Protein AF-A0A1F8P6K9-F1 (afdb_monomer_lite)

Radius of gyration: 32.43 Å; chains: 1; bounding box: 104×80×96 Å

pLDDT: mean 86.26, std 19.54, range [24.27, 98.88]

Structure (mmCIF, N/CA/C/O backbone):
data_AF-A0A1F8P6K9-F1
#
_entry.id   AF-A0A1F8P6K9-F1
#
loop_
_atom_site.group_PDB
_atom_site.id
_atom_site.type_symbol
_atom_site.label_atom_id
_atom_site.label_alt_id
_atom_site.label_comp_id
_atom_site.label_asym_id
_atom_site.label_entity_id
_atom_site.label_seq_id
_atom_site.pdbx_PDB_ins_code
_atom_site.Cartn_x
_atom_site.Cartn_y
_atom_site.Cartn_z
_atom_site.occupancy
_atom_site.B_iso_or_equiv
_atom_site.auth_seq_id
_atom_site.auth_comp_id
_atom_site.auth_asym_id
_atom_site.auth_atom_id
_atom_site.pdbx_PDB_model_num
ATOM 1 N N . MET A 1 1 ? -13.261 -26.423 -35.957 1.00 45.94 1 MET A N 1
ATOM 2 C CA . MET A 1 1 ? -14.112 -27.640 -36.004 1.00 45.94 1 MET A CA 1
ATOM 3 C C . MET A 1 1 ? -13.607 -28.527 -37.142 1.00 45.94 1 MET A C 1
ATOM 5 O O . MET A 1 1 ? -13.466 -28.010 -38.237 1.00 45.94 1 MET A O 1
ATOM 9 N N . GLN A 1 2 ? -13.289 -29.800 -36.869 1.00 29.02 2 GLN A N 1
ATOM 10 C CA . GLN A 1 2 ? -12.446 -30.717 -37.675 1.00 29.02 2 GLN A CA 1
ATOM 11 C C . GLN A 1 2 ? -10.938 -30.402 -37.688 1.00 29.02 2 GLN A C 1
ATOM 13 O O . GLN A 1 2 ? -10.364 -30.121 -38.729 1.00 29.02 2 GLN A O 1
ATOM 18 N N . LEU A 1 3 ? -10.310 -30.484 -36.509 1.00 29.31 3 LEU A N 1
ATOM 19 C CA . LEU A 1 3 ? -8.897 -30.889 -36.332 1.00 29.31 3 LEU A CA 1
ATOM 20 C C . LEU A 1 3 ? -8.531 -31.199 -34.859 1.00 29.31 3 LEU A C 1
ATOM 22 O O . LEU A 1 3 ? -7.417 -31.622 -34.589 1.00 29.31 3 LEU A O 1
ATOM 26 N N . GLU A 1 4 ? -9.490 -31.128 -33.925 1.00 32.19 4 GLU A N 1
ATOM 27 C CA . GLU A 1 4 ? -9.322 -31.522 -32.509 1.00 32.19 4 GLU A CA 1
ATOM 28 C C . GLU A 1 4 ? -9.988 -32.863 -32.136 1.00 32.19 4 GLU A C 1
ATOM 30 O O . GLU A 1 4 ? -10.300 -33.118 -30.979 1.00 32.19 4 GLU A O 1
ATOM 35 N N . TYR A 1 5 ? -10.208 -33.758 -33.103 1.00 30.23 5 TYR A N 1
ATOM 36 C CA . TYR A 1 5 ? -10.766 -35.097 -32.834 1.00 30.23 5 TYR A CA 1
ATOM 37 C C . TYR A 1 5 ? -9.730 -36.235 -32.876 1.00 30.23 5 TYR A C 1
ATOM 39 O O . TYR A 1 5 ? -10.070 -37.383 -32.600 1.00 30.23 5 TYR A O 1
ATOM 47 N N . SER A 1 6 ? -8.456 -35.933 -33.153 1.00 30.27 6 SER A N 1
ATOM 48 C CA . SER A 1 6 ? -7.419 -36.962 -33.355 1.00 30.27 6 SER A CA 1
ATOM 49 C C . SER A 1 6 ? -6.362 -37.056 -32.245 1.00 30.27 6 SER A C 1
ATOM 51 O O . SER A 1 6 ? -5.512 -37.937 -32.311 1.00 30.27 6 SER A O 1
ATOM 53 N N . ALA A 1 7 ? -6.426 -36.226 -31.197 1.00 32.12 7 ALA A N 1
ATOM 54 C CA . ALA A 1 7 ? -5.505 -36.310 -30.050 1.00 32.12 7 ALA A CA 1
ATOM 55 C C . ALA A 1 7 ? -6.127 -36.968 -28.796 1.00 32.12 7 ALA A C 1
ATOM 57 O O . ALA A 1 7 ? -5.406 -37.480 -27.941 1.00 32.12 7 ALA A O 1
ATOM 58 N N . ALA A 1 8 ? -7.461 -37.046 -28.712 1.00 31.00 8 ALA A N 1
ATOM 59 C CA . ALA A 1 8 ? -8.180 -37.624 -27.569 1.00 31.00 8 ALA A CA 1
ATOM 60 C C . 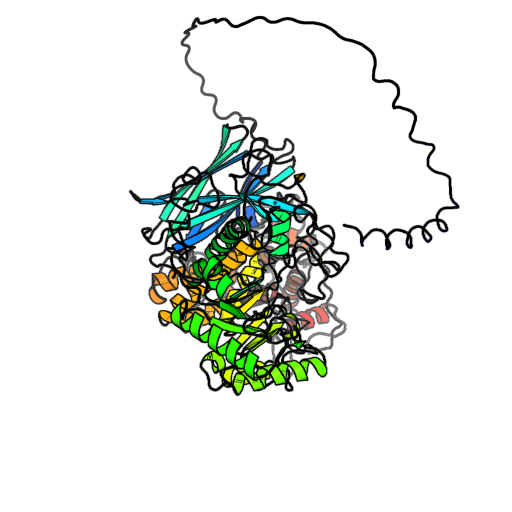ALA A 1 8 ? -8.239 -39.170 -27.567 1.00 31.00 8 ALA A C 1
ATOM 62 O O . ALA A 1 8 ? -8.550 -39.779 -26.547 1.00 31.00 8 ALA A O 1
ATOM 63 N N . LEU A 1 9 ? -7.887 -39.832 -28.676 1.00 30.97 9 LEU A N 1
ATOM 64 C CA . LEU A 1 9 ? -7.952 -41.298 -28.807 1.00 30.97 9 LEU A CA 1
ATOM 65 C C . LEU A 1 9 ? -6.634 -42.035 -28.502 1.00 30.97 9 LEU A C 1
ATOM 67 O O . LEU A 1 9 ? -6.594 -43.260 -28.564 1.00 30.97 9 LEU A O 1
ATOM 71 N N . LEU A 1 10 ? -5.577 -41.323 -28.092 1.00 34.75 10 LEU A N 1
ATOM 72 C CA . LEU A 1 10 ? -4.277 -41.918 -27.734 1.00 34.75 10 LEU A CA 1
ATOM 73 C C . LEU A 1 10 ? -3.913 -41.827 -26.240 1.00 34.75 10 LEU A C 1
ATOM 75 O O . LEU A 1 10 ? -2.856 -42.311 -25.846 1.00 34.75 10 LEU A O 1
ATOM 79 N N . ARG A 1 11 ? -4.799 -41.303 -25.378 1.00 36.75 11 ARG A N 1
ATOM 80 C CA . ARG A 1 11 ? -4.603 -41.284 -23.908 1.00 36.75 11 ARG A CA 1
ATOM 81 C C . ARG A 1 11 ? -5.639 -42.071 -23.094 1.00 36.75 11 ARG A C 1
ATOM 83 O O . ARG A 1 11 ? -5.593 -42.053 -21.872 1.00 36.75 11 ARG A O 1
ATOM 90 N N . ILE A 1 12 ? -6.500 -42.851 -23.752 1.00 33.41 12 ILE A N 1
ATOM 91 C CA . ILE A 1 12 ? -7.416 -43.805 -23.088 1.00 33.41 12 ILE A CA 1
ATOM 92 C C . ILE A 1 12 ? -6.784 -45.213 -22.959 1.00 33.41 12 ILE A C 1
ATOM 94 O O . ILE A 1 12 ? -7.254 -46.052 -22.197 1.00 33.41 12 ILE A O 1
ATOM 98 N N . GLY A 1 13 ? -5.639 -45.464 -23.608 1.00 29.55 13 GLY A N 1
ATOM 99 C CA . GLY A 1 13 ? -4.916 -46.743 -23.524 1.00 29.55 13 GLY A CA 1
ATOM 100 C C . GLY A 1 13 ? -4.032 -46.939 -22.281 1.00 29.55 13 GLY A C 1
ATOM 101 O O . GLY A 1 13 ? -3.549 -48.046 -22.062 1.00 29.55 13 GLY A O 1
ATOM 102 N N . GLY A 1 14 ? -3.808 -45.898 -21.468 1.00 34.41 14 GLY A N 1
ATOM 103 C CA . GLY A 1 14 ? -2.891 -45.945 -20.316 1.00 34.41 14 GLY A CA 1
ATOM 104 C C . GLY A 1 14 ? -3.547 -46.202 -18.953 1.00 34.41 14 GLY A C 1
ATOM 105 O O . GLY A 1 14 ? -2.887 -46.690 -18.043 1.00 34.41 14 GLY A O 1
ATOM 106 N N . TYR A 1 15 ? -4.848 -45.934 -18.806 1.00 28.20 15 TYR A N 1
ATOM 107 C CA . TYR A 1 15 ? -5.535 -45.974 -17.504 1.00 28.20 15 TYR A CA 1
ATOM 108 C C . TYR A 1 15 ? -6.190 -47.322 -17.154 1.00 28.20 15 TYR A C 1
ATOM 110 O O . TYR A 1 15 ? -6.709 -47.492 -16.054 1.00 28.20 15 TYR A O 1
ATOM 118 N N . LEU A 1 16 ? -6.120 -48.318 -18.044 1.00 30.02 16 LEU A N 1
ATOM 119 C CA . LEU A 1 16 ? -6.715 -49.645 -17.823 1.00 30.02 16 LEU A CA 1
ATOM 120 C C . LEU A 1 16 ? -5.756 -50.700 -17.244 1.00 30.02 16 LEU A C 1
ATOM 122 O O . LEU A 1 16 ? -6.128 -51.866 -17.161 1.00 30.02 16 LEU A O 1
ATOM 126 N N . ASN A 1 17 ? -4.562 -50.315 -16.782 1.00 29.30 17 ASN A N 1
ATOM 127 C CA . ASN A 1 17 ? -3.609 -51.254 -16.170 1.00 29.30 17 ASN A CA 1
ATOM 128 C C . ASN A 1 17 ? -3.282 -50.990 -14.692 1.00 29.30 17 ASN A C 1
ATOM 130 O O . ASN A 1 17 ? -2.406 -51.651 -14.138 1.00 29.30 17 ASN A O 1
ATOM 134 N N . GLN A 1 18 ? -3.999 -50.081 -14.021 1.00 30.45 18 GLN A N 1
ATOM 135 C CA . GLN A 1 18 ? -3.710 -49.750 -12.619 1.00 30.45 18 GLN A CA 1
ATOM 136 C C . GLN A 1 18 ? -4.940 -49.626 -11.706 1.00 30.45 18 GLN A C 1
ATOM 138 O O . GLN A 1 18 ? -4.889 -48.967 -10.677 1.00 30.45 18 GLN A O 1
ATOM 143 N N . MET A 1 19 ? -6.033 -50.326 -12.029 1.00 27.97 19 MET A N 1
ATOM 144 C CA . MET A 1 19 ? -7.120 -50.598 -11.076 1.00 27.97 19 MET A CA 1
ATOM 145 C C . MET A 1 19 ? -7.603 -52.049 -11.171 1.00 27.97 19 MET A C 1
ATOM 147 O O . MET A 1 19 ? -8.747 -52.342 -11.508 1.00 27.97 19 MET A O 1
ATOM 151 N N . SER A 1 20 ? -6.728 -52.990 -10.819 1.00 29.22 20 SER A N 1
ATOM 152 C CA . SER A 1 20 ? -7.177 -54.272 -10.276 1.00 29.22 20 SER A CA 1
ATOM 153 C C . SER A 1 20 ? -6.334 -54.595 -9.047 1.00 29.22 20 SER A C 1
ATOM 155 O O . SER A 1 20 ? -5.109 -54.514 -9.115 1.00 29.22 20 SER A O 1
ATOM 157 N N . ARG A 1 21 ? -7.012 -54.995 -7.961 1.00 29.80 21 ARG A N 1
ATOM 158 C CA . ARG A 1 21 ? -6.506 -55.353 -6.617 1.00 29.80 21 ARG A CA 1
ATOM 159 C C . ARG A 1 21 ? -6.465 -54.210 -5.595 1.00 29.80 21 ARG A C 1
ATOM 161 O O . ARG A 1 21 ? -5.409 -53.731 -5.214 1.00 29.80 21 ARG A O 1
ATOM 168 N N . ASN A 1 22 ? -7.626 -53.866 -5.044 1.00 27.67 22 ASN A N 1
ATOM 169 C CA . ASN A 1 22 ? -8.009 -54.415 -3.736 1.00 27.67 22 ASN A CA 1
ATOM 170 C C . ASN A 1 22 ? -9.411 -53.939 -3.340 1.00 27.67 22 ASN A C 1
ATOM 172 O O . ASN A 1 22 ? -9.619 -52.833 -2.853 1.00 27.67 22 ASN A O 1
ATOM 176 N N . GLN A 1 23 ? -10.379 -54.830 -3.548 1.00 27.34 23 GLN A N 1
ATOM 177 C CA . GLN A 1 23 ? -11.686 -54.770 -2.916 1.00 27.34 23 GLN A CA 1
ATOM 178 C C . GLN A 1 23 ? -11.554 -55.174 -1.444 1.00 27.34 23 GLN A C 1
ATOM 180 O O . GLN A 1 23 ? -11.108 -56.283 -1.164 1.00 27.34 23 GLN A O 1
ATOM 185 N N . ASN A 1 24 ? -11.946 -54.286 -0.526 1.00 28.23 24 ASN A N 1
ATOM 186 C CA . ASN A 1 24 ? -12.825 -54.572 0.620 1.00 28.23 24 ASN A CA 1
ATOM 187 C C . ASN A 1 24 ? -12.795 -53.403 1.612 1.00 28.23 24 ASN A C 1
ATOM 189 O O . ASN A 1 24 ? -11.977 -53.410 2.521 1.00 28.23 24 ASN A O 1
ATOM 193 N N . GLN A 1 25 ? -13.707 -52.436 1.447 1.00 30.33 25 GLN A N 1
ATOM 194 C CA . GLN A 1 25 ? -14.284 -51.605 2.528 1.00 30.33 25 GLN A CA 1
ATOM 195 C C . GLN A 1 25 ? -15.491 -50.771 2.023 1.00 30.33 25 GLN A C 1
ATOM 197 O O . GLN A 1 25 ? -15.712 -49.650 2.455 1.00 30.33 25 GLN A O 1
ATOM 202 N N . PHE A 1 26 ? -16.314 -51.321 1.115 1.00 27.89 26 PHE A N 1
ATOM 203 C CA . PHE A 1 26 ? -17.500 -50.630 0.565 1.00 27.89 26 PHE A CA 1
ATOM 204 C C . PHE A 1 26 ? -18.846 -51.267 0.967 1.00 27.89 26 PHE A C 1
ATOM 206 O O . PHE A 1 26 ? -19.870 -51.038 0.340 1.00 27.89 26 PHE A O 1
ATOM 213 N N . MET A 1 27 ? -18.875 -52.074 2.031 1.00 27.08 27 MET A N 1
ATOM 214 C CA . MET A 1 27 ? -20.101 -52.723 2.526 1.00 27.08 27 MET A CA 1
ATOM 215 C C . MET A 1 27 ? -20.268 -52.518 4.033 1.00 27.08 27 MET A C 1
ATOM 217 O O . MET A 1 27 ? -20.310 -53.483 4.791 1.00 27.08 27 MET A O 1
ATOM 221 N N . LYS A 1 28 ? -20.338 -51.255 4.478 1.00 30.23 28 LYS A N 1
ATOM 222 C CA . LYS A 1 28 ? -20.792 -50.911 5.842 1.00 30.23 28 LYS A CA 1
ATOM 223 C C . LYS A 1 28 ? -21.662 -49.653 5.984 1.00 30.23 28 LYS A C 1
ATOM 225 O O . LYS A 1 28 ? -22.163 -49.436 7.077 1.00 30.23 28 LYS A O 1
ATOM 230 N N . TYR A 1 29 ? -21.943 -48.890 4.923 1.00 30.06 29 TYR A N 1
ATOM 231 C CA . TYR A 1 29 ? -22.779 -47.680 5.034 1.00 30.06 29 TYR A CA 1
ATOM 232 C C . TYR A 1 29 ? -23.799 -47.506 3.902 1.00 30.06 29 TYR A C 1
ATOM 234 O O . TYR A 1 29 ? -24.002 -46.411 3.393 1.00 30.06 29 TYR A O 1
ATOM 242 N N . LEU A 1 30 ? -24.500 -48.580 3.530 1.00 26.20 30 LEU A N 1
ATOM 243 C CA . LEU A 1 30 ? -25.725 -48.454 2.738 1.00 26.20 30 LEU A CA 1
ATOM 244 C C . LEU A 1 30 ? -26.808 -49.359 3.321 1.00 26.20 30 LEU A C 1
ATOM 246 O O . LEU A 1 30 ? -27.015 -50.491 2.894 1.00 26.20 30 LEU A O 1
ATOM 250 N N . GLY A 1 31 ? -27.438 -48.865 4.383 1.00 28.84 31 GLY A N 1
ATOM 251 C CA . GLY A 1 31 ? -28.411 -49.634 5.145 1.00 28.84 31 GLY A CA 1
ATOM 252 C C . GLY A 1 31 ? -29.294 -48.822 6.083 1.00 28.84 31 GLY A C 1
ATOM 253 O O . GLY A 1 31 ? -29.764 -49.411 7.037 1.00 28.84 31 GLY A O 1
ATOM 254 N N . VAL A 1 32 ? -29.519 -47.517 5.858 1.00 27.94 32 VAL A N 1
ATOM 255 C CA . VAL A 1 32 ? -30.605 -46.749 6.518 1.00 27.94 32 VAL A CA 1
ATOM 256 C C . VAL A 1 32 ? -31.069 -45.570 5.634 1.00 27.94 32 VAL A C 1
ATOM 258 O O . VAL A 1 32 ? -31.183 -44.441 6.091 1.00 27.94 32 VAL A O 1
ATOM 261 N N . PHE A 1 33 ? -31.314 -45.800 4.337 1.00 26.17 33 PHE A N 1
ATOM 262 C CA . PHE A 1 33 ? -31.899 -44.770 3.450 1.00 26.17 33 PHE A CA 1
ATOM 263 C C . PHE A 1 33 ? -33.175 -45.228 2.727 1.00 26.17 33 PHE A C 1
ATOM 265 O O . PHE A 1 33 ? -33.547 -44.704 1.684 1.00 26.17 33 PHE A O 1
ATOM 272 N N . VAL A 1 34 ? -33.886 -46.197 3.310 1.00 27.45 34 VAL A N 1
ATOM 273 C CA . VAL A 1 34 ? -35.241 -46.581 2.885 1.00 27.45 34 VAL A CA 1
ATOM 274 C C . VAL A 1 34 ? -36.115 -46.729 4.128 1.00 27.45 34 VAL A C 1
ATOM 276 O O . VAL A 1 34 ? -36.385 -47.836 4.581 1.00 27.45 34 VAL A O 1
ATOM 279 N N . ALA A 1 35 ? -36.495 -45.597 4.726 1.00 26.56 35 ALA A N 1
ATOM 280 C CA . ALA A 1 35 ? -37.540 -45.552 5.756 1.00 26.56 35 ALA A CA 1
ATOM 281 C C . ALA A 1 35 ? -38.213 -44.178 5.956 1.00 26.56 35 ALA A C 1
ATOM 283 O O . ALA A 1 35 ? -39.004 -44.055 6.882 1.00 26.56 35 ALA A O 1
ATOM 284 N N . PHE A 1 36 ? -37.946 -43.149 5.139 1.00 26.12 36 PHE A N 1
ATOM 285 C CA . PHE A 1 36 ? -38.517 -41.814 5.399 1.00 26.12 36 PHE A CA 1
ATOM 286 C C . PHE A 1 36 ? -39.069 -41.083 4.169 1.00 26.12 36 PHE A C 1
ATOM 288 O O . PHE A 1 36 ? -39.040 -39.861 4.087 1.00 26.12 36 PHE A O 1
ATOM 295 N N . VAL A 1 37 ? -39.650 -41.837 3.232 1.00 24.62 37 VAL A N 1
ATOM 296 C CA . VAL A 1 37 ? -40.643 -41.300 2.290 1.00 24.62 37 VAL A CA 1
ATOM 297 C C . VAL A 1 37 ? -41.798 -42.292 2.206 1.00 24.62 37 VAL A C 1
ATOM 299 O O . VAL A 1 37 ? -41.650 -43.334 1.577 1.00 24.62 37 VAL A O 1
ATOM 302 N N . LEU A 1 38 ? -42.904 -41.986 2.897 1.00 24.27 38 LEU A N 1
ATOM 303 C CA . LEU A 1 38 ? -44.314 -42.260 2.555 1.00 24.27 38 LEU A CA 1
ATOM 304 C C . LEU A 1 38 ? -45.200 -41.952 3.783 1.00 24.27 38 LEU A C 1
ATOM 306 O O . LEU A 1 38 ? -44.923 -42.462 4.863 1.00 24.27 38 LEU A O 1
ATOM 310 N N . LEU A 1 39 ? -46.284 -41.190 3.551 1.00 26.09 39 LEU A N 1
ATOM 311 C CA . LEU A 1 39 ? -47.299 -40.603 4.464 1.00 26.09 39 LEU A CA 1
ATOM 312 C C . LEU A 1 39 ? -47.055 -39.099 4.714 1.00 26.09 39 LEU A C 1
ATOM 314 O O . LEU A 1 39 ? -46.039 -38.735 5.280 1.00 26.09 39 LEU A O 1
ATOM 318 N N . GLN A 1 40 ? -47.931 -38.154 4.370 1.00 28.62 40 GLN A N 1
ATOM 319 C CA . GLN A 1 40 ? -49.236 -38.186 3.711 1.00 28.62 40 GLN A CA 1
ATOM 320 C C . GLN A 1 40 ? -49.614 -36.733 3.334 1.00 28.62 40 GLN A C 1
ATOM 322 O O . GLN A 1 40 ? -49.128 -35.776 3.926 1.00 28.62 40 GLN A O 1
ATOM 327 N N . THR A 1 41 ? -50.463 -36.592 2.321 1.00 30.62 41 THR A N 1
ATOM 328 C CA . THR A 1 41 ? -50.951 -35.357 1.682 1.00 30.62 41 THR A CA 1
ATOM 329 C C . THR A 1 41 ? -52.208 -34.756 2.339 1.00 30.62 41 THR A C 1
ATOM 331 O O . THR A 1 41 ? -52.948 -35.484 2.998 1.00 30.62 41 THR A O 1
ATOM 334 N N . SER A 1 42 ? -52.531 -33.510 1.935 1.00 28.73 42 SER A N 1
ATOM 335 C CA . SER A 1 42 ? -53.842 -32.794 1.942 1.00 28.73 42 SER A CA 1
ATOM 336 C C . SER A 1 42 ? -54.156 -31.949 3.199 1.00 28.73 42 SER A C 1
ATOM 338 O O . SER A 1 42 ? -53.808 -32.366 4.291 1.00 28.73 42 SER A O 1
ATOM 340 N N . ALA A 1 43 ? -54.774 -30.757 3.164 1.00 28.19 43 ALA A N 1
ATOM 341 C CA . ALA A 1 43 ? -55.481 -29.995 2.128 1.00 28.19 43 ALA A CA 1
ATOM 342 C C . ALA A 1 43 ? -55.565 -28.483 2.494 1.00 28.19 43 ALA A C 1
ATOM 344 O O . ALA A 1 43 ? -55.414 -28.122 3.656 1.00 28.19 43 ALA A O 1
ATOM 345 N N . PHE A 1 44 ? -55.817 -27.660 1.467 1.00 27.86 44 PHE A N 1
ATOM 346 C CA . PHE A 1 44 ? -56.519 -26.360 1.389 1.00 27.86 44 PHE A CA 1
ATOM 347 C C . PHE A 1 44 ? -57.131 -25.721 2.662 1.00 27.86 44 PHE A C 1
ATOM 349 O O . PHE A 1 44 ? -57.886 -26.376 3.368 1.00 27.86 44 PHE A O 1
ATOM 356 N N . ASP A 1 45 ? -56.939 -24.406 2.869 1.00 26.39 45 ASP A N 1
ATOM 357 C CA . ASP A 1 45 ? -57.925 -23.369 2.482 1.00 26.39 45 ASP A CA 1
ATOM 358 C C . ASP A 1 45 ? -57.483 -21.929 2.837 1.00 26.39 45 ASP A C 1
ATOM 360 O O . ASP A 1 45 ? -56.791 -21.662 3.817 1.00 26.39 45 ASP A O 1
ATOM 364 N N . THR A 1 46 ? -57.914 -20.993 1.993 1.00 29.81 46 THR A N 1
ATOM 365 C CA . THR A 1 46 ? -57.821 -19.527 2.091 1.00 29.81 46 THR A CA 1
ATOM 366 C C . THR A 1 46 ? -58.822 -18.930 3.086 1.00 29.81 46 THR A C 1
ATOM 368 O O . THR A 1 46 ? -59.997 -19.255 2.957 1.00 29.81 46 THR A O 1
ATOM 371 N N . VAL A 1 47 ? -58.443 -17.943 3.920 1.00 26.05 47 VAL A N 1
ATOM 372 C CA . VAL A 1 47 ? -59.339 -16.837 4.352 1.00 26.05 47 VAL A CA 1
ATOM 373 C C . VAL A 1 47 ? -58.542 -15.543 4.600 1.00 26.05 47 VAL A C 1
ATOM 375 O O . VAL A 1 47 ? -57.456 -15.541 5.168 1.00 26.05 47 VAL A O 1
ATOM 378 N N . SER A 1 48 ? -59.135 -14.450 4.127 1.00 27.23 48 SER A N 1
ATOM 379 C CA . SER A 1 48 ? -58.733 -13.045 4.124 1.00 27.23 48 SER A CA 1
ATOM 380 C C . SER A 1 48 ? -58.823 -12.305 5.470 1.00 27.23 48 SER A C 1
ATOM 382 O O . SER A 1 48 ? -59.502 -12.726 6.399 1.00 27.23 48 SER A O 1
ATOM 384 N N . ALA A 1 49 ? -58.208 -11.118 5.473 1.00 30.38 49 ALA A N 1
ATOM 385 C CA . ALA A 1 49 ? -58.308 -9.997 6.412 1.00 30.38 49 ALA A CA 1
ATOM 386 C C . ALA A 1 49 ? -59.655 -9.794 7.142 1.00 30.38 49 ALA A C 1
ATOM 388 O O . ALA A 1 49 ? -60.713 -9.924 6.538 1.00 30.38 49 ALA A O 1
ATOM 389 N N . THR A 1 50 ? -59.608 -9.330 8.402 1.00 26.75 50 THR A N 1
ATOM 390 C CA . THR A 1 50 ? -60.190 -8.038 8.853 1.00 26.75 50 THR A CA 1
ATOM 391 C C . THR A 1 50 ? -59.903 -7.740 10.337 1.00 26.75 50 THR A C 1
ATOM 393 O O . THR A 1 50 ? -60.097 -8.578 11.207 1.00 26.75 50 THR A O 1
ATOM 396 N N . ALA A 1 51 ? -59.437 -6.507 10.563 1.00 26.53 51 ALA A N 1
ATOM 397 C CA . ALA A 1 51 ? -59.736 -5.554 11.639 1.00 26.53 51 ALA A CA 1
ATOM 398 C C . ALA A 1 51 ? -60.220 -6.033 13.025 1.00 26.53 51 ALA A C 1
ATOM 400 O O . ALA A 1 51 ? -61.323 -6.551 13.145 1.00 26.53 51 ALA A O 1
ATOM 401 N N . TRP A 1 52 ? -59.510 -5.588 14.074 1.00 24.91 52 TRP A N 1
ATOM 402 C CA . TRP A 1 52 ? -60.122 -5.080 15.311 1.00 24.91 52 TRP A CA 1
ATOM 403 C C . TRP A 1 52 ? -59.367 -3.837 15.812 1.00 24.91 52 TRP A C 1
ATOM 405 O O . TRP A 1 52 ? -58.252 -3.924 16.311 1.00 24.91 52 TRP A O 1
ATOM 415 N N . ASN A 1 53 ? -60.011 -2.677 15.663 1.00 25.70 53 ASN A N 1
ATOM 416 C CA . ASN A 1 53 ? -59.775 -1.472 16.458 1.00 25.70 53 ASN A CA 1
ATOM 417 C C . ASN A 1 53 ? -60.694 -1.537 17.686 1.00 25.70 53 ASN A C 1
ATOM 419 O O . ASN A 1 53 ? -61.898 -1.697 17.493 1.00 25.70 53 ASN A O 1
ATOM 423 N N . ALA A 1 54 ? -60.170 -1.326 18.897 1.00 27.61 54 ALA A N 1
ATOM 424 C CA . ALA A 1 54 ? -60.786 -0.471 19.924 1.00 27.61 54 ALA A CA 1
ATOM 425 C C . ALA A 1 54 ? -59.857 -0.306 21.152 1.00 27.61 54 ALA A C 1
ATOM 427 O O . ALA A 1 54 ? -59.114 -1.234 21.472 1.00 27.61 54 ALA A O 1
ATOM 428 N N . PRO A 1 55 ? -59.892 0.859 21.830 1.00 33.34 55 PRO A N 1
ATOM 429 C CA . PRO A 1 55 ? -58.880 1.309 22.783 1.00 33.34 55 PRO A CA 1
ATOM 430 C C . PRO A 1 55 ? -59.249 0.964 24.231 1.00 33.34 55 PRO A C 1
ATOM 432 O O . PRO A 1 55 ? -60.429 0.919 24.578 1.00 33.34 55 PRO A O 1
ATOM 435 N N . LEU A 1 56 ? -58.248 0.822 25.100 1.00 27.59 56 LEU A N 1
ATOM 436 C CA . LEU A 1 56 ? -58.447 0.906 26.545 1.00 27.59 56 LEU A CA 1
ATOM 437 C C . LEU A 1 56 ? -57.405 1.838 27.158 1.00 27.59 56 LEU A C 1
ATOM 439 O O . LEU A 1 56 ? -56.225 1.522 27.273 1.00 27.59 56 LEU A O 1
ATOM 443 N N . ASP A 1 57 ? -57.914 3.010 27.510 1.00 28.09 57 ASP A N 1
ATOM 444 C CA . ASP A 1 57 ? -57.316 4.014 28.367 1.00 28.09 57 ASP A CA 1
ATOM 445 C C . ASP A 1 57 ? -57.486 3.569 29.827 1.00 28.09 57 ASP A C 1
ATOM 447 O O . ASP A 1 57 ? -58.613 3.357 30.274 1.00 28.09 57 ASP A O 1
ATOM 451 N N . HIS A 1 58 ? -56.383 3.412 30.560 1.00 31.72 58 HIS A N 1
ATOM 452 C CA . HIS A 1 58 ? -56.384 3.466 32.019 1.00 31.72 58 HIS A CA 1
ATOM 453 C C . HIS A 1 58 ? -55.051 4.012 32.532 1.00 31.72 58 HIS A C 1
ATOM 455 O O . HIS A 1 58 ? -54.031 3.331 32.606 1.00 31.72 58 HIS A O 1
ATOM 461 N N . THR A 1 59 ? -55.116 5.269 32.950 1.00 30.88 59 THR A N 1
ATOM 462 C CA . THR A 1 59 ? -54.205 5.921 33.884 1.00 30.88 59 THR A CA 1
ATOM 463 C C . THR A 1 59 ? -54.041 5.112 35.176 1.00 30.88 59 THR A C 1
ATOM 465 O O . THR A 1 59 ? -55.018 4.915 35.901 1.00 30.88 59 THR A O 1
ATOM 468 N N . ALA A 1 60 ? -52.808 4.744 35.526 1.00 28.28 60 ALA A N 1
ATOM 469 C CA . ALA A 1 60 ? -52.400 4.539 36.914 1.00 28.28 60 ALA A CA 1
ATOM 470 C C . ALA A 1 60 ? -50.892 4.780 37.070 1.00 28.28 60 ALA A C 1
ATOM 472 O O . ALA A 1 60 ? -50.054 4.235 36.360 1.00 28.28 60 ALA A O 1
ATOM 473 N N . SER A 1 61 ? -50.599 5.665 38.008 1.00 29.89 61 SER A N 1
ATOM 474 C CA . SER A 1 61 ? -49.318 6.210 38.424 1.00 29.89 61 SER A CA 1
ATOM 475 C C . SER A 1 61 ? -48.372 5.200 39.076 1.00 29.89 61 SER A C 1
ATOM 477 O O . SER A 1 61 ? -48.783 4.478 39.979 1.00 29.89 61 SER A O 1
ATOM 479 N N . GLY A 1 62 ? -47.084 5.330 38.746 1.00 28.64 62 GLY A N 1
ATOM 480 C CA . GLY A 1 62 ? -45.984 5.255 39.708 1.00 28.64 62 GLY A CA 1
ATOM 481 C C . GLY A 1 62 ? -45.512 3.863 40.115 1.00 28.64 62 GLY A C 1
ATOM 482 O O . GLY A 1 62 ? -46.058 3.275 41.037 1.00 28.64 62 GLY A O 1
ATOM 483 N N . LEU A 1 63 ? -44.401 3.431 39.514 1.00 27.12 63 LEU A N 1
ATOM 484 C CA . LEU A 1 63 ? -43.233 2.882 40.211 1.00 27.12 63 LEU A CA 1
ATOM 485 C C . LEU A 1 63 ? -42.062 2.852 39.220 1.00 27.12 63 LEU A C 1
ATOM 487 O O . LEU A 1 63 ? -42.051 2.088 38.261 1.00 27.12 63 LEU A O 1
ATOM 491 N N . SER A 1 64 ? -41.106 3.750 39.455 1.00 32.97 64 SER A N 1
ATOM 492 C CA . SER A 1 64 ? -39.771 3.717 38.863 1.00 32.97 64 SER A CA 1
ATOM 493 C C . SER A 1 64 ? -39.079 2.436 39.326 1.00 32.97 64 SER A C 1
ATOM 495 O O . SER A 1 64 ? -38.814 2.281 40.519 1.00 32.97 64 SER A O 1
ATOM 497 N N . MET A 1 65 ? -38.830 1.517 38.395 1.00 28.72 65 MET A N 1
ATOM 498 C CA . MET A 1 65 ? -37.797 0.498 38.540 1.00 28.72 65 MET A CA 1
ATOM 499 C C . MET A 1 65 ? -36.671 0.861 37.579 1.00 28.72 65 MET A C 1
ATOM 501 O O . MET A 1 65 ? -36.803 0.763 36.364 1.00 28.72 65 MET A O 1
ATOM 505 N N . THR A 1 66 ? -35.597 1.360 38.176 1.00 35.44 66 THR A N 1
ATOM 506 C CA . THR A 1 66 ? -34.265 1.507 37.599 1.00 35.44 66 THR A CA 1
ATOM 507 C C . THR A 1 66 ? -33.731 0.156 37.129 1.00 35.44 66 THR A C 1
ATOM 509 O O . THR A 1 66 ? -33.872 -0.825 37.858 1.00 35.44 66 THR A O 1
ATOM 512 N N . ASP A 1 67 ? -33.113 0.159 35.947 1.00 37.59 67 ASP A N 1
ATOM 513 C CA . ASP A 1 67 ? -32.165 -0.827 35.412 1.00 37.59 67 ASP A CA 1
ATOM 514 C C . ASP A 1 67 ? -32.344 -2.280 35.873 1.00 37.59 67 ASP A C 1
ATOM 516 O O . ASP A 1 67 ? -31.665 -2.781 36.768 1.00 37.59 67 ASP A O 1
ATOM 520 N N . SER A 1 68 ? -33.222 -2.998 35.175 1.00 33.72 68 SER A N 1
ATOM 521 C CA . SER A 1 68 ? -33.106 -4.447 35.034 1.00 33.72 68 SER A CA 1
ATOM 522 C C . SER A 1 68 ? -32.596 -4.738 33.628 1.00 33.72 68 SER A C 1
ATOM 524 O O . SER A 1 68 ? -33.286 -4.404 32.665 1.00 33.72 68 SER A O 1
ATOM 526 N N . ALA A 1 69 ? -31.407 -5.340 33.541 1.00 35.97 69 ALA A N 1
ATOM 527 C CA . ALA A 1 69 ? -30.745 -5.811 32.329 1.00 35.97 69 ALA A CA 1
ATOM 528 C C . ALA A 1 69 ? -31.728 -6.157 31.198 1.00 35.97 69 ALA A C 1
ATOM 530 O O . ALA A 1 69 ? -32.440 -7.166 31.255 1.00 35.97 69 ALA A O 1
ATOM 531 N N . LEU A 1 70 ? -31.743 -5.319 30.158 1.00 34.91 70 LEU A N 1
ATOM 532 C CA . LEU A 1 70 ? -32.143 -5.765 28.834 1.00 34.91 70 LEU A CA 1
ATOM 533 C C . LEU A 1 70 ? -31.215 -6.936 28.513 1.00 34.91 70 LEU A C 1
ATOM 535 O O . LEU A 1 70 ? -30.007 -6.752 28.391 1.00 34.91 70 LEU A O 1
ATOM 539 N N . LEU A 1 71 ? -31.770 -8.148 28.460 1.00 42.31 71 LEU A N 1
ATOM 540 C CA . LEU A 1 71 ? -31.134 -9.252 27.752 1.00 42.31 71 LEU A CA 1
ATOM 541 C C . LEU A 1 71 ? -30.691 -8.682 26.410 1.00 42.31 71 LEU A C 1
ATOM 543 O O . LEU A 1 71 ? -31.542 -8.188 25.671 1.00 42.31 71 LEU A O 1
ATOM 547 N N . ASP A 1 72 ? -29.388 -8.678 26.144 1.00 51.06 72 ASP A N 1
ATOM 548 C CA . ASP A 1 72 ? -28.877 -8.238 24.859 1.00 51.06 72 ASP A CA 1
ATOM 549 C C . ASP A 1 72 ? -29.472 -9.149 23.775 1.00 51.06 72 ASP A C 1
ATOM 551 O O . ASP A 1 72 ? -29.087 -10.305 23.605 1.00 51.06 72 ASP A O 1
ATOM 555 N N . VAL A 1 73 ? -30.504 -8.642 23.099 1.00 57.62 73 VAL A N 1
ATOM 556 C CA . VAL A 1 73 ? -31.206 -9.340 22.016 1.00 57.62 73 VAL A CA 1
ATOM 557 C C . VAL A 1 73 ? -30.388 -9.255 20.722 1.00 57.62 73 VAL A C 1
ATOM 559 O O . VAL A 1 73 ? -30.746 -9.892 19.734 1.00 57.62 73 VAL A O 1
ATOM 562 N N . SER A 1 74 ? -29.306 -8.466 20.708 1.00 78.56 74 SER A N 1
ATOM 563 C CA . SER A 1 74 ? -28.469 -8.278 19.527 1.00 78.56 74 SER A CA 1
ATOM 564 C C . SER A 1 74 ? -27.497 -9.441 19.308 1.00 78.56 74 SER A C 1
ATOM 566 O O . SER A 1 74 ? -27.144 -9.730 18.168 1.00 78.56 74 SER A O 1
ATOM 568 N N . GLY A 1 75 ? -27.096 -10.143 20.374 1.00 90.19 75 GLY A N 1
ATOM 569 C CA . GLY A 1 75 ? -26.096 -11.210 20.293 1.00 90.19 75 GLY A CA 1
ATOM 570 C C . GLY A 1 75 ? -24.668 -10.697 20.070 1.00 90.19 75 GLY A C 1
ATOM 571 O O . GLY A 1 75 ? -23.754 -11.518 19.967 1.00 90.19 75 GLY A O 1
ATOM 572 N N . ILE A 1 76 ? -24.476 -9.373 20.023 1.00 96.00 76 ILE A N 1
ATOM 573 C CA . ILE A 1 76 ? -23.181 -8.696 19.928 1.00 96.00 76 ILE A CA 1
ATOM 574 C C . ILE A 1 76 ? -22.651 -8.471 21.344 1.00 96.00 76 ILE A C 1
ATOM 576 O O . ILE A 1 76 ? -23.259 -7.769 22.144 1.00 96.00 76 ILE A O 1
ATOM 580 N N . THR A 1 77 ? -21.489 -9.036 21.651 1.00 94.69 77 THR A N 1
ATOM 581 C CA . THR A 1 77 ? -20.865 -8.932 22.977 1.00 94.69 77 THR A CA 1
ATOM 582 C C . THR A 1 77 ? -19.931 -7.742 23.113 1.00 94.69 77 THR A C 1
ATOM 584 O O . THR A 1 77 ? -19.735 -7.258 24.227 1.00 94.69 77 THR A O 1
ATOM 587 N N . ARG A 1 78 ? -19.336 -7.285 22.007 1.00 95.75 78 ARG A N 1
ATOM 588 C CA . ARG A 1 78 ? -18.368 -6.187 21.997 1.00 95.75 78 ARG A CA 1
ATOM 589 C C . ARG A 1 78 ? -18.317 -5.538 20.618 1.00 95.75 78 ARG A C 1
ATOM 591 O O . ARG A 1 78 ? -18.433 -6.221 19.602 1.00 95.75 78 ARG A O 1
ATOM 598 N N . VAL A 1 79 ? -18.096 -4.226 20.600 1.00 98.12 79 VAL A N 1
ATOM 599 C CA . VAL A 1 79 ? -17.693 -3.485 19.403 1.00 98.12 79 VAL A CA 1
ATOM 600 C C . VAL A 1 79 ? -16.520 -2.581 19.766 1.00 98.12 79 VAL A C 1
ATOM 602 O O . VAL A 1 79 ? -16.567 -1.908 20.795 1.00 98.12 79 VAL A O 1
ATOM 605 N N . TRP A 1 80 ? -15.476 -2.582 18.946 1.00 98.38 80 TRP A N 1
ATOM 606 C CA . TRP A 1 80 ? -14.286 -1.742 19.112 1.00 98.38 80 TRP A CA 1
ATOM 607 C C . TRP A 1 80 ? -13.692 -1.383 17.748 1.00 98.38 80 TRP A C 1
ATOM 609 O O . TRP A 1 80 ? -14.154 -1.889 16.724 1.00 98.38 80 TRP A O 1
ATOM 619 N N . ALA A 1 81 ? -12.709 -0.484 17.722 1.00 98.62 81 ALA A N 1
ATOM 620 C CA . ALA A 1 81 ? -12.065 -0.053 16.486 1.00 98.62 81 ALA A CA 1
ATOM 621 C C . ALA A 1 81 ? -10.543 -0.182 16.542 1.00 98.62 81 ALA A C 1
ATOM 623 O O . ALA A 1 81 ? -9.943 -0.193 17.616 1.00 98.62 81 ALA A O 1
ATOM 624 N N . VAL A 1 82 ? -9.922 -0.261 15.374 1.00 98.38 82 VAL A N 1
ATOM 625 C CA . VAL A 1 82 ? -8.467 -0.302 15.203 1.00 98.38 82 VAL A CA 1
ATOM 626 C C . VAL A 1 82 ? -8.083 0.389 13.898 1.00 98.38 82 VAL A C 1
ATOM 628 O O . VAL A 1 82 ? -8.944 0.618 13.046 1.00 98.38 82 VAL A O 1
ATOM 631 N N . ASP A 1 83 ? -6.822 0.782 13.749 1.00 96.94 83 ASP A N 1
ATOM 632 C CA . ASP A 1 83 ? -6.328 1.404 12.522 1.00 96.94 83 ASP A CA 1
ATOM 633 C C . ASP A 1 83 ? -6.319 0.440 11.314 1.00 96.94 83 ASP A C 1
ATOM 635 O O . ASP A 1 83 ? -6.672 -0.739 11.405 1.00 96.94 83 ASP A O 1
ATOM 639 N N . ASP A 1 84 ? -5.967 0.958 10.138 1.00 95.44 84 ASP A N 1
ATOM 640 C CA . ASP A 1 84 ? -5.969 0.217 8.875 1.00 95.44 84 ASP A CA 1
ATOM 641 C C . ASP A 1 84 ? -4.716 -0.657 8.640 1.00 95.44 84 ASP A C 1
ATOM 643 O O . ASP A 1 84 ? -4.608 -1.312 7.600 1.00 95.44 84 ASP A O 1
ATOM 647 N N . GLY A 1 85 ? -3.787 -0.715 9.598 1.00 96.94 85 GLY A N 1
ATOM 648 C CA . GLY A 1 85 ? -2.553 -1.503 9.546 1.00 96.94 85 GLY A CA 1
ATOM 649 C C . GLY A 1 85 ? -2.612 -2.872 10.229 1.00 96.94 85 GLY A C 1
ATOM 650 O O . GLY A 1 85 ? -1.584 -3.538 10.316 1.00 96.94 85 GLY A O 1
ATOM 651 N N . GLU A 1 86 ? -3.788 -3.326 10.666 1.00 97.12 86 GLU A N 1
ATOM 652 C CA . GLU A 1 86 ? -3.965 -4.604 11.369 1.00 97.12 86 GLU A CA 1
ATOM 653 C C . GLU A 1 86 ? -4.771 -5.624 10.545 1.00 97.12 86 GLU A C 1
ATOM 655 O O . GLU A 1 86 ? -5.574 -5.259 9.686 1.00 97.12 86 GLU A O 1
ATOM 660 N N . LYS A 1 87 ? -4.591 -6.921 10.827 1.00 97.50 87 LYS A N 1
ATOM 661 C CA . LYS A 1 87 ? -5.453 -8.008 10.322 1.00 97.50 87 LYS A CA 1
ATOM 662 C C . LYS A 1 87 ? -5.985 -8.807 11.501 1.00 97.50 87 LYS A C 1
ATOM 664 O O . LYS A 1 87 ? -5.297 -9.684 12.019 1.00 97.50 87 LYS A O 1
ATOM 669 N N . ILE A 1 88 ? -7.214 -8.536 11.923 1.00 97.62 88 ILE A N 1
ATOM 670 C CA . ILE A 1 88 ? -7.804 -9.233 13.070 1.00 97.62 88 ILE A CA 1
ATOM 671 C C . ILE A 1 88 ? -8.462 -10.522 12.594 1.00 97.62 88 ILE A C 1
ATOM 673 O O . ILE A 1 88 ? -9.312 -10.499 11.710 1.00 97.62 88 ILE A O 1
ATOM 677 N N . LYS A 1 89 ? -8.081 -11.665 13.167 1.00 96.12 89 LYS A N 1
ATOM 678 C CA . LYS A 1 89 ? -8.634 -12.963 12.766 1.00 96.12 89 LYS A CA 1
ATOM 679 C C . LYS A 1 89 ? -10.096 -13.096 13.139 1.00 96.12 89 LYS A C 1
ATOM 681 O O . LYS A 1 89 ? -10.514 -12.607 14.183 1.00 96.12 89 LYS A O 1
ATOM 686 N N . ARG A 1 90 ? -10.828 -13.897 12.367 1.00 96.19 90 ARG A N 1
ATOM 687 C CA . ARG A 1 90 ? -12.259 -14.145 12.588 1.00 96.19 90 ARG A CA 1
ATOM 688 C C . ARG A 1 90 ? -12.578 -14.698 13.979 1.00 96.19 90 ARG A C 1
ATOM 690 O O . ARG A 1 90 ? -13.599 -14.368 14.576 1.00 96.19 90 ARG A O 1
ATOM 697 N N . GLU A 1 91 ? -11.734 -15.598 14.469 1.00 95.88 91 GLU A N 1
ATOM 698 C CA . GLU A 1 91 ? -11.909 -16.265 15.759 1.00 95.88 91 GLU A CA 1
ATOM 699 C C . GLU A 1 91 ? -11.326 -15.498 16.956 1.00 95.88 91 GLU A C 1
ATOM 701 O O . GLU A 1 91 ? -11.477 -15.957 18.090 1.00 95.88 91 GLU A O 1
ATOM 706 N N . ASP A 1 92 ? -10.650 -14.365 16.734 1.00 96.00 92 ASP A N 1
ATOM 707 C CA . ASP A 1 92 ? -10.022 -13.616 17.821 1.00 96.00 92 ASP A CA 1
ATOM 708 C C . ASP A 1 92 ? -10.995 -12.614 18.458 1.00 96.00 92 ASP A C 1
ATOM 710 O O . ASP A 1 92 ? -11.305 -11.561 17.903 1.00 96.00 92 ASP A O 1
ATOM 714 N N . LEU A 1 93 ? -11.486 -12.970 19.646 1.00 95.69 93 LEU A N 1
ATOM 715 C CA . LEU A 1 93 ? -12.377 -12.149 20.477 1.00 95.69 93 LEU A CA 1
ATOM 716 C C . LEU A 1 93 ? -11.658 -11.522 21.682 1.00 95.69 93 LEU A C 1
ATOM 718 O O . LEU A 1 93 ? -12.296 -10.979 22.581 1.00 95.69 93 LEU A O 1
ATOM 722 N N . GLN A 1 94 ? -10.342 -11.704 21.791 1.00 93.75 94 GLN A N 1
ATOM 723 C CA . GLN A 1 94 ? -9.535 -11.238 22.925 1.00 93.75 94 GLN A CA 1
ATOM 724 C C . GLN A 1 94 ? -8.290 -10.503 22.430 1.00 93.75 94 GLN A C 1
ATOM 726 O O . GLN A 1 94 ? -7.251 -10.510 23.093 1.00 93.75 94 GLN A O 1
ATOM 731 N N . HIS A 1 95 ? -8.401 -9.871 21.261 1.00 94.50 95 HIS A N 1
ATOM 732 C CA . HIS A 1 95 ? -7.286 -9.179 20.648 1.00 94.50 95 HIS A CA 1
ATOM 733 C C . HIS A 1 95 ? -6.798 -8.045 21.568 1.00 94.50 95 HIS A C 1
ATOM 735 O O . HIS A 1 95 ? -7.606 -7.208 21.984 1.00 94.50 95 HIS A O 1
ATOM 741 N N . PRO A 1 96 ? -5.492 -7.958 21.877 1.00 89.50 96 PRO A N 1
ATOM 742 C CA . PRO A 1 96 ? -4.975 -7.018 22.873 1.00 89.50 96 PRO A CA 1
ATOM 743 C C . PRO A 1 96 ? -5.226 -5.547 22.512 1.00 89.50 96 PRO A C 1
ATOM 745 O O . PRO A 1 96 ? -5.456 -4.731 23.402 1.00 89.50 96 PRO A O 1
ATOM 748 N N . LEU A 1 97 ? -5.256 -5.200 21.219 1.00 90.06 97 LEU A N 1
ATOM 749 C CA . LEU A 1 97 ? -5.536 -3.826 20.769 1.00 90.06 97 LEU A CA 1
ATOM 750 C C . LEU A 1 97 ? -6.946 -3.331 21.108 1.00 90.06 97 LEU A C 1
ATOM 752 O O . LEU A 1 97 ? -7.184 -2.127 21.067 1.00 90.06 97 LEU A O 1
ATOM 756 N N . ALA A 1 98 ? -7.868 -4.217 21.477 1.00 92.50 98 ALA A N 1
ATOM 757 C CA . ALA A 1 98 ? -9.212 -3.815 21.863 1.00 92.50 98 ALA A CA 1
ATOM 758 C C . ALA A 1 98 ? -9.239 -3.017 23.183 1.00 92.50 98 ALA A C 1
ATOM 760 O O . ALA A 1 98 ? -10.173 -2.243 23.408 1.00 92.50 98 ALA A O 1
ATOM 761 N N . ASP A 1 99 ? -8.215 -3.200 24.028 1.00 88.38 99 ASP A N 1
ATOM 762 C CA . ASP A 1 99 ? -8.045 -2.562 25.342 1.00 88.38 99 ASP A CA 1
ATOM 763 C C . ASP A 1 99 ? -6.671 -1.877 25.509 1.00 88.38 99 ASP A C 1
ATOM 765 O O . ASP A 1 99 ? -6.362 -1.349 26.580 1.00 88.38 99 ASP A O 1
ATOM 769 N N . SER A 1 100 ? -5.819 -1.909 24.478 1.00 81.56 100 SER A N 1
ATOM 770 C CA . SER A 1 100 ? -4.458 -1.372 24.553 1.00 81.56 100 SER A CA 1
ATOM 771 C C . SER A 1 100 ? -4.457 0.159 24.506 1.00 81.56 100 SER A C 1
ATOM 773 O O . SER A 1 100 ? -5.065 0.728 23.600 1.00 81.56 100 SER A O 1
ATOM 775 N N . PRO A 1 101 ? -3.704 0.844 25.388 1.00 79.06 101 PRO A N 1
ATOM 776 C CA . PRO A 1 101 ? -3.496 2.288 25.282 1.00 79.06 101 PRO A CA 1
ATOM 777 C C . PRO A 1 101 ? -2.671 2.692 24.046 1.00 79.06 101 PRO A C 1
ATOM 779 O O . PRO A 1 101 ? -2.630 3.870 23.707 1.00 79.06 101 PRO A O 1
ATOM 782 N N . GLU A 1 102 ? -2.010 1.740 23.381 1.00 80.06 102 GLU A N 1
ATOM 783 C CA . GLU A 1 102 ? -1.266 1.978 22.135 1.00 80.06 102 GLU A CA 1
ATOM 784 C C . GLU A 1 102 ? -2.193 2.125 20.922 1.00 80.06 102 GLU A C 1
ATOM 786 O O . GLU A 1 102 ? -1.805 2.710 19.912 1.00 80.06 102 GLU A O 1
ATOM 791 N N . ASN A 1 103 ? -3.433 1.633 21.017 1.00 86.50 103 ASN A N 1
ATOM 792 C CA . ASN A 1 103 ? -4.431 1.811 19.973 1.00 86.50 103 ASN A CA 1
ATOM 793 C C . ASN A 1 103 ? -4.958 3.252 19.997 1.00 86.50 103 ASN A C 1
ATOM 795 O O . ASN A 1 103 ? -5.966 3.565 20.624 1.00 86.50 103 ASN A O 1
ATOM 799 N N . ILE A 1 104 ? -4.279 4.146 19.282 1.00 86.44 104 ILE A N 1
ATOM 800 C CA . ILE A 1 104 ? -4.644 5.568 19.249 1.00 86.44 104 ILE A CA 1
ATOM 801 C C . ILE A 1 104 ? -5.957 5.849 18.501 1.00 86.44 104 ILE A C 1
ATOM 803 O O . ILE A 1 104 ? -6.478 6.961 18.589 1.00 86.44 104 ILE A O 1
ATOM 807 N N . VAL A 1 105 ? -6.488 4.862 17.768 1.00 94.56 105 VAL A N 1
ATOM 808 C CA . VAL A 1 105 ? -7.773 4.968 17.066 1.00 94.56 105 VAL A CA 1
ATOM 809 C C . VAL A 1 105 ? -8.950 4.706 18.002 1.00 94.56 105 VAL A C 1
ATOM 811 O O . VAL A 1 105 ? -10.048 5.198 17.742 1.00 94.56 105 VAL A O 1
ATOM 814 N N . TRP A 1 106 ? -8.749 3.986 19.108 1.00 95.75 106 TRP A N 1
ATOM 815 C CA . TRP A 1 106 ? -9.821 3.556 20.003 1.00 95.75 106 TRP A CA 1
ATOM 816 C C . TRP A 1 106 ? -9.478 3.770 21.476 1.00 95.75 106 TRP A C 1
ATOM 818 O O . TRP A 1 106 ? -8.602 3.118 22.029 1.00 95.75 106 TRP A O 1
ATOM 828 N N . ASP A 1 107 ? -10.245 4.630 22.150 1.00 88.69 107 ASP A N 1
ATOM 829 C CA . ASP A 1 107 ? -10.043 4.944 23.576 1.00 88.69 107 ASP A CA 1
ATOM 830 C C . ASP A 1 107 ? -10.920 4.116 24.539 1.00 88.69 107 ASP A C 1
ATOM 832 O O . ASP A 1 107 ? -10.999 4.413 25.733 1.00 88.69 107 ASP A O 1
ATOM 836 N N . GLY A 1 108 ? -11.616 3.097 24.024 1.00 90.56 108 GLY A N 1
ATOM 837 C CA . GLY A 1 108 ? -12.590 2.299 24.776 1.00 90.56 108 GLY A CA 1
ATOM 838 C C . GLY A 1 108 ? -14.045 2.756 24.626 1.00 90.56 108 GLY A C 1
ATOM 839 O O . GLY A 1 108 ? -14.951 2.022 25.026 1.00 90.56 108 GLY A O 1
ATOM 840 N N . GLY A 1 109 ? -14.303 3.929 24.041 1.00 89.88 109 GLY A N 1
ATOM 841 C CA . GLY A 1 109 ? -15.670 4.411 23.820 1.00 89.88 109 GLY A CA 1
ATOM 842 C C . GLY A 1 109 ? -15.874 5.301 22.598 1.00 89.88 109 GLY A C 1
ATOM 843 O O . GLY A 1 109 ? -17.022 5.529 22.217 1.00 89.88 109 GLY A O 1
ATOM 844 N N . LYS A 1 110 ? -14.807 5.803 21.982 1.00 95.69 110 LYS A N 1
ATOM 845 C CA . LYS A 1 110 ? -14.828 6.708 20.834 1.00 95.69 110 LYS A CA 1
ATOM 846 C C . LYS A 1 110 ? -13.721 6.337 19.848 1.00 95.69 110 LYS A C 1
ATOM 848 O O . LYS A 1 110 ? -12.637 5.901 20.231 1.00 95.69 110 LYS A O 1
ATOM 853 N N . ILE A 1 111 ? -14.023 6.556 18.570 1.00 98.69 111 ILE A N 1
ATOM 854 C CA . ILE A 1 111 ? -13.081 6.415 17.463 1.00 98.69 111 ILE A CA 1
ATOM 855 C C . ILE A 1 111 ? -12.420 7.767 17.188 1.00 98.69 111 ILE A C 1
ATOM 857 O O . ILE A 1 111 ? -13.125 8.760 16.987 1.00 98.69 111 ILE A O 1
ATOM 861 N N . HIS A 1 112 ? -11.091 7.788 17.130 1.00 97.50 112 HIS A N 1
ATOM 862 C CA . HIS A 1 112 ? -10.282 8.966 16.816 1.00 97.50 112 HIS A CA 1
ATOM 863 C C . HIS A 1 112 ? -9.453 8.716 15.565 1.00 97.50 112 HIS A C 1
ATOM 865 O O . HIS A 1 112 ? -8.630 7.811 15.518 1.00 97.50 112 HIS A O 1
ATOM 871 N N . ILE A 1 113 ? -9.636 9.543 14.546 1.00 98.44 113 ILE A N 1
ATOM 872 C CA . ILE A 1 113 ? -8.846 9.483 13.316 1.00 98.44 113 ILE A CA 1
ATOM 873 C C . ILE A 1 113 ? -8.426 10.888 12.897 1.00 98.44 113 ILE A C 1
ATOM 875 O O . ILE A 1 113 ? -9.003 11.895 13.314 1.00 98.44 113 ILE A O 1
ATOM 879 N N . PHE A 1 114 ? -7.407 10.976 12.051 1.00 98.50 114 PHE A N 1
ATOM 880 C CA . PHE A 1 114 ? -6.920 12.249 11.541 1.00 98.50 114 PHE A CA 1
ATOM 881 C C . PHE A 1 114 ? -6.431 12.121 10.103 1.00 98.50 114 PHE A C 1
ATOM 883 O O . PHE A 1 114 ? -5.967 11.056 9.697 1.00 98.50 114 PHE A O 1
ATOM 890 N N . GLY A 1 115 ? -6.473 13.228 9.368 1.00 98.38 115 GLY A N 1
ATOM 891 C CA . GLY A 1 115 ? -5.938 13.307 8.014 1.00 98.38 115 GLY A CA 1
ATOM 892 C C . GLY A 1 115 ? -5.807 14.734 7.497 1.00 98.38 115 GLY A C 1
ATOM 893 O O . GLY A 1 115 ? -6.186 15.707 8.156 1.00 98.38 115 GLY A O 1
ATOM 894 N N . ALA A 1 116 ? -5.246 14.858 6.308 1.00 98.56 116 ALA A N 1
ATOM 895 C CA . ALA A 1 116 ? -5.176 16.075 5.520 1.00 98.56 116 ALA A CA 1
ATOM 896 C C . ALA A 1 116 ? -6.379 16.194 4.573 1.00 98.56 116 ALA A C 1
ATOM 898 O O . ALA A 1 116 ? -7.155 15.260 4.369 1.00 98.56 116 ALA A O 1
ATOM 899 N N . ARG A 1 117 ? -6.543 17.358 3.943 1.00 98.56 117 ARG A N 1
ATOM 900 C CA . ARG A 1 117 ? -7.499 17.493 2.834 1.00 98.56 117 ARG A CA 1
ATOM 901 C C . ARG A 1 117 ? -7.025 16.663 1.645 1.00 98.56 117 ARG A C 1
ATOM 903 O O . ARG A 1 117 ? -5.822 16.578 1.396 1.00 98.56 117 ARG A O 1
ATOM 910 N N . ASN A 1 118 ? -7.974 16.176 0.846 1.00 98.12 118 ASN A N 1
ATOM 911 C CA . ASN A 1 118 ? -7.698 15.337 -0.323 1.00 98.12 118 ASN A CA 1
ATOM 912 C C . ASN A 1 118 ? -6.994 14.015 0.039 1.00 98.12 118 ASN A C 1
ATOM 914 O O . ASN A 1 118 ? -6.113 13.540 -0.675 1.00 98.12 118 ASN A O 1
ATOM 918 N N . GLU A 1 119 ? -7.382 13.429 1.168 1.00 98.50 119 GLU A N 1
ATOM 919 C CA . GLU A 1 119 ? -6.850 12.170 1.684 1.00 98.50 119 GLU A CA 1
ATOM 920 C C . GLU A 1 119 ? -7.988 11.160 1.895 1.00 98.50 119 GLU A C 1
ATOM 922 O O . GLU A 1 119 ? -9.110 11.553 2.221 1.00 98.50 119 GLU A O 1
ATOM 927 N N . VAL A 1 120 ? -7.711 9.860 1.742 1.00 98.62 120 VAL A N 1
ATOM 928 C CA . VAL A 1 120 ? -8.587 8.804 2.269 1.00 98.62 120 VAL A CA 1
ATOM 929 C C . VAL A 1 120 ? -8.014 8.267 3.581 1.00 98.62 120 VAL A C 1
ATOM 931 O O . VAL A 1 120 ? -6.967 7.616 3.607 1.00 98.62 120 VAL A O 1
ATOM 934 N N . VAL A 1 121 ? -8.709 8.514 4.686 1.00 98.50 121 VAL A N 1
ATOM 935 C CA . VAL A 1 121 ? -8.392 7.932 6.000 1.00 98.50 121 VAL A CA 1
ATOM 936 C C . VAL A 1 121 ? -9.253 6.697 6.241 1.00 98.50 121 VAL A C 1
ATOM 938 O O . VAL A 1 121 ? -10.328 6.582 5.650 1.00 98.50 121 VAL A O 1
ATOM 941 N N . ALA A 1 122 ? -8.786 5.760 7.061 1.00 98.38 122 ALA A N 1
ATOM 942 C CA . ALA A 1 122 ? -9.516 4.526 7.310 1.00 98.38 122 ALA A CA 1
ATOM 943 C C . ALA A 1 122 ? -9.335 4.015 8.740 1.00 98.38 122 ALA A C 1
ATOM 945 O O . ALA A 1 122 ? -8.398 4.398 9.436 1.00 98.38 122 ALA A O 1
ATOM 946 N N . PHE A 1 123 ? -10.270 3.167 9.154 1.00 98.75 123 PHE A N 1
ATOM 947 C CA . PHE A 1 123 ? -10.205 2.356 10.365 1.00 98.75 123 PHE A CA 1
ATOM 948 C C . PHE A 1 123 ? -11.032 1.081 10.155 1.00 98.75 123 PHE A C 1
ATOM 950 O O . PHE A 1 123 ? -11.845 0.996 9.228 1.00 98.75 123 PHE A O 1
ATOM 957 N N . GLN A 1 124 ? -10.845 0.100 11.028 1.00 98.69 124 GLN A N 1
ATOM 958 C CA . GLN A 1 124 ? -11.617 -1.139 11.068 1.00 98.69 124 GLN A CA 1
ATOM 959 C C . GLN A 1 124 ? -12.527 -1.121 12.295 1.00 98.69 124 GLN A C 1
ATOM 961 O O . GLN A 1 124 ? -12.098 -0.760 13.391 1.00 98.69 124 GLN A O 1
ATOM 966 N N . LEU A 1 125 ? -13.791 -1.500 12.121 1.00 98.69 125 LEU A N 1
ATOM 967 C CA . LEU A 1 125 ? -14.736 -1.742 13.207 1.00 98.69 125 LEU A CA 1
ATOM 968 C C . LEU A 1 125 ? -14.855 -3.251 13.430 1.00 98.69 125 LEU A C 1
ATOM 970 O O . LEU A 1 125 ? -15.340 -3.973 12.560 1.00 98.69 125 LEU A O 1
ATOM 974 N N . MET A 1 126 ? -14.471 -3.715 14.612 1.00 98.75 126 MET A N 1
ATOM 975 C CA . MET A 1 126 ? -14.561 -5.118 14.997 1.00 98.75 126 MET A CA 1
ATOM 976 C C . MET A 1 126 ? -15.858 -5.364 15.760 1.00 98.75 126 MET A C 1
ATOM 978 O O . MET A 1 126 ? -16.082 -4.779 16.821 1.00 98.75 126 MET A O 1
ATOM 982 N N . ILE A 1 127 ? -16.720 -6.228 15.218 1.00 98.56 127 ILE A N 1
ATOM 983 C CA . ILE A 1 127 ? -18.005 -6.594 15.826 1.00 98.56 127 ILE A CA 1
ATOM 984 C C . ILE A 1 127 ? -17.934 -8.046 16.286 1.00 98.56 127 ILE A C 1
ATOM 986 O O . ILE A 1 127 ? -17.836 -8.955 15.465 1.00 98.56 127 ILE A O 1
ATOM 990 N N . GLU A 1 128 ? -18.011 -8.273 17.592 1.00 98.12 128 GLU A N 1
ATOM 991 C CA . GLU A 1 128 ? -17.881 -9.596 18.202 1.00 98.12 128 GLU A CA 1
ATOM 992 C C . GLU A 1 128 ? -19.247 -10.144 18.600 1.00 98.12 128 GLU A C 1
ATOM 994 O O . GLU A 1 128 ? -20.005 -9.485 19.316 1.00 98.12 128 GLU A O 1
ATOM 999 N N . ALA A 1 129 ? -19.559 -11.366 18.172 1.00 97.62 129 ALA A N 1
ATOM 1000 C CA . ALA A 1 129 ? -20.792 -12.041 18.545 1.00 97.62 129 ALA A CA 1
ATOM 1001 C C . ALA A 1 129 ? -20.553 -13.129 19.598 1.00 97.62 129 ALA A C 1
ATOM 1003 O O . ALA A 1 129 ? -19.623 -13.933 19.508 1.00 97.62 129 ALA A O 1
ATOM 1004 N N . GLY A 1 130 ? -21.460 -13.206 20.571 1.00 95.25 130 GLY A N 1
ATOM 1005 C CA . GLY A 1 130 ? -21.445 -14.236 21.607 1.00 95.25 130 GLY A CA 1
ATOM 1006 C C . GLY A 1 130 ? -21.947 -15.595 21.109 1.00 95.25 130 GLY A C 1
ATOM 1007 O O . GLY A 1 130 ? -22.085 -15.853 19.914 1.00 95.25 130 GLY A O 1
ATOM 1008 N N . MET A 1 131 ? -22.311 -16.481 22.039 1.00 95.00 131 MET A N 1
ATOM 1009 C CA . MET A 1 131 ? -22.729 -17.859 21.721 1.00 95.00 131 MET A CA 1
ATOM 1010 C C . MET A 1 131 ? -23.978 -17.975 20.827 1.00 95.00 131 MET A C 1
ATOM 1012 O O . MET A 1 131 ? -24.222 -19.040 20.263 1.00 95.00 131 MET A O 1
ATOM 1016 N N . ALA A 1 132 ? -24.799 -16.927 20.729 1.00 92.69 132 ALA A N 1
ATOM 1017 C CA . ALA A 1 132 ? -25.989 -16.922 19.878 1.00 92.69 132 ALA A CA 1
ATOM 1018 C C . ALA A 1 132 ? -25.679 -16.566 18.411 1.00 92.69 132 ALA A C 1
ATOM 1020 O O . ALA A 1 132 ? -26.502 -16.842 17.534 1.00 92.69 132 ALA A O 1
ATOM 1021 N N . GLY A 1 133 ? -24.506 -15.978 18.143 1.00 96.88 133 GLY A N 1
ATOM 1022 C CA . GLY A 1 133 ? -24.254 -15.232 16.912 1.00 96.88 133 GLY A CA 1
ATOM 1023 C C . GLY A 1 133 ? -25.110 -13.961 16.828 1.00 96.88 133 GLY A C 1
ATOM 1024 O O . GLY A 1 133 ? -25.921 -13.680 17.711 1.00 96.88 133 GLY A O 1
ATOM 1025 N N . ALA A 1 134 ? -24.964 -13.222 15.733 1.00 96.88 134 ALA A N 1
ATOM 1026 C CA . ALA A 1 134 ? -25.785 -12.060 15.401 1.00 96.88 134 ALA A CA 1
ATOM 1027 C C . ALA A 1 134 ? -26.297 -12.188 13.959 1.00 96.88 134 ALA A C 1
ATOM 1029 O O . ALA A 1 134 ? -25.580 -12.678 13.087 1.00 96.88 134 ALA A O 1
ATOM 1030 N N . ARG A 1 135 ? -27.550 -11.791 13.700 1.00 96.12 135 ARG A N 1
ATOM 1031 C CA . ARG A 1 135 ? -28.176 -11.924 12.373 1.00 96.12 135 ARG A CA 1
ATOM 1032 C C . ARG A 1 135 ? -28.718 -10.609 11.849 1.00 96.12 135 ARG A C 1
ATOM 1034 O O . ARG A 1 135 ? -29.361 -9.869 12.593 1.00 96.12 135 ARG A O 1
ATOM 1041 N N . GLY A 1 136 ? -28.530 -10.366 10.557 1.00 96.19 136 GLY A N 1
ATOM 1042 C CA . GLY A 1 136 ? -28.915 -9.114 9.914 1.00 96.19 136 GLY A CA 1
ATOM 1043 C C . GLY A 1 136 ? -28.215 -7.919 10.559 1.00 96.19 136 GLY A C 1
ATOM 1044 O O . GLY A 1 136 ? -28.884 -6.949 10.918 1.00 96.19 136 GLY A O 1
ATOM 1045 N N . VAL A 1 137 ? -26.908 -8.052 10.788 1.00 97.88 137 VAL A N 1
ATOM 1046 C CA . VAL A 1 137 ? -26.031 -6.983 11.262 1.00 97.88 137 VAL A CA 1
ATOM 1047 C C . VAL A 1 137 ? -25.818 -5.988 10.130 1.00 97.88 137 VAL A C 1
ATOM 1049 O O . VAL A 1 137 ? -25.553 -6.380 8.995 1.00 97.88 137 VAL A O 1
ATOM 1052 N N . ASP A 1 138 ? -25.943 -4.706 10.441 1.00 97.81 138 ASP A N 1
ATOM 1053 C CA . ASP A 1 138 ? -25.695 -3.611 9.506 1.00 97.81 138 ASP A CA 1
ATOM 1054 C C . ASP A 1 138 ? -24.982 -2.465 10.228 1.00 97.81 138 ASP A C 1
ATOM 1056 O O . ASP A 1 138 ? -25.151 -2.293 11.442 1.00 97.81 138 ASP A O 1
ATOM 1060 N N . VAL A 1 139 ? -24.204 -1.679 9.490 1.00 98.50 139 VAL A N 1
ATOM 1061 C CA . VAL A 1 139 ? -23.393 -0.579 10.022 1.00 98.50 139 VAL A CA 1
ATOM 1062 C C . VAL A 1 139 ? -23.646 0.682 9.214 1.00 98.50 139 VAL A C 1
ATOM 1064 O O . VAL A 1 139 ? -23.595 0.676 7.989 1.00 98.50 139 VAL A O 1
ATOM 1067 N N . TRP A 1 140 ? -23.867 1.785 9.922 1.00 98.25 140 TRP A N 1
ATOM 1068 C CA . TRP A 1 140 ? -24.092 3.098 9.336 1.00 98.25 140 TRP A CA 1
ATOM 1069 C C . TRP A 1 140 ? -23.162 4.114 9.975 1.00 98.25 140 TRP A C 1
ATOM 1071 O O . TRP A 1 140 ? -23.071 4.197 11.193 1.00 98.25 140 TRP A O 1
ATOM 1081 N N . ILE A 1 141 ? -22.521 4.937 9.160 1.00 98.62 141 ILE A N 1
ATOM 1082 C CA . ILE A 1 141 ? -21.820 6.143 9.604 1.00 98.62 141 ILE A CA 1
ATOM 1083 C C . ILE A 1 141 ? -22.650 7.354 9.206 1.00 98.62 141 ILE A C 1
ATOM 1085 O O . ILE A 1 141 ? -23.062 7.463 8.042 1.00 98.62 141 ILE A O 1
ATOM 1089 N N . SER A 1 142 ? -22.913 8.233 10.174 1.00 98.56 142 SER A N 1
ATOM 1090 C CA . SER A 1 142 ? -23.612 9.501 9.956 1.00 98.56 142 SER A CA 1
ATOM 1091 C C . SER A 1 142 ? -22.815 10.435 9.046 1.00 98.56 142 SER A C 1
ATOM 1093 O O . SER A 1 142 ? -21.644 10.199 8.759 1.00 98.56 142 SER A O 1
ATOM 1095 N N . ASP A 1 143 ? -23.416 11.552 8.640 1.00 98.44 143 ASP A N 1
ATOM 1096 C CA . ASP A 1 143 ? -22.611 12.674 8.160 1.00 98.44 143 ASP A CA 1
ATOM 1097 C C . ASP A 1 143 ? -21.620 13.087 9.261 1.00 98.44 143 ASP A C 1
ATOM 1099 O O . ASP A 1 143 ? -21.976 13.123 10.446 1.00 98.44 143 ASP A O 1
ATOM 1103 N N . LEU A 1 144 ? -20.381 13.391 8.875 1.00 98.62 144 LEU A N 1
ATOM 1104 C CA . LEU A 1 144 ? -19.401 14.007 9.764 1.00 98.62 144 LEU A CA 1
ATOM 1105 C C . LEU A 1 144 ? -19.553 15.516 9.626 1.00 98.62 144 LEU A C 1
ATOM 1107 O O . LEU A 1 144 ? -19.504 16.040 8.514 1.00 98.62 144 LEU A O 1
ATOM 1111 N N . THR A 1 145 ? -19.743 16.226 10.734 1.00 98.12 145 THR A N 1
ATOM 1112 C CA . THR A 1 145 ? -20.136 17.643 10.715 1.00 98.12 145 THR A CA 1
ATOM 1113 C C . THR A 1 145 ? -19.164 18.536 11.478 1.00 98.12 145 THR A C 1
ATOM 1115 O O . THR A 1 145 ? -18.652 18.171 12.536 1.00 98.12 145 THR A O 1
ATOM 1118 N N . GLN A 1 146 ? -18.932 19.735 10.941 1.00 95.06 146 GLN A N 1
ATOM 1119 C CA . GLN A 1 146 ? -18.233 20.835 11.606 1.00 95.06 146 GLN A CA 1
ATOM 1120 C C . GLN A 1 146 ? -18.945 22.147 11.251 1.00 95.06 146 GLN A C 1
ATOM 1122 O O . GLN A 1 146 ? -18.796 22.700 10.157 1.00 95.06 146 GLN A O 1
ATOM 1127 N N . GLY A 1 147 ? -19.759 22.658 12.177 1.00 92.88 147 GLY A N 1
ATOM 1128 C CA . GLY A 1 147 ? -20.610 23.817 11.909 1.00 92.88 147 GLY A CA 1
ATOM 1129 C C . GLY A 1 147 ? -21.614 23.526 10.789 1.00 92.88 147 GLY A C 1
ATOM 1130 O O . GLY A 1 147 ? -22.451 22.643 10.930 1.00 92.88 147 GLY A O 1
ATOM 1131 N N . ALA A 1 148 ? -21.544 24.285 9.692 1.00 93.75 148 ALA A N 1
ATOM 1132 C CA . ALA A 1 148 ? -22.402 24.089 8.519 1.00 93.75 148 ALA A CA 1
ATOM 1133 C C . ALA A 1 148 ? -21.780 23.187 7.434 1.00 93.75 148 ALA A C 1
ATOM 1135 O O . ALA A 1 148 ? -22.457 22.879 6.457 1.00 93.75 148 ALA A O 1
ATOM 1136 N N . TYR A 1 149 ? -20.505 22.807 7.571 1.00 97.12 149 TYR A N 1
ATOM 1137 C CA . TYR A 1 149 ? -19.831 21.916 6.629 1.00 97.12 149 TYR A CA 1
ATOM 1138 C C . TYR A 1 149 ? -20.048 20.455 7.038 1.00 97.12 149 TYR A C 1
ATOM 1140 O O . TYR A 1 149 ? -20.031 20.133 8.231 1.00 97.12 149 TYR A O 1
ATOM 1148 N N . SER A 1 150 ? -20.226 19.574 6.055 1.00 97.31 150 SER A N 1
ATOM 1149 C CA . SER A 1 150 ? -20.433 18.144 6.280 1.00 97.31 150 SER A CA 1
ATOM 1150 C C . SER A 1 150 ? -19.728 17.291 5.231 1.00 97.31 150 SER A C 1
ATOM 1152 O O . SER A 1 150 ? -19.863 17.556 4.035 1.00 97.31 150 SER A O 1
ATOM 1154 N N . ILE A 1 151 ? -19.068 16.223 5.673 1.00 97.94 151 ILE A N 1
ATOM 1155 C CA . ILE A 1 151 ? -18.706 15.089 4.818 1.00 97.94 151 ILE A CA 1
ATOM 1156 C C . ILE A 1 151 ? -19.873 14.106 4.878 1.00 97.94 151 ILE A C 1
ATOM 1158 O O . ILE A 1 151 ? -20.318 13.728 5.961 1.00 97.94 151 ILE A O 1
ATOM 1162 N N . SER A 1 152 ? -20.388 13.723 3.713 1.00 97.50 152 SER A N 1
ATOM 1163 C CA . SER A 1 152 ? -21.552 12.845 3.606 1.00 97.50 152 SER A CA 1
ATOM 1164 C C . SER A 1 152 ? -21.264 11.455 4.183 1.00 97.50 152 SER A C 1
ATOM 1166 O O . SER A 1 152 ? -20.266 10.838 3.802 1.00 97.50 152 SER A O 1
ATOM 1168 N N . GLY A 1 153 ? -22.157 10.950 5.026 1.00 98.06 153 GLY A N 1
ATOM 1169 C CA . GLY A 1 153 ? -22.080 9.629 5.636 1.00 98.06 153 GLY A CA 1
ATOM 1170 C C . GLY A 1 153 ? -22.382 8.481 4.673 1.00 98.06 153 GLY A C 1
ATOM 1171 O O . GLY A 1 153 ? -22.691 8.673 3.497 1.00 98.06 153 GLY A O 1
ATOM 1172 N N . SER A 1 154 ? -22.347 7.264 5.208 1.00 97.25 154 SER A N 1
ATOM 1173 C CA . SER A 1 154 ? -22.457 5.998 4.455 1.00 97.25 154 SER A CA 1
ATOM 1174 C C . SER A 1 154 ? -23.777 5.786 3.697 1.00 97.25 154 SER A C 1
ATOM 1176 O O . SER A 1 154 ? -23.810 5.040 2.723 1.00 97.25 154 SER A O 1
ATOM 1178 N N . ALA A 1 155 ? -24.864 6.445 4.113 1.00 94.00 155 ALA A N 1
ATOM 1179 C CA . ALA A 1 155 ? -26.164 6.363 3.439 1.00 94.00 155 ALA A CA 1
ATOM 1180 C C . ALA A 1 155 ? -26.255 7.246 2.179 1.00 94.00 155 ALA A C 1
ATOM 1182 O O . ALA A 1 155 ? -27.244 7.185 1.446 1.00 94.00 155 ALA A O 1
ATOM 1183 N N . SER A 1 156 ? -25.257 8.104 1.957 1.00 91.50 156 SER A N 1
ATOM 1184 C CA . SER A 1 156 ? -25.220 9.047 0.846 1.00 91.50 156 SER A CA 1
ATOM 1185 C C . SER A 1 156 ? -24.473 8.486 -0.361 1.00 91.50 156 SER A C 1
ATOM 1187 O O . SER A 1 156 ? -23.621 7.606 -0.258 1.00 91.50 156 SER A O 1
ATOM 1189 N N . GLY A 1 157 ? -24.768 9.063 -1.523 1.00 88.69 157 GLY A N 1
ATOM 1190 C CA . GLY A 1 157 ? -24.103 8.742 -2.777 1.00 88.69 157 GLY A CA 1
ATOM 1191 C C . GLY A 1 157 ? -24.864 7.733 -3.650 1.00 88.69 157 GLY A C 1
ATOM 1192 O O . GLY A 1 157 ? -25.986 7.328 -3.336 1.00 88.69 157 GLY A O 1
ATOM 1193 N N . PRO A 1 158 ? -24.293 7.377 -4.809 1.00 92.00 158 PRO A N 1
ATOM 1194 C CA . PRO A 1 158 ? -24.916 6.482 -5.779 1.00 92.00 158 PRO A CA 1
ATOM 1195 C C . PRO A 1 158 ? -25.006 5.033 -5.281 1.00 92.00 158 PRO A C 1
ATOM 1197 O O . PRO A 1 158 ? -24.231 4.600 -4.431 1.00 92.00 158 PRO A O 1
ATOM 1200 N N . SER A 1 159 ? -25.908 4.243 -5.866 1.00 90.31 159 SER A N 1
ATOM 1201 C CA . SER A 1 159 ? -26.002 2.805 -5.570 1.00 90.31 159 SER A CA 1
ATOM 1202 C C . SER A 1 159 ? -24.856 1.986 -6.172 1.00 90.31 159 SER A C 1
ATOM 1204 O O . SER A 1 159 ? -24.529 0.927 -5.649 1.00 90.31 159 SER A O 1
ATOM 1206 N N . ASP A 1 160 ? -24.266 2.450 -7.281 1.00 94.81 160 ASP A N 1
ATOM 1207 C CA . ASP A 1 160 ? -23.095 1.810 -7.889 1.00 94.81 160 ASP A CA 1
ATOM 1208 C C . ASP A 1 160 ? -21.846 2.109 -7.032 1.00 94.81 160 ASP A C 1
ATOM 1210 O O . ASP A 1 160 ? -21.492 3.287 -6.900 1.00 94.81 160 ASP A O 1
ATOM 1214 N N . PRO A 1 161 ? -21.168 1.097 -6.447 1.00 94.50 161 PRO A N 1
ATOM 1215 C CA . PRO A 1 161 ? -19.964 1.323 -5.643 1.00 94.50 161 PRO A CA 1
ATOM 1216 C C . PRO A 1 161 ? -18.788 1.904 -6.437 1.00 94.50 161 PRO A C 1
ATOM 1218 O O . PRO A 1 161 ? -17.859 2.422 -5.829 1.00 94.50 161 PRO A O 1
ATOM 1221 N N . TYR A 1 162 ? -18.819 1.844 -7.771 1.00 96.25 162 TYR A N 1
ATOM 1222 C CA . TYR A 1 162 ? -17.777 2.411 -8.634 1.00 96.25 162 TYR A CA 1
ATOM 1223 C C . TYR A 1 162 ? -18.064 3.858 -9.059 1.00 96.25 162 TYR A C 1
ATOM 1225 O O . TYR A 1 162 ? -17.275 4.453 -9.789 1.00 96.25 162 TYR A O 1
ATOM 1233 N N . ASP A 1 163 ? -19.184 4.437 -8.614 1.00 97.06 163 ASP A N 1
ATOM 1234 C CA . ASP A 1 163 ? -19.441 5.872 -8.712 1.00 97.06 163 ASP A CA 1
ATOM 1235 C C . ASP A 1 163 ? -19.098 6.536 -7.373 1.00 97.06 163 ASP A C 1
ATOM 1237 O O . ASP A 1 163 ? -19.772 6.352 -6.352 1.00 97.06 163 ASP A O 1
ATOM 1241 N N . TYR A 1 164 ? -18.004 7.289 -7.387 1.00 96.12 164 TYR A N 1
ATOM 1242 C CA . TYR A 1 164 ? -17.380 7.897 -6.214 1.00 96.12 164 TYR A CA 1
ATOM 1243 C C . TYR A 1 164 ? -17.896 9.313 -5.930 1.00 96.12 164 TYR A C 1
ATOM 1245 O O . TYR A 1 164 ? -17.493 9.954 -4.958 1.00 96.12 164 TYR A O 1
ATOM 1253 N N . ARG A 1 165 ? -18.790 9.845 -6.769 1.00 95.38 165 ARG A N 1
ATOM 1254 C CA . ARG A 1 165 ? -19.298 11.215 -6.625 1.00 95.38 165 ARG A CA 1
ATOM 1255 C C . ARG A 1 165 ? -20.222 11.324 -5.422 1.00 95.38 165 ARG A C 1
ATOM 1257 O O . ARG A 1 165 ? -21.187 10.577 -5.308 1.00 95.38 165 ARG A O 1
ATOM 1264 N N . GLY A 1 166 ? -19.964 12.301 -4.553 1.00 91.25 166 GLY A N 1
ATOM 1265 C CA . GLY A 1 166 ? -20.777 12.510 -3.350 1.00 91.25 166 GLY A CA 1
ATOM 1266 C C . GLY A 1 166 ? -20.737 11.330 -2.372 1.00 91.25 166 GLY A C 1
ATOM 1267 O O . GLY A 1 166 ? -21.664 11.176 -1.581 1.00 91.25 166 GLY A O 1
ATOM 1268 N N . ARG A 1 167 ? -19.696 10.490 -2.454 1.00 93.81 167 ARG A N 1
ATOM 1269 C CA . ARG A 1 167 ? -19.443 9.357 -1.563 1.00 93.81 167 ARG A CA 1
ATOM 1270 C C . ARG A 1 167 ? -18.321 9.724 -0.594 1.00 93.81 167 ARG A C 1
ATOM 1272 O O . ARG A 1 167 ? -17.146 9.567 -0.907 1.00 93.81 167 ARG A O 1
ATOM 1279 N N . GLY A 1 168 ? -18.695 10.265 0.562 1.00 96.44 168 GLY A N 1
ATOM 1280 C CA . GLY A 1 168 ? -17.744 10.626 1.621 1.00 96.44 168 GLY A CA 1
ATOM 1281 C C . GLY A 1 168 ? -17.266 9.429 2.446 1.00 96.44 168 GLY A C 1
ATOM 1282 O O . GLY A 1 168 ? -16.113 9.414 2.866 1.00 96.44 168 GLY A O 1
ATOM 1283 N N . VAL A 1 169 ? -18.125 8.421 2.626 1.00 98.25 169 VAL A N 1
ATOM 1284 C CA . VAL A 1 169 ? -17.833 7.196 3.384 1.00 98.25 169 VAL A CA 1
ATOM 1285 C C . VAL A 1 169 ? -18.088 5.964 2.518 1.00 98.25 169 VAL A C 1
ATOM 1287 O O . VAL A 1 169 ? -19.128 5.864 1.862 1.00 98.25 169 VAL A O 1
ATOM 1290 N N . GLU A 1 170 ? -17.164 5.007 2.552 1.00 98.25 170 GLU A N 1
ATOM 1291 C CA . GLU A 1 170 ? -17.304 3.680 1.947 1.00 98.25 170 GLU A CA 1
ATOM 1292 C C . GLU A 1 170 ? -17.174 2.613 3.041 1.00 98.25 170 GLU A C 1
ATOM 1294 O O . GLU A 1 170 ? -16.281 2.694 3.884 1.00 98.25 170 GLU A O 1
ATOM 1299 N N . LEU A 1 171 ? -18.070 1.623 3.029 1.00 98.62 171 LEU A N 1
ATOM 1300 C CA . LEU A 1 171 ? -18.094 0.528 4.001 1.00 98.62 171 LEU A CA 1
ATOM 1301 C C . LEU A 1 171 ? -17.900 -0.806 3.290 1.00 98.62 171 LEU A C 1
ATOM 1303 O O . LEU A 1 171 ? -18.537 -1.066 2.261 1.00 98.62 171 LEU A O 1
ATOM 1307 N N . PHE A 1 172 ? -17.058 -1.657 3.867 1.00 98.75 172 PHE A N 1
ATOM 1308 C CA . PHE A 1 172 ? -16.781 -2.990 3.350 1.00 98.75 172 PHE A CA 1
ATOM 1309 C C . PHE A 1 172 ? -16.849 -4.015 4.473 1.00 98.75 172 PHE A C 1
ATOM 1311 O O . PHE A 1 172 ? -16.382 -3.768 5.580 1.00 98.75 172 PHE A O 1
ATOM 1318 N N . THR A 1 173 ? -17.397 -5.189 4.191 1.00 98.50 173 THR A N 1
ATOM 1319 C CA . THR A 1 173 ? -17.201 -6.354 5.052 1.00 98.50 173 THR A CA 1
ATOM 1320 C C . THR A 1 173 ? -15.855 -6.982 4.717 1.00 98.50 173 THR A C 1
ATOM 1322 O O . THR A 1 173 ? -15.554 -7.213 3.538 1.00 98.50 173 THR A O 1
ATOM 1325 N N . GLU A 1 174 ? -15.073 -7.312 5.733 1.00 98.56 174 GLU A N 1
ATOM 1326 C CA . GLU A 1 174 ? -13.844 -8.079 5.558 1.00 98.56 174 GLU A CA 1
ATOM 1327 C C . GLU A 1 174 ? -14.160 -9.553 5.306 1.00 98.56 174 GLU A C 1
ATOM 1329 O O . GLU A 1 174 ? -14.790 -10.234 6.118 1.00 98.56 174 GLU A O 1
ATOM 1334 N N . HIS A 1 175 ? -13.734 -10.066 4.157 1.00 97.75 175 HIS A N 1
ATOM 1335 C CA . HIS A 1 175 ? -13.884 -11.474 3.817 1.00 97.75 175 HIS A CA 1
ATOM 1336 C C . HIS A 1 175 ? -12.661 -12.260 4.287 1.00 97.75 175 HIS A C 1
ATOM 1338 O O . HIS A 1 175 ? -11.522 -11.955 3.923 1.00 97.75 175 HIS A O 1
ATOM 1344 N N . TYR A 1 176 ? -12.921 -13.301 5.075 1.00 97.31 176 TYR A N 1
ATOM 1345 C CA . TYR A 1 176 ? -11.898 -14.130 5.701 1.00 97.31 176 TYR A CA 1
ATOM 1346 C C . TYR A 1 176 ? -11.527 -15.337 4.840 1.00 97.31 176 TYR A C 1
ATOM 1348 O O . TYR A 1 176 ? -12.387 -16.130 4.451 1.00 97.31 176 TYR A O 1
ATOM 1356 N N . LEU A 1 177 ? -10.227 -15.525 4.632 1.00 95.31 177 LEU A N 1
ATOM 1357 C CA . LEU A 1 177 ? -9.626 -16.654 3.930 1.00 95.31 177 LEU A CA 1
ATOM 1358 C C . LEU A 1 177 ? -8.941 -17.585 4.928 1.00 95.31 177 LEU A C 1
ATOM 1360 O O . LEU A 1 177 ? -8.266 -17.134 5.849 1.00 95.31 177 LEU A O 1
ATOM 1364 N N . HIS A 1 178 ? -9.111 -18.895 4.751 1.00 94.69 178 HIS A N 1
ATOM 1365 C CA . HIS A 1 178 ? -8.526 -19.877 5.657 1.00 94.69 178 HIS A CA 1
ATOM 1366 C C . HIS A 1 178 ? -7.116 -20.280 5.213 1.00 94.69 178 HIS A C 1
ATOM 1368 O O . HIS A 1 178 ? -6.947 -21.110 4.317 1.00 94.69 178 HIS A O 1
ATOM 1374 N N . ILE A 1 179 ? -6.106 -19.731 5.880 1.00 93.00 179 ILE A N 1
ATOM 1375 C CA . ILE A 1 179 ? -4.696 -20.078 5.719 1.00 93.00 179 ILE A CA 1
ATOM 1376 C C . ILE A 1 179 ? -4.427 -21.419 6.416 1.00 93.00 179 ILE A C 1
ATOM 1378 O O . ILE A 1 179 ? -4.139 -21.477 7.615 1.00 93.00 179 ILE A O 1
ATOM 1382 N N . SER A 1 180 ? -4.557 -22.523 5.676 1.00 88.69 180 SER A N 1
ATOM 1383 C CA . SER A 1 180 ? -4.279 -23.874 6.192 1.00 88.69 180 SER A CA 1
ATOM 1384 C C . SER A 1 180 ? -2.802 -24.252 6.141 1.00 88.69 180 SER A C 1
ATOM 1386 O O . SER A 1 180 ? -2.350 -25.083 6.927 1.00 88.69 180 SER A O 1
ATOM 1388 N N . GLU A 1 181 ? -2.063 -23.666 5.204 1.00 87.12 181 GLU A N 1
ATOM 1389 C CA . GLU A 1 181 ? -0.627 -23.851 5.041 1.00 87.12 181 GLU A CA 1
ATOM 1390 C C . GLU A 1 181 ? 0.018 -22.479 4.878 1.00 87.12 181 GLU A C 1
ATOM 1392 O O . GLU A 1 181 ? -0.472 -21.640 4.121 1.00 87.12 181 GLU A O 1
ATOM 1397 N N . ARG A 1 182 ? 1.112 -22.251 5.605 1.00 85.88 182 ARG A N 1
ATOM 1398 C CA . ARG A 1 182 ? 1.889 -21.020 5.494 1.00 85.88 182 ARG A CA 1
ATOM 1399 C C . ARG A 1 182 ? 2.617 -20.973 4.167 1.00 85.88 182 ARG A C 1
ATOM 1401 O O . ARG A 1 182 ? 3.129 -21.994 3.692 1.00 85.88 182 ARG A O 1
ATOM 1408 N N . SER A 1 183 ? 2.704 -19.772 3.621 1.00 87.81 183 SER A N 1
ATOM 1409 C CA . SER A 1 183 ? 3.515 -19.507 2.451 1.00 87.81 183 SER A CA 1
ATOM 1410 C C . SER A 1 183 ? 4.965 -19.911 2.721 1.00 87.81 183 SER A C 1
ATOM 1412 O O . SER A 1 183 ? 5.485 -19.785 3.835 1.00 87.81 183 SER A O 1
ATOM 1414 N N . ARG A 1 184 ? 5.644 -20.476 1.726 1.00 72.69 184 ARG A N 1
ATOM 1415 C CA . ARG A 1 184 ? 7.008 -20.987 1.920 1.00 72.69 184 ARG A CA 1
ATOM 1416 C C . ARG A 1 184 ? 8.000 -19.840 1.748 1.00 72.69 184 ARG A C 1
ATOM 1418 O O . ARG A 1 184 ? 8.162 -19.331 0.651 1.00 72.69 184 ARG A O 1
ATOM 1425 N N . GLY A 1 185 ? 8.733 -19.502 2.813 1.00 57.94 185 GLY A N 1
ATOM 1426 C CA . GLY A 1 185 ? 9.642 -18.341 2.876 1.00 57.94 185 GLY A CA 1
ATOM 1427 C C . GLY A 1 185 ? 10.739 -18.223 1.803 1.00 57.94 185 GLY A C 1
ATOM 1428 O O . GLY A 1 185 ? 11.389 -17.193 1.725 1.00 57.94 185 GLY A O 1
ATOM 1429 N N . GLY A 1 186 ? 10.934 -19.201 0.914 1.00 59.12 186 GLY A N 1
ATOM 1430 C CA . GLY A 1 186 ? 11.941 -19.115 -0.152 1.00 59.12 186 GLY A CA 1
ATOM 1431 C C . GLY A 1 186 ? 11.770 -17.934 -1.121 1.00 59.12 186 GLY A C 1
ATOM 1432 O O . GLY A 1 186 ? 12.740 -17.578 -1.783 1.00 59.12 186 GLY A O 1
ATOM 1433 N N . THR A 1 187 ? 10.583 -17.320 -1.186 1.00 65.00 187 THR A N 1
ATOM 1434 C CA . THR A 1 187 ? 10.276 -16.200 -2.094 1.00 65.00 187 THR A CA 1
ATOM 1435 C C . THR A 1 187 ? 9.806 -14.923 -1.399 1.00 65.00 187 THR A C 1
ATOM 1437 O O . THR A 1 187 ? 9.651 -13.913 -2.077 1.00 65.00 187 THR A O 1
ATOM 1440 N N . SER A 1 188 ? 9.602 -14.910 -0.073 1.00 85.56 188 SER A N 1
ATOM 1441 C CA . SER A 1 188 ? 8.999 -13.735 0.595 1.00 85.56 188 SER A CA 1
ATOM 1442 C C . SER A 1 188 ? 9.560 -13.371 1.971 1.00 85.56 188 SER A C 1
ATOM 1444 O O . SER A 1 188 ? 9.256 -12.284 2.464 1.00 85.56 188 SER A O 1
ATOM 1446 N N . TRP A 1 189 ? 10.391 -14.213 2.599 1.00 91.69 189 TRP A N 1
ATOM 1447 C CA . TRP A 1 189 ? 11.095 -13.834 3.829 1.00 91.69 189 TRP A CA 1
ATOM 1448 C C . TRP A 1 189 ? 12.278 -14.742 4.175 1.00 91.69 189 TRP A C 1
ATOM 1450 O O . TRP A 1 189 ? 12.264 -15.956 3.973 1.00 91.69 189 TRP A O 1
ATOM 1460 N N . THR A 1 190 ? 13.293 -14.179 4.824 1.00 90.75 190 THR A N 1
ATOM 1461 C CA . THR A 1 190 ? 14.337 -14.983 5.468 1.00 90.75 190 THR A CA 1
ATOM 1462 C C . THR A 1 190 ? 13.770 -15.754 6.660 1.00 90.75 190 THR A C 1
ATOM 1464 O O . THR A 1 190 ? 12.741 -15.409 7.235 1.00 90.75 190 THR A O 1
ATOM 1467 N N . LYS A 1 191 ? 14.488 -16.789 7.109 1.00 89.00 191 LYS A N 1
ATOM 1468 C CA . LYS A 1 191 ? 14.111 -17.516 8.330 1.00 89.00 191 LYS A CA 1
ATOM 1469 C C . LYS A 1 191 ? 14.063 -16.609 9.570 1.00 89.00 191 LYS A C 1
ATOM 1471 O O . LYS A 1 191 ? 13.276 -16.887 10.468 1.00 89.00 191 LYS A O 1
ATOM 1476 N N . SER A 1 192 ? 14.934 -15.602 9.640 1.00 90.31 192 SER A N 1
ATOM 1477 C CA . SER A 1 192 ? 15.003 -14.679 10.777 1.00 90.31 192 SER A CA 1
ATOM 1478 C C . SER A 1 192 ? 13.874 -13.654 10.776 1.00 90.31 192 SER A C 1
ATOM 1480 O O . SER A 1 192 ? 13.493 -13.230 11.852 1.00 90.31 192 SER A O 1
ATOM 1482 N N . ALA A 1 193 ? 13.348 -13.300 9.602 1.00 92.75 193 ALA A N 1
ATOM 1483 C CA . ALA A 1 193 ? 12.295 -12.303 9.425 1.00 92.75 193 ALA A CA 1
ATOM 1484 C C . ALA A 1 193 ? 10.935 -12.938 9.091 1.00 92.75 193 ALA A C 1
ATOM 1486 O O . ALA A 1 193 ? 10.155 -12.405 8.296 1.00 92.75 193 ALA A O 1
ATOM 1487 N N . ALA A 1 194 ? 10.694 -14.141 9.618 1.00 90.94 194 ALA A N 1
ATOM 1488 C CA . ALA A 1 194 ? 9.463 -14.866 9.360 1.00 90.94 194 ALA A CA 1
ATOM 1489 C C . ALA A 1 194 ? 8.292 -14.198 10.107 1.00 90.94 194 ALA A C 1
ATOM 1491 O O . ALA A 1 194 ? 8.429 -13.917 11.295 1.00 90.94 194 ALA A O 1
ATOM 1492 N N . PRO A 1 195 ? 7.137 -13.994 9.449 1.00 90.69 195 PRO A N 1
ATOM 1493 C CA . PRO A 1 195 ? 5.957 -13.385 10.064 1.00 90.69 195 PRO A CA 1
ATOM 1494 C C . PRO A 1 195 ? 5.435 -14.216 11.245 1.00 90.69 195 PRO A C 1
ATOM 1496 O O . PRO A 1 195 ? 5.615 -15.436 11.285 1.00 90.69 195 PRO A O 1
ATOM 1499 N N . SER A 1 196 ? 4.707 -13.596 12.172 1.00 90.62 196 SER A N 1
ATOM 1500 C CA . SER A 1 196 ? 4.069 -14.285 13.307 1.00 90.62 196 SER A CA 1
ATOM 1501 C C . SER A 1 196 ? 3.119 -15.414 12.879 1.00 90.62 196 SER A C 1
ATOM 1503 O O . SER A 1 196 ? 2.375 -15.276 11.909 1.00 90.62 196 SER A O 1
ATOM 1505 N N . ASP A 1 197 ? 3.074 -16.523 13.627 1.00 90.12 197 ASP A N 1
ATOM 1506 C CA . ASP A 1 197 ? 2.106 -17.622 13.427 1.00 90.12 197 ASP A CA 1
ATOM 1507 C C . ASP A 1 197 ? 0.646 -17.207 13.716 1.00 90.12 197 ASP A C 1
ATOM 1509 O O . ASP A 1 197 ? -0.287 -17.989 13.524 1.00 90.12 197 ASP A O 1
ATOM 1513 N N . TYR A 1 198 ? 0.412 -15.970 14.150 1.00 92.50 198 TYR A N 1
ATOM 1514 C CA . TYR A 1 198 ? -0.932 -15.419 14.260 1.00 92.50 198 TYR A CA 1
ATOM 1515 C C . TYR A 1 198 ? -1.701 -15.521 12.927 1.00 92.50 198 TYR A C 1
ATOM 1517 O O . TYR A 1 198 ? -2.858 -15.928 12.920 1.00 92.50 198 TYR A O 1
ATOM 1525 N N . TYR A 1 199 ? -1.046 -15.323 11.779 1.00 92.06 199 TYR A N 1
ATOM 1526 C CA . TYR A 1 199 ? -1.696 -15.343 10.458 1.00 92.06 199 TYR A CA 1
ATOM 1527 C C . TYR A 1 199 ? -2.003 -16.742 9.877 1.00 92.06 199 TYR A C 1
ATOM 1529 O O . TYR A 1 199 ? -2.207 -16.884 8.673 1.00 92.06 199 TYR A O 1
ATOM 1537 N N . TYR A 1 200 ? -2.067 -17.787 10.709 1.00 90.75 200 TYR A N 1
ATOM 1538 C CA . TYR A 1 200 ? -2.703 -19.063 10.349 1.00 90.75 200 TYR A CA 1
ATOM 1539 C C . TYR A 1 200 ? -4.199 -19.046 10.670 1.00 90.75 200 TYR A C 1
ATOM 1541 O O . TYR A 1 200 ? -4.613 -18.439 11.653 1.00 90.75 200 TYR A O 1
ATOM 1549 N N . GLY A 1 201 ? -5.016 -19.803 9.935 1.00 93.44 201 GLY A N 1
ATOM 1550 C CA . GLY A 1 201 ? -6.467 -19.849 10.155 1.00 93.44 201 GLY A CA 1
ATOM 1551 C C . GLY A 1 201 ? -7.204 -18.770 9.361 1.00 93.44 201 GLY A C 1
ATOM 1552 O O . GLY A 1 201 ? -6.823 -18.488 8.231 1.00 93.44 201 GLY A O 1
ATOM 1553 N N . TRP A 1 202 ? -8.289 -18.205 9.895 1.00 95.75 202 TRP A N 1
ATOM 1554 C CA . TRP A 1 202 ? -9.142 -17.273 9.144 1.00 95.75 202 TRP A CA 1
ATOM 1555 C C . TRP A 1 202 ? -8.620 -15.834 9.210 1.00 95.75 202 TRP A C 1
ATOM 1557 O O . TRP A 1 202 ? -8.873 -15.118 10.179 1.00 95.75 202 TRP A O 1
ATOM 1567 N N . VAL A 1 203 ? -7.929 -15.407 8.153 1.00 96.75 203 VAL A N 1
ATOM 1568 C CA . VAL A 1 203 ? -7.316 -14.076 8.013 1.00 96.75 203 VAL A CA 1
ATOM 1569 C C . VAL A 1 203 ? -8.112 -13.238 7.004 1.00 96.75 203 VAL A C 1
ATOM 1571 O O . VAL A 1 203 ? -8.461 -13.764 5.943 1.00 96.75 203 VAL A O 1
ATOM 1574 N N . PRO A 1 204 ? -8.431 -11.965 7.296 1.00 97.75 204 PRO A N 1
ATOM 1575 C CA . PRO A 1 204 ? -9.134 -11.104 6.352 1.00 97.75 204 PRO A CA 1
ATOM 1576 C C . PRO A 1 204 ? -8.195 -10.595 5.247 1.00 97.75 204 PRO A C 1
ATOM 1578 O O . PRO A 1 204 ? -7.024 -10.306 5.497 1.00 97.75 204 PRO A O 1
ATOM 1581 N N . ASP A 1 205 ? -8.705 -10.462 4.019 1.00 97.94 205 ASP A N 1
ATOM 1582 C CA . ASP A 1 205 ? -7.990 -9.737 2.954 1.00 97.94 205 ASP A CA 1
ATOM 1583 C C . ASP A 1 205 ? -8.942 -9.066 1.962 1.00 97.94 205 ASP A C 1
ATOM 1585 O O . ASP A 1 205 ? -8.830 -7.864 1.749 1.00 97.94 205 ASP A O 1
ATOM 1589 N N . ALA A 1 206 ? -9.887 -9.794 1.357 1.00 97.69 206 ALA A N 1
ATOM 1590 C CA . ALA A 1 206 ? -10.807 -9.202 0.382 1.00 97.69 206 ALA A CA 1
ATOM 1591 C C . ALA A 1 206 ? -11.844 -8.292 1.064 1.00 97.69 206 ALA A C 1
ATOM 1593 O O . ALA A 1 206 ? -12.436 -8.660 2.077 1.00 97.69 206 ALA A O 1
ATOM 1594 N N . LEU A 1 207 ? -12.105 -7.122 0.481 1.00 98.44 207 LEU A N 1
ATOM 1595 C CA . LEU A 1 207 ? -13.036 -6.125 1.012 1.00 98.44 207 LEU A CA 1
ATOM 1596 C C . LEU A 1 207 ? -14.282 -6.047 0.130 1.00 98.44 207 LEU A C 1
ATOM 1598 O O . LEU A 1 207 ? -14.249 -5.481 -0.966 1.00 98.44 207 LEU A O 1
ATOM 1602 N N . ILE A 1 208 ? -15.392 -6.617 0.603 1.00 98.44 208 ILE A N 1
ATOM 1603 C CA . ILE A 1 208 ? -16.658 -6.657 -0.141 1.00 98.44 208 ILE A CA 1
ATOM 1604 C C . ILE A 1 208 ? -17.478 -5.406 0.212 1.00 98.44 208 ILE A C 1
ATOM 1606 O O . ILE A 1 208 ? -17.828 -5.233 1.378 1.00 98.44 208 ILE A O 1
ATOM 1610 N N . PRO A 1 209 ? -17.815 -4.526 -0.752 1.00 97.88 209 PRO A N 1
ATOM 1611 C CA . PRO A 1 209 ? -18.623 -3.342 -0.484 1.00 97.88 209 PRO A CA 1
ATOM 1612 C C . PRO A 1 209 ? -19.984 -3.700 0.108 1.00 97.88 209 PRO A C 1
ATOM 1614 O O . PRO A 1 209 ? -20.638 -4.644 -0.340 1.00 97.88 209 PRO A O 1
ATOM 1617 N N . PHE A 1 210 ? -20.470 -2.882 1.039 1.00 97.12 210 PHE A N 1
ATOM 1618 C CA . PHE A 1 210 ? -21.804 -3.046 1.628 1.00 97.12 210 PHE A CA 1
ATOM 1619 C C . PHE A 1 210 ? -22.929 -3.039 0.586 1.00 97.12 210 PHE A C 1
ATOM 1621 O O . PHE A 1 210 ? -23.966 -3.652 0.811 1.00 97.12 210 PHE A O 1
ATOM 1628 N N . SER A 1 211 ? -22.719 -2.384 -0.560 1.00 94.56 211 SER A N 1
ATOM 1629 C CA . SER A 1 211 ? -23.670 -2.335 -1.673 1.00 94.56 211 SER A CA 1
ATOM 1630 C C . SER A 1 211 ? -23.740 -3.615 -2.512 1.00 94.56 211 SER A C 1
ATOM 1632 O O . SER A 1 211 ? -24.578 -3.686 -3.416 1.00 94.56 211 SER A O 1
ATOM 1634 N N . ALA A 1 212 ? -22.896 -4.622 -2.247 1.00 96.44 212 ALA A N 1
ATOM 1635 C CA . ALA A 1 212 ? -23.067 -5.936 -2.856 1.00 96.44 212 ALA A CA 1
ATOM 1636 C C . ALA A 1 212 ? -24.480 -6.473 -2.534 1.00 96.44 212 ALA A C 1
ATOM 1638 O O . ALA A 1 212 ? -24.962 -6.285 -1.413 1.00 96.44 212 ALA A O 1
ATOM 1639 N N . PRO A 1 213 ? -25.179 -7.123 -3.485 1.00 94.44 213 PRO A N 1
ATOM 1640 C CA . PRO A 1 213 ? -26.547 -7.574 -3.265 1.00 94.44 213 PRO A CA 1
ATOM 1641 C C . PRO A 1 213 ? -26.686 -8.482 -2.037 1.00 94.44 213 PRO A C 1
ATOM 1643 O O . PRO A 1 213 ? -25.780 -9.238 -1.685 1.00 94.44 213 PRO A O 1
ATOM 1646 N N . SER A 1 214 ? -27.858 -8.441 -1.398 1.00 90.19 214 SER A N 1
ATOM 1647 C CA . SER A 1 214 ? -28.129 -9.229 -0.191 1.00 90.19 214 SER A CA 1
ATOM 1648 C C . SER A 1 214 ? -27.814 -10.717 -0.396 1.00 90.19 214 SER A C 1
ATOM 1650 O O . SER A 1 214 ? -28.242 -11.326 -1.379 1.00 90.19 214 SER A O 1
ATOM 1652 N N . GLY A 1 215 ? -27.060 -11.296 0.542 1.00 89.62 215 GLY A N 1
ATOM 1653 C CA . GLY A 1 215 ? -26.592 -12.683 0.478 1.00 89.62 215 GLY A CA 1
ATOM 1654 C C . GLY A 1 215 ? -25.298 -12.892 -0.316 1.00 89.62 215 GLY A C 1
ATOM 1655 O O . GLY A 1 215 ? -24.801 -14.013 -0.341 1.00 89.62 215 GLY A O 1
ATOM 1656 N N . MET A 1 216 ? -24.726 -11.844 -0.919 1.00 94.75 216 MET A N 1
ATOM 1657 C CA . MET A 1 216 ? -23.465 -11.910 -1.674 1.00 94.75 216 MET A CA 1
ATOM 1658 C C . MET A 1 216 ? -22.254 -11.381 -0.887 1.00 94.75 216 MET A C 1
ATOM 1660 O O . MET A 1 216 ? -21.194 -11.139 -1.454 1.00 94.75 216 MET A O 1
ATOM 1664 N N . GLY A 1 217 ? -22.380 -11.237 0.432 1.00 93.75 217 GLY A N 1
ATOM 1665 C CA . GLY A 1 217 ? -21.291 -10.850 1.334 1.00 93.75 217 GLY A CA 1
ATOM 1666 C C . GLY A 1 217 ? -21.294 -9.383 1.758 1.00 93.75 217 GLY A C 1
ATOM 1667 O O . GLY A 1 217 ? -20.667 -9.086 2.757 1.00 93.75 217 GLY A O 1
ATOM 1668 N N . GLY A 1 218 ? -22.031 -8.502 1.071 1.00 95.25 218 GLY A N 1
ATOM 1669 C CA . GLY A 1 218 ? -22.277 -7.131 1.537 1.00 95.25 218 GLY A CA 1
ATOM 1670 C C . GLY A 1 218 ? -23.212 -7.070 2.751 1.00 95.25 218 GLY A C 1
ATOM 1671 O O . GLY A 1 218 ? -23.507 -8.083 3.388 1.00 95.25 218 GLY A O 1
ATOM 1672 N N . ALA A 1 219 ? -23.726 -5.879 3.053 1.00 95.38 219 ALA A N 1
ATOM 1673 C CA . ALA A 1 219 ? -24.635 -5.679 4.176 1.00 95.38 219 ALA A CA 1
ATOM 1674 C C . ALA A 1 219 ? -26.118 -5.857 3.775 1.00 95.38 219 ALA A C 1
ATOM 1676 O O . ALA A 1 219 ? -26.493 -5.617 2.624 1.00 95.38 219 ALA A O 1
ATOM 1677 N N . PRO A 1 220 ? -26.998 -6.262 4.710 1.00 96.81 220 PRO A N 1
ATOM 1678 C CA . PRO A 1 220 ? -26.668 -6.749 6.049 1.00 96.81 220 PRO A CA 1
ATOM 1679 C C . PRO A 1 220 ? -26.040 -8.154 6.009 1.00 96.81 220 PRO A C 1
ATOM 1681 O O . PRO A 1 220 ? -26.305 -8.933 5.090 1.00 96.81 220 PRO A O 1
ATOM 1684 N N . PHE A 1 221 ? -25.255 -8.494 7.033 1.00 97.00 221 PHE A N 1
ATOM 1685 C CA . PHE A 1 221 ? -24.534 -9.768 7.156 1.00 97.00 221 PHE A CA 1
ATOM 1686 C C . PHE A 1 221 ? -24.815 -10.479 8.489 1.00 97.00 221 PHE A C 1
ATOM 1688 O O . PHE A 1 221 ? -25.356 -9.900 9.429 1.00 97.00 221 PHE A O 1
ATOM 1695 N N . ASP A 1 222 ? -24.446 -11.756 8.575 1.00 96.81 222 ASP A N 1
ATOM 1696 C CA . ASP A 1 222 ? -24.583 -12.565 9.789 1.00 96.81 222 ASP A CA 1
ATOM 1697 C C . ASP A 1 222 ? -23.200 -12.855 10.387 1.00 96.81 222 ASP A C 1
ATOM 1699 O O . ASP A 1 222 ? -22.263 -13.201 9.666 1.00 96.81 222 ASP A O 1
ATOM 1703 N N . ILE A 1 223 ? -23.091 -12.790 11.715 1.00 97.75 223 ILE A N 1
ATOM 1704 C CA . ILE A 1 223 ? -21.884 -13.156 12.463 1.00 97.75 223 ILE A CA 1
ATOM 1705 C C . ILE A 1 223 ? -22.155 -14.485 13.177 1.00 97.75 223 ILE A C 1
ATOM 1707 O O . ILE A 1 223 ? -23.095 -14.567 13.979 1.00 97.75 223 ILE A O 1
ATOM 1711 N N . PRO A 1 224 ? -21.385 -15.556 12.908 1.00 97.06 224 PRO A N 1
ATOM 1712 C CA . PRO A 1 224 ? -21.556 -16.816 13.621 1.00 97.06 224 PRO A CA 1
ATOM 1713 C C . PRO A 1 224 ? -21.291 -16.694 15.123 1.00 97.06 224 PRO A C 1
ATOM 1715 O O . PRO A 1 224 ? -20.690 -15.738 15.600 1.00 97.06 224 PRO A O 1
ATOM 1718 N N . ALA A 1 225 ? -21.723 -17.708 15.869 1.00 96.81 225 ALA A N 1
ATOM 1719 C CA . ALA A 1 225 ? -21.482 -17.776 17.301 1.00 96.81 225 ALA A CA 1
ATOM 1720 C C . ALA A 1 225 ? -19.981 -17.771 17.632 1.00 96.81 225 ALA A C 1
ATOM 1722 O O . ALA A 1 225 ? -19.229 -18.558 17.055 1.00 96.81 225 ALA A O 1
ATOM 1723 N N . ASN A 1 226 ? -19.593 -16.957 18.617 1.00 96.62 226 ASN A N 1
ATOM 1724 C CA . ASN A 1 226 ? -18.217 -16.809 19.102 1.00 96.62 226 ASN A CA 1
ATOM 1725 C C . ASN A 1 226 ? -17.219 -16.482 17.979 1.00 96.62 226 ASN A C 1
ATOM 1727 O O . ASN A 1 226 ? -16.159 -17.098 17.888 1.00 96.62 226 ASN A O 1
ATOM 1731 N N . MET A 1 227 ? -17.590 -15.544 17.113 1.00 97.69 227 MET A N 1
ATOM 1732 C CA . MET A 1 227 ? -16.755 -15.043 16.023 1.00 97.69 227 MET A CA 1
ATOM 1733 C C . MET A 1 227 ? -16.871 -13.524 15.963 1.00 97.69 227 MET A C 1
ATOM 1735 O O . MET A 1 227 ? -17.884 -12.960 16.390 1.00 97.69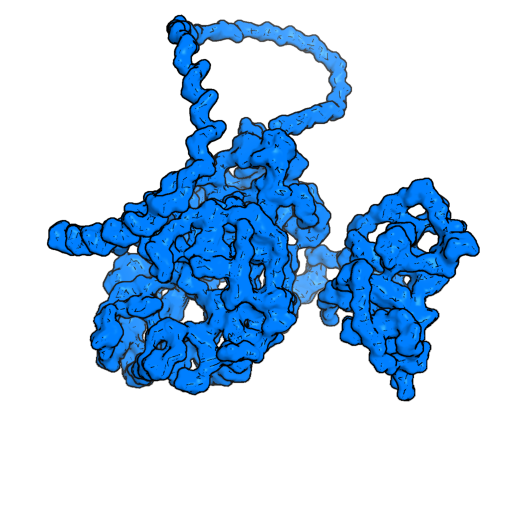 227 MET A O 1
ATOM 1739 N N . ASN A 1 228 ? -15.849 -12.873 15.422 1.00 97.06 228 ASN A N 1
ATOM 1740 C CA . ASN A 1 228 ? -15.923 -11.479 15.027 1.00 97.06 228 ASN A CA 1
ATOM 1741 C C . ASN A 1 228 ? -16.223 -11.351 13.524 1.00 97.06 228 ASN A C 1
ATOM 1743 O O . ASN A 1 228 ? -16.177 -12.323 12.758 1.00 97.06 228 ASN A O 1
ATOM 1747 N N . GLN A 1 229 ? -16.575 -10.136 13.127 1.00 98.38 229 GLN A N 1
ATOM 1748 C CA . GLN A 1 229 ? -16.620 -9.697 11.742 1.00 98.38 229 GLN A CA 1
ATOM 1749 C C . GLN A 1 229 ? -16.057 -8.278 11.677 1.00 98.38 229 GLN A C 1
ATOM 1751 O O . GLN A 1 229 ? -16.614 -7.366 12.293 1.00 98.38 229 GLN A O 1
ATOM 1756 N N . GLY A 1 230 ? -14.965 -8.110 10.936 1.00 98.50 230 GLY A N 1
ATOM 1757 C CA . GLY A 1 230 ? -14.395 -6.807 10.618 1.00 98.50 230 GLY A CA 1
ATOM 1758 C C . GLY A 1 230 ? -15.233 -6.067 9.578 1.00 98.50 230 GLY A C 1
ATOM 1759 O O . GLY A 1 230 ? -15.721 -6.656 8.599 1.00 98.50 230 GLY A O 1
ATOM 1760 N N . VAL A 1 231 ? -15.430 -4.774 9.812 1.00 98.81 231 VAL A N 1
ATOM 1761 C CA . VAL A 1 231 ? -15.992 -3.822 8.855 1.00 98.81 231 VAL A CA 1
ATOM 1762 C C . VAL A 1 231 ? -14.952 -2.745 8.598 1.00 98.81 231 VAL A C 1
ATOM 1764 O O . VAL A 1 231 ? -14.654 -1.933 9.473 1.00 98.81 231 VAL A O 1
ATOM 1767 N N . TRP A 1 232 ? -14.443 -2.710 7.374 1.00 98.88 232 TRP A N 1
ATOM 1768 C CA . TRP A 1 232 ? -13.509 -1.693 6.929 1.00 98.88 232 TRP A CA 1
ATOM 1769 C C . TRP A 1 232 ? -14.248 -0.405 6.575 1.00 98.88 232 TRP A C 1
ATOM 1771 O O . TRP A 1 232 ? -15.251 -0.429 5.850 1.00 98.88 232 TRP A O 1
ATOM 1781 N N . VAL A 1 233 ? -13.717 0.727 7.026 1.00 98.88 233 VAL A N 1
ATOM 1782 C CA . VAL A 1 233 ? -14.277 2.056 6.782 1.00 98.88 233 VAL A CA 1
ATOM 1783 C C . VAL A 1 233 ? -13.258 2.921 6.057 1.00 98.88 233 VAL A C 1
ATOM 1785 O O . VAL A 1 233 ? -12.198 3.200 6.602 1.00 98.88 233 VAL A O 1
ATOM 1788 N N . ASP A 1 234 ? -13.606 3.415 4.869 1.00 98.75 234 ASP A N 1
ATOM 1789 C CA . ASP A 1 234 ? -12.873 4.494 4.198 1.00 98.75 234 ASP A CA 1
ATOM 1790 C C . ASP A 1 234 ? -13.646 5.812 4.329 1.00 98.75 234 ASP A C 1
ATOM 1792 O O . ASP A 1 234 ? -14.850 5.865 4.065 1.00 98.75 234 ASP A O 1
ATOM 1796 N N . ILE A 1 235 ? -12.948 6.898 4.666 1.00 98.69 235 ILE A N 1
ATOM 1797 C CA . ILE A 1 235 ? -13.483 8.264 4.691 1.00 98.69 235 ILE A CA 1
ATOM 1798 C C . ILE A 1 235 ? -12.627 9.137 3.777 1.00 98.69 235 ILE A C 1
ATOM 1800 O O . ILE A 1 235 ? -11.448 9.374 4.040 1.00 98.69 235 ILE A O 1
ATOM 1804 N N . THR A 1 236 ? -13.225 9.627 2.691 1.00 98.31 236 THR A N 1
ATOM 1805 C CA . THR A 1 236 ? -12.566 10.564 1.772 1.00 98.31 236 THR A CA 1
ATOM 1806 C C . THR A 1 236 ? -12.748 11.987 2.290 1.00 98.31 236 THR A C 1
ATOM 1808 O O . THR A 1 236 ? -13.868 12.497 2.316 1.00 98.31 236 THR A O 1
ATOM 1811 N N . ILE A 1 237 ? -11.653 12.644 2.668 1.00 98.56 237 ILE A N 1
ATOM 1812 C CA . ILE A 1 237 ? -11.633 14.035 3.126 1.00 98.56 237 ILE A CA 1
ATOM 1813 C C . ILE A 1 237 ? -11.597 14.952 1.898 1.00 98.56 237 ILE A C 1
ATOM 1815 O O . ILE A 1 237 ? -10.596 14.958 1.172 1.00 98.56 237 ILE A O 1
ATOM 1819 N N . PRO A 1 238 ? -12.646 15.753 1.634 1.00 97.25 238 PRO A N 1
ATOM 1820 C CA . PRO A 1 238 ? -12.669 16.619 0.463 1.00 97.25 238 PRO A CA 1
ATOM 1821 C C . PRO A 1 238 ? -11.536 17.649 0.461 1.00 97.25 238 PRO A C 1
ATOM 1823 O O . PRO A 1 238 ? -11.089 18.133 1.503 1.00 97.25 238 PRO A O 1
ATOM 1826 N N . ARG A 1 239 ? -11.103 18.039 -0.741 1.00 96.12 239 ARG A N 1
ATOM 1827 C CA . ARG A 1 239 ? -10.050 19.045 -0.952 1.00 96.12 239 ARG A CA 1
ATOM 1828 C C . ARG A 1 239 ? -10.368 20.398 -0.305 1.00 96.12 239 ARG A C 1
ATOM 1830 O O . ARG A 1 239 ? -9.449 21.120 0.074 1.00 96.12 239 ARG A O 1
ATOM 1837 N N . ASP A 1 240 ? -11.645 20.752 -0.207 1.00 94.38 240 ASP A N 1
ATOM 1838 C CA . ASP A 1 240 ? -12.133 22.023 0.331 1.00 94.38 240 ASP A CA 1
ATOM 1839 C C . ASP A 1 240 ? -12.584 21.938 1.799 1.00 94.38 240 ASP A C 1
ATOM 1841 O O . ASP A 1 240 ? -13.124 22.913 2.328 1.00 94.38 240 ASP A O 1
ATOM 1845 N N . ALA A 1 241 ? -12.349 20.804 2.471 1.00 97.00 241 ALA A N 1
ATOM 1846 C CA . ALA A 1 241 ? -12.763 20.623 3.854 1.00 97.00 241 ALA A CA 1
ATOM 1847 C C . ALA A 1 241 ? -12.091 21.651 4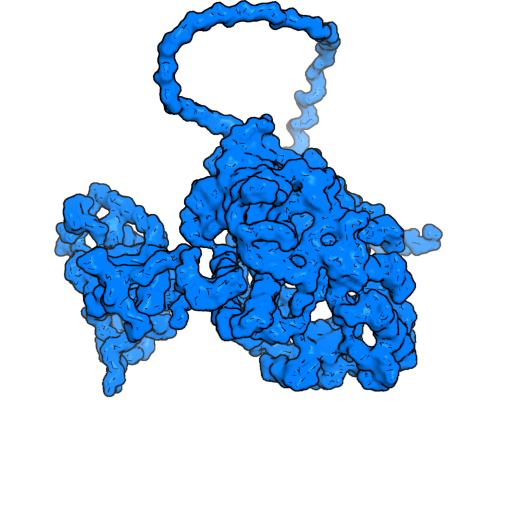.789 1.00 97.00 241 ALA A C 1
ATOM 1849 O O . ALA A 1 241 ? -10.877 21.892 4.697 1.00 97.00 241 ALA A O 1
ATOM 1850 N N . PRO A 1 242 ? -12.847 22.289 5.703 1.00 96.19 242 PRO A N 1
ATOM 1851 C CA . PRO A 1 242 ? -12.266 23.163 6.710 1.00 96.19 242 PRO A CA 1
ATOM 1852 C C . PRO A 1 242 ? -11.334 22.365 7.629 1.00 96.19 242 PRO A C 1
ATOM 1854 O O . PRO A 1 242 ? -11.554 21.190 7.898 1.00 96.19 242 PRO A O 1
ATOM 1857 N N . ALA A 1 243 ? -10.275 23.017 8.110 1.00 96.12 243 ALA A N 1
ATOM 1858 C CA . ALA A 1 243 ? -9.426 22.415 9.131 1.00 96.12 243 ALA A CA 1
ATOM 1859 C C . ALA A 1 243 ? -10.153 22.395 10.486 1.00 96.12 243 ALA A C 1
ATOM 1861 O O . ALA A 1 243 ? -10.968 23.280 10.781 1.00 96.12 243 ALA A O 1
ATOM 1862 N N . GLY A 1 244 ? -9.801 21.435 11.334 1.00 91.25 244 GLY A N 1
ATOM 1863 C CA . GLY A 1 244 ? -10.398 21.237 12.650 1.00 91.25 244 GLY A CA 1
ATOM 1864 C C . GLY A 1 244 ? -11.114 19.898 12.772 1.00 91.25 244 GLY A C 1
ATOM 1865 O O . GLY A 1 244 ? -10.944 19.003 11.950 1.00 91.25 244 GLY A O 1
ATOM 1866 N N . THR A 1 245 ? -11.882 19.764 13.844 1.00 97.19 245 THR A N 1
ATOM 1867 C CA . THR A 1 245 ? -12.505 18.500 14.228 1.00 97.19 245 THR A CA 1
ATOM 1868 C C . THR A 1 245 ? -13.906 18.377 13.639 1.00 97.19 245 THR A C 1
ATOM 1870 O O . THR A 1 245 ? -14.758 19.243 13.862 1.00 97.19 245 THR A O 1
ATOM 1873 N N . MET A 1 246 ? -14.156 17.282 12.927 1.00 97.50 246 MET A N 1
ATOM 1874 C CA . MET A 1 246 ? -15.483 16.864 12.490 1.00 97.50 246 MET A CA 1
ATOM 1875 C C . MET A 1 246 ? -16.010 15.750 13.394 1.00 97.50 246 MET A C 1
ATOM 1877 O O . MET A 1 246 ? -15.264 14.850 13.774 1.00 97.50 246 MET A O 1
ATOM 1881 N N . ILE A 1 247 ? -17.303 15.802 13.713 1.00 98.25 247 ILE A N 1
ATOM 1882 C CA . ILE A 1 247 ? -17.963 14.831 14.594 1.00 98.25 247 ILE A CA 1
ATOM 1883 C C . ILE A 1 247 ? -19.018 14.053 13.815 1.00 98.25 247 ILE A C 1
ATOM 1885 O O . ILE A 1 247 ? -19.850 14.650 13.126 1.00 98.25 247 ILE A O 1
ATOM 1889 N N . GLY A 1 248 ? -19.001 12.733 13.968 1.00 98.38 248 GLY A N 1
ATOM 1890 C CA . GLY A 1 248 ? -20.031 11.816 13.492 1.00 98.38 248 GLY A CA 1
ATOM 1891 C C . GLY A 1 248 ? -20.301 10.702 14.504 1.00 98.38 248 GLY A C 1
ATOM 1892 O O . GLY A 1 248 ? -19.811 10.720 15.635 1.00 98.38 248 GLY A O 1
ATOM 1893 N N . GLU A 1 249 ? -21.087 9.715 14.096 1.00 98.38 249 GLU A N 1
ATOM 1894 C CA . GLU A 1 249 ? -21.310 8.484 14.853 1.00 98.38 249 GLU A CA 1
ATOM 1895 C C . GLU A 1 249 ? -21.338 7.267 13.925 1.00 98.38 249 GLU A C 1
ATOM 1897 O O . GLU A 1 249 ? -21.832 7.335 12.796 1.00 98.38 249 GLU A O 1
ATOM 1902 N N . VAL A 1 250 ? -20.845 6.142 14.437 1.00 98.81 250 VAL A N 1
ATOM 1903 C CA . VAL A 1 250 ? -21.068 4.806 13.887 1.00 98.81 250 VAL A CA 1
ATOM 1904 C C . VAL A 1 250 ? -22.256 4.185 14.619 1.00 98.81 250 VAL A C 1
ATOM 1906 O O . VAL A 1 250 ? -22.308 4.168 15.849 1.00 98.81 250 VAL A O 1
ATOM 1909 N N . GLN A 1 251 ? -23.219 3.663 13.870 1.00 98.44 251 GLN A N 1
ATOM 1910 C CA . GLN A 1 251 ? -24.388 2.953 14.371 1.00 98.44 251 GLN A CA 1
ATOM 1911 C C . GLN A 1 251 ? -24.326 1.500 13.906 1.00 98.44 251 GLN A C 1
ATOM 1913 O O . GLN A 1 251 ? -24.286 1.237 12.706 1.00 98.44 251 GLN A O 1
ATOM 1918 N N . VAL A 1 252 ? -24.373 0.561 14.849 1.00 98.50 252 VAL A N 1
ATOM 1919 C CA . VAL A 1 252 ? -24.498 -0.872 14.553 1.00 98.50 252 VAL A CA 1
ATOM 1920 C C . VAL A 1 252 ? -25.930 -1.292 14.834 1.00 98.50 252 VAL A C 1
ATOM 1922 O O . VAL A 1 252 ? -26.462 -1.019 15.915 1.00 98.50 252 VAL A O 1
ATOM 1925 N N . THR A 1 253 ? -26.564 -1.965 13.880 1.00 97.50 253 THR A N 1
ATOM 1926 C CA . THR A 1 253 ? -27.920 -2.507 14.024 1.00 97.50 253 THR A CA 1
ATOM 1927 C C . THR A 1 253 ? -27.910 -4.023 13.883 1.00 97.50 253 THR A C 1
ATOM 1929 O O . THR A 1 253 ? -27.065 -4.565 13.182 1.00 97.50 253 THR A O 1
ATOM 1932 N N . VAL A 1 254 ? -28.844 -4.709 14.545 1.00 97.19 254 VAL A N 1
ATOM 1933 C CA . VAL A 1 254 ? -29.068 -6.156 14.420 1.00 97.19 254 VAL A CA 1
ATOM 1934 C C . VAL A 1 254 ? -30.549 -6.411 14.190 1.00 97.19 254 VAL A C 1
ATOM 1936 O O . VAL A 1 254 ? -31.400 -5.967 14.969 1.00 97.19 254 VAL A O 1
ATOM 1939 N N . GLY A 1 255 ? -30.880 -7.098 13.097 1.00 94.00 255 GLY A N 1
ATOM 1940 C CA . GLY A 1 255 ? -32.269 -7.331 12.696 1.00 94.00 255 GLY A CA 1
ATOM 1941 C C . GLY A 1 255 ? -33.053 -6.027 12.504 1.00 94.00 255 GLY A C 1
ATOM 1942 O O . GLY A 1 255 ? -34.247 -5.981 12.798 1.00 94.00 255 GLY A O 1
ATOM 1943 N N . GLY A 1 256 ? -32.369 -4.956 12.083 1.00 92.69 256 GLY A N 1
ATOM 1944 C CA . GLY A 1 256 ? -32.927 -3.610 11.914 1.00 92.69 256 GLY A CA 1
ATOM 1945 C C . GLY A 1 256 ? -33.112 -2.800 13.205 1.00 92.69 256 GLY A C 1
ATOM 1946 O O . GLY A 1 256 ? -33.541 -1.651 13.134 1.00 92.69 256 GLY A O 1
ATOM 1947 N N . ASN A 1 257 ? -32.788 -3.354 14.378 1.00 94.44 257 ASN A N 1
ATOM 1948 C CA . ASN A 1 257 ? -32.821 -2.619 15.643 1.00 94.44 257 ASN A CA 1
ATOM 1949 C C . ASN A 1 257 ? -31.433 -2.087 15.980 1.00 94.44 257 ASN A C 1
ATOM 1951 O O . ASN A 1 257 ? -30.448 -2.814 15.877 1.00 94.44 257 ASN A O 1
ATOM 1955 N N . LEU A 1 258 ? -31.352 -0.838 16.430 1.00 95.50 258 LEU A N 1
ATOM 1956 C CA . LEU A 1 258 ? -30.102 -0.265 16.913 1.00 95.50 258 LEU A CA 1
ATOM 1957 C C . LEU A 1 258 ? -29.550 -1.077 18.091 1.00 95.50 258 LEU A C 1
ATOM 1959 O O . LEU A 1 258 ? -30.241 -1.258 19.092 1.00 95.50 258 LEU A O 1
ATOM 1963 N N . SER A 1 259 ? -28.297 -1.505 17.964 1.00 95.00 259 SER A N 1
ATOM 1964 C CA . SER A 1 259 ? -27.542 -2.198 19.003 1.00 95.00 259 SER A CA 1
ATOM 1965 C C . SER A 1 259 ? -26.530 -1.258 19.666 1.00 95.00 259 SER A C 1
ATOM 1967 O O . SER A 1 259 ? -26.555 -1.111 20.883 1.00 95.00 259 SER A O 1
ATOM 1969 N N . HIS A 1 260 ? -25.671 -0.581 18.892 1.00 96.38 260 HIS A N 1
ATOM 1970 C CA . HIS A 1 260 ? -24.594 0.267 19.428 1.00 96.38 260 HIS A CA 1
ATOM 1971 C C . HIS A 1 260 ? -24.538 1.633 18.727 1.00 96.38 260 HIS A C 1
ATOM 1973 O O . HIS A 1 260 ? -24.852 1.742 17.540 1.00 96.38 260 HIS A O 1
ATOM 1979 N N . ARG A 1 261 ? -24.106 2.664 19.467 1.00 97.50 261 ARG A N 1
ATOM 1980 C CA . ARG A 1 261 ? -23.699 3.979 18.942 1.00 97.50 261 ARG A CA 1
ATOM 1981 C C . ARG A 1 261 ? -22.299 4.293 19.433 1.00 97.50 261 ARG A C 1
ATOM 1983 O O . ARG A 1 261 ? -22.069 4.272 20.640 1.00 97.50 261 ARG A O 1
ATOM 1990 N N . ILE A 1 262 ? -21.406 4.612 18.513 1.00 98.44 262 ILE A N 1
ATOM 1991 C CA . ILE A 1 262 ? -20.001 4.875 18.803 1.00 98.44 262 ILE A CA 1
ATOM 1992 C C . ILE A 1 262 ? -19.658 6.249 18.226 1.00 98.44 262 ILE A C 1
ATOM 1994 O O . ILE A 1 262 ? -19.761 6.434 17.012 1.00 98.44 262 ILE A O 1
ATOM 1998 N N . PRO A 1 263 ? -19.293 7.238 19.056 1.00 98.56 263 PRO A N 1
ATOM 1999 C CA . PRO A 1 263 ? -18.830 8.531 18.572 1.00 98.56 263 PRO A CA 1
ATOM 2000 C C . PRO A 1 263 ? -17.587 8.393 17.685 1.00 98.56 263 PRO A C 1
ATOM 2002 O O . PRO A 1 263 ? -16.678 7.625 17.999 1.00 98.56 263 PRO A O 1
ATOM 2005 N N . LEU A 1 264 ? -17.547 9.173 16.607 1.00 98.75 264 LEU A N 1
ATOM 2006 C CA . LEU A 1 264 ? -16.434 9.252 15.665 1.00 98.75 264 LEU A CA 1
ATOM 2007 C C . LEU A 1 264 ? -15.928 10.693 15.595 1.00 98.75 264 LEU A C 1
ATOM 2009 O O . LEU A 1 264 ? -16.701 11.623 15.348 1.00 98.75 264 LEU A O 1
ATOM 2013 N N . GLU A 1 265 ? -14.628 10.860 15.788 1.00 98.62 265 GLU A N 1
ATOM 2014 C CA . GLU A 1 265 ? -13.929 12.135 15.730 1.00 98.62 265 GLU A CA 1
ATOM 2015 C C . GLU A 1 265 ? -12.870 12.102 14.624 1.00 98.62 265 GLU A C 1
ATOM 2017 O O . GLU A 1 265 ? -11.982 11.252 14.627 1.00 98.62 265 GLU A O 1
ATOM 2022 N N . LEU A 1 266 ? -12.975 13.031 13.670 1.00 98.69 266 LEU A N 1
ATOM 2023 C CA . LEU A 1 266 ? -12.015 13.199 12.581 1.00 98.69 266 LEU A CA 1
ATOM 2024 C C . LEU A 1 266 ? -11.330 14.561 12.683 1.00 98.69 266 LEU A C 1
ATOM 2026 O O . LEU A 1 266 ? -11.961 15.595 12.463 1.00 98.69 266 LEU A O 1
ATOM 2030 N N . GLN A 1 267 ? -10.029 14.567 12.957 1.00 98.31 267 GLN A N 1
ATOM 2031 C CA . GLN A 1 267 ? -9.205 15.773 12.937 1.00 98.31 267 GLN A CA 1
ATOM 2032 C C . GLN A 1 267 ? -8.650 16.044 11.530 1.00 98.31 267 GLN A C 1
ATOM 2034 O O . GLN A 1 267 ? -7.839 15.277 11.015 1.00 98.31 267 GLN A O 1
ATOM 2039 N N . ILE A 1 268 ? -9.029 17.176 10.932 1.00 98.38 268 ILE A N 1
ATOM 2040 C CA . ILE A 1 268 ? -8.530 17.628 9.626 1.00 98.38 268 ILE A CA 1
ATOM 2041 C C . ILE A 1 268 ? -7.420 18.661 9.822 1.00 98.38 268 ILE A C 1
ATOM 2043 O O . ILE A 1 268 ? -7.646 19.745 10.375 1.00 98.38 268 ILE A O 1
ATOM 2047 N N . TYR A 1 269 ? -6.213 18.350 9.354 1.00 97.69 269 TYR A N 1
ATOM 2048 C CA . TYR A 1 269 ? -5.075 19.269 9.390 1.00 97.69 269 TYR A CA 1
ATOM 2049 C C . TYR A 1 269 ? -5.146 20.329 8.271 1.00 97.69 269 TYR A C 1
ATOM 2051 O O . TYR A 1 269 ? -5.726 20.088 7.211 1.00 97.69 269 TYR A O 1
ATOM 2059 N N . PRO A 1 270 ? -4.569 21.531 8.472 1.00 96.06 270 PRO A N 1
ATOM 2060 C CA . PRO A 1 270 ? -4.732 22.677 7.573 1.00 96.06 270 PRO A CA 1
ATOM 2061 C C . PRO A 1 270 ? -3.924 22.625 6.264 1.00 96.06 270 PRO A C 1
ATOM 2063 O O . PRO A 1 270 ? -3.704 23.676 5.661 1.00 96.06 270 PRO A O 1
ATOM 2066 N N . PHE A 1 271 ? -3.559 21.444 5.767 1.00 97.25 271 PHE A N 1
ATOM 2067 C CA . PHE A 1 271 ? -2.872 21.255 4.486 1.00 97.25 271 PHE A CA 1
ATOM 2068 C C . PHE A 1 271 ? -3.615 20.256 3.589 1.00 97.25 271 PHE A C 1
ATOM 2070 O O . PHE A 1 271 ? -4.594 19.629 4.000 1.00 97.25 271 PHE A O 1
ATOM 2077 N N . THR A 1 272 ? -3.182 20.165 2.334 1.00 98.00 272 THR A N 1
ATOM 2078 C CA . THR A 1 272 ? -3.846 19.380 1.291 1.00 98.00 272 THR A CA 1
ATOM 2079 C C . THR A 1 272 ? -2.825 18.505 0.588 1.00 98.00 272 THR A C 1
ATOM 2081 O O . THR A 1 272 ? -1.812 19.026 0.125 1.00 98.00 272 THR A O 1
ATOM 2084 N N . LEU A 1 273 ? -3.107 17.209 0.456 1.00 98.06 273 LEU A N 1
ATOM 2085 C CA . LEU A 1 273 ? -2.272 16.322 -0.351 1.00 98.06 273 LEU A CA 1
ATOM 2086 C C . LEU A 1 273 ? -2.431 16.619 -1.845 1.00 98.06 273 LEU A C 1
ATOM 2088 O O . LEU A 1 273 ? -3.523 16.948 -2.330 1.00 98.06 273 LEU A O 1
ATOM 2092 N N . THR A 1 274 ? -1.331 16.487 -2.583 1.00 95.06 274 THR A N 1
ATOM 2093 C CA . THR A 1 274 ? -1.325 16.606 -4.046 1.00 95.06 274 THR A CA 1
ATOM 2094 C C . THR A 1 274 ? -2.169 15.502 -4.698 1.00 95.06 274 THR A C 1
ATOM 2096 O O . THR A 1 274 ? -2.391 14.452 -4.100 1.00 95.06 274 THR A O 1
ATOM 2099 N N . ASP A 1 275 ? -2.662 15.734 -5.915 1.00 95.94 275 ASP A N 1
ATOM 2100 C CA . ASP A 1 275 ? -3.242 14.665 -6.747 1.00 95.94 275 ASP A CA 1
ATOM 2101 C C . ASP A 1 275 ? -2.166 13.857 -7.489 1.00 95.94 275 ASP A C 1
ATOM 2103 O O . ASP A 1 275 ? -2.444 12.764 -7.976 1.00 95.94 275 ASP A O 1
ATOM 2107 N N . GLU A 1 276 ? -0.945 14.385 -7.572 1.00 93.94 276 GLU A N 1
ATOM 2108 C CA . GLU A 1 276 ? 0.204 13.712 -8.175 1.00 93.94 276 GLU A CA 1
ATOM 2109 C C . GLU A 1 276 ? 0.736 12.615 -7.252 1.00 93.94 276 GLU A C 1
ATOM 2111 O O . GLU A 1 276 ? 0.542 12.671 -6.038 1.00 93.94 276 GLU A O 1
ATOM 2116 N N . THR A 1 277 ? 1.390 11.613 -7.837 1.00 94.56 277 THR A N 1
ATOM 2117 C CA . THR A 1 277 ? 2.048 10.517 -7.119 1.00 94.56 277 THR A CA 1
ATOM 2118 C C . THR A 1 277 ? 3.556 10.651 -7.303 1.00 94.56 277 THR A C 1
ATOM 2120 O O . THR A 1 277 ? 4.038 10.511 -8.426 1.00 94.56 277 THR A O 1
ATOM 2123 N N . HIS A 1 278 ? 4.289 10.936 -6.223 1.00 95.75 278 HIS A N 1
ATOM 2124 C CA . HIS A 1 278 ? 5.726 11.250 -6.301 1.00 95.75 278 HIS A CA 1
ATOM 2125 C C . HIS A 1 278 ? 6.655 10.037 -6.181 1.00 95.75 278 HIS A C 1
ATOM 2127 O O . HIS A 1 278 ? 7.830 10.141 -6.522 1.00 95.75 278 HIS A O 1
ATOM 2133 N N . PHE A 1 279 ? 6.146 8.890 -5.725 1.00 97.81 279 PHE A N 1
ATOM 2134 C CA . PHE A 1 279 ? 6.860 7.617 -5.807 1.00 97.81 279 PHE A CA 1
ATOM 2135 C C . PHE A 1 279 ? 6.281 6.794 -6.954 1.00 97.81 279 PHE A C 1
ATOM 2137 O O . PHE A 1 279 ? 5.175 6.245 -6.851 1.00 97.81 279 PHE A O 1
ATOM 2144 N N . HIS A 1 280 ? 7.001 6.743 -8.076 1.00 97.50 280 HIS A N 1
ATOM 2145 C CA . HIS A 1 280 ? 6.515 6.005 -9.233 1.00 97.50 280 HIS A CA 1
ATOM 2146 C C . HIS A 1 280 ? 6.330 4.536 -8.879 1.00 97.50 280 HIS A C 1
ATOM 2148 O O . HIS A 1 280 ? 7.042 3.941 -8.067 1.00 97.50 280 HIS A O 1
ATOM 2154 N N . ASN A 1 281 ? 5.337 3.925 -9.501 1.00 98.00 281 ASN A N 1
ATOM 2155 C CA . ASN A 1 281 ? 5.071 2.524 -9.278 1.00 98.00 281 ASN A CA 1
ATOM 2156 C C . ASN A 1 281 ? 4.524 1.858 -10.531 1.00 98.00 281 ASN A C 1
ATOM 2158 O O . ASN A 1 281 ? 4.141 2.511 -11.502 1.00 98.00 281 ASN A O 1
ATOM 2162 N N . MET A 1 282 ? 4.553 0.534 -10.511 1.00 97.06 282 MET A N 1
ATOM 2163 C CA . MET A 1 282 ? 3.985 -0.317 -11.537 1.00 97.06 282 MET A CA 1
ATOM 2164 C C . MET A 1 282 ? 3.290 -1.486 -10.865 1.00 97.06 282 MET A C 1
ATOM 2166 O O . MET A 1 282 ? 3.899 -2.227 -10.098 1.00 97.06 282 MET A O 1
ATOM 2170 N N . PHE A 1 283 ? 2.029 -1.695 -11.206 1.00 98.12 283 PHE A N 1
ATOM 2171 C CA . PHE A 1 283 ? 1.262 -2.852 -10.774 1.00 98.12 283 PHE A CA 1
ATOM 2172 C C . PHE A 1 283 ? 0.742 -3.566 -12.008 1.00 98.12 283 PHE A C 1
ATOM 2174 O O . PHE A 1 283 ? -0.166 -3.083 -12.686 1.00 98.12 283 PHE A O 1
ATOM 2181 N N . ALA A 1 284 ? 1.348 -4.699 -12.347 1.00 96.81 284 ALA A N 1
ATOM 2182 C CA . ALA A 1 284 ? 0.933 -5.424 -13.535 1.00 96.81 284 ALA A CA 1
ATOM 2183 C C . ALA A 1 284 ? -0.461 -6.050 -13.358 1.00 96.81 284 ALA A C 1
ATOM 2185 O O . ALA A 1 284 ? -0.851 -6.477 -12.266 1.00 96.81 284 ALA A O 1
ATOM 2186 N N . ILE A 1 285 ? -1.222 -6.106 -14.449 1.00 95.81 285 ILE A N 1
ATOM 2187 C CA . ILE A 1 285 ? -2.550 -6.729 -14.498 1.00 95.81 285 ILE A CA 1
ATOM 2188 C C . ILE A 1 285 ? -2.624 -7.788 -15.598 1.00 95.81 285 ILE A C 1
ATOM 2190 O O . ILE A 1 285 ? -2.018 -7.644 -16.661 1.00 95.81 285 ILE A O 1
ATOM 2194 N N . SER A 1 286 ? -3.393 -8.852 -15.355 1.00 92.38 286 SER A N 1
ATOM 2195 C CA . SER A 1 286 ? -3.694 -9.884 -16.352 1.00 92.38 286 SER A CA 1
ATOM 2196 C C . SER A 1 286 ? -5.060 -9.634 -16.996 1.00 92.38 286 SER A C 1
ATOM 2198 O O . SER A 1 286 ? -6.109 -9.944 -16.427 1.00 92.38 286 SER A O 1
ATOM 2200 N N . GLU A 1 287 ? -5.051 -9.105 -18.221 1.00 93.12 287 GLU A N 1
ATOM 2201 C CA . GLU A 1 287 ? -6.266 -8.839 -19.006 1.00 93.12 287 GLU A CA 1
ATOM 2202 C C . GLU A 1 287 ? -7.092 -10.108 -19.269 1.00 93.12 287 GLU A C 1
ATOM 2204 O O . GLU A 1 287 ? -8.323 -10.076 -19.255 1.00 93.12 287 GLU A O 1
ATOM 2209 N N . ILE A 1 288 ? -6.416 -11.241 -19.483 1.00 91.94 288 ILE A N 1
ATOM 2210 C CA . ILE A 1 288 ? -7.059 -12.531 -19.760 1.00 91.94 288 ILE A CA 1
ATOM 2211 C C . ILE A 1 288 ? -7.832 -13.013 -18.530 1.00 91.94 288 ILE A C 1
ATOM 2213 O O . ILE A 1 288 ? -8.961 -13.486 -18.660 1.00 91.94 288 ILE A O 1
ATOM 2217 N N . ASP A 1 289 ? -7.260 -12.865 -17.337 1.00 92.56 289 ASP A N 1
ATOM 2218 C CA . ASP A 1 289 ? -7.903 -13.260 -16.084 1.00 92.56 289 ASP A CA 1
ATOM 2219 C C . ASP A 1 289 ? -9.150 -12.404 -15.820 1.00 92.56 289 ASP A C 1
ATOM 2221 O O . ASP A 1 289 ? -10.209 -12.948 -15.497 1.00 92.56 289 ASP A O 1
ATOM 2225 N N . ILE A 1 290 ? -9.065 -11.087 -16.047 1.00 95.75 290 ILE A N 1
ATOM 2226 C CA . ILE A 1 290 ? -10.211 -10.168 -15.948 1.00 95.75 290 ILE A CA 1
ATOM 2227 C C . ILE A 1 290 ? -11.297 -10.560 -16.958 1.00 95.75 290 ILE A C 1
ATOM 2229 O O . ILE A 1 290 ? -12.449 -10.765 -16.573 1.00 95.75 290 ILE A O 1
ATOM 2233 N N . SER A 1 291 ? -10.938 -10.722 -18.235 1.00 95.38 291 SER A N 1
ATOM 2234 C CA . SER A 1 291 ? -11.866 -11.130 -19.300 1.00 95.38 291 SER A CA 1
ATOM 2235 C C . SER A 1 291 ? -12.604 -12.424 -18.940 1.00 95.38 291 SER A C 1
ATOM 2237 O O . SER A 1 291 ? -13.832 -12.487 -19.030 1.00 95.38 291 SER A O 1
ATOM 2239 N N . LEU A 1 292 ? -11.879 -13.435 -18.454 1.00 93.62 292 LEU A N 1
ATOM 2240 C CA . LEU A 1 292 ? -12.451 -14.731 -18.092 1.00 93.62 292 LEU A CA 1
ATOM 2241 C C . LEU A 1 292 ? -13.356 -14.669 -16.857 1.00 93.62 292 LEU A C 1
ATOM 2243 O O . LEU A 1 292 ? -14.426 -15.280 -16.884 1.00 93.62 292 LEU A O 1
ATOM 2247 N N . ARG A 1 293 ? -12.966 -13.959 -15.788 1.00 93.12 293 ARG A N 1
ATOM 2248 C CA . ARG A 1 293 ? -13.794 -13.849 -14.570 1.00 93.12 293 ARG A CA 1
ATOM 2249 C C . ARG A 1 293 ? -15.058 -13.040 -14.801 1.00 93.12 293 ARG A C 1
ATOM 2251 O O . ARG A 1 293 ? -16.111 -13.446 -14.329 1.00 93.12 293 ARG A O 1
ATOM 2258 N N . HIS A 1 294 ? -14.983 -11.960 -15.572 1.00 95.44 294 HIS A N 1
ATOM 2259 C CA . HIS A 1 294 ? -16.159 -11.144 -15.889 1.00 95.44 294 HIS A CA 1
ATOM 2260 C C . HIS A 1 294 ? -17.001 -11.732 -17.030 1.00 95.44 294 HIS A C 1
ATOM 2262 O O . HIS A 1 294 ? -18.154 -11.351 -17.208 1.00 95.44 294 HIS A O 1
ATOM 2268 N N . GLY A 1 295 ? -16.473 -12.713 -17.771 1.00 94.25 295 GLY A N 1
ATOM 2269 C CA . GLY A 1 295 ? -17.181 -13.355 -18.881 1.00 94.25 295 GLY A CA 1
ATOM 2270 C C . GLY A 1 295 ? -17.355 -12.441 -20.096 1.00 94.25 295 GLY A C 1
ATOM 2271 O O . GLY A 1 295 ? -18.337 -12.576 -20.823 1.00 94.25 295 GLY A O 1
ATOM 2272 N N . VAL A 1 296 ? -16.409 -11.524 -20.307 1.00 96.56 296 VAL A N 1
ATOM 2273 C CA . VAL A 1 296 ? -16.400 -10.539 -21.399 1.00 96.56 296 VAL A CA 1
ATOM 2274 C C . VAL A 1 296 ? -15.326 -10.895 -22.423 1.00 96.56 296 VAL A C 1
ATOM 2276 O O . VAL A 1 296 ? -14.268 -11.407 -22.063 1.00 96.56 296 VAL A O 1
ATOM 2279 N N . GLU A 1 297 ? -15.571 -10.640 -23.708 1.00 96.94 297 GLU A N 1
ATOM 2280 C CA . GLU A 1 297 ? -14.586 -10.913 -24.764 1.00 96.94 297 GLU A CA 1
ATOM 2281 C C . GLU A 1 297 ? -13.375 -9.975 -24.623 1.00 96.94 297 GLU A C 1
ATOM 2283 O O . GLU A 1 297 ? -13.542 -8.755 -24.564 1.00 96.94 297 GLU A O 1
ATOM 2288 N N . LEU A 1 298 ? -12.163 -10.538 -24.562 1.00 93.88 298 LEU A N 1
ATOM 2289 C CA . LEU A 1 298 ? -10.912 -9.775 -24.507 1.00 93.88 298 LEU A CA 1
ATOM 2290 C C . LEU A 1 298 ? -10.828 -8.784 -25.681 1.00 93.88 298 LEU A C 1
ATOM 2292 O O . LEU A 1 298 ? -11.237 -9.107 -26.794 1.00 93.88 298 LEU A O 1
ATOM 2296 N N . ASP A 1 299 ? -10.303 -7.583 -25.430 1.00 91.75 299 ASP A N 1
ATOM 2297 C CA . ASP A 1 299 ? -10.203 -6.474 -26.396 1.00 91.75 299 ASP A CA 1
ATOM 2298 C C . ASP A 1 299 ? -11.550 -5.935 -26.942 1.00 91.75 299 ASP A C 1
ATOM 2300 O O . ASP A 1 299 ? -11.566 -5.081 -27.837 1.00 91.75 299 ASP A O 1
ATOM 2304 N N . SER A 1 300 ? -12.697 -6.373 -26.407 1.00 95.31 300 SER A N 1
ATOM 2305 C CA . SER A 1 300 ? -13.997 -5.763 -26.718 1.00 95.31 300 SER A CA 1
ATOM 2306 C C . SER A 1 300 ? -14.189 -4.415 -26.007 1.00 95.31 300 SER A C 1
ATOM 2308 O O . SER A 1 300 ? -13.570 -4.133 -24.984 1.00 95.31 300 SER A O 1
ATOM 2310 N N . GLU A 1 301 ? -15.099 -3.578 -26.516 1.00 95.62 301 GLU A N 1
ATOM 2311 C CA . GLU A 1 301 ? -15.496 -2.328 -25.841 1.00 95.62 301 GLU A CA 1
ATOM 2312 C C . GLU A 1 301 ? -15.992 -2.592 -24.406 1.00 95.62 301 GLU A C 1
ATOM 2314 O O . GLU A 1 301 ? -15.651 -1.859 -23.484 1.00 95.62 301 GLU A O 1
ATOM 2319 N N . GLU A 1 302 ? -16.746 -3.678 -24.200 1.00 96.31 302 GLU A N 1
ATOM 2320 C CA . GLU A 1 302 ? -17.252 -4.076 -22.882 1.00 96.31 302 GLU A CA 1
ATOM 2321 C C . GLU A 1 302 ? -16.117 -4.455 -21.920 1.00 96.31 302 GLU A C 1
ATOM 2323 O O . GLU A 1 302 ? -16.122 -4.028 -20.765 1.00 96.31 302 GLU A O 1
ATOM 2328 N N . PHE A 1 303 ? -15.101 -5.181 -22.404 1.00 96.62 303 PHE A N 1
ATOM 2329 C CA . PHE A 1 303 ? -13.901 -5.476 -21.620 1.00 96.62 303 PHE A CA 1
ATOM 2330 C C . PHE A 1 303 ? -13.205 -4.197 -21.151 1.00 96.62 303 PHE A C 1
ATOM 2332 O O . PHE A 1 303 ? -12.855 -4.086 -19.976 1.00 96.62 303 PHE A O 1
ATOM 2339 N N . TYR A 1 304 ? -13.054 -3.201 -22.028 1.00 96.06 304 TYR A N 1
ATOM 2340 C CA . TYR A 1 304 ? -12.418 -1.947 -21.638 1.00 96.06 304 TYR A CA 1
ATOM 2341 C C . TYR A 1 304 ? -13.234 -1.153 -20.618 1.00 96.06 304 TYR A C 1
ATOM 2343 O O . TYR A 1 304 ? -12.633 -0.477 -19.787 1.00 96.06 304 TYR A O 1
ATOM 2351 N N . GLU A 1 305 ? -14.563 -1.233 -20.615 1.00 96.06 305 GLU A N 1
ATOM 2352 C CA . GLU A 1 305 ? -15.387 -0.608 -19.570 1.00 96.06 305 GLU A CA 1
ATOM 2353 C C . GLU A 1 305 ? -15.240 -1.304 -18.209 1.00 96.06 305 GLU A C 1
ATOM 2355 O O . GLU A 1 305 ? -15.131 -0.622 -17.188 1.00 96.06 305 GLU A O 1
ATOM 2360 N N . VAL A 1 306 ? -15.132 -2.638 -18.179 1.00 97.25 306 VAL A N 1
ATOM 2361 C CA . VAL A 1 306 ? -14.770 -3.373 -16.952 1.00 97.25 306 VAL A CA 1
ATOM 2362 C C . VAL A 1 306 ? -13.378 -2.956 -16.484 1.00 97.25 306 VAL A C 1
ATOM 2364 O O . VAL A 1 306 ? -13.199 -2.576 -15.327 1.00 97.25 306 VAL A O 1
ATOM 2367 N N . LEU A 1 307 ? -12.401 -2.952 -17.392 1.00 97.25 307 LEU A N 1
ATOM 2368 C CA . LEU A 1 307 ? -11.025 -2.554 -17.110 1.00 97.25 307 LEU A CA 1
ATOM 2369 C C . LEU A 1 307 ? -10.937 -1.117 -16.574 1.00 97.25 307 LEU A C 1
ATOM 2371 O O . LEU A 1 307 ? -10.142 -0.839 -15.681 1.00 97.25 307 LEU A O 1
ATOM 2375 N N . ALA A 1 308 ? -11.790 -0.207 -17.052 1.00 97.38 308 ALA A N 1
ATOM 2376 C CA . ALA A 1 308 ? -11.860 1.172 -16.568 1.00 97.38 308 ALA A CA 1
ATOM 2377 C C . ALA A 1 308 ? -12.068 1.241 -15.048 1.00 97.38 308 ALA A C 1
ATOM 2379 O O . ALA A 1 308 ? -11.441 2.061 -14.382 1.00 97.38 308 ALA A O 1
ATOM 2380 N N . ARG A 1 309 ? -12.898 0.348 -14.492 1.00 97.75 309 ARG A N 1
ATOM 2381 C CA . ARG A 1 309 ? -13.178 0.281 -13.050 1.00 97.75 309 ARG A CA 1
ATOM 2382 C C . ARG A 1 309 ? -11.971 -0.213 -12.248 1.00 97.75 309 ARG A C 1
ATOM 2384 O O . ARG A 1 309 ? -11.761 0.262 -11.136 1.00 97.75 309 ARG A O 1
ATOM 2391 N N . TYR A 1 310 ? -11.141 -1.093 -12.822 1.00 98.31 310 TYR A N 1
ATOM 2392 C CA . TYR A 1 310 ? -9.840 -1.469 -12.242 1.00 98.31 310 TYR A CA 1
ATOM 2393 C C . TYR A 1 310 ? -8.903 -0.267 -12.172 1.00 98.31 310 TYR A C 1
ATOM 2395 O O . TYR A 1 310 ? -8.372 0.023 -11.104 1.00 98.31 310 TYR A O 1
ATOM 2403 N N . TYR A 1 311 ? -8.772 0.483 -13.269 1.00 98.12 311 TYR A N 1
ATOM 2404 C CA . TYR A 1 311 ? -7.958 1.701 -13.300 1.00 98.12 311 TYR A CA 1
ATOM 2405 C C . TYR A 1 311 ? -8.463 2.768 -12.323 1.00 98.12 311 TYR A C 1
ATOM 2407 O O . TYR A 1 311 ? -7.670 3.338 -11.586 1.00 98.12 311 TYR A O 1
ATOM 2415 N N . GLN A 1 312 ? -9.772 3.018 -12.253 1.00 98.12 312 GLN A N 1
ATOM 2416 C CA . GLN A 1 312 ? -10.340 3.984 -11.304 1.00 98.12 312 GLN A CA 1
ATOM 2417 C C . GLN A 1 312 ? -10.101 3.573 -9.847 1.00 98.12 312 GLN A C 1
ATOM 2419 O O . GLN A 1 312 ? -9.721 4.411 -9.030 1.00 98.12 312 GLN A O 1
ATOM 2424 N N . MET A 1 313 ? -10.281 2.291 -9.515 1.00 98.19 313 MET A N 1
ATOM 2425 C CA . MET A 1 313 ? -9.990 1.800 -8.170 1.00 98.19 313 MET A CA 1
ATOM 2426 C C . MET A 1 313 ? -8.497 1.924 -7.848 1.00 98.19 313 MET A C 1
ATOM 2428 O O . MET A 1 313 ? -8.163 2.436 -6.785 1.00 98.19 313 MET A O 1
ATOM 2432 N N . ALA A 1 314 ? -7.606 1.511 -8.751 1.00 98.31 314 ALA A N 1
ATOM 2433 C CA . ALA A 1 314 ? -6.157 1.630 -8.581 1.00 98.31 314 ALA A CA 1
ATOM 2434 C C . ALA A 1 314 ? -5.707 3.086 -8.385 1.00 98.31 314 ALA A C 1
ATOM 2436 O O . ALA A 1 314 ? -4.964 3.384 -7.451 1.00 98.31 314 ALA A O 1
ATOM 2437 N N . HIS A 1 315 ? -6.238 4.010 -9.188 1.00 98.00 315 HIS A N 1
ATOM 2438 C CA . HIS A 1 315 ? -5.893 5.431 -9.118 1.00 98.00 315 HIS A CA 1
ATOM 2439 C C . HIS A 1 315 ? -6.278 6.065 -7.777 1.00 98.00 315 HIS A C 1
ATOM 2441 O O . HIS A 1 315 ? -5.468 6.759 -7.165 1.00 98.00 315 HIS A O 1
ATOM 2447 N N . ARG A 1 316 ? -7.449 5.709 -7.219 1.00 96.44 316 ARG A N 1
ATOM 2448 C CA . ARG A 1 316 ? -7.846 6.102 -5.846 1.00 96.44 316 ARG A CA 1
ATOM 2449 C C . ARG A 1 316 ? -6.889 5.592 -4.761 1.00 96.44 316 ARG A C 1
ATOM 2451 O O . ARG A 1 316 ? -6.964 6.047 -3.622 1.00 96.44 316 ARG A O 1
ATOM 2458 N N . HIS A 1 317 ? -6.029 4.630 -5.090 1.00 97.88 317 HIS A N 1
ATOM 2459 C CA . HIS A 1 317 ? -5.028 4.040 -4.202 1.00 97.88 317 HIS A CA 1
ATOM 2460 C C . HIS A 1 317 ? -3.593 4.416 -4.606 1.00 97.88 317 HIS A C 1
ATOM 2462 O O . HIS A 1 317 ? -2.654 3.800 -4.107 1.00 97.88 317 HIS A O 1
ATOM 2468 N N . ARG A 1 318 ? -3.416 5.431 -5.473 1.00 97.62 318 ARG A N 1
ATOM 2469 C CA . ARG A 1 318 ? -2.109 5.896 -5.981 1.00 97.62 318 ARG A CA 1
ATOM 2470 C C . ARG A 1 318 ? -1.305 4.776 -6.655 1.00 97.62 318 ARG A C 1
ATOM 2472 O O . ARG A 1 318 ? -0.091 4.674 -6.486 1.00 97.62 318 ARG A O 1
ATOM 2479 N N . MET A 1 319 ? -2.004 3.899 -7.375 1.00 97.12 319 MET A N 1
ATOM 2480 C CA . MET A 1 319 ? -1.418 2.779 -8.108 1.00 97.12 319 MET A CA 1
ATOM 2481 C C . MET A 1 319 ? -1.509 2.991 -9.617 1.00 97.12 319 MET A C 1
ATOM 2483 O O . MET A 1 319 ? -2.602 3.161 -10.164 1.00 97.12 319 MET A O 1
ATOM 2487 N N . ASP A 1 320 ? -0.381 2.830 -10.295 1.00 97.25 320 ASP A N 1
ATOM 2488 C CA . ASP A 1 320 ? -0.299 2.819 -11.748 1.00 97.25 320 ASP A CA 1
ATOM 2489 C C . ASP A 1 320 ? -0.364 1.384 -12.280 1.00 97.25 320 ASP A C 1
ATOM 2491 O O . ASP A 1 320 ? 0.601 0.616 -12.228 1.00 97.25 320 ASP A O 1
ATOM 2495 N N . LEU A 1 321 ? -1.528 1.016 -12.825 1.00 97.50 321 LEU A N 1
ATOM 2496 C CA . LEU A 1 321 ? -1.692 -0.277 -13.483 1.00 97.50 321 LEU A CA 1
ATOM 2497 C C . LEU A 1 321 ? -0.991 -0.302 -14.844 1.00 97.50 321 LEU A C 1
ATOM 2499 O O . LEU A 1 321 ? -1.269 0.522 -15.725 1.00 97.50 321 LEU A O 1
ATOM 2503 N N . VAL A 1 322 ? -0.154 -1.316 -15.049 1.00 95.69 322 VAL A N 1
ATOM 2504 C CA . VAL A 1 322 ? 0.559 -1.568 -16.307 1.00 95.69 322 VAL A CA 1
ATOM 2505 C C . VAL A 1 322 ? 0.134 -2.899 -16.915 1.00 95.69 322 VAL A C 1
ATOM 2507 O O . VAL A 1 322 ? -0.190 -3.855 -16.216 1.00 95.69 322 VAL A O 1
ATOM 2510 N N . GLN A 1 323 ? 0.127 -2.970 -18.241 1.00 93.38 323 GLN A N 1
ATOM 2511 C CA . GLN A 1 323 ? -0.263 -4.174 -18.970 1.00 93.38 323 GLN A CA 1
ATOM 2512 C C . GLN A 1 323 ? 0.465 -4.263 -20.303 1.00 93.38 323 GLN A C 1
ATOM 2514 O O . GLN A 1 323 ? 1.005 -3.276 -20.807 1.00 93.38 323 GLN A O 1
ATOM 2519 N N . ALA A 1 324 ? 0.447 -5.456 -20.886 1.00 89.12 324 ALA A N 1
ATOM 2520 C CA . ALA A 1 324 ? 0.860 -5.661 -22.261 1.00 89.12 324 ALA A CA 1
ATOM 2521 C C . ALA A 1 324 ? -0.026 -4.843 -23.211 1.00 89.12 324 ALA A C 1
ATOM 2523 O O . ALA A 1 324 ? -1.246 -4.934 -23.155 1.00 89.12 324 ALA A O 1
ATOM 2524 N N . VAL A 1 325 ? 0.579 -4.088 -24.129 1.00 90.56 325 VAL A N 1
ATOM 2525 C CA . VAL A 1 325 ? -0.163 -3.296 -25.120 1.00 90.56 325 VAL A CA 1
ATOM 2526 C C . VAL A 1 325 ? 0.221 -3.717 -26.530 1.00 90.56 325 VAL A C 1
ATOM 2528 O O . VAL A 1 325 ? 1.392 -3.931 -26.840 1.00 90.56 325 VAL A O 1
ATOM 2531 N N . ARG A 1 326 ? -0.775 -3.839 -27.412 1.00 91.06 326 ARG A N 1
ATOM 2532 C CA . ARG A 1 326 ? -0.586 -4.391 -28.760 1.00 91.06 326 ARG A CA 1
ATOM 2533 C C . ARG A 1 326 ? -0.023 -3.376 -29.745 1.00 91.06 326 ARG A C 1
ATOM 2535 O O . ARG A 1 326 ? 0.726 -3.770 -30.634 1.00 91.06 326 ARG A O 1
ATOM 2542 N N . ASN A 1 327 ? -0.433 -2.110 -29.650 1.00 94.62 327 ASN A N 1
ATOM 2543 C CA . ASN A 1 327 ? -0.019 -1.030 -30.554 1.00 94.62 327 ASN A CA 1
ATOM 2544 C C . ASN A 1 327 ? -0.516 0.351 -30.095 1.00 94.62 327 ASN A C 1
ATOM 2546 O O . ASN A 1 327 ? -1.426 0.462 -29.270 1.00 94.62 327 ASN A O 1
ATOM 2550 N N . ILE A 1 328 ? 0.013 1.414 -30.704 1.00 96.19 328 ILE A N 1
ATOM 2551 C CA . ILE A 1 328 ? -0.379 2.805 -30.433 1.00 96.19 328 ILE A CA 1
ATOM 2552 C C . ILE A 1 328 ? -1.850 3.060 -30.800 1.00 96.19 328 ILE A C 1
ATOM 2554 O O . ILE A 1 328 ? -2.512 3.883 -30.167 1.00 96.19 328 ILE A O 1
ATOM 2558 N N . SER A 1 329 ? -2.410 2.368 -31.799 1.00 95.00 329 SER A N 1
ATOM 2559 C CA . SER A 1 329 ? -3.828 2.539 -32.157 1.00 95.00 329 SER A CA 1
ATOM 2560 C C . SER A 1 329 ? -4.766 2.086 -31.033 1.00 95.00 329 SER A C 1
ATOM 2562 O O . SER A 1 329 ? -5.782 2.739 -30.789 1.00 95.00 329 SER A O 1
ATOM 2564 N N . GLN A 1 330 ? -4.433 0.997 -30.340 1.00 92.31 330 GLN A N 1
ATOM 2565 C CA . GLN A 1 330 ? -5.146 0.519 -29.157 1.00 92.31 330 GLN A CA 1
ATOM 2566 C C . GLN A 1 330 ? -4.995 1.526 -28.013 1.00 92.31 330 GLN A C 1
ATOM 2568 O O . GLN A 1 330 ? -5.994 1.892 -27.392 1.00 92.31 330 GLN A O 1
ATOM 2573 N N . VAL A 1 331 ? -3.785 2.073 -27.811 1.00 94.38 331 VAL A N 1
ATOM 2574 C CA . VAL A 1 331 ? -3.551 3.143 -26.825 1.00 94.38 331 VAL A CA 1
ATOM 2575 C C . VAL A 1 331 ? -4.456 4.333 -27.067 1.00 94.38 331 VAL A C 1
ATOM 2577 O O . VAL A 1 331 ? -5.194 4.735 -26.169 1.00 94.38 331 VAL A O 1
ATOM 2580 N N . ARG A 1 332 ? -4.465 4.861 -28.292 1.00 94.69 332 ARG A N 1
ATOM 2581 C CA . ARG A 1 332 ? -5.294 6.013 -28.668 1.00 94.69 332 ARG A CA 1
ATOM 2582 C C . ARG A 1 332 ? -6.778 5.775 -28.399 1.00 94.69 332 ARG A C 1
ATOM 2584 O O . ARG A 1 332 ? -7.469 6.714 -28.014 1.00 94.69 332 ARG A O 1
ATOM 2591 N N . ARG A 1 333 ? -7.263 4.550 -28.619 1.00 93.06 333 ARG A N 1
ATOM 2592 C CA . ARG A 1 333 ? -8.684 4.216 -28.485 1.00 93.06 333 ARG A CA 1
ATOM 2593 C C . ARG A 1 333 ? -9.109 3.986 -27.036 1.00 93.06 333 ARG A C 1
ATOM 2595 O O . ARG A 1 333 ? -10.146 4.509 -26.644 1.00 93.06 333 ARG A O 1
ATOM 2602 N N . PHE A 1 334 ? -8.325 3.240 -26.258 1.00 92.12 334 PHE A N 1
ATOM 2603 C CA . PHE A 1 334 ? -8.776 2.714 -24.963 1.00 92.12 334 PHE A CA 1
ATOM 2604 C C . PHE A 1 334 ? -7.939 3.160 -23.768 1.00 92.12 334 PHE A C 1
ATOM 2606 O O . PHE A 1 334 ? -8.490 3.401 -22.695 1.00 92.12 334 PHE A O 1
ATOM 2613 N N . HIS A 1 335 ? -6.626 3.307 -23.945 1.00 92.00 335 HIS A N 1
ATOM 2614 C CA . HIS A 1 335 ? -5.705 3.548 -22.832 1.00 92.00 335 HIS A CA 1
ATOM 2615 C C . HIS A 1 335 ? -5.432 5.039 -22.582 1.00 92.00 335 HIS A C 1
ATOM 2617 O O . HIS A 1 335 ? -5.194 5.463 -21.453 1.00 92.00 335 HIS A O 1
ATOM 2623 N N . ASN A 1 336 ? -5.567 5.869 -23.619 1.00 94.12 336 ASN A N 1
ATOM 2624 C CA . ASN A 1 336 ? -5.336 7.312 -23.561 1.00 94.12 336 ASN A CA 1
ATOM 2625 C C . ASN A 1 336 ? -6.125 8.001 -22.435 1.00 94.12 336 ASN A C 1
ATOM 2627 O O . ASN A 1 336 ? -5.645 8.948 -21.822 1.00 94.12 336 ASN A O 1
ATOM 2631 N N . ARG A 1 337 ? -7.334 7.519 -22.124 1.00 95.06 337 ARG A N 1
ATOM 2632 C CA . ARG A 1 337 ? -8.185 8.126 -21.092 1.00 95.06 337 ARG A CA 1
ATOM 2633 C C . ARG A 1 337 ? -7.599 8.047 -19.682 1.00 95.06 337 ARG A C 1
ATOM 2635 O O . ARG A 1 337 ? -7.837 8.975 -18.921 1.00 95.06 337 ARG A O 1
ATOM 2642 N N . TYR A 1 338 ? -6.856 6.998 -19.327 1.00 95.50 338 TYR A N 1
ATOM 2643 C CA . TYR A 1 338 ? -6.213 6.925 -18.010 1.00 95.50 338 TYR A CA 1
ATOM 2644 C C . TYR A 1 338 ? -4.822 7.569 -18.016 1.00 95.50 338 TYR A C 1
ATOM 2646 O O . TYR A 1 338 ? -4.446 8.200 -17.039 1.00 95.50 338 TYR A O 1
ATOM 2654 N N . LEU A 1 339 ? -4.107 7.534 -19.146 1.00 96.06 339 LEU A N 1
ATOM 2655 C CA . LEU A 1 339 ? -2.823 8.234 -19.301 1.00 96.06 339 LEU A CA 1
ATOM 2656 C C . LEU A 1 339 ? -2.963 9.764 -19.305 1.00 96.06 339 LEU A C 1
ATOM 2658 O O . LEU A 1 339 ? -2.020 10.467 -18.994 1.00 96.06 339 LEU A O 1
ATOM 2662 N N . THR A 1 340 ? -4.127 10.301 -19.674 1.00 94.75 340 THR A N 1
ATOM 2663 C CA . THR A 1 340 ? -4.384 11.757 -19.701 1.00 94.75 340 THR A CA 1
ATOM 2664 C C . THR A 1 340 ? -5.205 12.255 -18.516 1.00 94.75 340 THR A C 1
ATOM 2666 O O . THR A 1 340 ? -5.504 13.443 -18.440 1.00 94.75 340 THR A O 1
ATOM 2669 N N . GLY A 1 341 ? -5.652 11.355 -17.638 1.00 96.12 341 GLY A N 1
ATOM 2670 C CA . GLY A 1 341 ? -6.531 11.684 -16.514 1.00 96.12 341 GLY A CA 1
ATOM 2671 C C . GLY A 1 341 ? -8.010 11.863 -16.873 1.00 96.12 341 GLY A C 1
ATOM 2672 O O . GLY A 1 341 ? -8.844 12.035 -15.988 1.00 96.12 341 GLY A O 1
ATOM 2673 N N . SER A 1 342 ? -8.395 11.766 -18.153 1.00 96.81 342 SER A N 1
ATOM 2674 C CA . SER A 1 342 ? -9.798 11.904 -18.575 1.00 96.81 342 SER A CA 1
ATOM 2675 C C . SER A 1 342 ? -10.732 10.885 -17.905 1.00 96.81 342 SER A C 1
ATOM 2677 O O . SER A 1 342 ? -11.866 11.231 -17.558 1.00 96.81 342 SER A O 1
ATOM 2679 N N . LEU A 1 343 ? -10.267 9.648 -17.687 1.00 97.75 343 LEU A N 1
ATOM 2680 C CA . LEU A 1 343 ? -11.000 8.590 -16.981 1.00 97.75 343 LEU A CA 1
ATOM 2681 C C . LEU A 1 343 ? -11.289 8.965 -15.520 1.00 97.75 343 LEU A C 1
ATOM 2683 O O . LEU A 1 343 ? -12.332 8.588 -14.985 1.00 97.75 343 LEU A O 1
ATOM 2687 N N . TYR A 1 344 ? -10.416 9.757 -14.907 1.00 97.88 344 TYR A N 1
ATOM 2688 C CA . TYR A 1 344 ? -10.482 10.160 -13.506 1.00 97.88 344 TYR A CA 1
ATOM 2689 C C . TYR A 1 344 ? -11.208 11.496 -13.353 1.00 97.88 344 TYR A C 1
ATOM 2691 O O . TYR A 1 344 ? -10.723 12.427 -12.724 1.00 97.88 344 TYR A O 1
ATOM 2699 N N . SER A 1 345 ? -12.385 11.610 -13.968 1.00 97.38 345 SER A N 1
ATOM 2700 C CA . SER A 1 345 ? -13.222 12.810 -13.903 1.00 97.38 345 SER A CA 1
ATOM 2701 C C . SER A 1 345 ? -14.643 12.504 -13.438 1.00 97.38 345 SER A C 1
ATOM 2703 O O . SER A 1 345 ? -15.160 11.401 -13.639 1.00 97.38 345 SER A O 1
ATOM 2705 N N . GLN A 1 346 ? -15.338 13.525 -12.929 1.00 96.00 346 GLN A N 1
ATOM 2706 C CA . GLN A 1 346 ? -16.747 13.421 -12.515 1.00 96.00 346 GLN A CA 1
ATOM 2707 C C . GLN A 1 346 ? -17.682 12.961 -13.638 1.00 96.00 346 GLN A C 1
ATOM 2709 O O . GLN A 1 346 ? -18.731 12.366 -13.382 1.00 96.00 346 GLN A O 1
ATOM 2714 N N . LYS A 1 347 ? -17.322 13.207 -14.903 1.00 96.31 347 LYS A N 1
ATOM 2715 C CA . LYS A 1 347 ? -18.084 12.699 -16.051 1.00 96.31 347 LYS A CA 1
ATOM 2716 C C . LYS A 1 347 ? -18.111 11.166 -16.077 1.00 96.31 347 LYS A C 1
ATOM 2718 O O . LYS A 1 347 ? -19.112 10.594 -16.495 1.00 96.31 347 LYS A O 1
ATOM 2723 N N . ASN A 1 348 ? -17.035 10.534 -15.620 1.00 96.25 348 ASN A N 1
ATOM 2724 C CA . ASN A 1 348 ? -16.847 9.088 -15.611 1.00 96.25 348 ASN A CA 1
ATOM 2725 C C . ASN A 1 348 ? -17.081 8.477 -14.217 1.00 96.25 348 ASN A C 1
ATOM 2727 O O . ASN A 1 348 ? -16.609 7.379 -13.951 1.00 96.25 348 ASN A O 1
ATOM 2731 N N . GLY A 1 349 ? -17.788 9.181 -13.322 1.00 96.31 349 GLY A N 1
ATOM 2732 C CA . GLY A 1 349 ? -18.088 8.683 -11.973 1.00 96.31 349 GLY A CA 1
ATOM 2733 C C . GLY A 1 349 ? -16.913 8.746 -10.991 1.00 96.31 349 GLY A C 1
ATOM 2734 O O . GLY A 1 349 ? -17.018 8.225 -9.888 1.00 96.31 349 GLY A O 1
ATOM 2735 N N . TYR A 1 350 ? -15.806 9.398 -11.354 1.00 97.81 350 TYR A N 1
ATOM 2736 C CA . TYR A 1 350 ? -14.649 9.562 -10.477 1.00 97.81 350 TYR A CA 1
ATOM 2737 C C . TYR A 1 350 ? -14.730 10.869 -9.680 1.00 97.81 350 TYR A C 1
ATOM 2739 O O . TYR A 1 350 ? -15.106 11.904 -10.228 1.00 97.81 350 TYR A O 1
ATOM 2747 N N . ALA A 1 351 ? -14.352 10.826 -8.407 1.00 95.56 351 ALA A N 1
ATOM 2748 C CA . ALA A 1 351 ? -14.160 11.993 -7.549 1.00 95.56 351 ALA A CA 1
ATOM 2749 C C . ALA A 1 351 ? -13.144 11.650 -6.453 1.00 95.56 351 ALA A C 1
ATOM 2751 O O . ALA A 1 351 ? -13.014 10.476 -6.106 1.00 95.56 351 ALA A O 1
ATOM 2752 N N . GLY A 1 352 ? -12.475 12.646 -5.875 1.00 94.75 352 GLY A N 1
ATOM 2753 C CA . GLY A 1 352 ? -11.512 12.454 -4.779 1.00 94.75 352 GLY A CA 1
ATOM 2754 C C . GLY A 1 352 ? -10.050 12.497 -5.243 1.00 94.75 352 GLY A C 1
ATOM 2755 O O . GLY A 1 352 ? -9.780 13.080 -6.293 1.00 94.75 352 GLY A O 1
ATOM 2756 N N . PRO A 1 353 ? -9.106 11.910 -4.482 1.00 95.56 353 PRO A N 1
ATOM 2757 C CA . PRO A 1 353 ? -7.678 12.015 -4.783 1.00 95.56 353 PRO A CA 1
ATOM 2758 C C . PRO A 1 353 ? -7.340 11.564 -6.207 1.00 95.56 353 PRO A C 1
ATOM 2760 O O . PRO A 1 353 ? -7.866 10.555 -6.676 1.00 95.56 353 PRO A O 1
ATOM 2763 N N . GLY A 1 354 ? -6.478 12.308 -6.899 1.00 96.06 354 GLY A N 1
ATOM 2764 C CA . GLY A 1 354 ? -6.062 12.010 -8.274 1.00 96.06 354 GLY A CA 1
ATOM 2765 C C . GLY A 1 354 ? -7.031 12.501 -9.359 1.00 96.06 354 GLY A C 1
ATOM 2766 O O . GLY A 1 354 ? -6.838 12.185 -10.534 1.00 96.06 354 GLY A O 1
ATOM 2767 N N . GLU A 1 355 ? -8.089 13.245 -9.013 1.00 96.62 355 GLU A N 1
ATOM 2768 C CA . GLU A 1 355 ? -9.072 13.726 -9.993 1.00 96.62 355 GLU A CA 1
ATOM 2769 C C . GLU A 1 355 ? -8.408 14.588 -11.084 1.00 96.62 355 GLU A C 1
ATOM 2771 O O . GLU A 1 355 ? -7.758 15.594 -10.819 1.00 96.62 355 GLU A O 1
ATOM 2776 N N . GLY A 1 356 ? -8.586 14.186 -12.344 1.00 96.06 356 GLY A N 1
ATOM 2777 C CA . GLY A 1 356 ? -8.037 14.863 -13.520 1.00 96.06 356 GLY A CA 1
ATOM 2778 C C . GLY A 1 356 ? -6.544 14.637 -13.783 1.00 96.06 356 GLY A C 1
ATOM 2779 O O . GLY A 1 356 ? -6.058 15.117 -14.807 1.00 96.06 356 GLY A O 1
ATOM 2780 N N . VAL A 1 357 ? -5.831 13.898 -12.929 1.00 96.50 357 VAL A N 1
ATOM 2781 C CA . VAL A 1 357 ? -4.401 13.576 -13.092 1.00 96.50 357 VAL A CA 1
ATOM 2782 C C . VAL A 1 357 ? -4.255 12.178 -13.678 1.00 96.50 357 VAL A C 1
ATOM 2784 O O . VAL A 1 357 ? -4.865 11.251 -13.166 1.00 96.50 357 VAL A O 1
ATOM 2787 N N . GLY A 1 358 ? -3.496 12.018 -14.765 1.00 96.00 358 GLY A N 1
ATOM 2788 C CA . GLY A 1 358 ? -3.265 10.714 -15.399 1.00 96.00 358 GLY A CA 1
ATOM 2789 C C . GLY A 1 358 ? -2.288 9.823 -14.632 1.00 96.00 358 GLY A C 1
ATOM 2790 O O . GLY A 1 358 ? -1.625 10.275 -13.703 1.00 96.00 358 GLY A O 1
ATOM 2791 N N . ASN A 1 359 ? -2.190 8.556 -15.044 1.00 95.69 359 ASN A N 1
ATOM 2792 C CA . ASN A 1 359 ? -1.146 7.654 -14.545 1.00 95.69 359 ASN A CA 1
ATOM 2793 C C . ASN A 1 359 ? 0.244 8.226 -14.835 1.00 95.69 359 ASN A C 1
ATOM 2795 O O . ASN A 1 359 ? 0.449 8.859 -15.869 1.00 95.69 359 ASN A O 1
ATOM 2799 N N . SER A 1 360 ? 1.208 7.942 -13.967 1.00 95.12 360 SER A N 1
ATOM 2800 C CA . SER A 1 360 ? 2.566 8.479 -14.074 1.00 95.12 360 SER A CA 1
ATOM 2801 C C . SER A 1 360 ? 3.541 7.563 -14.814 1.00 95.12 360 SER A C 1
ATOM 2803 O O . SER A 1 360 ? 4.542 8.055 -15.322 1.00 95.12 360 SER A O 1
ATOM 2805 N N . THR A 1 361 ? 3.246 6.266 -14.940 1.00 95.19 361 THR A N 1
ATOM 2806 C CA . THR A 1 361 ? 4.182 5.275 -15.502 1.00 95.19 361 THR A CA 1
ATOM 2807 C C . THR A 1 361 ? 3.595 4.462 -16.658 1.00 95.19 361 THR A C 1
ATOM 2809 O O . THR A 1 361 ? 2.419 4.089 -16.657 1.00 95.19 361 THR A O 1
ATOM 2812 N N . PHE A 1 362 ? 4.435 4.118 -17.643 1.00 95.69 362 PHE A N 1
ATOM 2813 C CA . PHE A 1 362 ? 4.093 3.168 -18.705 1.00 95.69 362 PHE A CA 1
ATOM 2814 C C . PHE A 1 362 ? 5.295 2.325 -19.165 1.00 95.69 362 PHE A C 1
ATOM 2816 O O . PHE A 1 362 ? 6.381 2.844 -19.420 1.00 95.69 362 PHE A O 1
ATOM 2823 N N . SER A 1 363 ? 5.075 1.020 -19.351 1.00 95.19 363 SER A N 1
ATOM 2824 C CA . SER A 1 363 ? 6.107 0.061 -19.767 1.00 95.19 363 SER A CA 1
ATOM 2825 C C . SER A 1 363 ? 5.849 -0.474 -21.173 1.00 95.19 363 SER A C 1
ATOM 2827 O O . SER A 1 363 ? 4.843 -1.140 -21.429 1.00 95.19 363 SER A O 1
ATOM 2829 N N . ILE A 1 364 ? 6.759 -0.196 -22.104 1.00 95.44 364 ILE A N 1
ATOM 2830 C CA . ILE A 1 364 ? 6.692 -0.705 -23.477 1.00 95.44 364 ILE A CA 1
ATOM 2831 C C . ILE A 1 364 ? 7.316 -2.102 -23.507 1.00 95.44 364 ILE A C 1
ATOM 2833 O O . ILE A 1 364 ? 8.472 -2.267 -23.129 1.00 95.44 364 ILE A O 1
ATOM 2837 N N . GLY A 1 365 ? 6.584 -3.096 -24.019 1.00 91.56 365 GLY A N 1
ATOM 2838 C CA . GLY A 1 365 ? 7.113 -4.454 -24.204 1.00 91.56 365 GLY A CA 1
ATOM 2839 C C . GLY A 1 365 ? 6.977 -5.385 -22.993 1.00 91.56 365 GLY A C 1
ATOM 2840 O O . GLY A 1 365 ? 7.553 -6.473 -23.016 1.00 91.56 365 GLY A O 1
ATOM 2841 N N . LEU A 1 366 ? 6.215 -4.982 -21.966 1.00 92.38 366 LEU A N 1
ATOM 2842 C CA . LEU A 1 366 ? 6.022 -5.726 -20.715 1.00 92.38 366 LEU A CA 1
ATOM 2843 C C . LEU A 1 366 ? 5.760 -7.230 -20.956 1.00 92.38 366 LEU A C 1
ATOM 2845 O O . LEU A 1 366 ? 4.879 -7.612 -21.738 1.00 92.38 366 LEU A O 1
ATOM 2849 N N . TYR A 1 367 ? 6.539 -8.083 -20.284 1.00 88.00 367 TYR A N 1
ATOM 2850 C CA . TYR A 1 367 ? 6.471 -9.552 -20.367 1.00 88.00 367 TYR A CA 1
ATOM 2851 C C . TYR A 1 367 ? 6.542 -10.135 -21.785 1.00 88.00 367 TYR A C 1
ATOM 2853 O O . TYR A 1 367 ? 5.850 -11.096 -22.123 1.00 88.00 367 TYR A O 1
ATOM 2861 N N . GLY A 1 368 ? 7.351 -9.542 -22.660 1.00 81.12 368 GLY A N 1
ATOM 2862 C CA . GLY A 1 368 ? 7.575 -10.073 -24.007 1.00 81.12 368 GLY A CA 1
ATOM 2863 C C . GLY A 1 368 ? 6.498 -9.702 -25.019 1.00 81.12 368 GLY A C 1
ATOM 2864 O O . GLY A 1 368 ? 6.587 -10.098 -26.184 1.00 81.12 368 GLY A O 1
ATOM 2865 N N . ASN A 1 369 ? 5.492 -8.925 -24.613 1.00 85.19 369 ASN A N 1
ATOM 2866 C CA . ASN A 1 369 ? 4.423 -8.478 -25.497 1.00 85.19 369 ASN A CA 1
ATOM 2867 C C . ASN A 1 369 ? 4.863 -7.243 -26.276 1.00 85.19 369 ASN A C 1
ATOM 2869 O O . ASN A 1 369 ? 4.643 -6.105 -25.865 1.00 85.19 369 ASN A O 1
ATOM 2873 N N . LEU A 1 370 ? 5.483 -7.481 -27.426 1.00 88.12 370 LEU A N 1
ATOM 2874 C CA . LEU A 1 370 ? 6.007 -6.410 -28.264 1.00 88.12 370 LEU A CA 1
ATOM 2875 C C . LEU A 1 370 ? 4.906 -5.769 -29.094 1.00 88.12 370 LEU A C 1
ATOM 2877 O O . LEU A 1 370 ? 4.206 -6.481 -29.825 1.00 88.12 370 LEU A O 1
ATOM 2881 N N . PRO A 1 371 ? 4.793 -4.433 -29.065 1.00 93.88 371 PRO A N 1
ATOM 2882 C CA . PRO A 1 371 ? 3.853 -3.745 -29.925 1.00 93.88 371 PRO A CA 1
ATOM 2883 C C . PRO A 1 371 ? 4.138 -3.978 -31.414 1.00 93.88 371 PRO A C 1
ATOM 2885 O O . PRO A 1 371 ? 5.262 -4.292 -31.817 1.00 93.88 371 PRO A O 1
ATOM 2888 N N . THR A 1 372 ? 3.127 -3.785 -32.263 1.00 95.12 372 THR A N 1
ATOM 2889 C CA . THR A 1 372 ? 3.275 -3.909 -33.727 1.00 95.12 372 THR A CA 1
ATOM 2890 C C . THR A 1 372 ? 4.336 -2.984 -34.308 1.00 95.12 372 THR A C 1
ATOM 2892 O O . THR A 1 372 ? 5.001 -3.347 -35.273 1.00 95.12 372 THR A O 1
ATOM 2895 N N . GLU A 1 373 ? 4.547 -1.831 -33.678 1.00 95.38 373 GLU A N 1
ATOM 2896 C CA . GLU A 1 373 ? 5.572 -0.850 -34.021 1.00 95.38 373 GLU A CA 1
ATOM 2897 C C . GLU A 1 373 ? 6.995 -1.413 -33.849 1.00 95.38 373 GLU A C 1
ATOM 2899 O O . GLU A 1 373 ? 7.914 -0.944 -34.504 1.00 95.38 373 GLU A O 1
ATOM 2904 N N . TYR A 1 374 ? 7.162 -2.461 -33.033 1.00 93.19 374 TYR A N 1
ATOM 2905 C CA . TYR A 1 374 ? 8.407 -3.219 -32.858 1.00 93.19 374 TYR A CA 1
ATOM 2906 C C . TYR A 1 374 ? 8.407 -4.562 -33.619 1.00 93.19 374 TYR A C 1
ATOM 2908 O O . TYR A 1 374 ? 9.306 -5.380 -33.435 1.00 93.19 374 TYR A O 1
ATOM 2916 N N . GLY A 1 375 ? 7.402 -4.838 -34.459 1.00 90.12 375 GLY A N 1
ATOM 2917 C CA . GLY A 1 375 ? 7.329 -6.052 -35.286 1.00 90.12 375 GLY A CA 1
ATOM 2918 C C . GLY A 1 375 ? 6.632 -7.267 -34.653 1.00 90.12 375 GLY A C 1
ATOM 2919 O O . GLY A 1 375 ? 6.678 -8.352 -35.242 1.00 90.12 375 GLY A O 1
ATOM 2920 N N . SER A 1 376 ? 5.982 -7.105 -33.490 1.00 89.94 376 SER A N 1
ATOM 2921 C CA . SER A 1 376 ? 5.129 -8.093 -32.780 1.00 89.94 376 SER A CA 1
ATOM 2922 C C . SER A 1 376 ? 5.748 -9.432 -32.367 1.00 89.94 376 SER A C 1
ATOM 2924 O O . SER A 1 376 ? 5.118 -10.195 -31.638 1.00 89.94 376 SER A O 1
ATOM 2926 N N . ASN A 1 377 ? 6.943 -9.768 -32.839 1.00 85.06 377 ASN A N 1
ATOM 2927 C CA . ASN A 1 377 ? 7.603 -11.034 -32.565 1.00 85.06 377 ASN A CA 1
ATOM 2928 C C . ASN A 1 377 ? 9.114 -10.794 -32.465 1.00 85.06 377 ASN A C 1
ATOM 2930 O O . ASN A 1 377 ? 9.665 -10.181 -33.384 1.00 85.06 377 ASN A O 1
ATOM 2934 N N . PRO A 1 378 ? 9.795 -11.321 -31.431 1.00 83.81 378 PRO A N 1
ATOM 2935 C CA . PRO A 1 378 ? 11.246 -11.205 -31.303 1.00 83.81 378 PRO A CA 1
ATOM 2936 C C . PRO A 1 378 ? 12.041 -11.665 -32.532 1.00 83.81 378 PRO A C 1
ATOM 2938 O O . PRO A 1 378 ? 13.115 -11.143 -32.814 1.00 83.81 378 PRO A O 1
ATOM 2941 N N . GLN A 1 379 ? 11.514 -12.617 -33.309 1.00 84.81 379 GLN A N 1
ATOM 2942 C CA . GLN A 1 379 ? 12.156 -13.111 -34.534 1.00 84.81 379 GLN A CA 1
ATOM 2943 C C . GLN A 1 379 ? 12.193 -12.081 -35.670 1.00 84.81 379 GLN A C 1
ATOM 2945 O O . GLN A 1 379 ? 12.999 -12.220 -36.587 1.00 84.81 379 GLN A O 1
ATOM 2950 N N . ASN A 1 380 ? 11.322 -11.072 -35.624 1.00 86.06 380 ASN A N 1
ATOM 2951 C CA . ASN A 1 380 ? 11.243 -10.023 -36.636 1.00 86.06 380 ASN A CA 1
ATOM 2952 C C . ASN A 1 380 ? 12.076 -8.792 -36.270 1.00 86.06 380 ASN A C 1
ATOM 2954 O O . ASN A 1 380 ? 12.117 -7.849 -37.054 1.00 86.06 380 ASN A O 1
ATOM 2958 N N . TRP A 1 381 ? 12.701 -8.763 -35.091 1.00 85.94 381 TRP A N 1
ATOM 2959 C CA . TRP A 1 381 ? 13.432 -7.591 -34.639 1.00 85.94 381 TRP A CA 1
ATOM 2960 C C . TRP A 1 381 ? 14.617 -7.261 -35.531 1.00 85.94 381 TRP A C 1
ATOM 2962 O O . TRP A 1 381 ? 15.451 -8.105 -35.860 1.00 85.94 381 TRP A O 1
ATOM 2972 N N . SER A 1 382 ? 14.723 -5.979 -35.849 1.00 92.25 382 SER A N 1
ATOM 2973 C CA . SER A 1 382 ? 15.920 -5.379 -36.405 1.00 92.25 382 SER A CA 1
ATOM 2974 C C . SER A 1 382 ? 16.171 -4.052 -35.706 1.00 92.25 382 SER A C 1
ATOM 2976 O O . SER A 1 382 ? 15.277 -3.485 -35.071 1.00 92.25 382 SER A O 1
ATOM 2978 N N . LYS A 1 383 ? 17.390 -3.538 -35.853 1.00 95.56 383 LYS A N 1
ATOM 2979 C CA . LYS A 1 383 ? 17.745 -2.212 -35.356 1.00 95.56 383 LYS A CA 1
ATOM 2980 C C . LYS A 1 383 ? 16.807 -1.135 -35.911 1.00 95.56 383 LYS A C 1
ATOM 2982 O O . LYS A 1 383 ? 16.375 -0.262 -35.170 1.00 95.56 383 LYS A O 1
ATOM 2987 N N . GLU A 1 384 ? 16.483 -1.217 -37.199 1.00 95.62 384 GLU A N 1
ATOM 2988 C CA . GLU A 1 384 ? 15.616 -0.264 -37.896 1.00 95.62 384 GLU A CA 1
ATOM 2989 C C . GLU A 1 384 ? 14.202 -0.272 -37.307 1.00 95.62 384 GLU A C 1
ATOM 2991 O O . GLU A 1 384 ? 13.702 0.784 -36.938 1.00 95.62 384 GLU A O 1
ATOM 2996 N N . LEU A 1 385 ? 13.599 -1.452 -37.122 1.00 94.56 385 LEU A N 1
ATOM 2997 C CA . LEU A 1 385 ? 12.276 -1.569 -36.496 1.00 94.56 385 LEU A CA 1
ATOM 2998 C C . LEU A 1 385 ? 12.282 -1.109 -35.035 1.00 94.56 385 LEU A C 1
ATOM 3000 O O . LEU A 1 385 ? 11.332 -0.477 -34.583 1.00 94.56 385 LEU A O 1
ATOM 3004 N N . TRP A 1 386 ? 13.354 -1.391 -34.292 1.00 95.62 386 TRP A N 1
ATOM 3005 C CA . TRP A 1 386 ? 13.489 -0.929 -32.911 1.00 95.62 386 TRP A CA 1
ATOM 3006 C C . TRP A 1 386 ? 13.530 0.601 -32.818 1.00 95.62 386 TRP A C 1
ATOM 3008 O O . TRP A 1 386 ? 12.921 1.184 -31.917 1.00 95.62 386 TRP A O 1
ATOM 3018 N N . TRP A 1 387 ? 14.228 1.257 -33.750 1.00 97.75 387 TRP A N 1
ATOM 3019 C CA . TRP A 1 387 ? 14.276 2.718 -33.853 1.00 97.75 387 TRP A CA 1
ATOM 3020 C C . TRP A 1 387 ? 12.927 3.294 -34.259 1.00 97.75 387 TRP A C 1
ATOM 3022 O O . TRP A 1 387 ? 12.407 4.149 -33.550 1.00 97.75 387 TRP A O 1
ATOM 3032 N N . GLU A 1 388 ? 12.337 2.786 -35.344 1.00 96.69 388 GLU A N 1
ATOM 3033 C CA . GLU A 1 388 ? 11.027 3.227 -35.834 1.00 96.69 388 GLU A CA 1
ATOM 3034 C C . GLU A 1 388 ? 9.953 3.102 -34.746 1.00 96.69 388 GLU A C 1
ATOM 3036 O O . GLU A 1 388 ? 9.205 4.052 -34.504 1.00 96.69 388 GLU A O 1
ATOM 3041 N N . GLY A 1 389 ? 9.919 1.970 -34.038 1.00 96.62 389 GLY A N 1
ATOM 3042 C CA . GLY A 1 389 ? 8.996 1.758 -32.931 1.00 96.62 389 GLY A CA 1
ATOM 3043 C C . GLY A 1 389 ? 9.247 2.707 -31.766 1.00 96.62 389 GLY A C 1
ATOM 3044 O O . GLY A 1 389 ? 8.316 3.364 -31.299 1.00 96.62 389 GLY A O 1
ATOM 3045 N N . SER A 1 390 ? 10.501 2.850 -31.334 1.00 97.56 390 SER A N 1
ATOM 3046 C CA . SER A 1 390 ? 10.847 3.753 -30.228 1.00 97.56 390 SER A CA 1
ATOM 3047 C C . SER A 1 390 ? 10.517 5.209 -30.548 1.00 97.56 390 SER A C 1
ATOM 3049 O O . SER A 1 390 ? 9.975 5.912 -29.697 1.00 97.56 390 SER A O 1
ATOM 3051 N N . ASP A 1 391 ? 10.790 5.662 -31.771 1.00 98.50 391 ASP A N 1
ATOM 3052 C CA . ASP A 1 391 ? 10.480 7.022 -32.213 1.00 98.50 391 ASP A CA 1
ATOM 3053 C C . ASP A 1 391 ? 8.968 7.261 -32.267 1.00 98.50 391 ASP A C 1
ATOM 3055 O O . ASP A 1 391 ? 8.495 8.320 -31.845 1.00 98.50 391 ASP A O 1
ATOM 3059 N N . ALA A 1 392 ? 8.194 6.275 -32.734 1.00 98.12 392 ALA A N 1
ATOM 3060 C CA . ALA A 1 392 ? 6.737 6.357 -32.784 1.00 98.12 392 ALA A CA 1
ATOM 3061 C C . ALA A 1 392 ? 6.120 6.478 -31.383 1.00 98.12 392 ALA A C 1
ATOM 3063 O O . ALA A 1 392 ? 5.263 7.337 -31.156 1.00 98.12 392 ALA A O 1
ATOM 3064 N N . TRP A 1 393 ? 6.575 5.655 -30.437 1.00 97.69 393 TRP A N 1
ATOM 3065 C CA . TRP A 1 393 ? 6.098 5.681 -29.055 1.00 97.69 393 TRP A CA 1
ATOM 3066 C C . TRP A 1 393 ? 6.520 6.958 -28.319 1.00 97.69 393 TRP A C 1
ATOM 3068 O O . TRP A 1 393 ? 5.663 7.614 -27.726 1.00 97.69 393 TRP A O 1
ATOM 3078 N N . ALA A 1 394 ? 7.789 7.371 -28.412 1.00 98.12 394 ALA A N 1
ATOM 3079 C CA . ALA A 1 394 ? 8.258 8.621 -27.804 1.00 98.12 394 ALA A CA 1
ATOM 3080 C C . ALA A 1 394 ? 7.519 9.847 -28.361 1.00 98.12 394 ALA A C 1
ATOM 3082 O O . ALA A 1 394 ? 7.097 10.711 -27.595 1.00 98.12 394 ALA A O 1
ATOM 3083 N N . THR A 1 395 ? 7.297 9.903 -29.679 1.00 98.06 395 THR A N 1
ATOM 3084 C CA . THR A 1 395 ? 6.510 10.980 -30.304 1.00 98.06 395 THR A CA 1
ATOM 3085 C C . THR A 1 395 ? 5.083 10.994 -29.766 1.00 98.06 395 THR A C 1
ATOM 3087 O O . THR A 1 395 ? 4.572 12.049 -29.394 1.00 98.06 395 THR A O 1
ATOM 3090 N N . TRP A 1 396 ? 4.439 9.826 -29.673 1.00 97.06 396 TRP A N 1
ATOM 3091 C CA . TRP A 1 396 ? 3.075 9.740 -29.162 1.00 97.06 396 TRP A CA 1
ATOM 3092 C C . TRP A 1 396 ? 2.964 10.261 -27.725 1.00 97.06 396 TRP A C 1
ATOM 3094 O O . TRP A 1 396 ? 2.091 11.086 -27.450 1.00 97.06 396 TRP A O 1
ATOM 3104 N N . PHE A 1 397 ? 3.850 9.831 -26.825 1.00 97.38 397 PHE A N 1
ATOM 3105 C CA . PHE A 1 397 ? 3.839 10.296 -25.437 1.00 97.38 397 PHE A CA 1
ATOM 3106 C C . PHE A 1 397 ? 4.147 11.791 -25.327 1.00 97.38 397 PHE A C 1
ATOM 3108 O O . PHE A 1 397 ? 3.407 12.498 -24.648 1.00 97.38 397 PHE A O 1
ATOM 3115 N N . ALA A 1 398 ? 5.138 12.303 -26.064 1.00 97.12 398 ALA A N 1
ATOM 3116 C CA . ALA A 1 398 ? 5.453 13.733 -26.082 1.00 97.12 398 ALA A CA 1
ATOM 3117 C C . ALA A 1 398 ? 4.257 14.606 -26.515 1.00 97.12 398 ALA A C 1
ATOM 3119 O O . ALA A 1 398 ? 4.073 15.708 -26.001 1.00 97.12 398 ALA A O 1
ATOM 3120 N N . GLU A 1 399 ? 3.431 14.117 -27.443 1.00 96.31 399 GLU A N 1
ATOM 3121 C CA . GLU A 1 399 ? 2.253 14.836 -27.944 1.00 96.31 399 GLU A CA 1
ATOM 3122 C C . GLU A 1 399 ? 1.007 14.692 -27.057 1.00 96.31 399 GLU A C 1
ATOM 3124 O O . GLU A 1 399 ? 0.177 15.601 -27.031 1.00 96.31 399 GLU A O 1
ATOM 3129 N N . ASN A 1 400 ? 0.827 13.548 -26.385 1.00 95.56 400 ASN A N 1
ATOM 3130 C CA . ASN A 1 400 ? -0.458 13.184 -25.769 1.00 95.56 400 ASN A CA 1
ATOM 3131 C C . ASN A 1 400 ? -0.399 13.069 -24.242 1.00 95.56 400 ASN A C 1
ATOM 3133 O O . ASN A 1 400 ? -1.381 13.396 -23.581 1.00 95.56 400 ASN A O 1
ATOM 3137 N N . ALA A 1 401 ? 0.722 12.620 -23.677 1.00 95.75 401 ALA A N 1
ATOM 3138 C CA . ALA A 1 401 ? 0.877 12.388 -22.242 1.00 95.75 401 ALA A CA 1
ATOM 3139 C C . ALA A 1 401 ? 2.343 12.608 -21.799 1.00 95.75 401 ALA A C 1
ATOM 3141 O O . ALA A 1 401 ? 3.006 11.670 -21.362 1.00 95.75 401 ALA A O 1
ATOM 3142 N N . PRO A 1 402 ? 2.877 13.843 -21.913 1.00 95.38 402 PRO A N 1
ATOM 3143 C CA . PRO A 1 402 ? 4.302 14.126 -21.696 1.00 95.38 402 PRO A CA 1
ATOM 3144 C C . PRO A 1 402 ? 4.757 14.004 -20.234 1.00 95.38 402 PRO A C 1
ATOM 3146 O O . PRO A 1 402 ? 5.949 14.071 -19.966 1.00 95.38 402 PRO A O 1
ATOM 3149 N N . HIS A 1 403 ? 3.815 13.863 -19.300 1.00 94.38 403 HIS A N 1
ATOM 3150 C CA . HIS A 1 403 ? 4.081 13.656 -17.876 1.00 94.38 403 HIS A CA 1
ATOM 3151 C C . HIS A 1 403 ? 4.338 12.183 -17.526 1.00 94.38 403 HIS A C 1
ATOM 3153 O O . HIS A 1 403 ? 4.742 11.897 -16.406 1.00 94.38 403 HIS A O 1
ATOM 3159 N N . VAL A 1 404 ? 4.082 11.253 -18.454 1.00 95.94 404 VAL A N 1
ATOM 3160 C CA . VAL A 1 404 ? 4.233 9.817 -18.203 1.00 95.94 404 VAL A CA 1
ATOM 3161 C C . VAL A 1 404 ? 5.697 9.413 -18.361 1.00 95.94 404 VAL A C 1
ATOM 3163 O O . VAL A 1 404 ? 6.274 9.538 -19.444 1.00 95.94 404 VAL A O 1
ATOM 3166 N N . SER A 1 405 ? 6.268 8.857 -17.300 1.00 95.19 405 SER A N 1
ATOM 3167 C CA . SER A 1 405 ? 7.555 8.171 -17.292 1.00 95.19 405 SER A CA 1
ATOM 3168 C C . SER A 1 405 ? 7.445 6.860 -18.072 1.00 95.19 405 SER A C 1
ATOM 3170 O O . SER A 1 405 ? 6.803 5.898 -17.643 1.00 95.19 405 SER A O 1
ATOM 3172 N N . ILE A 1 406 ? 8.062 6.827 -19.255 1.00 96.12 406 ILE A N 1
ATOM 3173 C CA . ILE A 1 406 ? 8.063 5.663 -20.149 1.00 96.12 406 ILE A CA 1
ATOM 3174 C C . ILE A 1 406 ? 9.404 4.941 -20.110 1.00 96.12 406 ILE A C 1
ATOM 3176 O O . ILE A 1 406 ? 10.448 5.582 -20.071 1.00 96.12 406 ILE A O 1
ATOM 3180 N N . HIS A 1 407 ? 9.388 3.614 -20.202 1.00 96.69 407 HIS A N 1
ATOM 3181 C CA . HIS A 1 407 ? 10.598 2.797 -20.340 1.00 96.69 407 HIS A CA 1
ATOM 3182 C C . HIS A 1 407 ? 10.363 1.595 -21.265 1.00 96.69 407 HIS A C 1
ATOM 3184 O O . HIS A 1 407 ? 9.225 1.186 -21.514 1.00 96.69 407 HIS A O 1
ATOM 3190 N N . LYS A 1 408 ? 11.452 1.028 -21.797 1.00 95.31 408 LYS A N 1
ATOM 3191 C CA . LYS A 1 408 ? 11.441 -0.197 -22.613 1.00 95.31 408 LYS A CA 1
ATOM 3192 C C . LYS A 1 408 ? 11.810 -1.385 -21.745 1.00 95.31 408 LYS A C 1
ATOM 3194 O O . LYS A 1 408 ? 12.965 -1.499 -21.342 1.00 95.31 408 LYS A O 1
ATOM 3199 N N . PHE A 1 409 ? 10.854 -2.274 -21.517 1.00 94.94 409 PHE A N 1
ATOM 3200 C CA . PHE A 1 409 ? 11.096 -3.552 -20.866 1.00 94.94 409 PHE A CA 1
ATOM 3201 C C . PHE A 1 409 ? 11.951 -4.424 -21.793 1.00 94.94 409 PHE A C 1
ATOM 3203 O O . PHE A 1 409 ? 11.483 -4.865 -22.847 1.00 94.94 409 PHE A O 1
ATOM 3210 N N . LEU A 1 410 ? 13.223 -4.614 -21.446 1.00 94.19 410 LEU A N 1
ATOM 3211 C CA . LEU A 1 410 ? 14.134 -5.433 -22.236 1.00 94.19 410 LEU A CA 1
ATOM 3212 C C . LEU A 1 410 ? 13.855 -6.916 -22.020 1.00 94.19 410 LEU A C 1
ATOM 3214 O O . LEU A 1 410 ? 13.367 -7.332 -20.974 1.00 94.19 410 LEU A O 1
ATOM 3218 N N . LEU A 1 411 ? 14.161 -7.710 -23.044 1.00 90.25 411 LEU A N 1
ATOM 3219 C CA . LEU A 1 411 ? 13.792 -9.120 -23.082 1.00 90.25 411 LEU A CA 1
ATOM 3220 C C . LEU A 1 411 ? 15.005 -10.053 -23.211 1.00 90.25 411 LEU A C 1
ATOM 3222 O O . LEU A 1 411 ? 15.968 -9.703 -23.902 1.00 90.25 411 LEU A O 1
ATOM 3226 N N . PRO A 1 412 ? 14.922 -11.277 -22.660 1.00 92.25 412 PRO A N 1
ATOM 3227 C CA . PRO A 1 412 ? 13.801 -11.793 -21.863 1.00 92.25 412 PRO A CA 1
ATOM 3228 C C . PRO A 1 412 ? 13.709 -11.154 -20.468 1.00 92.25 412 PRO A C 1
ATOM 3230 O O . PRO A 1 412 ? 14.622 -10.454 -20.044 1.00 92.25 412 PRO A O 1
ATOM 3233 N N . ASP A 1 413 ? 12.572 -11.383 -19.810 1.00 91.69 413 ASP A N 1
ATOM 3234 C CA . ASP A 1 413 ? 12.362 -11.084 -18.389 1.00 91.69 413 ASP A CA 1
ATOM 3235 C C . ASP A 1 413 ? 13.341 -11.902 -17.531 1.00 91.69 413 ASP A C 1
ATOM 3237 O O . ASP A 1 413 ? 13.608 -13.054 -17.877 1.00 91.69 413 ASP A O 1
ATOM 3241 N N . GLU A 1 414 ? 13.883 -11.302 -16.467 1.00 91.19 414 GLU A N 1
ATOM 3242 C CA . GLU A 1 414 ? 14.883 -11.904 -15.563 1.00 91.19 414 GLU A CA 1
ATOM 3243 C C . GLU A 1 414 ? 16.020 -12.662 -16.295 1.00 91.19 414 GLU A C 1
ATOM 3245 O O . GLU A 1 414 ? 16.177 -13.874 -16.136 1.00 91.19 414 GLU A O 1
ATOM 3250 N N . PRO A 1 415 ? 16.819 -11.978 -17.140 1.00 92.19 415 PRO A N 1
ATOM 3251 C CA . PRO A 1 415 ? 17.758 -12.629 -18.057 1.00 92.19 415 PRO A CA 1
ATOM 3252 C C . PRO A 1 415 ? 18.913 -13.363 -17.339 1.00 92.19 415 PRO A C 1
ATOM 3254 O O . PRO A 1 415 ? 19.853 -12.729 -16.874 1.00 92.19 415 PRO A O 1
ATOM 3257 N N . ASP A 1 416 ? 18.912 -14.703 -17.332 1.00 90.19 416 ASP A N 1
ATOM 3258 C CA . ASP A 1 416 ? 19.806 -15.532 -16.496 1.00 90.19 416 ASP A CA 1
ATOM 3259 C C . ASP A 1 416 ? 20.865 -16.349 -17.270 1.00 90.19 416 ASP A C 1
ATOM 3261 O O . ASP A 1 416 ? 21.661 -17.093 -16.681 1.00 90.19 416 ASP A O 1
ATOM 3265 N N . SER A 1 417 ? 20.914 -16.216 -18.600 1.00 92.94 417 SER A N 1
ATOM 3266 C CA . SER A 1 417 ? 21.843 -16.962 -19.452 1.00 92.94 417 SER A CA 1
ATOM 3267 C C . SER A 1 417 ? 22.711 -16.078 -20.350 1.00 92.94 417 SER A C 1
ATOM 3269 O O . SER A 1 417 ? 22.380 -14.954 -20.723 1.00 92.94 417 SER A O 1
ATOM 3271 N N . ALA A 1 418 ? 23.823 -16.640 -20.837 1.00 92.81 418 ALA A N 1
ATOM 3272 C CA . ALA A 1 418 ? 24.674 -15.962 -21.818 1.00 92.81 418 ALA A CA 1
ATOM 3273 C C . ALA A 1 418 ? 23.940 -15.622 -23.133 1.00 92.81 418 ALA A C 1
ATOM 3275 O O . ALA A 1 418 ? 24.422 -14.795 -23.911 1.00 92.81 418 ALA A O 1
ATOM 3276 N N . ALA A 1 419 ? 22.835 -16.308 -23.451 1.00 94.50 419 ALA A N 1
ATOM 3277 C CA . ALA A 1 419 ? 22.000 -15.964 -24.598 1.00 94.50 419 ALA A CA 1
ATOM 3278 C C . ALA A 1 419 ? 21.155 -14.719 -24.320 1.00 94.50 419 ALA A C 1
ATOM 3280 O O . ALA A 1 419 ? 21.079 -13.851 -25.191 1.00 94.50 419 ALA A O 1
ATOM 3281 N N . ASP A 1 420 ? 20.627 -14.609 -23.108 1.00 94.69 420 ASP A N 1
ATOM 3282 C CA . ASP A 1 420 ? 19.786 -13.496 -22.673 1.00 94.69 420 ASP A CA 1
ATOM 3283 C C . ASP A 1 420 ? 20.610 -12.223 -22.555 1.00 94.69 420 ASP A C 1
ATOM 3285 O O . ASP A 1 420 ? 20.247 -11.206 -23.137 1.00 94.69 420 ASP A O 1
ATOM 3289 N N . LEU A 1 421 ? 21.818 -12.317 -21.992 1.00 94.69 421 LEU A N 1
ATOM 3290 C CA . LEU A 1 421 ? 22.792 -11.227 -22.001 1.00 94.69 421 LEU A CA 1
ATOM 3291 C C . LEU A 1 421 ? 23.049 -10.678 -23.411 1.00 94.69 421 LEU A C 1
ATOM 3293 O O . LEU A 1 421 ? 23.104 -9.466 -23.614 1.00 94.69 421 LEU A O 1
ATOM 3297 N N . ARG A 1 422 ? 23.214 -11.554 -24.414 1.00 94.56 422 ARG A N 1
ATOM 3298 C CA . ARG A 1 422 ? 23.402 -11.109 -25.808 1.00 94.56 422 ARG A CA 1
ATOM 3299 C C . ARG A 1 422 ? 22.155 -10.417 -26.353 1.00 94.56 422 ARG A C 1
ATOM 3301 O O . ARG A 1 422 ? 22.298 -9.457 -27.108 1.00 94.56 422 ARG A O 1
ATOM 3308 N N . ALA A 1 423 ? 20.967 -10.903 -26.003 1.00 92.94 423 ALA A N 1
ATOM 3309 C CA . ALA A 1 423 ? 19.705 -10.307 -26.427 1.00 92.94 423 ALA A CA 1
ATOM 3310 C C . ALA A 1 423 ? 19.498 -8.923 -25.796 1.00 92.94 423 ALA A C 1
ATOM 3312 O O . ALA A 1 423 ? 19.177 -7.971 -26.511 1.00 92.94 423 ALA A O 1
ATOM 3313 N N . VAL A 1 424 ? 19.740 -8.790 -24.492 1.00 95.06 424 VAL A N 1
ATOM 3314 C CA . VAL A 1 424 ? 19.655 -7.528 -23.744 1.00 95.06 424 VAL A CA 1
ATOM 3315 C C . VAL A 1 424 ? 20.653 -6.513 -24.292 1.00 95.06 424 VAL A C 1
ATOM 3317 O O . VAL A 1 424 ? 20.255 -5.408 -24.653 1.00 95.06 424 VAL A O 1
ATOM 3320 N N . LYS A 1 425 ? 21.924 -6.902 -24.477 1.00 95.75 425 LYS A N 1
ATOM 3321 C CA . LYS A 1 425 ? 22.955 -6.026 -25.064 1.00 95.75 425 LYS A CA 1
ATOM 3322 C C . LYS A 1 425 ? 22.584 -5.537 -26.457 1.00 95.75 425 LYS A C 1
ATOM 3324 O O . LYS A 1 425 ? 22.738 -4.358 -26.741 1.00 95.75 425 LYS A O 1
ATOM 3329 N N . ALA A 1 426 ? 22.046 -6.410 -27.309 1.00 95.00 426 ALA A N 1
ATOM 3330 C CA . ALA A 1 426 ? 21.612 -6.006 -28.643 1.00 95.00 426 ALA A CA 1
ATOM 3331 C C . ALA A 1 426 ? 20.492 -4.949 -28.592 1.00 95.00 426 ALA A C 1
ATOM 3333 O O . ALA A 1 426 ? 20.573 -3.941 -29.291 1.00 95.00 426 ALA A O 1
ATOM 3334 N N . GLN A 1 427 ? 19.478 -5.145 -27.742 1.00 95.38 427 GLN A N 1
ATOM 3335 C CA . GLN A 1 427 ? 18.375 -4.187 -27.571 1.00 95.38 427 GLN A CA 1
ATOM 3336 C C . GLN A 1 427 ? 18.843 -2.857 -26.961 1.00 95.38 427 GLN A C 1
ATOM 3338 O O . GLN A 1 427 ? 18.379 -1.787 -27.371 1.00 95.38 427 GLN A O 1
ATOM 3343 N N . ALA A 1 428 ? 19.775 -2.910 -26.010 1.00 97.00 428 ALA A N 1
ATOM 3344 C CA . ALA A 1 428 ? 20.403 -1.736 -25.418 1.00 97.00 428 ALA A CA 1
ATOM 3345 C C . ALA A 1 428 ? 21.238 -0.959 -26.442 1.00 97.00 428 ALA A C 1
ATOM 3347 O O . ALA A 1 428 ? 21.005 0.230 -26.643 1.00 97.00 428 ALA A O 1
ATOM 3348 N N . ASP A 1 429 ? 22.107 -1.637 -27.195 1.00 97.44 429 ASP A N 1
ATOM 3349 C CA . ASP A 1 429 ? 22.908 -1.026 -28.260 1.00 97.44 429 ASP A CA 1
ATOM 3350 C C . ASP A 1 429 ? 22.020 -0.350 -29.312 1.00 97.44 429 ASP A C 1
ATOM 3352 O O . ASP A 1 429 ? 22.316 0.750 -29.794 1.00 97.44 429 ASP A O 1
ATOM 3356 N N . TRP A 1 430 ? 20.903 -0.978 -29.691 1.00 97.38 430 TRP A N 1
ATOM 3357 C CA . TRP A 1 430 ? 19.931 -0.353 -30.590 1.00 97.38 430 TRP A CA 1
ATOM 3358 C C . TRP A 1 430 ? 19.275 0.864 -29.945 1.00 97.38 430 TRP A C 1
ATOM 3360 O O . TRP A 1 430 ? 19.166 1.893 -30.606 1.00 97.38 430 TRP A O 1
ATOM 3370 N N . SER A 1 431 ? 18.892 0.778 -28.673 1.00 97.19 431 SER A N 1
ATOM 3371 C CA . SER A 1 431 ? 18.305 1.888 -27.917 1.00 97.19 431 SER A CA 1
ATOM 3372 C C . SER A 1 431 ? 19.238 3.092 -27.826 1.00 97.19 431 SER A C 1
ATOM 3374 O O . SER A 1 431 ? 18.850 4.184 -28.233 1.00 97.19 431 SER A O 1
ATOM 3376 N N . HIS A 1 432 ? 20.470 2.895 -27.361 1.00 97.12 432 HIS A N 1
ATOM 3377 C CA . HIS A 1 432 ? 21.443 3.969 -27.140 1.00 97.12 432 HIS A CA 1
ATOM 3378 C C . HIS A 1 432 ? 22.014 4.535 -28.436 1.00 97.12 432 HIS A C 1
ATOM 3380 O O . HIS A 1 432 ? 22.433 5.689 -28.475 1.00 97.12 432 HIS A O 1
ATOM 3386 N N . SER A 1 433 ? 22.024 3.749 -29.518 1.00 97.75 433 SER A N 1
ATOM 3387 C CA . SER A 1 433 ? 22.433 4.260 -30.828 1.00 97.75 433 SER A CA 1
ATOM 3388 C C . SER A 1 433 ? 21.322 4.988 -31.588 1.00 97.75 433 SER A C 1
ATOM 3390 O O . SER A 1 433 ? 21.637 5.587 -32.619 1.00 97.75 433 SER A O 1
ATOM 3392 N N . ASN A 1 434 ? 20.062 4.951 -31.127 1.00 98.25 434 ASN A N 1
ATOM 3393 C CA . ASN A 1 434 ? 18.951 5.621 -31.805 1.00 98.25 434 ASN A CA 1
ATOM 3394 C C . ASN A 1 434 ? 19.145 7.143 -31.805 1.00 98.25 434 ASN A C 1
ATOM 3396 O O . ASN A 1 434 ? 19.152 7.784 -30.759 1.00 98.25 434 ASN A O 1
ATOM 3400 N N . THR A 1 435 ? 19.288 7.724 -32.998 1.00 97.50 435 THR A N 1
ATOM 3401 C CA . THR A 1 435 ? 19.460 9.172 -33.188 1.00 97.50 435 THR A CA 1
ATOM 3402 C C . THR A 1 435 ? 18.143 9.954 -33.218 1.00 97.50 435 THR A C 1
ATOM 3404 O O . THR A 1 435 ? 18.172 11.183 -33.270 1.00 97.50 435 THR A O 1
ATOM 3407 N N . GLY A 1 436 ? 17.006 9.258 -33.272 1.00 97.88 436 GLY A N 1
ATOM 3408 C CA . GLY A 1 436 ? 15.669 9.833 -33.175 1.00 97.88 436 GLY A CA 1
ATOM 3409 C C . GLY A 1 436 ? 15.236 10.084 -31.729 1.00 97.88 436 GLY A C 1
ATOM 3410 O O . GLY A 1 436 ? 15.967 9.815 -30.775 1.00 97.88 436 GLY A O 1
ATOM 3411 N N . ILE A 1 437 ? 14.020 10.610 -31.558 1.00 97.56 437 ILE A N 1
ATOM 3412 C CA . ILE A 1 437 ? 13.462 10.936 -30.234 1.00 97.56 437 ILE A CA 1
ATOM 3413 C C . ILE A 1 437 ? 13.291 9.691 -29.347 1.00 97.56 437 ILE A C 1
ATOM 3415 O O . ILE A 1 437 ? 13.386 9.785 -28.131 1.00 97.56 437 ILE A O 1
ATOM 3419 N N . GLY A 1 438 ? 13.126 8.503 -29.930 1.00 97.31 438 GLY A N 1
ATOM 3420 C CA . GLY A 1 438 ? 13.035 7.237 -29.204 1.00 97.31 438 GLY A CA 1
ATOM 3421 C C . GLY A 1 438 ? 14.328 6.811 -28.506 1.00 97.31 438 GLY A C 1
ATOM 3422 O O . GLY A 1 438 ? 14.296 5.906 -27.667 1.00 97.31 438 GLY A O 1
ATOM 3423 N N . GLY A 1 439 ? 15.462 7.445 -28.826 1.00 96.88 439 GLY A N 1
ATOM 3424 C CA . GLY A 1 439 ? 16.732 7.246 -28.123 1.00 96.88 439 GLY A CA 1
ATOM 3425 C C . GLY A 1 439 ? 16.715 7.736 -26.674 1.00 96.88 439 GLY A C 1
ATOM 3426 O O . GLY A 1 439 ? 17.561 7.317 -25.893 1.00 96.88 439 GLY A O 1
ATOM 3427 N N . THR A 1 440 ? 15.739 8.567 -26.286 1.00 95.19 440 THR A N 1
ATOM 3428 C CA . THR A 1 440 ? 15.607 9.065 -24.907 1.00 95.19 440 THR A CA 1
ATOM 3429 C C . THR A 1 440 ? 14.836 8.124 -23.986 1.00 95.19 440 THR A C 1
ATOM 3431 O O . THR A 1 440 ? 14.773 8.394 -22.793 1.00 95.19 440 THR A O 1
ATOM 3434 N N . ILE A 1 441 ? 14.211 7.060 -24.507 1.00 97.81 441 ILE A N 1
ATOM 3435 C CA . ILE A 1 441 ? 13.451 6.118 -23.677 1.00 97.81 441 ILE A CA 1
ATOM 3436 C C . ILE A 1 441 ? 14.441 5.205 -22.930 1.00 97.81 441 ILE A C 1
ATOM 3438 O O . ILE A 1 441 ? 15.161 4.460 -23.612 1.00 97.81 441 ILE A O 1
ATOM 3442 N N . PRO A 1 442 ? 14.450 5.200 -21.582 1.00 97.62 442 PRO A N 1
ATOM 3443 C CA . PRO A 1 442 ? 15.300 4.324 -20.782 1.00 97.62 442 PRO A CA 1
ATOM 3444 C C . PRO A 1 442 ? 15.050 2.844 -21.073 1.00 97.62 442 PRO A C 1
ATOM 3446 O O . PRO A 1 442 ? 13.919 2.410 -21.324 1.00 97.62 442 PRO A O 1
ATOM 3449 N N . THR A 1 443 ? 16.118 2.058 -21.041 1.00 97.38 443 THR A N 1
ATOM 3450 C CA . THR A 1 443 ? 16.062 0.596 -21.017 1.00 97.38 443 THR A CA 1
ATOM 3451 C C . THR A 1 443 ? 15.865 0.082 -19.594 1.00 97.38 443 THR A C 1
ATOM 3453 O O . THR A 1 443 ? 16.557 0.513 -18.676 1.00 97.38 443 THR A O 1
ATOM 3456 N N . PHE A 1 444 ? 14.924 -0.842 -19.419 1.00 96.94 444 PHE A N 1
ATOM 3457 C CA . PHE A 1 444 ? 14.489 -1.368 -18.128 1.00 96.94 444 PHE A CA 1
ATOM 3458 C C . PHE A 1 444 ? 14.680 -2.883 -18.060 1.00 96.94 444 PHE A C 1
ATOM 3460 O O . PHE A 1 444 ? 14.317 -3.584 -19.008 1.00 96.94 444 PHE A O 1
ATOM 3467 N N . VAL A 1 445 ? 15.190 -3.387 -16.934 1.00 96.25 445 VAL A N 1
ATOM 3468 C CA . VAL A 1 445 ? 15.253 -4.828 -16.633 1.00 96.25 445 VAL A CA 1
ATOM 3469 C C . VAL A 1 445 ? 14.815 -5.122 -15.202 1.00 96.25 445 VAL A C 1
ATOM 3471 O O . VAL A 1 445 ? 15.113 -4.377 -14.272 1.00 96.25 445 VAL A O 1
ATOM 3474 N N . THR A 1 446 ? 14.169 -6.265 -15.029 1.00 94.88 446 THR A N 1
ATOM 3475 C CA . THR A 1 446 ? 13.959 -6.974 -13.762 1.00 94.88 446 THR A CA 1
ATOM 3476 C C . THR A 1 446 ? 15.173 -7.863 -13.494 1.00 94.88 446 THR A C 1
ATOM 3478 O O . THR A 1 446 ? 15.245 -8.998 -13.951 1.00 94.88 446 THR A O 1
ATOM 3481 N N . HIS A 1 447 ? 16.198 -7.332 -12.830 1.00 93.69 447 HIS A N 1
ATOM 3482 C CA . HIS A 1 447 ? 17.428 -8.075 -12.539 1.00 93.69 447 HIS A CA 1
ATOM 3483 C C . HIS A 1 447 ? 18.207 -7.401 -11.401 1.00 93.69 447 HIS A C 1
ATOM 3485 O O . HIS A 1 447 ? 18.088 -6.195 -11.181 1.00 93.69 447 HIS A O 1
ATOM 3491 N N . TRP A 1 448 ? 19.032 -8.161 -10.673 1.00 92.62 448 TRP A N 1
ATOM 3492 C CA . TRP A 1 448 ? 20.046 -7.569 -9.789 1.00 92.62 448 TRP A CA 1
ATOM 3493 C C . TRP A 1 448 ? 21.147 -6.879 -10.607 1.00 92.62 448 TRP A C 1
ATOM 3495 O O . TRP A 1 448 ? 21.332 -7.182 -11.787 1.00 92.62 448 TRP A O 1
ATOM 3505 N N . ILE A 1 449 ? 21.906 -5.970 -9.994 1.00 93.69 449 ILE A N 1
ATOM 3506 C CA . ILE A 1 449 ? 22.988 -5.287 -10.714 1.00 93.69 449 ILE A CA 1
ATOM 3507 C C . ILE A 1 449 ? 24.139 -6.271 -10.902 1.00 93.69 449 ILE A C 1
ATOM 3509 O O . ILE A 1 449 ? 24.787 -6.687 -9.941 1.00 93.69 449 ILE A O 1
ATOM 3513 N N . GLU A 1 450 ? 24.397 -6.639 -12.152 1.00 90.94 450 GLU A N 1
ATOM 3514 C CA . GLU A 1 450 ? 25.506 -7.508 -12.525 1.00 90.94 450 GLU A CA 1
ATOM 3515 C C . GLU A 1 450 ? 26.453 -6.778 -13.491 1.00 90.94 450 GLU A C 1
ATOM 3517 O O . GLU A 1 450 ? 25.988 -6.176 -14.467 1.00 90.94 450 GLU A O 1
ATOM 3522 N N . PRO A 1 451 ? 27.786 -6.857 -13.281 1.00 91.31 451 PRO A N 1
ATOM 3523 C CA . PRO A 1 451 ? 28.757 -6.110 -14.080 1.00 91.31 451 PRO A CA 1
ATOM 3524 C C . PRO A 1 451 ? 28.658 -6.317 -15.590 1.00 91.31 451 PRO A C 1
ATOM 3526 O O . PRO A 1 451 ? 29.001 -5.429 -16.367 1.00 91.31 451 PRO A O 1
ATOM 3529 N N . GLU A 1 452 ? 28.188 -7.483 -16.038 1.00 92.88 452 GLU A N 1
ATOM 3530 C CA . GLU A 1 452 ? 28.073 -7.776 -17.465 1.00 92.88 452 GLU A CA 1
ATOM 3531 C C . GLU A 1 452 ? 26.982 -6.960 -18.170 1.00 92.88 452 GLU A C 1
ATOM 3533 O O . GLU A 1 452 ? 27.078 -6.773 -19.387 1.00 92.88 452 GLU A O 1
ATOM 3538 N N . TYR A 1 453 ? 25.987 -6.472 -17.427 1.00 93.56 453 TYR A N 1
ATOM 3539 C CA . TYR A 1 453 ? 24.857 -5.680 -17.917 1.00 93.56 453 TYR A CA 1
ATOM 3540 C C . TYR A 1 453 ? 25.040 -4.167 -17.689 1.00 93.56 453 TYR A C 1
ATOM 3542 O O . TYR A 1 453 ? 24.361 -3.368 -18.339 1.00 93.56 453 TYR A O 1
ATOM 3550 N N . GLN A 1 454 ? 25.980 -3.754 -16.831 1.00 92.88 454 GLN A N 1
ATOM 3551 C CA . GLN A 1 454 ? 26.269 -2.338 -16.579 1.00 92.88 454 GLN A CA 1
ATOM 3552 C C . GLN A 1 454 ? 26.632 -1.588 -17.869 1.00 92.88 454 GLN A C 1
ATOM 3554 O O . GLN A 1 454 ? 27.346 -2.092 -18.741 1.00 92.88 454 GLN A O 1
ATOM 3559 N N . GLY A 1 455 ? 26.105 -0.370 -18.002 1.00 90.88 455 GLY A N 1
ATOM 3560 C CA . GLY A 1 455 ? 26.231 0.457 -19.206 1.00 90.88 455 GLY A CA 1
ATOM 3561 C C . GLY A 1 455 ? 25.225 0.141 -20.320 1.00 90.88 455 GLY A C 1
ATOM 3562 O O . GLY A 1 455 ? 25.022 0.995 -21.179 1.00 90.88 455 GLY A O 1
ATOM 3563 N N . TYR A 1 456 ? 24.566 -1.022 -20.286 1.00 95.19 456 TYR A N 1
ATOM 3564 C CA . TYR A 1 456 ? 23.486 -1.387 -21.216 1.00 95.19 456 TYR A CA 1
ATOM 3565 C C . TYR A 1 456 ? 22.091 -1.138 -20.634 1.00 95.19 456 TYR A C 1
ATOM 3567 O O . TYR A 1 456 ? 21.136 -1.017 -21.393 1.00 95.19 456 TYR A O 1
ATOM 3575 N N . VAL A 1 457 ? 21.977 -1.064 -19.309 1.00 96.81 457 VAL A N 1
ATOM 3576 C CA . VAL A 1 457 ? 20.726 -0.828 -18.584 1.00 96.81 457 VAL A CA 1
ATOM 3577 C C . VAL A 1 457 ? 20.691 0.618 -18.093 1.00 96.81 457 VAL A C 1
ATOM 3579 O O . VAL A 1 457 ? 21.679 1.116 -17.555 1.00 96.81 457 VAL A O 1
ATOM 3582 N N . ASP A 1 458 ? 19.558 1.294 -18.287 1.00 98.00 458 ASP A N 1
ATOM 3583 C CA . ASP A 1 458 ? 19.334 2.657 -17.788 1.00 98.00 458 ASP A CA 1
ATOM 3584 C C . ASP A 1 458 ? 18.498 2.674 -16.499 1.00 98.00 458 ASP A C 1
ATOM 3586 O O . ASP A 1 458 ? 18.610 3.613 -15.710 1.00 98.00 458 ASP A O 1
ATOM 3590 N N . PHE A 1 459 ? 17.673 1.642 -16.302 1.00 97.94 459 PHE A N 1
ATOM 3591 C CA . PHE A 1 459 ? 16.757 1.490 -15.183 1.00 97.94 459 PHE A CA 1
ATOM 3592 C C . PHE A 1 459 ? 16.742 0.040 -14.675 1.00 97.94 459 PHE A C 1
ATOM 3594 O O . PHE A 1 459 ? 16.271 -0.882 -15.346 1.00 97.94 459 PHE A O 1
ATOM 3601 N N . TRP A 1 460 ? 17.250 -0.153 -13.462 1.00 97.56 460 TRP A N 1
ATOM 3602 C CA . TRP A 1 460 ? 17.244 -1.425 -12.751 1.00 97.56 460 TRP A CA 1
ATOM 3603 C C . TRP A 1 460 ? 15.989 -1.575 -11.898 1.00 97.56 460 TRP A C 1
ATOM 3605 O O . TRP A 1 460 ? 15.692 -0.706 -11.087 1.00 97.56 460 TRP A O 1
ATOM 3615 N N . SER A 1 461 ? 15.293 -2.702 -12.007 1.00 96.94 461 SER A N 1
ATOM 3616 C CA . SER A 1 461 ? 14.313 -3.145 -11.018 1.00 96.94 461 SER A CA 1
ATOM 3617 C C . SER A 1 461 ? 14.851 -4.389 -10.325 1.00 96.94 461 SER A C 1
ATOM 3619 O O . SER A 1 461 ? 14.853 -5.487 -10.881 1.00 96.94 461 SER A O 1
ATOM 3621 N N . ILE A 1 462 ? 15.373 -4.201 -9.117 1.00 96.38 462 ILE A N 1
ATOM 3622 C CA . ILE A 1 462 ? 16.093 -5.231 -8.370 1.00 96.38 462 ILE A CA 1
ATOM 3623 C C . ILE A 1 462 ? 15.095 -6.074 -7.581 1.00 96.38 462 ILE A C 1
ATOM 3625 O O . ILE A 1 462 ? 14.240 -5.549 -6.866 1.00 96.38 462 ILE A O 1
ATOM 3629 N N . SER A 1 463 ? 15.221 -7.396 -7.665 1.00 93.62 463 SER A N 1
ATOM 3630 C CA . SER A 1 463 ? 14.387 -8.279 -6.852 1.00 93.62 463 SER A CA 1
ATOM 3631 C C . SER A 1 463 ? 14.726 -8.086 -5.382 1.00 93.62 463 SER A C 1
ATOM 3633 O O . SER A 1 463 ? 15.898 -8.112 -5.000 1.00 93.62 463 SER A O 1
ATOM 3635 N N . THR A 1 464 ? 13.716 -7.902 -4.541 1.00 93.25 464 THR A N 1
ATOM 3636 C CA . THR A 1 464 ? 13.920 -7.613 -3.112 1.00 93.25 464 THR A CA 1
ATOM 3637 C C . THR A 1 464 ? 14.667 -8.732 -2.376 1.00 93.25 464 THR A C 1
ATOM 3639 O O . THR A 1 464 ? 15.435 -8.450 -1.458 1.00 93.25 464 THR A O 1
ATOM 3642 N N . ASN A 1 465 ? 14.561 -9.989 -2.820 1.00 91.00 465 ASN A N 1
ATOM 3643 C CA . ASN A 1 465 ? 15.361 -11.095 -2.275 1.00 91.00 465 ASN A CA 1
ATOM 3644 C C . ASN A 1 465 ? 16.866 -10.972 -2.598 1.00 91.00 465 ASN A C 1
ATOM 3646 O O . ASN A 1 465 ? 17.700 -11.406 -1.805 1.00 91.00 465 ASN A O 1
ATOM 3650 N N . HIS A 1 466 ? 17.218 -10.349 -3.724 1.00 93.44 466 HIS A N 1
ATOM 3651 C CA . HIS A 1 466 ? 18.588 -10.077 -4.163 1.00 93.44 466 HIS A CA 1
ATOM 3652 C C . HIS A 1 466 ? 19.127 -8.733 -3.649 1.00 93.44 466 HIS A C 1
ATOM 3654 O O . HIS A 1 466 ? 20.312 -8.451 -3.823 1.00 93.44 466 HIS A O 1
ATOM 3660 N N . ALA A 1 467 ? 18.286 -7.921 -2.999 1.00 93.75 467 ALA A N 1
ATOM 3661 C CA . ALA A 1 467 ? 18.669 -6.643 -2.402 1.00 93.75 467 ALA A CA 1
ATOM 3662 C C . ALA A 1 467 ? 19.279 -6.782 -0.994 1.00 93.75 467 ALA A C 1
ATOM 3664 O O . ALA A 1 467 ? 19.741 -5.793 -0.440 1.00 93.75 467 ALA A O 1
ATOM 3665 N N . LEU A 1 468 ? 19.298 -7.983 -0.404 1.00 92.38 468 LEU A N 1
ATOM 3666 C CA . LEU A 1 468 ? 19.923 -8.237 0.898 1.00 92.38 468 LEU A CA 1
ATOM 3667 C C . LEU A 1 468 ? 21.451 -8.315 0.803 1.00 92.38 468 LEU A C 1
ATOM 3669 O O . LEU A 1 468 ? 21.994 -9.039 -0.040 1.00 92.38 468 LEU A O 1
ATOM 3673 N N . ALA A 1 469 ? 22.144 -7.713 1.770 1.00 89.69 469 ALA A N 1
ATOM 3674 C CA . ALA A 1 469 ? 23.596 -7.784 1.870 1.00 89.69 469 ALA A CA 1
ATOM 3675 C C . ALA A 1 469 ? 24.105 -9.231 1.978 1.00 89.69 469 ALA A C 1
ATOM 3677 O O . ALA A 1 469 ? 23.660 -10.029 2.813 1.00 89.69 469 ALA A O 1
ATOM 3678 N N . GLY A 1 470 ? 25.103 -9.549 1.151 1.00 86.69 470 GLY A N 1
ATOM 3679 C CA . GLY A 1 470 ? 25.776 -10.849 1.138 1.00 86.69 470 GLY A CA 1
ATOM 3680 C C . GLY A 1 470 ? 25.001 -11.978 0.450 1.00 86.69 470 GLY A C 1
ATOM 3681 O O . GLY A 1 470 ? 25.418 -13.133 0.553 1.00 86.69 470 GLY A O 1
ATOM 3682 N N . THR A 1 471 ? 23.897 -11.675 -0.236 1.00 86.00 471 THR A N 1
ATOM 3683 C CA . THR A 1 471 ? 23.150 -12.655 -1.043 1.00 86.00 471 THR A CA 1
ATOM 3684 C C . THR A 1 471 ? 23.905 -12.968 -2.334 1.00 86.00 471 THR A C 1
ATOM 3686 O O . THR A 1 471 ? 24.528 -12.087 -2.920 1.00 86.00 471 THR A O 1
ATOM 3689 N N . ILE A 1 472 ? 23.916 -14.241 -2.749 1.00 83.44 472 ILE A N 1
ATOM 3690 C CA . ILE A 1 472 ? 24.630 -14.707 -3.947 1.00 83.44 472 ILE A CA 1
ATOM 3691 C C . ILE A 1 472 ? 23.713 -15.655 -4.750 1.00 83.44 472 ILE A C 1
ATOM 3693 O O . ILE A 1 472 ? 23.359 -16.710 -4.215 1.00 83.44 472 ILE A O 1
ATOM 3697 N N . PRO A 1 473 ? 23.389 -15.339 -6.021 1.00 86.12 473 PRO A N 1
ATOM 3698 C CA . PRO A 1 473 ? 23.629 -14.039 -6.661 1.00 86.12 473 PRO A CA 1
ATOM 3699 C C . PRO A 1 473 ? 22.877 -12.921 -5.918 1.00 86.12 473 PRO A C 1
ATOM 3701 O O . PRO A 1 473 ? 21.915 -13.191 -5.211 1.00 86.12 473 PRO A O 1
ATOM 3704 N N . GLY A 1 474 ? 23.343 -11.681 -6.011 1.00 84.38 474 GLY A N 1
ATOM 3705 C CA . GLY A 1 474 ? 22.748 -10.547 -5.307 1.00 84.38 474 GLY A CA 1
ATOM 3706 C C . GLY A 1 474 ? 23.407 -9.237 -5.711 1.00 84.38 474 GLY A C 1
ATOM 3707 O O . GLY A 1 474 ? 24.461 -9.245 -6.351 1.00 84.38 474 GLY A O 1
ATOM 3708 N N . THR A 1 475 ? 22.781 -8.120 -5.355 1.00 86.81 475 THR A N 1
ATOM 3709 C CA . THR A 1 475 ? 23.303 -6.787 -5.661 1.00 86.81 475 THR A CA 1
ATOM 3710 C C . THR A 1 475 ? 24.302 -6.342 -4.589 1.00 86.81 475 THR A C 1
ATOM 3712 O O . THR A 1 475 ? 24.002 -6.382 -3.396 1.00 86.81 475 THR A O 1
ATOM 3715 N N . ASP A 1 476 ? 25.481 -5.878 -5.012 1.00 89.88 476 ASP A N 1
ATOM 3716 C CA . ASP A 1 476 ? 26.415 -5.161 -4.137 1.00 89.88 476 ASP A CA 1
ATOM 3717 C C . ASP A 1 476 ? 25.863 -3.748 -3.850 1.00 89.88 476 ASP A C 1
ATOM 3719 O O . ASP A 1 476 ? 25.622 -3.009 -4.809 1.00 89.88 476 ASP A O 1
ATOM 3723 N N . PRO A 1 477 ? 25.671 -3.338 -2.578 1.00 90.25 477 PRO A N 1
ATOM 3724 C CA . PRO A 1 477 ? 25.239 -1.980 -2.249 1.00 90.25 477 PRO A CA 1
ATOM 3725 C C . PRO A 1 477 ? 26.101 -0.892 -2.903 1.00 90.25 477 PRO A C 1
ATOM 3727 O O . PRO A 1 477 ? 25.565 0.129 -3.327 1.00 90.25 477 PRO A O 1
ATOM 3730 N N . GLN A 1 478 ? 27.413 -1.112 -3.053 1.00 91.69 478 GLN A N 1
ATOM 3731 C CA . GLN A 1 478 ? 28.277 -0.144 -3.733 1.00 91.69 478 GLN A CA 1
ATOM 3732 C C . GLN A 1 478 ? 27.918 -0.015 -5.218 1.00 91.69 478 GLN A C 1
ATOM 3734 O O . GLN A 1 478 ? 27.914 1.089 -5.746 1.00 91.69 478 GLN A O 1
ATOM 3739 N N . ALA A 1 479 ? 27.550 -1.114 -5.884 1.00 93.19 479 ALA A N 1
ATOM 3740 C CA . ALA A 1 479 ? 27.123 -1.068 -7.280 1.00 93.19 479 ALA A CA 1
ATOM 3741 C C . ALA A 1 479 ? 25.810 -0.287 -7.454 1.00 93.19 479 ALA A C 1
ATOM 3743 O O . ALA A 1 479 ? 25.635 0.377 -8.471 1.00 93.19 479 ALA A O 1
ATOM 3744 N N . VAL A 1 480 ? 24.911 -0.319 -6.461 1.00 94.38 480 VAL A N 1
ATOM 3745 C CA . VAL A 1 480 ? 23.720 0.549 -6.458 1.00 94.38 480 VAL A CA 1
ATOM 3746 C C . VAL A 1 480 ? 24.135 2.013 -6.418 1.00 94.38 480 VAL A C 1
ATOM 3748 O O . VAL A 1 480 ? 23.674 2.790 -7.251 1.00 94.38 480 VAL A O 1
ATOM 3751 N N . GLN A 1 481 ? 25.025 2.379 -5.491 1.00 93.69 481 GLN A N 1
ATOM 3752 C CA . GLN A 1 481 ? 25.509 3.755 -5.375 1.00 93.69 481 GLN A CA 1
ATOM 3753 C C . GLN A 1 481 ? 26.202 4.216 -6.662 1.00 93.69 481 GLN A C 1
ATOM 3755 O O . GLN A 1 481 ? 25.913 5.304 -7.148 1.00 93.69 481 GLN A O 1
ATOM 3760 N N . ASP A 1 482 ? 27.045 3.370 -7.257 1.00 95.31 482 ASP A N 1
ATOM 3761 C CA . ASP A 1 482 ? 27.755 3.678 -8.499 1.00 95.31 482 ASP A CA 1
ATOM 3762 C C . ASP A 1 482 ? 26.782 3.919 -9.674 1.00 95.31 482 ASP A C 1
ATOM 3764 O O . ASP A 1 482 ? 26.971 4.845 -10.465 1.00 95.31 482 ASP A O 1
ATOM 3768 N N . GLU A 1 483 ? 25.716 3.118 -9.792 1.00 96.38 483 GLU A N 1
ATOM 3769 C CA . GLU A 1 483 ? 24.682 3.301 -10.821 1.00 96.38 483 GLU A CA 1
ATOM 3770 C C . GLU A 1 483 ? 23.841 4.568 -10.561 1.00 96.38 483 GLU A C 1
ATOM 3772 O O . GLU A 1 483 ? 23.584 5.327 -11.499 1.00 96.38 483 GLU A O 1
ATOM 3777 N N . GLN A 1 484 ? 23.482 4.861 -9.304 1.00 95.00 484 GLN A N 1
ATOM 3778 C CA . GLN A 1 484 ? 22.797 6.110 -8.933 1.00 95.00 484 GLN A CA 1
ATOM 3779 C C . GLN A 1 484 ? 23.659 7.342 -9.250 1.00 95.00 484 GLN A C 1
ATOM 3781 O O . GLN A 1 484 ? 23.174 8.302 -9.852 1.00 95.00 484 GLN A O 1
ATOM 3786 N N . GLU A 1 485 ? 24.953 7.315 -8.918 1.00 95.62 485 GLU A N 1
ATOM 3787 C CA . GLU A 1 485 ? 25.913 8.384 -9.241 1.00 95.62 485 GLU A CA 1
ATOM 3788 C C . GLU A 1 485 ? 26.107 8.555 -10.756 1.00 95.62 485 GLU A C 1
ATOM 3790 O O . GLU A 1 485 ? 26.343 9.667 -11.239 1.00 95.62 485 GLU A O 1
ATOM 3795 N N . ALA A 1 486 ? 25.951 7.475 -11.527 1.00 95.69 486 ALA A N 1
ATOM 3796 C CA . ALA A 1 486 ? 25.925 7.504 -12.987 1.00 95.69 486 ALA A CA 1
ATOM 3797 C C . ALA A 1 486 ? 24.588 8.008 -13.574 1.00 95.69 486 ALA A C 1
ATOM 3799 O O . ALA A 1 486 ? 24.448 8.079 -14.799 1.00 95.69 486 ALA A O 1
ATOM 3800 N N . GLY A 1 487 ? 23.619 8.383 -12.732 1.00 95.38 487 GLY A N 1
ATOM 3801 C CA . GLY A 1 487 ? 22.303 8.882 -13.134 1.00 95.38 487 GLY A CA 1
ATOM 3802 C C . GLY A 1 487 ? 21.361 7.790 -13.638 1.00 95.38 487 GLY A C 1
ATOM 3803 O O . GLY A 1 487 ? 20.470 8.082 -14.439 1.00 95.38 487 GLY A O 1
ATOM 3804 N N . ARG A 1 488 ? 21.585 6.533 -13.239 1.00 97.19 488 ARG A N 1
ATOM 3805 C CA . ARG A 1 488 ? 20.695 5.411 -13.555 1.00 97.19 488 ARG A CA 1
ATOM 3806 C C . ARG A 1 488 ? 19.561 5.333 -12.554 1.00 97.19 488 ARG A C 1
ATOM 3808 O O . ARG A 1 488 ? 19.731 5.671 -11.386 1.00 97.19 488 ARG A O 1
ATOM 3815 N N . GLN A 1 489 ? 18.419 4.867 -13.039 1.00 97.75 489 GLN A N 1
ATOM 3816 C CA . GLN A 1 489 ? 17.236 4.689 -12.212 1.00 97.75 489 GLN A CA 1
ATOM 3817 C C . GLN A 1 489 ? 17.327 3.363 -11.458 1.00 97.75 489 GLN A C 1
ATOM 3819 O O . GLN A 1 489 ? 17.693 2.336 -12.040 1.00 97.75 489 GLN A O 1
ATOM 3824 N N . ILE A 1 490 ? 16.968 3.380 -10.178 1.00 97.75 490 ILE A N 1
ATOM 3825 C CA . ILE A 1 490 ? 16.962 2.223 -9.289 1.00 97.75 490 ILE A CA 1
ATOM 3826 C C . ILE A 1 490 ? 15.569 2.049 -8.703 1.00 97.75 490 ILE A C 1
ATOM 3828 O O . ILE A 1 490 ? 15.077 2.865 -7.934 1.00 97.75 490 ILE A O 1
ATOM 3832 N N . GLY A 1 491 ? 14.946 0.927 -9.016 1.00 97.81 491 GLY A N 1
ATOM 3833 C CA . GLY A 1 491 ? 13.722 0.463 -8.393 1.00 97.81 491 GLY A CA 1
ATOM 3834 C C . GLY A 1 491 ? 13.896 -0.925 -7.803 1.00 97.81 491 GLY A C 1
ATOM 3835 O O . GLY A 1 491 ? 14.917 -1.594 -7.983 1.00 97.81 491 GLY A O 1
ATOM 3836 N N . VAL A 1 492 ? 12.851 -1.386 -7.128 1.00 97.44 492 VAL A N 1
ATOM 3837 C CA . VAL A 1 492 ? 12.762 -2.759 -6.620 1.00 97.44 492 VAL A CA 1
ATOM 3838 C C . VAL A 1 492 ? 11.444 -3.393 -7.027 1.00 97.44 492 VAL A C 1
ATOM 3840 O O . VAL A 1 492 ? 10.472 -2.681 -7.299 1.00 97.44 492 VAL A O 1
ATOM 3843 N N . TYR A 1 493 ? 11.398 -4.723 -7.064 1.00 95.50 493 TYR A N 1
ATOM 3844 C CA . TYR A 1 493 ? 10.155 -5.444 -7.318 1.00 95.50 493 TYR A CA 1
ATOM 3845 C C . TYR A 1 493 ? 9.864 -6.562 -6.319 1.00 95.50 493 TYR A C 1
ATOM 3847 O O . TYR A 1 493 ? 10.761 -7.139 -5.691 1.00 95.50 493 TYR A O 1
ATOM 3855 N N . ASN A 1 494 ? 8.569 -6.861 -6.196 1.00 93.25 494 ASN A N 1
ATOM 3856 C CA . ASN A 1 494 ? 7.981 -7.825 -5.263 1.00 93.25 494 ASN A CA 1
ATOM 3857 C C . ASN A 1 494 ? 8.248 -7.460 -3.798 1.00 93.25 494 ASN A C 1
ATOM 3859 O O . ASN A 1 494 ? 8.312 -6.283 -3.463 1.00 93.25 494 ASN A O 1
ATOM 3863 N N . GLY A 1 495 ? 8.317 -8.435 -2.898 1.00 92.25 495 GLY A N 1
ATOM 3864 C CA . GLY A 1 495 ? 8.557 -8.160 -1.489 1.00 92.25 495 GLY A CA 1
ATOM 3865 C C . GLY A 1 495 ? 9.207 -9.334 -0.786 1.00 92.25 495 GLY A C 1
ATOM 3866 O O . GLY A 1 495 ? 8.805 -10.480 -0.992 1.00 92.25 495 GLY A O 1
ATOM 3867 N N . TYR A 1 496 ? 10.219 -9.041 0.029 1.00 93.75 496 TYR A N 1
ATOM 3868 C CA . TYR A 1 496 ? 11.014 -10.052 0.710 1.00 93.75 496 TYR A CA 1
ATOM 3869 C C . TYR A 1 496 ? 11.517 -9.538 2.059 1.00 93.75 496 TYR A C 1
ATOM 3871 O O . TYR A 1 496 ? 12.418 -8.700 2.106 1.00 93.75 496 TYR A O 1
ATOM 3879 N N . ARG A 1 497 ? 10.993 -10.054 3.174 1.00 94.88 497 ARG A N 1
ATOM 3880 C CA . ARG A 1 497 ? 11.468 -9.643 4.505 1.00 94.88 497 ARG A CA 1
ATOM 3881 C C . ARG A 1 497 ? 12.878 -10.184 4.785 1.00 94.88 497 ARG A C 1
ATOM 3883 O O . ARG A 1 497 ? 13.138 -11.357 4.509 1.00 94.88 497 ARG A O 1
ATOM 3890 N N . PRO A 1 498 ? 13.801 -9.398 5.367 1.00 95.25 498 PRO A N 1
ATOM 3891 C CA . PRO A 1 498 ? 13.625 -8.029 5.860 1.00 95.25 498 PRO A CA 1
ATOM 3892 C C . PRO A 1 498 ? 14.062 -6.934 4.871 1.00 95.25 498 PRO A C 1
ATOM 3894 O O . PRO A 1 498 ? 14.178 -5.778 5.263 1.00 95.25 498 PRO A O 1
ATOM 3897 N N . ALA A 1 499 ? 14.319 -7.261 3.599 1.00 95.88 499 ALA A N 1
ATOM 3898 C CA . ALA A 1 499 ? 14.689 -6.253 2.606 1.00 95.88 499 ALA A CA 1
ATOM 3899 C C . ALA A 1 499 ? 13.551 -5.244 2.392 1.00 95.88 499 ALA A C 1
ATOM 3901 O O . ALA A 1 499 ? 13.786 -4.045 2.293 1.00 95.88 499 ALA A O 1
ATOM 3902 N N . THR A 1 500 ? 12.316 -5.734 2.339 1.00 96.94 500 THR A N 1
ATOM 3903 C CA . THR A 1 500 ? 11.083 -4.942 2.283 1.00 96.94 500 THR A CA 1
ATOM 3904 C C . THR A 1 500 ? 9.972 -5.667 3.034 1.00 96.94 500 THR A C 1
ATOM 3906 O O . THR A 1 500 ? 10.169 -6.786 3.513 1.00 96.94 500 THR A O 1
ATOM 3909 N N . GLY A 1 501 ? 8.775 -5.081 3.085 1.00 95.88 501 GLY A N 1
ATOM 3910 C CA . GLY A 1 501 ? 7.582 -5.846 3.432 1.00 95.88 501 GLY A CA 1
ATOM 3911 C C . GLY A 1 501 ? 7.306 -6.984 2.439 1.00 95.88 501 GLY A C 1
ATOM 3912 O O . GLY A 1 501 ? 7.782 -6.966 1.298 1.00 95.88 501 GLY A O 1
ATOM 3913 N N . SER A 1 502 ? 6.568 -7.995 2.899 1.00 93.69 502 SER A N 1
ATOM 3914 C CA . SER A 1 502 ? 6.099 -9.140 2.106 1.00 93.69 502 SER A CA 1
ATOM 3915 C C . SER A 1 502 ? 4.856 -8.804 1.264 1.00 93.69 502 SER A C 1
ATOM 3917 O O . SER A 1 502 ? 4.058 -7.936 1.591 1.00 93.69 502 SER A O 1
ATOM 3919 N N . ILE A 1 503 ? 4.656 -9.526 0.162 1.00 92.25 503 ILE A N 1
ATOM 3920 C CA . ILE A 1 503 ? 3.507 -9.339 -0.747 1.00 92.25 503 ILE A CA 1
ATOM 3921 C C . ILE A 1 503 ? 2.289 -10.224 -0.416 1.00 92.25 503 ILE A C 1
ATOM 3923 O O . ILE A 1 503 ? 1.275 -10.201 -1.124 1.00 92.25 503 ILE A O 1
ATOM 3927 N N . LEU A 1 504 ? 2.397 -11.043 0.628 1.00 93.62 504 LEU A N 1
ATOM 3928 C CA . LEU A 1 504 ? 1.499 -12.166 0.900 1.00 93.62 504 LEU A CA 1
ATOM 3929 C C . LEU A 1 504 ? 0.374 -11.822 1.889 1.00 93.62 504 LEU A C 1
ATOM 3931 O O . LEU A 1 504 ? 0.406 -10.820 2.600 1.00 93.62 504 LEU A O 1
ATOM 3935 N N . ILE A 1 505 ? -0.665 -12.657 1.918 1.00 94.00 505 ILE A N 1
ATOM 3936 C CA . ILE A 1 505 ? -1.817 -12.499 2.820 1.00 94.00 505 ILE A CA 1
ATOM 3937 C C . ILE A 1 505 ? -1.458 -12.891 4.253 1.00 94.00 505 ILE A C 1
ATOM 3939 O O . ILE A 1 505 ? -1.924 -12.245 5.188 1.00 94.00 505 ILE A O 1
ATOM 3943 N N . ASP A 1 506 ? -0.635 -13.921 4.438 1.00 93.12 506 ASP A N 1
ATOM 3944 C CA . ASP A 1 506 ? -0.315 -14.518 5.740 1.00 93.12 506 ASP A CA 1
ATOM 3945 C C . ASP A 1 506 ? 0.858 -13.835 6.468 1.00 93.12 506 ASP A C 1
ATOM 3947 O O . ASP A 1 506 ? 1.648 -14.482 7.166 1.00 93.12 506 ASP A O 1
ATOM 3951 N N . THR A 1 507 ? 0.938 -12.513 6.302 1.00 94.00 507 THR A N 1
ATOM 3952 C CA . THR A 1 507 ? 1.896 -11.589 6.922 1.00 94.00 507 THR A CA 1
ATOM 3953 C C . THR A 1 507 ? 1.192 -10.334 7.447 1.00 94.00 507 THR A C 1
ATOM 3955 O O . THR A 1 507 ? -0.005 -10.142 7.205 1.00 94.00 507 THR A O 1
ATOM 3958 N N . ASP A 1 508 ? 1.916 -9.472 8.164 1.00 95.62 508 ASP A N 1
ATOM 3959 C CA . ASP A 1 508 ? 1.365 -8.238 8.742 1.00 95.62 508 ASP A CA 1
ATOM 3960 C C . ASP A 1 508 ? 0.779 -7.303 7.675 1.00 95.62 508 ASP A C 1
ATOM 3962 O O . ASP A 1 508 ? 1.274 -7.222 6.547 1.00 95.62 508 ASP A O 1
ATOM 3966 N N . ALA A 1 509 ? -0.297 -6.586 8.013 1.00 96.19 509 ALA A N 1
ATOM 3967 C CA . ALA A 1 509 ? -0.961 -5.688 7.062 1.00 96.19 509 ALA A CA 1
ATOM 3968 C C . ALA A 1 509 ? -0.029 -4.557 6.593 1.00 96.19 509 ALA A C 1
ATOM 3970 O O . ALA A 1 509 ? -0.045 -4.196 5.412 1.00 96.19 509 ALA A O 1
ATOM 3971 N N . VAL A 1 510 ? 0.837 -4.075 7.492 1.00 97.69 510 VAL A N 1
ATOM 3972 C CA . VAL A 1 510 ? 1.790 -2.985 7.238 1.00 97.69 510 VAL A CA 1
ATOM 3973 C C . VAL A 1 510 ? 2.844 -3.298 6.173 1.00 97.69 510 VAL A C 1
ATOM 3975 O O . VAL A 1 510 ? 3.520 -2.382 5.714 1.00 97.69 510 VAL A O 1
ATOM 3978 N N . ASP A 1 511 ? 2.985 -4.541 5.708 1.00 97.25 511 ASP A N 1
ATOM 3979 C CA . ASP A 1 511 ? 4.013 -4.892 4.724 1.00 97.25 511 ASP A CA 1
ATOM 3980 C C . ASP A 1 511 ? 3.956 -4.074 3.428 1.00 97.25 511 ASP A C 1
ATOM 3982 O O . ASP A 1 511 ? 4.990 -3.671 2.901 1.00 97.25 511 ASP A O 1
ATOM 3986 N N . PHE A 1 512 ? 2.761 -3.794 2.908 1.00 97.38 512 PHE A N 1
ATOM 3987 C CA . PHE A 1 512 ? 2.641 -2.910 1.745 1.00 97.38 512 PHE A CA 1
ATOM 3988 C C . PHE A 1 512 ? 2.771 -1.433 2.118 1.00 97.38 512 PHE A C 1
ATOM 3990 O O . PHE A 1 512 ? 3.186 -0.631 1.281 1.00 97.38 512 PHE A O 1
ATOM 3997 N N . ARG A 1 513 ? 2.454 -1.072 3.367 1.00 98.19 513 ARG A N 1
ATOM 3998 C CA . ARG A 1 513 ? 2.594 0.294 3.878 1.00 98.19 513 ARG A CA 1
ATOM 3999 C C . ARG A 1 513 ? 4.059 0.704 3.980 1.00 98.19 513 ARG A C 1
ATOM 4001 O O . ARG A 1 513 ? 4.368 1.845 3.662 1.00 98.19 513 ARG A O 1
ATOM 4008 N N . VAL A 1 514 ? 4.963 -0.199 4.369 1.00 98.50 514 VAL A N 1
ATOM 4009 C CA . VAL A 1 514 ? 6.393 0.129 4.546 1.00 98.50 514 VAL A CA 1
ATOM 4010 C C . VAL A 1 514 ? 7.151 0.341 3.241 1.00 98.50 514 VAL A C 1
ATOM 4012 O O . VAL A 1 514 ? 8.194 0.989 3.243 1.00 98.50 514 VAL A O 1
ATOM 4015 N N . ILE A 1 515 ? 6.656 -0.179 2.116 1.00 98.50 515 ILE A N 1
ATOM 4016 C CA . ILE A 1 515 ? 7.379 -0.126 0.839 1.00 98.50 515 ILE A CA 1
ATOM 4017 C C . ILE A 1 515 ? 7.614 1.325 0.374 1.00 98.50 515 ILE A C 1
ATOM 4019 O O . ILE A 1 515 ? 8.760 1.641 0.057 1.00 98.50 515 ILE A O 1
ATOM 4023 N N . PRO A 1 516 ? 6.623 2.239 0.385 1.00 98.69 516 PRO A N 1
ATOM 4024 C CA . PRO A 1 516 ? 6.873 3.654 0.097 1.00 98.69 516 PRO A CA 1
ATOM 4025 C C . PRO A 1 516 ? 7.850 4.334 1.071 1.00 98.69 516 PRO A C 1
ATOM 4027 O O . PRO A 1 516 ? 8.693 5.111 0.632 1.00 98.69 516 PRO A O 1
ATOM 4030 N N . TRP A 1 517 ? 7.818 4.008 2.369 1.00 98.81 517 TRP A N 1
ATOM 4031 C CA . TRP A 1 517 ? 8.791 4.534 3.342 1.00 98.81 517 TRP A CA 1
ATOM 4032 C C . TRP A 1 517 ? 10.227 4.096 3.022 1.00 98.81 517 TRP A C 1
ATOM 4034 O O . TRP A 1 517 ? 11.162 4.895 3.095 1.00 98.81 517 TRP A O 1
ATOM 4044 N N . ILE A 1 518 ? 10.401 2.835 2.622 1.00 98.75 518 ILE A N 1
ATOM 4045 C CA . ILE A 1 518 ? 11.676 2.304 2.126 1.00 98.75 518 ILE A CA 1
ATOM 4046 C C . ILE A 1 518 ? 12.069 3.016 0.825 1.00 98.75 518 ILE A C 1
ATOM 4048 O O . ILE A 1 518 ? 13.219 3.423 0.680 1.00 98.75 518 ILE A O 1
ATOM 4052 N N . GLY A 1 519 ? 11.117 3.221 -0.090 1.00 98.44 519 GLY A N 1
ATOM 4053 C CA . GLY A 1 519 ? 11.322 3.980 -1.324 1.00 98.44 519 GLY A CA 1
ATOM 4054 C C . GLY A 1 519 ? 11.902 5.367 -1.065 1.00 98.44 519 GLY A C 1
ATOM 4055 O O . GLY A 1 519 ? 12.902 5.731 -1.680 1.00 98.44 519 GLY A O 1
ATOM 4056 N N . TRP A 1 520 ? 11.351 6.085 -0.081 1.00 98.69 520 TRP A N 1
ATOM 4057 C CA . TRP A 1 520 ? 11.875 7.376 0.365 1.00 98.69 520 TRP A CA 1
ATOM 4058 C C . TRP A 1 520 ? 13.292 7.255 0.939 1.00 98.69 520 TRP A C 1
ATOM 4060 O O . TRP A 1 520 ? 14.207 7.935 0.479 1.00 98.69 520 TRP A O 1
ATOM 4070 N N . LYS A 1 521 ? 13.498 6.367 1.925 1.00 98.12 521 LYS A N 1
ATOM 4071 C CA . LYS A 1 521 ? 14.781 6.228 2.641 1.00 98.12 521 LYS A CA 1
ATOM 4072 C C . LYS A 1 521 ? 15.954 5.921 1.710 1.00 98.12 521 LYS A C 1
ATOM 4074 O O . LYS A 1 521 ? 17.042 6.454 1.902 1.00 98.12 521 LYS A O 1
ATOM 4079 N N . TYR A 1 522 ? 15.738 5.045 0.733 1.00 97.00 522 TYR A N 1
ATOM 4080 C CA . TYR A 1 522 ? 16.791 4.560 -0.161 1.00 97.00 522 TYR A CA 1
ATOM 4081 C C . TYR A 1 522 ? 16.815 5.278 -1.514 1.00 97.00 522 TYR A C 1
ATOM 4083 O O . TYR A 1 522 ? 17.576 4.874 -2.394 1.00 97.00 522 TYR A O 1
ATOM 4091 N N . ASN A 1 523 ? 16.018 6.345 -1.667 1.00 96.12 523 ASN A N 1
ATOM 4092 C CA . ASN A 1 523 ? 15.895 7.119 -2.901 1.00 96.12 523 ASN A CA 1
ATOM 4093 C C . ASN A 1 523 ? 15.652 6.209 -4.118 1.00 96.12 523 ASN A C 1
ATOM 4095 O O . ASN A 1 523 ? 16.406 6.227 -5.094 1.00 96.12 523 ASN A O 1
ATOM 4099 N N . LEU A 1 524 ? 14.638 5.347 -4.007 1.00 97.69 524 LEU A N 1
ATOM 4100 C CA . LEU A 1 524 ? 14.214 4.485 -5.104 1.00 97.69 524 LEU A CA 1
ATOM 4101 C C . LEU A 1 524 ? 13.342 5.280 -6.077 1.00 97.69 524 LEU A C 1
ATOM 4103 O O . LEU A 1 524 ? 12.408 5.966 -5.668 1.00 97.69 524 LEU A O 1
ATOM 4107 N N . ASP A 1 525 ? 13.587 5.108 -7.369 1.00 97.44 525 ASP A N 1
ATOM 4108 C CA . ASP A 1 525 ? 12.795 5.715 -8.434 1.00 97.44 525 ASP A CA 1
ATOM 4109 C C . ASP A 1 525 ? 11.428 5.045 -8.585 1.00 97.44 525 ASP A C 1
ATOM 4111 O O . ASP A 1 525 ? 10.474 5.698 -8.999 1.00 97.44 525 ASP A O 1
ATOM 4115 N N . GLN A 1 526 ? 11.320 3.740 -8.290 1.00 96.69 526 GLN A N 1
ATOM 4116 C CA . GLN A 1 526 ? 10.078 3.002 -8.515 1.00 96.69 526 GLN A CA 1
ATOM 4117 C C . GLN A 1 526 ? 9.928 1.719 -7.691 1.00 96.69 526 GLN A C 1
ATOM 4119 O O . GLN A 1 526 ? 10.884 0.966 -7.488 1.00 96.69 526 GLN A O 1
ATOM 4124 N N . TYR A 1 527 ? 8.682 1.395 -7.351 1.00 98.31 527 TYR A N 1
ATOM 4125 C CA . TYR A 1 527 ? 8.268 0.050 -6.946 1.00 98.31 527 TYR A CA 1
ATOM 4126 C C . TYR A 1 527 ? 7.534 -0.707 -8.065 1.00 98.31 527 TYR A C 1
ATOM 4128 O O . TYR A 1 527 ? 6.650 -0.150 -8.713 1.00 98.31 527 TYR A O 1
ATOM 4136 N N . PHE A 1 528 ? 7.837 -1.989 -8.278 1.00 97.75 528 PHE A N 1
ATOM 4137 C CA . PHE A 1 528 ? 7.123 -2.838 -9.238 1.00 97.75 528 PHE A CA 1
ATOM 4138 C C . PHE A 1 528 ? 6.525 -4.089 -8.573 1.00 97.75 528 PHE A C 1
ATOM 4140 O O . PHE A 1 528 ? 7.219 -4.848 -7.904 1.00 97.75 528 PHE A O 1
ATOM 4147 N N . TYR A 1 529 ? 5.234 -4.346 -8.789 1.00 96.44 529 TYR A N 1
ATOM 4148 C CA . TYR A 1 529 ? 4.589 -5.604 -8.422 1.00 96.44 529 TYR A CA 1
ATOM 4149 C C . TYR A 1 529 ? 4.165 -6.399 -9.658 1.00 96.44 529 TYR A C 1
ATOM 4151 O O . TYR A 1 529 ? 3.441 -5.899 -10.527 1.00 96.44 529 TYR A O 1
ATOM 4159 N N . TRP A 1 530 ? 4.617 -7.653 -9.716 1.00 93.62 530 TRP A N 1
ATOM 4160 C CA . TRP A 1 530 ? 4.573 -8.484 -10.919 1.00 93.62 530 TRP A CA 1
ATOM 4161 C C . TRP A 1 530 ? 3.161 -8.865 -11.398 1.00 93.62 530 TRP A C 1
ATOM 4163 O O . TRP A 1 530 ? 2.955 -9.150 -12.579 1.00 93.62 530 TRP A O 1
ATOM 4173 N N . ASN A 1 531 ? 2.161 -8.890 -10.514 1.00 93.25 531 ASN A N 1
ATOM 4174 C CA . ASN A 1 531 ? 0.763 -9.023 -10.919 1.00 93.25 531 ASN A CA 1
ATOM 4175 C C . ASN A 1 531 ? -0.202 -8.681 -9.783 1.00 93.25 531 ASN A C 1
ATOM 4177 O O . ASN A 1 531 ? 0.126 -8.844 -8.615 1.00 93.25 531 ASN A O 1
ATOM 4181 N N . THR A 1 532 ? -1.425 -8.288 -10.126 1.00 95.69 532 THR A N 1
ATOM 4182 C CA . THR A 1 532 ? -2.497 -7.990 -9.160 1.00 95.69 532 THR A CA 1
ATOM 4183 C C . THR A 1 532 ? -3.797 -8.755 -9.415 1.00 95.69 532 THR A C 1
ATOM 4185 O O . THR A 1 532 ? -4.710 -8.700 -8.584 1.00 95.69 532 THR A O 1
ATOM 4188 N N . THR A 1 533 ? -3.903 -9.471 -10.537 1.00 94.75 533 THR A N 1
ATOM 4189 C CA . THR A 1 533 ? -5.087 -10.247 -10.937 1.00 94.75 533 THR A CA 1
ATOM 4190 C C . THR A 1 533 ? -4.711 -11.642 -11.442 1.00 94.75 533 THR A C 1
ATOM 4192 O O . THR A 1 533 ? -5.373 -12.170 -12.333 1.00 94.75 533 THR A O 1
ATOM 4195 N N . TYR A 1 534 ? -3.634 -12.230 -10.916 1.00 90.81 534 TYR A N 1
ATOM 4196 C CA . TYR A 1 534 ? -3.193 -13.584 -11.243 1.00 90.81 534 TYR A CA 1
ATOM 4197 C C . TYR A 1 534 ? -4.097 -14.604 -10.542 1.00 90.81 534 TYR A C 1
ATOM 4199 O O . TYR A 1 534 ? -3.824 -15.094 -9.448 1.00 90.81 534 TYR A O 1
ATOM 4207 N N . TRP A 1 535 ? -5.241 -14.877 -11.156 1.00 89.94 535 TRP A N 1
ATOM 4208 C CA . TRP A 1 535 ? -6.274 -15.775 -10.636 1.00 89.94 535 TRP A CA 1
ATOM 4209 C C . TRP A 1 535 ? -6.303 -17.119 -11.371 1.00 89.94 535 TRP A C 1
ATOM 4211 O O . TRP A 1 535 ? -7.099 -18.008 -11.031 1.00 89.94 535 TRP A O 1
ATOM 4221 N N . ILE A 1 536 ? -5.482 -17.244 -12.410 1.00 82.25 536 ILE A N 1
ATOM 4222 C CA . ILE A 1 536 ? -5.254 -18.436 -13.210 1.00 82.25 536 ILE A CA 1
ATOM 4223 C C . ILE A 1 536 ? -3.756 -18.715 -13.210 1.00 82.25 536 ILE A C 1
ATOM 4225 O O . ILE A 1 536 ? -2.945 -17.899 -13.638 1.00 82.25 536 ILE A O 1
ATOM 4229 N N . GLU A 1 537 ? -3.391 -19.908 -12.762 1.00 76.69 537 GLU A N 1
ATOM 4230 C CA . GLU A 1 537 ? -2.011 -20.344 -12.752 1.00 76.69 537 GLU A CA 1
ATOM 4231 C C . GLU A 1 537 ? -1.610 -20.930 -14.107 1.00 76.69 537 GLU A C 1
ATOM 4233 O O . GLU A 1 537 ? -1.870 -22.093 -14.416 1.00 76.69 537 GLU A O 1
ATOM 4238 N N . TRP A 1 538 ? -0.940 -20.126 -14.926 1.00 69.50 538 TRP A N 1
ATOM 4239 C CA . TRP A 1 538 ? -0.568 -20.508 -16.289 1.00 69.50 538 TRP A CA 1
ATOM 4240 C C . TRP A 1 538 ? 0.642 -21.451 -16.359 1.00 69.50 538 TRP A C 1
ATOM 4242 O O . TRP A 1 538 ? 0.765 -22.213 -17.320 1.00 69.50 538 TRP A O 1
ATOM 4252 N N . ALA A 1 539 ? 1.509 -21.438 -15.341 1.00 61.69 539 ALA A N 1
ATOM 4253 C CA . ALA A 1 539 ? 2.736 -22.239 -15.298 1.00 61.69 539 ALA A CA 1
ATOM 4254 C C . ALA A 1 539 ? 2.479 -23.744 -15.090 1.00 61.69 539 ALA A C 1
ATOM 4256 O O . ALA A 1 539 ? 3.216 -24.576 -15.620 1.00 61.69 539 ALA A O 1
ATOM 4257 N N . ASN A 1 540 ? 1.413 -24.098 -14.366 1.00 56.53 540 ASN A N 1
ATOM 4258 C CA . ASN A 1 540 ? 1.119 -25.467 -13.953 1.00 56.53 540 ASN A CA 1
ATOM 4259 C C . ASN A 1 540 ? -0.344 -25.803 -14.251 1.00 56.53 540 ASN A C 1
ATOM 4261 O O . ASN A 1 540 ? -1.235 -25.428 -13.508 1.00 56.53 540 ASN A O 1
ATOM 4265 N N . ASP A 1 541 ? -0.580 -26.496 -15.367 1.00 62.91 541 ASP A N 1
ATOM 4266 C CA . ASP A 1 541 ? -1.883 -27.027 -15.810 1.00 62.91 541 ASP A CA 1
ATOM 4267 C C . ASP A 1 541 ? -3.023 -26.028 -16.118 1.00 62.91 541 ASP A C 1
ATOM 4269 O O . ASP A 1 541 ? -4.098 -26.460 -16.541 1.00 62.91 541 ASP A O 1
ATOM 4273 N N . SER A 1 542 ? -2.769 -24.712 -16.051 1.00 71.44 542 SER A N 1
ATOM 4274 C CA . SER A 1 542 ? -3.797 -23.667 -16.230 1.00 71.44 542 SER A CA 1
ATOM 4275 C C . SER A 1 542 ? -4.878 -23.709 -15.144 1.00 71.44 542 SER A C 1
ATOM 4277 O O . SER A 1 542 ? -6.060 -23.450 -15.420 1.00 71.44 542 SER A O 1
ATOM 4279 N N . ARG A 1 543 ? -4.486 -24.056 -13.909 1.00 76.81 543 ARG A N 1
ATOM 4280 C CA . ARG A 1 543 ? -5.397 -24.152 -12.770 1.00 76.81 543 ARG A CA 1
ATOM 4281 C C . ARG A 1 543 ? -6.090 -22.823 -12.533 1.00 76.81 543 ARG A C 1
ATOM 4283 O O . ARG A 1 543 ? -5.467 -21.772 -12.451 1.00 76.81 543 ARG A O 1
ATOM 4290 N N . ARG A 1 544 ? -7.406 -22.877 -12.376 1.00 81.19 544 ARG A N 1
ATOM 4291 C CA . ARG A 1 544 ? -8.205 -21.734 -11.937 1.00 81.19 544 ARG A CA 1
ATOM 4292 C C . ARG A 1 544 ? -8.408 -21.914 -10.442 1.00 81.19 544 ARG A C 1
ATOM 4294 O O . ARG A 1 544 ? -8.837 -22.988 -10.018 1.00 81.19 544 ARG A O 1
ATOM 4301 N N . TRP A 1 545 ? -8.033 -20.923 -9.647 1.00 81.81 545 TRP A N 1
ATOM 4302 C CA . TRP A 1 545 ? -8.203 -20.971 -8.197 1.00 81.81 545 TRP A CA 1
ATOM 4303 C C . TRP A 1 545 ? -9.499 -20.256 -7.812 1.00 81.81 545 TRP A C 1
ATOM 4305 O O . TRP A 1 545 ? -9.780 -19.172 -8.322 1.00 81.81 545 TRP A O 1
ATOM 4315 N N . ASN A 1 546 ? -10.313 -20.827 -6.922 1.00 90.50 546 ASN A N 1
ATOM 4316 C CA . ASN A 1 546 ? -11.349 -20.030 -6.264 1.00 90.50 546 ASN A CA 1
ATOM 4317 C C . ASN A 1 546 ? -10.646 -19.187 -5.193 1.00 90.50 546 ASN A C 1
ATOM 4319 O O . ASN A 1 546 ? -10.434 -19.658 -4.082 1.00 90.50 546 ASN A O 1
ATOM 4323 N N . ILE A 1 547 ? -10.275 -17.958 -5.543 1.00 90.75 547 ILE A N 1
ATOM 4324 C CA . ILE A 1 547 ? -9.487 -17.072 -4.678 1.00 90.75 547 ILE A CA 1
ATOM 4325 C C . ILE A 1 547 ? -10.271 -16.533 -3.468 1.00 90.75 547 ILE A C 1
ATOM 4327 O O . ILE A 1 547 ? -9.679 -15.948 -2.573 1.00 90.75 547 ILE A O 1
ATOM 4331 N N . PHE A 1 548 ? -11.594 -16.731 -3.420 1.00 92.12 548 PHE A N 1
ATOM 4332 C CA . PHE A 1 548 ? -12.418 -16.397 -2.254 1.00 92.12 548 PHE A CA 1
ATOM 4333 C C . PHE A 1 548 ? -12.468 -17.524 -1.216 1.00 92.12 548 PHE A C 1
ATOM 4335 O O . PHE A 1 548 ? -12.903 -17.298 -0.089 1.00 92.12 548 PHE A O 1
ATOM 4342 N N . SER A 1 549 ? -12.030 -18.737 -1.556 1.00 90.38 549 SER A N 1
ATOM 4343 C CA . SER A 1 549 ? -11.997 -19.867 -0.616 1.00 90.38 549 SER A CA 1
ATOM 4344 C C . SER A 1 549 ? -10.624 -20.511 -0.480 1.00 90.38 549 SER A C 1
ATOM 4346 O O . SER A 1 549 ? -10.348 -21.123 0.552 1.00 90.38 549 SER A O 1
ATOM 4348 N N . ASN A 1 550 ? -9.756 -20.355 -1.479 1.00 88.94 550 ASN A N 1
ATOM 4349 C CA . ASN A 1 550 ? -8.372 -20.784 -1.433 1.00 88.94 550 ASN A CA 1
ATOM 4350 C C . ASN A 1 550 ? -7.431 -19.573 -1.510 1.00 88.94 550 ASN A C 1
ATOM 4352 O O . ASN A 1 550 ? -7.378 -18.932 -2.561 1.00 88.94 550 ASN A O 1
ATOM 4356 N N . PRO A 1 551 ? -6.665 -19.285 -0.445 1.00 88.00 551 PRO A N 1
ATOM 4357 C CA . PRO A 1 551 ? -5.664 -18.226 -0.471 1.00 88.00 551 PRO A CA 1
ATOM 4358 C C . PRO A 1 551 ? -4.460 -18.552 -1.370 1.00 88.00 551 PRO A C 1
ATOM 4360 O O . PRO A 1 551 ? -3.768 -17.628 -1.783 1.00 88.00 551 PRO A O 1
ATOM 4363 N N . GLU A 1 552 ? -4.190 -19.820 -1.703 1.00 86.19 552 GLU A N 1
ATOM 4364 C CA . GLU A 1 552 ? -3.073 -20.184 -2.587 1.00 86.19 552 GLU A CA 1
ATOM 4365 C C . GLU A 1 552 ? -3.387 -19.824 -4.046 1.00 86.19 552 GLU A C 1
ATOM 4367 O O . GLU A 1 552 ? -4.326 -20.354 -4.649 1.00 86.19 552 GLU A O 1
ATOM 4372 N N . THR A 1 553 ? -2.574 -18.939 -4.622 1.00 80.06 553 THR A N 1
ATOM 4373 C CA . THR A 1 553 ? -2.739 -18.416 -5.990 1.00 80.06 553 THR A CA 1
ATOM 4374 C C . THR A 1 553 ? -1.614 -18.847 -6.937 1.00 80.06 553 THR A C 1
ATOM 4376 O O . THR A 1 553 ? -1.747 -18.708 -8.153 1.00 80.06 553 THR A O 1
ATOM 4379 N N . MET A 1 554 ? -0.540 -19.443 -6.408 1.00 73.75 554 MET A N 1
ATOM 4380 C CA . MET A 1 554 ? 0.601 -19.967 -7.163 1.00 73.75 554 MET A CA 1
ATOM 4381 C C . MET A 1 554 ? 1.070 -21.302 -6.564 1.00 73.75 554 MET A C 1
ATOM 4383 O O . MET A 1 554 ? 1.283 -21.397 -5.352 1.00 73.75 554 MET A O 1
ATOM 4387 N N . GLN A 1 555 ? 1.246 -22.338 -7.396 1.00 61.22 555 GLN A N 1
ATOM 4388 C CA . GLN A 1 555 ? 1.733 -23.649 -6.967 1.00 61.22 555 GLN A CA 1
ATOM 4389 C C . GLN A 1 555 ? 3.147 -23.497 -6.406 1.00 61.22 555 GLN A C 1
ATOM 4391 O O . GLN A 1 555 ? 4.047 -23.000 -7.084 1.00 61.22 555 GLN A O 1
ATOM 4396 N N . ASN A 1 556 ? 3.331 -24.007 -5.184 1.00 58.75 556 ASN A N 1
ATOM 4397 C CA . ASN A 1 556 ? 4.490 -23.841 -4.292 1.00 58.75 556 ASN A CA 1
ATOM 4398 C C . ASN A 1 556 ? 4.361 -22.737 -3.218 1.00 58.75 556 ASN A C 1
ATOM 4400 O O . ASN A 1 556 ? 5.352 -22.453 -2.544 1.00 58.75 556 ASN A O 1
ATOM 4404 N N . HIS A 1 557 ? 3.121 -22.317 -2.927 1.00 64.56 557 HIS A N 1
ATOM 4405 C CA . HIS A 1 557 ? 2.665 -21.682 -1.679 1.00 64.56 557 HIS A CA 1
ATOM 4406 C C . HIS A 1 557 ? 3.066 -20.214 -1.477 1.00 64.56 557 HIS A C 1
ATOM 4408 O O . HIS A 1 557 ? 3.826 -19.899 -0.561 1.00 64.56 557 HIS A O 1
ATOM 4414 N N . GLY A 1 558 ? 2.487 -19.323 -2.282 1.00 82.81 558 GLY A N 1
ATOM 4415 C CA . GLY A 1 558 ? 2.331 -17.905 -1.950 1.00 82.81 558 GLY A CA 1
ATOM 4416 C C . GLY A 1 558 ? 0.853 -17.583 -1.729 1.00 82.81 558 GLY A C 1
ATOM 4417 O O . GLY A 1 558 ? 0.086 -17.507 -2.690 1.00 82.81 558 GLY A O 1
ATOM 4418 N N . ASN A 1 559 ? 0.421 -17.426 -0.475 1.00 90.50 559 ASN A N 1
ATOM 4419 C CA . ASN A 1 559 ? -0.953 -17.039 -0.157 1.00 90.50 559 ASN A CA 1
ATOM 4420 C C . ASN A 1 559 ? -1.208 -15.602 -0.643 1.00 90.50 559 ASN A C 1
ATOM 4422 O O . ASN A 1 559 ? -0.644 -14.647 -0.110 1.00 90.50 559 ASN A O 1
ATOM 4426 N N . GLY A 1 560 ? -2.053 -15.450 -1.661 1.00 90.69 560 GLY A N 1
ATOM 4427 C CA . GLY A 1 560 ? -2.388 -14.178 -2.297 1.00 90.69 560 GLY A CA 1
ATOM 4428 C C . GLY A 1 560 ? -1.303 -13.589 -3.194 1.00 90.69 560 GLY A C 1
ATOM 4429 O O . GLY A 1 560 ? -1.437 -12.441 -3.627 1.00 90.69 560 GLY A O 1
ATOM 4430 N N . GLU A 1 561 ? -0.251 -14.340 -3.511 1.00 89.62 561 GLU A N 1
ATOM 4431 C CA . GLU A 1 561 ? 0.779 -13.898 -4.448 1.00 89.62 561 GLU A CA 1
ATOM 4432 C C . GLU A 1 561 ? 0.186 -13.619 -5.840 1.00 89.62 561 GLU A C 1
ATOM 4434 O O . GLU A 1 561 ? -0.618 -14.394 -6.358 1.00 89.62 561 GLU A O 1
ATOM 4439 N N . GLY A 1 562 ? 0.542 -12.487 -6.448 1.00 89.75 562 GLY A N 1
ATOM 4440 C CA . GLY A 1 562 ? -0.010 -12.062 -7.735 1.00 89.75 562 GLY A CA 1
ATOM 4441 C C . GLY A 1 562 ? -1.463 -11.578 -7.664 1.00 89.75 562 GLY A C 1
ATOM 4442 O O . GLY A 1 562 ? -2.085 -11.344 -8.701 1.00 89.75 562 GLY A O 1
ATOM 4443 N N . THR A 1 563 ? -2.027 -11.420 -6.462 1.00 89.69 563 THR A N 1
ATOM 4444 C CA . THR A 1 563 ? -3.383 -10.897 -6.260 1.00 89.69 563 THR A CA 1
ATOM 4445 C C . THR A 1 563 ? -3.358 -9.653 -5.397 1.00 89.69 563 THR A C 1
ATOM 4447 O O . THR A 1 563 ? -2.656 -9.581 -4.397 1.00 89.69 563 THR A O 1
ATOM 4450 N N . PHE A 1 564 ? -4.155 -8.674 -5.786 1.00 91.44 564 PHE A N 1
ATOM 4451 C CA . PHE A 1 564 ? -4.366 -7.421 -5.061 1.00 91.44 564 PHE A CA 1
ATOM 4452 C C . PHE A 1 564 ? -5.826 -6.994 -5.171 1.00 91.44 564 PHE A C 1
ATOM 4454 O O . PHE A 1 564 ? -6.396 -6.442 -4.230 1.00 91.44 564 PHE A O 1
ATOM 4461 N N . PHE A 1 565 ? -6.430 -7.327 -6.315 1.00 97.00 565 PHE A N 1
ATOM 4462 C CA . PHE A 1 565 ? -7.857 -7.266 -6.558 1.00 97.00 565 PHE A CA 1
ATOM 4463 C C . PHE A 1 565 ? -8.499 -8.643 -6.423 1.00 97.00 565 PHE A C 1
ATOM 4465 O O . PHE A 1 565 ? -7.901 -9.672 -6.754 1.00 97.00 565 PHE A O 1
ATOM 4472 N N . TYR A 1 566 ? -9.781 -8.621 -6.076 1.00 97.12 566 TYR A N 1
ATOM 4473 C CA . TYR A 1 566 ? -10.696 -9.746 -6.241 1.00 97.12 566 TYR A CA 1
ATOM 4474 C C . TYR A 1 566 ? -11.761 -9.389 -7.293 1.00 97.12 566 TYR A C 1
ATOM 4476 O O . TYR A 1 566 ? -12.052 -8.205 -7.488 1.00 97.12 566 TYR A O 1
ATOM 4484 N N . PRO A 1 567 ? -12.341 -10.357 -8.021 1.00 96.12 567 PRO A N 1
ATOM 4485 C CA . PRO A 1 567 ? -13.408 -10.068 -8.968 1.00 96.12 567 PRO A CA 1
ATOM 4486 C C . PRO A 1 567 ? -14.725 -9.826 -8.217 1.00 96.12 567 PRO A C 1
ATOM 4488 O O . PRO A 1 567 ? -15.183 -10.677 -7.461 1.00 96.12 567 PRO A O 1
ATOM 4491 N N . GLY A 1 568 ? -15.363 -8.674 -8.431 1.00 96.06 568 GLY A N 1
ATOM 4492 C CA . GLY A 1 568 ? -16.707 -8.401 -7.907 1.00 96.06 568 GLY A CA 1
ATOM 4493 C C . GLY A 1 568 ? -17.804 -9.164 -8.652 1.00 96.06 568 GLY A C 1
ATOM 4494 O O . GLY A 1 568 ? -18.894 -9.374 -8.126 1.00 96.06 568 GLY A O 1
ATOM 4495 N N . GLN A 1 569 ? -17.510 -9.606 -9.871 1.00 94.44 569 GLN A N 1
ATOM 4496 C CA . GLN A 1 569 ? -18.334 -10.510 -10.651 1.00 94.44 569 GLN A CA 1
ATOM 4497 C C . GLN A 1 569 ? -17.475 -11.699 -11.057 1.00 94.44 569 GLN A C 1
ATOM 4499 O O . GLN A 1 569 ? -16.413 -11.515 -11.649 1.00 94.44 569 GLN A O 1
ATOM 4504 N N . ASP A 1 570 ? -17.952 -12.911 -10.775 1.00 94.38 570 ASP A N 1
ATOM 4505 C CA . ASP A 1 570 ? -17.240 -14.140 -11.119 1.00 94.38 570 ASP A CA 1
ATOM 4506 C C . ASP A 1 570 ? -18.143 -15.094 -11.917 1.00 94.38 570 ASP A C 1
ATOM 4508 O O . ASP A 1 570 ? -19.161 -15.599 -11.445 1.00 94.38 570 ASP A O 1
ATOM 4512 N N . LYS A 1 571 ? -17.782 -15.314 -13.182 1.00 93.81 571 LYS A N 1
ATOM 4513 C CA . LYS A 1 571 ? -18.445 -16.235 -14.116 1.00 93.81 571 LYS A CA 1
ATOM 4514 C C . LYS A 1 571 ? -17.785 -17.607 -14.175 1.00 93.81 571 LYS A C 1
ATOM 4516 O O . LYS A 1 571 ? -18.306 -18.497 -14.848 1.00 93.81 571 LYS A O 1
ATOM 4521 N N . VAL A 1 572 ? -16.668 -17.792 -13.478 1.00 92.94 572 VAL A N 1
ATOM 4522 C CA . VAL A 1 572 ? -15.977 -19.076 -13.341 1.00 92.94 572 VAL A CA 1
ATOM 4523 C C . VAL A 1 572 ? -16.443 -19.797 -12.073 1.00 92.94 572 VAL A C 1
ATOM 4525 O O . VAL A 1 572 ? -16.778 -20.977 -12.157 1.00 92.94 572 VAL A O 1
ATOM 4528 N N . TYR A 1 573 ? -16.526 -19.091 -10.943 1.00 93.25 573 TYR A N 1
ATOM 4529 C CA . TYR A 1 573 ? -17.061 -19.577 -9.662 1.00 93.25 573 TYR A CA 1
ATOM 4530 C C . TYR A 1 573 ? -18.307 -18.780 -9.304 1.00 93.25 573 TYR A C 1
ATOM 4532 O O . TYR A 1 573 ? -18.252 -17.787 -8.585 1.00 93.25 573 TYR A O 1
ATOM 4540 N N . ILE A 1 574 ? -19.445 -19.197 -9.853 1.00 92.44 574 ILE A N 1
ATOM 4541 C CA . ILE A 1 574 ? -20.700 -18.446 -9.738 1.00 92.44 574 ILE A CA 1
ATOM 4542 C C . ILE A 1 574 ? -21.223 -18.351 -8.299 1.00 92.44 574 ILE A C 1
ATOM 4544 O O . ILE A 1 574 ? -21.995 -17.454 -7.976 1.00 92.44 574 ILE A O 1
ATOM 4548 N N . GLU A 1 575 ? -20.807 -19.269 -7.431 1.00 92.88 575 GLU A N 1
ATOM 4549 C CA . GLU A 1 575 ? -21.068 -19.232 -5.995 1.00 92.88 575 GLU A CA 1
ATOM 4550 C C . GLU A 1 575 ? -20.337 -18.093 -5.270 1.00 92.88 575 GLU A C 1
ATOM 4552 O O . GLU A 1 575 ? -20.753 -17.712 -4.180 1.00 92.88 575 GLU A O 1
ATOM 4557 N N . GLU A 1 576 ? -19.297 -17.530 -5.888 1.00 93.31 576 GLU A N 1
ATOM 4558 C CA . GLU A 1 576 ? -18.528 -16.388 -5.385 1.00 93.31 576 GLU A CA 1
ATOM 4559 C C . GLU A 1 576 ? -18.862 -15.075 -6.109 1.00 93.31 576 GLU A C 1
ATOM 4561 O O . GLU A 1 576 ? -18.220 -14.056 -5.849 1.00 93.31 576 GLU A O 1
ATOM 4566 N N . ASP A 1 577 ? -19.844 -15.073 -7.021 1.00 95.25 577 ASP A N 1
ATOM 4567 C CA . ASP A 1 577 ? -20.280 -13.862 -7.723 1.00 95.25 577 ASP A CA 1
ATOM 4568 C C . ASP A 1 577 ? -20.836 -12.857 -6.701 1.00 95.25 577 ASP A C 1
ATOM 4570 O O . ASP A 1 577 ? -21.836 -13.117 -6.024 1.00 95.25 577 ASP A O 1
ATOM 4574 N N . ARG A 1 578 ? -20.185 -11.693 -6.591 1.00 95.88 578 ARG A N 1
ATOM 4575 C CA . ARG A 1 578 ? -20.599 -10.615 -5.681 1.00 95.88 578 ARG A CA 1
ATOM 4576 C C . ARG A 1 578 ? -21.590 -9.656 -6.329 1.00 95.88 578 ARG A C 1
ATOM 4578 O O . ARG A 1 578 ? -22.011 -8.696 -5.693 1.00 95.88 578 ARG A O 1
ATOM 4585 N N . GLY A 1 579 ? -21.980 -9.902 -7.582 1.00 95.12 579 GLY A N 1
ATOM 4586 C CA . GLY A 1 579 ? -22.956 -9.100 -8.313 1.00 95.12 579 GLY A CA 1
ATOM 4587 C C . GLY A 1 579 ? -22.456 -7.706 -8.694 1.00 95.12 579 GLY A C 1
ATOM 4588 O O . GLY A 1 579 ? -23.267 -6.852 -9.053 1.00 95.12 579 GLY A O 1
ATOM 4589 N N . LEU A 1 580 ? -21.145 -7.461 -8.626 1.00 95.50 580 LEU A N 1
ATOM 4590 C CA . LEU A 1 580 ? -20.528 -6.159 -8.869 1.00 95.50 580 LEU A CA 1
ATOM 4591 C C . LEU A 1 580 ? -19.654 -6.215 -10.125 1.00 95.50 580 LEU A C 1
ATOM 4593 O O . LEU A 1 580 ? -18.641 -6.899 -10.160 1.00 95.50 580 LEU A O 1
ATOM 4597 N N . ALA A 1 581 ? -20.023 -5.480 -11.174 1.00 91.81 581 ALA A N 1
ATOM 4598 C CA . ALA A 1 581 ? -19.312 -5.501 -12.457 1.00 91.81 581 ALA A CA 1
ATOM 4599 C C . ALA A 1 581 ? -17.984 -4.709 -12.417 1.00 91.81 581 ALA A C 1
ATOM 4601 O O . ALA A 1 581 ? -17.835 -3.711 -13.114 1.00 91.81 581 ALA A O 1
ATOM 4602 N N . GLY A 1 582 ? -17.048 -5.087 -11.550 1.00 95.81 582 GLY A N 1
ATOM 4603 C CA . GLY A 1 582 ? -15.751 -4.437 -11.367 1.00 95.81 582 GLY A CA 1
ATOM 4604 C C . GLY A 1 582 ? -14.883 -5.164 -10.331 1.00 95.81 582 GLY A C 1
ATOM 4605 O O . GLY A 1 582 ? -15.206 -6.287 -9.937 1.00 95.81 582 GLY A O 1
ATOM 4606 N N . PRO A 1 583 ? -13.766 -4.564 -9.897 1.00 97.81 583 PRO A N 1
ATOM 4607 C CA . PRO A 1 583 ? -12.901 -5.136 -8.866 1.00 97.81 583 PRO A CA 1
ATOM 4608 C C . PRO A 1 583 ? -13.477 -4.999 -7.451 1.00 97.81 583 PRO A C 1
ATOM 4610 O O . PRO A 1 583 ? -14.335 -4.155 -7.191 1.00 97.81 583 PRO A O 1
ATOM 4613 N N . LEU A 1 584 ? -12.921 -5.764 -6.519 1.00 98.31 584 LEU A N 1
ATOM 4614 C CA . LEU A 1 584 ? -12.953 -5.515 -5.079 1.00 98.31 584 LEU A CA 1
ATOM 4615 C C . LEU A 1 584 ? -11.523 -5.251 -4.599 1.00 98.31 584 LEU A C 1
ATOM 4617 O O . LEU A 1 584 ? -10.576 -5.843 -5.128 1.00 98.31 584 LEU A O 1
ATOM 4621 N N . ALA A 1 585 ? -11.380 -4.384 -3.599 1.00 97.69 585 ALA A N 1
ATOM 4622 C CA . ALA A 1 585 ? -10.090 -4.069 -2.994 1.00 97.69 585 ALA A CA 1
ATOM 4623 C C . ALA A 1 585 ? -9.656 -5.156 -1.995 1.00 97.69 585 ALA A C 1
ATOM 4625 O O . ALA A 1 585 ? -10.458 -5.998 -1.586 1.00 97.69 585 ALA A O 1
ATOM 4626 N N . SER A 1 586 ? -8.395 -5.098 -1.574 1.00 98.38 586 SER A N 1
ATOM 4627 C CA . SER A 1 586 ? -7.844 -5.915 -0.490 1.00 98.38 586 SER A CA 1
ATOM 4628 C C . SER A 1 586 ? -7.271 -5.056 0.638 1.00 98.38 586 SER A C 1
ATOM 4630 O O . SER A 1 586 ? -6.913 -3.899 0.410 1.00 98.38 586 SER A O 1
ATOM 4632 N N . ILE A 1 587 ? -7.115 -5.620 1.838 1.00 98.50 587 ILE A N 1
ATOM 4633 C CA . ILE A 1 587 ? -6.420 -4.970 2.963 1.00 98.50 587 ILE A CA 1
ATOM 4634 C C . ILE A 1 587 ? -4.988 -4.586 2.566 1.00 98.50 587 ILE A C 1
ATOM 4636 O O . ILE A 1 587 ? -4.528 -3.485 2.878 1.00 98.50 587 ILE A O 1
ATOM 4640 N N . ARG A 1 588 ? -4.299 -5.442 1.800 1.00 97.62 588 ARG A N 1
ATOM 4641 C CA . ARG A 1 588 ? -2.963 -5.151 1.248 1.00 97.62 588 ARG A CA 1
ATOM 4642 C C . ARG A 1 588 ? -2.967 -3.916 0.340 1.00 97.62 588 ARG A C 1
ATOM 4644 O O . ARG A 1 588 ? -2.111 -3.045 0.480 1.00 97.62 588 ARG A O 1
ATOM 4651 N N . MET A 1 589 ? -3.980 -3.779 -0.517 1.00 97.94 589 MET A N 1
ATOM 4652 C CA . MET A 1 589 ? -4.169 -2.598 -1.368 1.00 97.94 589 MET A CA 1
ATOM 4653 C C . MET A 1 589 ? -4.446 -1.321 -0.573 1.00 97.94 589 MET A C 1
ATOM 4655 O O . MET A 1 589 ? -3.963 -0.243 -0.931 1.00 97.94 589 MET A O 1
ATOM 4659 N N . LYS A 1 590 ? -5.199 -1.421 0.524 1.00 98.19 590 LYS A N 1
ATOM 4660 C CA . LYS A 1 590 ? -5.440 -0.281 1.415 1.00 98.19 590 LYS A CA 1
ATOM 4661 C C . LYS A 1 590 ? -4.167 0.153 2.141 1.00 98.19 590 LYS A C 1
ATOM 4663 O O . LYS A 1 590 ? -3.914 1.353 2.231 1.00 98.19 590 LYS A O 1
ATOM 4668 N N . ASN A 1 591 ? -3.337 -0.801 2.561 1.00 98.62 591 ASN A N 1
ATOM 4669 C CA . ASN A 1 591 ? -2.042 -0.529 3.185 1.00 98.62 591 ASN A CA 1
ATOM 4670 C C . ASN A 1 591 ? -1.031 0.082 2.204 1.00 98.62 591 ASN A C 1
ATOM 4672 O O . ASN A 1 591 ? -0.320 1.011 2.578 1.00 98.62 591 ASN A O 1
ATOM 4676 N N . TRP A 1 592 ? -1.032 -0.335 0.932 1.00 98.56 592 TRP A N 1
ATOM 4677 C CA . TRP A 1 592 ? -0.283 0.370 -0.117 1.00 98.56 592 TRP A CA 1
ATOM 4678 C C . TRP A 1 592 ? -0.711 1.838 -0.226 1.00 98.56 592 TRP A C 1
ATOM 4680 O O . TRP A 1 592 ? 0.127 2.733 -0.140 1.00 98.56 592 TRP A O 1
ATOM 4690 N N . ARG A 1 593 ? -2.022 2.107 -0.349 1.00 98.44 593 ARG A N 1
ATOM 4691 C CA . ARG A 1 593 ? -2.545 3.484 -0.409 1.00 98.44 593 ARG A CA 1
ATOM 4692 C C . ARG A 1 593 ? -2.107 4.301 0.804 1.00 98.44 593 ARG A C 1
ATOM 4694 O O . ARG A 1 593 ? -1.719 5.455 0.644 1.00 98.44 593 ARG A O 1
ATOM 4701 N N . ARG A 1 594 ? -2.177 3.713 1.999 1.00 98.31 594 ARG A N 1
ATOM 4702 C CA . ARG A 1 594 ? -1.748 4.349 3.245 1.00 98.31 594 ARG A CA 1
ATOM 4703 C C . ARG A 1 594 ? -0.264 4.722 3.196 1.00 98.31 594 ARG A C 1
ATOM 4705 O O . ARG A 1 594 ? 0.053 5.878 3.441 1.00 98.31 594 ARG A O 1
ATOM 4712 N N . GLY A 1 595 ? 0.613 3.805 2.783 1.00 98.56 595 GLY A N 1
ATOM 4713 C CA . GLY A 1 595 ? 2.044 4.086 2.612 1.00 98.56 595 GLY A CA 1
ATOM 4714 C C . GLY A 1 595 ? 2.322 5.155 1.551 1.00 98.56 595 GLY A C 1
ATOM 4715 O O . GLY A 1 595 ? 3.165 6.023 1.745 1.00 98.56 595 GLY A O 1
ATOM 4716 N N . MET A 1 596 ? 1.577 5.151 0.445 1.00 98.75 596 MET A N 1
ATOM 4717 C CA . MET A 1 596 ? 1.700 6.178 -0.594 1.00 98.75 596 MET A CA 1
ATOM 4718 C C . MET A 1 596 ? 1.229 7.549 -0.112 1.00 98.75 596 MET A C 1
ATOM 4720 O O . MET A 1 596 ? 1.824 8.557 -0.467 1.00 98.75 596 MET A O 1
ATOM 4724 N N . GLN A 1 597 ? 0.182 7.610 0.711 1.00 98.75 597 GLN A N 1
ATOM 4725 C CA . GLN A 1 597 ? -0.223 8.850 1.371 1.00 98.75 597 GLN A CA 1
ATOM 4726 C C . GLN A 1 597 ? 0.830 9.308 2.383 1.00 98.75 597 GLN A C 1
ATOM 4728 O O . GLN A 1 597 ? 1.145 10.493 2.393 1.00 98.75 597 GLN A O 1
ATOM 4733 N N . ASP A 1 598 ? 1.421 8.396 3.162 1.00 98.75 598 ASP A N 1
ATOM 4734 C CA . ASP A 1 598 ? 2.545 8.709 4.052 1.00 98.75 598 ASP A CA 1
ATOM 4735 C C . ASP A 1 598 ? 3.725 9.307 3.255 1.00 98.75 598 ASP A C 1
ATOM 4737 O O . ASP A 1 598 ? 4.289 10.320 3.661 1.00 98.75 598 ASP A O 1
ATOM 4741 N N . TYR A 1 599 ? 4.044 8.767 2.070 1.00 98.81 599 TYR A N 1
ATOM 4742 C CA . TYR A 1 599 ? 5.070 9.323 1.177 1.00 98.81 599 TYR A CA 1
ATOM 4743 C C . TYR A 1 599 ? 4.779 10.776 0.782 1.00 98.81 599 TYR A C 1
ATOM 4745 O O . TYR A 1 599 ? 5.681 11.610 0.784 1.00 98.81 599 TYR A O 1
ATOM 4753 N N . GLU A 1 600 ? 3.520 11.121 0.496 1.00 98.62 600 GLU A N 1
ATOM 4754 C CA . GLU A 1 600 ? 3.156 12.508 0.177 1.00 98.62 600 GLU A CA 1
ATOM 4755 C C . GLU A 1 600 ? 3.319 13.455 1.377 1.00 98.62 600 GLU A C 1
ATOM 4757 O O . GLU A 1 600 ? 3.596 14.639 1.185 1.00 98.62 600 GLU A O 1
ATOM 4762 N N . TYR A 1 601 ? 3.197 12.961 2.615 1.00 98.69 601 TYR A N 1
ATOM 4763 C CA . TYR A 1 601 ? 3.539 13.749 3.805 1.00 98.69 601 TYR A CA 1
ATOM 4764 C C . TYR A 1 601 ? 5.047 14.008 3.869 1.00 98.69 601 TYR A C 1
ATOM 4766 O O . TYR A 1 601 ? 5.455 15.145 4.107 1.00 98.69 601 TYR A O 1
ATOM 4774 N N . LEU A 1 602 ? 5.871 12.980 3.631 1.00 98.69 602 LEU A N 1
ATOM 4775 C CA . LEU A 1 602 ? 7.333 13.111 3.591 1.00 98.69 602 LEU A CA 1
ATOM 4776 C C . LEU A 1 602 ? 7.762 14.112 2.517 1.00 98.69 602 LEU A C 1
ATOM 4778 O O . LEU A 1 602 ? 8.533 15.029 2.797 1.00 98.69 602 LEU A O 1
ATOM 4782 N N . TRP A 1 603 ? 7.194 13.982 1.316 1.00 98.50 603 TRP A N 1
ATOM 4783 C CA . TRP A 1 603 ? 7.452 14.879 0.198 1.00 98.50 603 TRP A CA 1
ATOM 4784 C C . TRP A 1 603 ? 7.072 16.322 0.536 1.00 98.50 603 TRP A C 1
ATOM 4786 O O . TRP A 1 603 ? 7.908 17.215 0.422 1.00 98.50 603 TRP A O 1
ATOM 4796 N N . LEU A 1 604 ? 5.854 16.559 1.040 1.00 97.81 604 LEU A N 1
ATOM 4797 C CA . LEU A 1 604 ? 5.406 17.901 1.424 1.00 97.81 604 LEU A CA 1
ATOM 4798 C C . LEU A 1 604 ? 6.286 18.521 2.513 1.00 97.81 604 LEU A C 1
ATOM 4800 O O . LEU A 1 604 ? 6.672 19.683 2.398 1.00 97.81 604 LEU A O 1
ATOM 4804 N N . ALA A 1 605 ? 6.618 17.767 3.562 1.00 96.25 605 ALA A N 1
ATOM 4805 C CA . ALA A 1 605 ? 7.488 18.251 4.629 1.00 96.25 605 ALA A CA 1
ATOM 4806 C C . ALA A 1 605 ? 8.892 18.594 4.096 1.00 96.25 605 ALA A C 1
ATOM 4808 O O . ALA A 1 605 ? 9.442 19.650 4.422 1.00 96.25 605 ALA A O 1
ATOM 4809 N N . ASN A 1 606 ? 9.447 17.757 3.218 1.00 95.94 606 ASN A N 1
ATOM 4810 C CA . ASN A 1 606 ? 10.733 18.012 2.580 1.00 95.94 606 ASN A CA 1
ATOM 4811 C C . ASN A 1 606 ? 10.707 19.273 1.697 1.00 95.94 606 ASN A C 1
ATOM 4813 O O . ASN A 1 606 ? 11.603 20.110 1.812 1.00 95.94 606 ASN A O 1
ATOM 4817 N N . GLU A 1 607 ? 9.657 19.472 0.894 1.00 95.88 607 GLU A N 1
ATOM 4818 C CA . GLU A 1 607 ? 9.469 20.686 0.079 1.00 95.88 607 GLU A CA 1
ATOM 4819 C C . GLU A 1 607 ? 9.326 21.961 0.928 1.00 95.88 607 GLU A C 1
ATOM 4821 O O . GLU A 1 607 ? 9.647 23.065 0.485 1.00 95.88 607 GLU A O 1
ATOM 4826 N N . MET A 1 608 ? 8.895 21.824 2.183 1.00 94.00 608 MET A N 1
ATOM 4827 C CA . MET A 1 608 ? 8.859 22.915 3.162 1.00 94.00 608 MET A CA 1
ATOM 4828 C C . MET A 1 608 ? 10.221 23.194 3.822 1.00 94.00 608 MET A C 1
ATOM 4830 O O . MET A 1 608 ? 10.320 24.091 4.662 1.00 94.00 608 MET A O 1
ATOM 4834 N N . GLY A 1 609 ? 11.274 22.465 3.444 1.00 90.69 609 GLY A N 1
ATOM 4835 C CA . GLY A 1 609 ? 12.619 22.596 4.001 1.00 90.69 609 GLY A CA 1
ATOM 4836 C C . GLY A 1 609 ? 12.833 21.843 5.315 1.00 90.69 609 GLY A C 1
ATOM 4837 O O . GLY A 1 609 ? 13.824 22.112 5.989 1.00 90.69 609 GLY A O 1
ATOM 4838 N N . LEU A 1 610 ? 11.940 20.910 5.672 1.00 89.81 610 LEU A N 1
ATOM 4839 C CA . LEU A 1 610 ? 11.999 20.100 6.901 1.00 89.81 610 LEU A CA 1
ATOM 4840 C C . LEU A 1 610 ? 12.721 18.758 6.677 1.00 89.81 610 LEU A C 1
ATOM 4842 O O . LEU A 1 610 ? 12.310 17.714 7.181 1.00 89.81 610 LEU A O 1
ATOM 4846 N N . GLY A 1 611 ? 13.764 18.752 5.846 1.00 88.88 611 GLY A N 1
ATOM 4847 C CA . GLY A 1 611 ? 14.427 17.514 5.426 1.00 88.88 611 GLY A CA 1
ATOM 4848 C C . GLY A 1 611 ? 15.090 16.743 6.575 1.00 88.88 611 GLY A C 1
ATOM 4849 O O . GLY A 1 611 ? 15.070 15.517 6.569 1.00 88.88 611 GLY A O 1
ATOM 4850 N N . GLN A 1 612 ? 15.636 17.434 7.583 1.00 85.50 612 GLN A N 1
ATOM 4851 C CA . GLN A 1 612 ? 16.294 16.782 8.730 1.00 85.50 612 GLN A CA 1
ATOM 4852 C C . GLN A 1 612 ? 15.275 16.086 9.637 1.00 85.50 612 GLN A C 1
ATOM 4854 O O . GLN A 1 612 ? 15.508 14.997 10.152 1.00 85.50 612 GLN A O 1
ATOM 4859 N N . GLU A 1 613 ? 14.128 16.725 9.808 1.00 87.06 613 GLU A N 1
ATOM 4860 C CA . GLU A 1 613 ? 12.985 16.242 10.564 1.00 87.06 613 GLU A CA 1
ATOM 4861 C C . GLU A 1 613 ? 12.363 15.015 9.893 1.00 87.06 613 GLU A C 1
ATOM 4863 O O . GLU A 1 613 ? 12.099 14.002 10.540 1.00 87.06 613 GLU A O 1
ATOM 4868 N N . VAL A 1 614 ? 12.193 15.084 8.570 1.00 91.56 614 VAL A N 1
ATOM 4869 C CA . VAL A 1 614 ? 11.763 13.952 7.746 1.00 91.56 614 VAL A CA 1
ATOM 4870 C C . VAL A 1 614 ? 12.743 12.788 7.876 1.00 91.56 614 VAL A C 1
ATOM 4872 O O . VAL A 1 614 ? 12.314 11.664 8.122 1.00 91.56 614 VAL A O 1
ATOM 4875 N N . GLU A 1 615 ? 14.050 13.037 7.769 1.00 87.38 615 GLU A N 1
ATOM 4876 C CA . GLU A 1 615 ? 15.077 12.003 7.931 1.00 87.38 615 GLU A CA 1
ATOM 4877 C C . GLU A 1 615 ? 15.013 11.347 9.320 1.00 87.38 615 GLU A C 1
ATOM 4879 O O . GLU A 1 615 ? 15.116 10.124 9.429 1.00 87.38 615 GLU A O 1
ATOM 4884 N N . HIS A 1 616 ? 14.784 12.129 10.379 1.00 83.00 616 HIS A N 1
ATOM 4885 C CA . HIS A 1 616 ? 14.609 11.604 11.733 1.00 83.00 616 HIS A CA 1
ATOM 4886 C C . HIS A 1 616 ? 13.419 10.640 11.823 1.00 83.00 616 HIS A C 1
ATOM 4888 O O . HIS A 1 616 ? 13.588 9.500 12.258 1.00 83.00 616 HIS A O 1
ATOM 4894 N N . ILE A 1 617 ? 12.242 11.059 11.351 1.00 84.75 617 ILE A N 1
ATOM 4895 C CA . ILE A 1 617 ? 11.016 10.246 11.384 1.00 84.75 617 ILE A CA 1
ATOM 4896 C C . ILE A 1 617 ? 11.163 8.991 10.517 1.00 84.75 617 ILE A C 1
ATOM 4898 O O . ILE A 1 617 ? 10.789 7.897 10.934 1.00 84.75 617 ILE A O 1
ATOM 4902 N N . VAL A 1 618 ? 11.754 9.114 9.328 1.00 92.44 618 VAL A N 1
ATOM 4903 C CA . VAL A 1 618 ? 11.995 7.974 8.431 1.00 92.44 618 VAL A CA 1
ATOM 4904 C C . VAL A 1 618 ? 12.954 6.968 9.063 1.00 92.44 618 VAL A C 1
ATOM 4906 O O . VAL A 1 618 ? 12.728 5.766 8.948 1.00 92.44 618 VAL A O 1
ATOM 4909 N N . ASN A 1 619 ? 13.996 7.424 9.761 1.00 87.50 619 ASN A N 1
ATOM 4910 C CA . ASN A 1 619 ? 14.929 6.536 10.456 1.00 87.50 619 ASN A CA 1
ATOM 4911 C C . ASN A 1 619 ? 14.306 5.847 11.679 1.00 87.50 619 ASN A C 1
ATOM 4913 O O . ASN A 1 619 ? 14.752 4.757 12.031 1.00 87.50 619 ASN A O 1
ATOM 4917 N N . GLN A 1 620 ? 13.277 6.436 12.297 1.00 85.31 620 GLN A N 1
ATOM 4918 C CA . GLN A 1 620 ? 12.467 5.756 13.311 1.00 85.31 620 GLN A CA 1
ATOM 4919 C C . GLN A 1 620 ? 11.522 4.722 12.686 1.00 85.31 620 GLN A C 1
ATOM 4921 O O . GLN A 1 620 ? 11.437 3.601 13.180 1.00 85.31 620 GLN A O 1
ATOM 4926 N N . ALA A 1 621 ? 10.836 5.079 11.593 1.00 87.19 621 ALA A N 1
ATOM 4927 C CA . ALA A 1 621 ? 9.904 4.188 10.900 1.00 87.19 621 ALA A CA 1
ATOM 4928 C C . ALA A 1 621 ? 10.620 2.969 10.303 1.00 87.19 621 ALA A C 1
ATOM 4930 O O . ALA A 1 621 ? 10.179 1.833 10.469 1.00 87.19 621 ALA A O 1
ATOM 4931 N N . ILE A 1 622 ? 11.731 3.221 9.605 1.00 96.62 622 ILE A N 1
ATOM 4932 C CA . ILE A 1 622 ? 12.530 2.243 8.866 1.00 96.62 622 ILE A CA 1
ATOM 4933 C C . ILE A 1 622 ? 14.007 2.404 9.272 1.00 96.62 622 ILE A C 1
ATOM 4935 O O . ILE A 1 622 ? 14.790 3.056 8.569 1.00 96.62 622 ILE A O 1
ATOM 4939 N N . PRO A 1 623 ? 14.443 1.804 10.392 1.00 91.50 623 PRO A N 1
ATOM 4940 C CA . PRO A 1 623 ? 15.842 1.856 10.811 1.00 91.50 623 PRO A CA 1
ATOM 4941 C C . PRO A 1 623 ? 16.789 1.215 9.789 1.00 91.50 623 PRO A C 1
ATOM 4943 O O . PRO A 1 623 ? 17.817 1.804 9.451 1.00 91.50 623 PRO A O 1
ATOM 4946 N N . ALA A 1 624 ? 16.417 0.051 9.248 1.00 93.31 624 ALA A N 1
ATOM 4947 C CA . ALA A 1 624 ? 17.165 -0.666 8.218 1.00 93.31 624 ALA A CA 1
ATOM 4948 C C . ALA A 1 624 ? 16.223 -1.460 7.299 1.00 93.31 624 ALA A C 1
ATOM 4950 O O . ALA A 1 624 ? 15.251 -2.056 7.759 1.00 93.31 624 ALA A O 1
ATOM 4951 N N . ALA A 1 625 ? 16.535 -1.492 6.009 1.00 97.31 625 ALA A N 1
ATOM 4952 C CA . ALA A 1 625 ? 15.890 -2.329 5.003 1.00 97.31 625 ALA A CA 1
ATOM 4953 C C . ALA A 1 625 ? 16.890 -2.621 3.868 1.00 97.31 625 ALA A C 1
ATOM 4955 O O . ALA A 1 625 ? 18.061 -2.247 3.949 1.00 97.31 625 ALA A O 1
ATOM 4956 N N . LEU A 1 626 ? 16.441 -3.301 2.814 1.00 96.44 626 LEU A N 1
ATOM 4957 C CA . LEU A 1 626 ? 17.221 -3.618 1.613 1.00 96.44 626 LEU A CA 1
ATOM 4958 C C . LEU A 1 626 ? 18.646 -4.092 1.958 1.00 96.44 626 LEU A C 1
ATOM 4960 O O . LEU A 1 626 ? 18.833 -5.006 2.768 1.00 96.44 626 LEU A O 1
ATOM 4964 N N . TRP A 1 627 ? 19.647 -3.438 1.377 1.00 94.31 627 TRP A N 1
ATOM 4965 C CA . TRP A 1 627 ? 21.061 -3.767 1.492 1.00 94.31 627 TRP A CA 1
ATOM 4966 C C . TRP A 1 627 ? 21.698 -3.370 2.830 1.00 94.31 627 TRP A C 1
ATOM 4968 O O . TRP A 1 627 ? 22.858 -3.704 3.056 1.00 94.31 627 TRP A O 1
ATOM 4978 N N . ASP A 1 628 ? 20.955 -2.754 3.754 1.00 94.31 628 ASP A N 1
ATOM 4979 C CA . ASP A 1 628 ? 21.389 -2.600 5.154 1.00 94.31 628 ASP A CA 1
ATOM 4980 C C . ASP A 1 628 ? 21.074 -3.846 5.995 1.00 94.31 628 ASP A C 1
ATOM 4982 O O . ASP A 1 628 ? 21.559 -4.010 7.119 1.00 94.31 628 ASP A O 1
ATOM 4986 N N . THR A 1 629 ? 20.268 -4.760 5.453 1.00 94.56 629 THR A N 1
ATOM 4987 C CA . THR A 1 629 ? 19.865 -6.003 6.111 1.00 94.56 629 THR A CA 1
ATOM 4988 C C . THR A 1 629 ? 20.473 -7.220 5.418 1.00 94.56 629 THR A C 1
ATOM 4990 O O . THR A 1 629 ? 20.930 -7.159 4.278 1.00 94.56 629 THR A O 1
ATOM 4993 N N . ASN A 1 630 ? 20.525 -8.356 6.116 1.00 91.75 630 ASN A N 1
ATOM 4994 C CA . ASN A 1 630 ? 21.054 -9.606 5.569 1.00 91.75 630 ASN A CA 1
ATOM 4995 C C . ASN A 1 630 ? 20.179 -10.804 5.962 1.00 91.75 630 ASN A C 1
ATOM 4997 O O . ASN A 1 630 ? 19.228 -10.682 6.727 1.00 91.75 630 ASN A O 1
ATOM 5001 N N . SER A 1 631 ? 20.539 -11.996 5.478 1.00 89.31 631 SER A N 1
ATOM 5002 C CA . SER A 1 631 ? 19.795 -13.246 5.725 1.00 89.31 631 SER A CA 1
ATOM 5003 C C . SER A 1 631 ? 19.561 -13.619 7.199 1.00 89.31 631 SER A C 1
ATOM 5005 O O . SER A 1 631 ? 18.747 -14.502 7.474 1.00 89.31 631 SER A O 1
ATOM 5007 N N . ARG A 1 632 ? 20.285 -13.001 8.141 1.00 89.06 632 ARG A N 1
ATOM 5008 C CA . ARG A 1 632 ? 20.149 -13.228 9.588 1.00 89.06 632 ARG A CA 1
ATOM 5009 C C . ARG A 1 632 ? 19.388 -12.118 10.305 1.00 89.06 632 ARG A C 1
ATOM 5011 O O . ARG A 1 632 ? 19.076 -12.314 11.478 1.00 89.06 632 ARG A O 1
ATOM 5018 N N . SER A 1 633 ? 19.135 -10.996 9.638 1.00 90.06 633 SER A N 1
ATOM 5019 C CA . SER A 1 633 ? 18.356 -9.885 10.174 1.00 90.06 633 SER A CA 1
ATOM 5020 C C . SER A 1 633 ? 16.880 -10.269 10.281 1.00 90.06 633 SER A C 1
ATOM 5022 O O . SER A 1 633 ? 16.370 -11.028 9.455 1.00 90.06 633 SER A O 1
ATOM 5024 N N . ASP A 1 634 ? 16.223 -9.735 11.303 1.00 92.50 634 ASP A N 1
ATOM 5025 C CA . ASP A 1 634 ? 14.766 -9.616 11.359 1.00 92.50 634 ASP A CA 1
ATOM 5026 C C . ASP A 1 634 ? 14.340 -8.300 10.675 1.00 92.50 634 ASP A C 1
ATOM 5028 O O . ASP A 1 634 ? 15.207 -7.507 10.279 1.00 92.50 634 ASP A O 1
ATOM 5032 N N . ILE A 1 635 ? 13.038 -8.063 10.511 1.00 92.69 635 ILE A N 1
ATOM 5033 C CA . ILE A 1 635 ? 12.522 -6.746 10.121 1.00 92.69 635 ILE A CA 1
ATOM 5034 C C . ILE A 1 635 ? 12.921 -5.700 11.169 1.00 92.69 635 ILE A C 1
ATOM 5036 O O . ILE A 1 635 ? 12.999 -5.987 12.363 1.00 92.69 635 ILE A O 1
ATOM 5040 N N . ALA A 1 636 ? 13.218 -4.482 10.716 1.00 90.00 636 ALA A N 1
ATOM 5041 C CA . ALA A 1 636 ? 13.632 -3.392 11.604 1.00 90.00 636 ALA A CA 1
ATOM 5042 C C . ALA A 1 636 ? 12.497 -2.408 11.922 1.00 90.00 636 ALA A C 1
ATOM 5044 O O . ALA A 1 636 ? 12.697 -1.483 12.702 1.00 90.00 636 ALA A O 1
ATOM 5045 N N . TRP A 1 637 ? 11.336 -2.580 11.293 1.00 91.75 637 TRP A N 1
ATOM 5046 C CA . TRP A 1 637 ? 10.153 -1.743 11.462 1.00 91.75 637 TRP A CA 1
ATOM 5047 C C . TRP A 1 637 ? 9.104 -2.443 12.330 1.00 91.75 637 TRP A C 1
ATOM 5049 O O . TRP A 1 637 ? 9.169 -3.652 12.542 1.00 91.75 637 TRP A O 1
ATOM 5059 N N . SER A 1 638 ? 8.128 -1.677 12.818 1.00 92.06 638 SER A N 1
ATOM 5060 C CA . SER A 1 638 ? 7.017 -2.214 13.611 1.00 92.06 638 SER A CA 1
ATOM 5061 C C . SER A 1 638 ? 6.093 -3.096 12.769 1.00 92.06 638 SER A C 1
ATOM 5063 O O . SER A 1 638 ? 5.765 -2.747 11.638 1.00 92.06 638 SER A O 1
ATOM 5065 N N . GLU A 1 639 ? 5.624 -4.206 13.336 1.00 91.75 639 GLU A N 1
ATOM 5066 C CA . GLU A 1 639 ? 4.578 -5.048 12.737 1.00 91.75 639 GLU A CA 1
ATOM 5067 C C . GLU A 1 639 ? 3.178 -4.427 12.870 1.00 91.75 639 GLU A C 1
ATOM 5069 O O . GLU A 1 639 ? 2.252 -4.860 12.188 1.00 91.75 639 GLU A O 1
ATOM 5074 N N . HIS A 1 640 ? 3.032 -3.390 13.703 1.00 92.62 640 HIS A N 1
ATOM 5075 C CA . HIS A 1 640 ? 1.745 -2.802 14.051 1.00 92.62 640 HIS A CA 1
ATOM 5076 C C . HIS A 1 640 ? 1.501 -1.440 13.403 1.00 92.62 640 HIS A C 1
ATOM 5078 O O . HIS A 1 640 ? 2.372 -0.560 13.377 1.00 92.62 640 HIS A O 1
ATOM 5084 N N . GLY A 1 641 ? 0.273 -1.235 12.936 1.00 91.31 641 GLY A N 1
ATOM 5085 C CA . GLY A 1 641 ? -0.131 -0.038 12.205 1.00 91.31 641 GLY A CA 1
ATOM 5086 C C . GLY A 1 641 ? -0.110 1.235 13.048 1.00 91.31 641 GLY A C 1
ATOM 5087 O O . GLY A 1 641 ? 0.368 2.271 12.573 1.00 91.31 641 GLY A O 1
ATOM 5088 N N . TYR A 1 642 ? -0.499 1.153 14.325 1.00 89.06 642 TYR A N 1
ATOM 5089 C CA . TYR A 1 642 ? -0.498 2.299 15.244 1.00 89.06 642 TYR A CA 1
ATOM 5090 C C . TYR A 1 642 ? 0.874 2.982 15.364 1.00 89.06 642 TYR A C 1
ATOM 5092 O O . TYR A 1 642 ? 0.941 4.196 15.556 1.00 89.06 642 TYR A O 1
ATOM 5100 N N . SER A 1 643 ? 1.978 2.240 15.202 1.00 89.50 643 SER A N 1
ATOM 5101 C CA . SER A 1 643 ? 3.331 2.813 15.235 1.00 89.50 643 SER A CA 1
ATOM 5102 C C . SER A 1 643 ? 3.539 3.807 14.089 1.00 89.50 643 SER A C 1
ATOM 5104 O O . SER A 1 643 ? 4.072 4.896 14.289 1.00 89.50 643 SER A O 1
ATOM 5106 N N . PHE A 1 644 ? 3.047 3.475 12.895 1.00 95.31 644 PHE A N 1
ATOM 5107 C CA . PHE A 1 644 ? 3.087 4.372 11.742 1.00 95.31 644 PHE A CA 1
ATOM 5108 C C . PHE A 1 644 ? 2.061 5.502 11.850 1.00 95.31 644 PHE A C 1
ATOM 5110 O O . PHE A 1 644 ? 2.321 6.602 11.367 1.00 95.31 644 PHE A O 1
ATOM 5117 N N . GLU A 1 645 ? 0.916 5.280 12.501 1.00 93.62 645 GLU A N 1
ATOM 5118 C CA . GLU A 1 645 ? -0.054 6.352 12.756 1.00 93.62 645 GLU A CA 1
ATOM 5119 C C . GLU A 1 645 ? 0.523 7.450 13.658 1.00 93.62 645 GLU A C 1
ATOM 5121 O O . GLU A 1 645 ? 0.308 8.633 13.385 1.00 93.62 645 GLU A O 1
ATOM 5126 N N . VAL A 1 646 ? 1.304 7.090 14.682 1.00 90.06 646 VAL A N 1
ATOM 5127 C CA . VAL A 1 646 ? 2.006 8.063 15.540 1.00 90.06 646 VAL A CA 1
ATOM 5128 C C . VAL A 1 646 ? 2.967 8.921 14.712 1.00 90.06 646 VAL A C 1
ATOM 5130 O O . VAL A 1 646 ? 2.887 10.151 14.761 1.00 90.06 646 VAL A O 1
ATOM 5133 N N . LEU A 1 647 ? 3.809 8.288 13.891 1.00 90.81 647 LEU A N 1
ATOM 5134 C CA . LEU A 1 647 ? 4.782 8.982 13.039 1.00 90.81 647 LEU A CA 1
ATOM 5135 C C . LEU A 1 647 ? 4.103 9.836 11.957 1.00 90.81 647 LEU A C 1
ATOM 5137 O O . LEU A 1 647 ? 4.502 10.977 11.711 1.00 90.81 647 LEU A O 1
ATOM 5141 N N . ARG A 1 648 ? 3.012 9.348 11.351 1.00 97.00 648 ARG A N 1
ATOM 5142 C CA . ARG A 1 648 ? 2.206 10.144 10.412 1.00 97.00 648 ARG A CA 1
ATOM 5143 C C . ARG A 1 648 ? 1.580 11.349 11.105 1.00 97.00 648 ARG A C 1
ATOM 5145 O O . ARG A 1 648 ? 1.505 12.424 10.512 1.00 97.00 648 ARG A O 1
ATOM 5152 N N . GLN A 1 649 ? 1.123 11.206 12.349 1.00 94.25 649 GLN A N 1
ATOM 5153 C CA . GLN A 1 649 ? 0.564 12.326 13.104 1.00 94.25 649 GLN A CA 1
ATOM 5154 C C . GLN A 1 649 ? 1.632 13.374 13.433 1.00 94.25 649 GLN A C 1
ATOM 5156 O O . GLN A 1 649 ? 1.339 14.572 13.415 1.00 94.25 649 GLN A O 1
ATOM 5161 N N . GLU A 1 650 ? 2.860 12.945 13.717 1.00 91.00 650 GLU A N 1
ATOM 5162 C CA . GLU A 1 650 ? 4.003 13.842 13.878 1.00 91.00 650 GLU A CA 1
ATOM 5163 C C . GLU A 1 650 ? 4.262 14.630 12.591 1.00 91.00 650 GLU A C 1
ATOM 5165 O O . GLU A 1 650 ? 4.226 15.861 12.625 1.00 91.00 650 GLU A O 1
ATOM 5170 N N . LEU A 1 651 ? 4.369 13.956 11.439 1.00 94.75 651 LEU A N 1
ATOM 5171 C CA . LEU A 1 651 ? 4.478 14.617 10.131 1.00 94.75 651 LEU A CA 1
ATOM 5172 C C . LEU A 1 651 ? 3.322 15.593 9.881 1.00 94.75 651 LEU A C 1
ATOM 5174 O O . LEU A 1 651 ? 3.545 16.719 9.441 1.00 94.75 651 LEU A O 1
ATOM 5178 N N . ALA A 1 652 ? 2.086 15.207 10.213 1.00 96.31 652 ALA A N 1
ATOM 5179 C CA . ALA A 1 652 ? 0.917 16.071 10.067 1.00 96.31 652 ALA A CA 1
ATOM 5180 C C . ALA A 1 652 ? 1.069 17.380 10.857 1.00 96.31 652 ALA A C 1
ATOM 5182 O O . ALA A 1 652 ? 0.786 18.461 10.338 1.00 96.31 652 ALA A O 1
ATOM 5183 N N . LYS A 1 653 ? 1.526 17.290 12.113 1.00 89.12 653 LYS A N 1
ATOM 5184 C CA . LYS A 1 653 ? 1.763 18.453 12.981 1.00 89.12 653 LYS A CA 1
ATOM 5185 C C . LYS A 1 653 ? 2.930 19.295 12.474 1.00 89.12 653 LYS A C 1
ATOM 5187 O O . LYS A 1 653 ? 2.819 20.520 12.470 1.00 89.12 653 LYS A O 1
ATOM 5192 N N . LEU A 1 654 ? 4.004 18.660 12.010 1.00 89.50 654 LEU A N 1
ATOM 5193 C CA . LEU A 1 654 ? 5.157 19.342 11.423 1.00 89.50 654 LEU A CA 1
ATOM 5194 C C . LEU A 1 654 ? 4.770 20.160 10.191 1.00 89.50 654 LEU A C 1
ATOM 5196 O O . LEU A 1 654 ? 5.108 21.337 10.117 1.00 89.50 654 LEU A O 1
ATOM 5200 N N . ILE A 1 655 ? 4.001 19.582 9.268 1.00 94.69 655 ILE A N 1
ATOM 5201 C CA . ILE A 1 655 ? 3.514 20.279 8.068 1.00 94.69 655 ILE A CA 1
ATOM 5202 C C . ILE A 1 655 ? 2.536 21.396 8.450 1.00 94.69 655 ILE A C 1
ATOM 5204 O O . ILE A 1 655 ? 2.582 22.496 7.905 1.00 94.69 655 ILE A O 1
ATOM 5208 N N . ALA A 1 656 ? 1.630 21.132 9.391 1.00 91.56 656 ALA A N 1
ATOM 5209 C CA . ALA A 1 656 ? 0.587 22.083 9.754 1.00 91.56 656 ALA A CA 1
ATOM 5210 C C . ALA A 1 656 ? 1.104 23.317 10.508 1.00 91.56 656 ALA A C 1
ATOM 5212 O O . ALA A 1 656 ? 0.525 24.395 10.358 1.00 91.56 656 ALA A O 1
ATOM 5213 N N . TYR A 1 657 ? 2.145 23.156 11.331 1.00 83.88 657 TYR A N 1
ATOM 5214 C CA . TYR A 1 657 ? 2.529 24.153 12.336 1.00 83.88 657 TYR A CA 1
ATOM 5215 C C . TYR A 1 657 ? 4.042 24.449 12.382 1.00 83.88 657 TYR A C 1
ATOM 5217 O O . TYR A 1 657 ? 4.468 25.429 12.987 1.00 83.88 657 TYR A O 1
ATOM 5225 N N . GLY A 1 658 ? 4.881 23.658 11.709 1.00 72.06 658 GLY A N 1
ATOM 5226 C CA . GLY A 1 658 ? 6.343 23.762 11.782 1.00 72.06 658 GLY A CA 1
ATOM 5227 C C . GLY A 1 658 ? 6.916 23.232 13.102 1.00 72.06 658 GLY A C 1
ATOM 5228 O O . GLY A 1 658 ? 6.194 23.034 14.069 1.00 72.06 658 GLY A O 1
ATOM 5229 N N . TRP A 1 659 ? 8.232 23.009 13.178 1.00 56.62 659 TRP A N 1
ATOM 5230 C CA . TRP A 1 659 ? 8.869 22.314 14.314 1.00 56.62 659 TRP A CA 1
ATOM 5231 C C . TRP A 1 659 ? 8.715 23.025 15.672 1.00 56.62 659 TRP A C 1
ATOM 5233 O O . TRP A 1 659 ? 8.462 22.371 16.682 1.00 56.62 659 TRP A O 1
ATOM 5243 N N . GLN A 1 660 ? 8.831 24.361 15.730 1.00 51.94 660 GLN A N 1
ATOM 5244 C CA . GLN A 1 660 ? 8.733 25.122 16.993 1.00 51.94 660 GLN A CA 1
ATOM 5245 C C . GLN A 1 660 ? 7.309 25.160 17.573 1.00 51.94 660 GLN A C 1
ATOM 5247 O O . GLN A 1 660 ? 7.145 25.189 18.794 1.00 51.94 660 GLN A O 1
ATOM 5252 N N . GLU A 1 661 ? 6.278 25.138 16.722 1.00 42.84 661 GLU A N 1
ATOM 5253 C CA . GLU A 1 661 ? 4.892 25.014 17.181 1.00 42.84 661 GLU A CA 1
ATOM 5254 C C . GLU A 1 661 ? 4.479 23.546 17.327 1.00 42.84 661 GLU A C 1
ATOM 5256 O O . GLU A 1 661 ? 3.822 23.218 18.297 1.00 42.84 661 GLU A O 1
ATOM 5261 N N . ALA A 1 662 ? 4.926 22.613 16.483 1.00 44.53 662 ALA A N 1
ATOM 5262 C CA . ALA A 1 662 ? 4.651 21.178 16.640 1.00 44.53 662 ALA A CA 1
ATOM 5263 C C . ALA A 1 662 ? 5.207 20.600 17.956 1.00 44.53 662 ALA A C 1
ATOM 5265 O O . ALA A 1 662 ? 4.552 19.765 18.573 1.00 44.53 662 ALA A O 1
ATOM 5266 N N . SER A 1 663 ? 6.359 21.102 18.420 1.00 41.78 663 SER A N 1
ATOM 5267 C CA . SER A 1 663 ? 6.944 20.779 19.736 1.00 41.78 663 SER A CA 1
ATOM 5268 C C . SER A 1 663 ? 6.268 21.491 20.920 1.00 41.78 663 SER A C 1
ATOM 5270 O O . SER A 1 663 ? 6.531 21.143 22.070 1.00 41.78 663 SER A O 1
ATOM 5272 N N . SER A 1 664 ? 5.396 22.479 20.669 1.00 35.81 664 SER A N 1
ATOM 5273 C CA . SER A 1 664 ? 4.651 23.227 21.700 1.00 35.81 664 SER A CA 1
ATOM 5274 C C . SER A 1 664 ? 3.122 23.097 21.610 1.00 35.81 664 SER A C 1
ATOM 5276 O O . SER A 1 664 ? 2.407 23.530 22.517 1.00 35.81 664 SER A O 1
ATOM 5278 N N . LEU A 1 665 ? 2.607 22.462 20.560 1.00 32.28 665 LEU A N 1
ATOM 5279 C CA . LEU A 1 665 ? 1.225 22.034 20.418 1.00 32.28 665 LEU A CA 1
ATOM 5280 C C . LEU A 1 665 ? 1.036 20.715 21.158 1.00 32.28 665 LEU A C 1
ATOM 5282 O O . LEU A 1 665 ? 1.964 19.907 21.215 1.00 32.28 665 LEU A O 1
ATOM 5286 N N . PRO A 1 666 ? -0.159 20.455 21.708 1.00 28.83 666 PRO A N 1
ATOM 5287 C CA . PRO A 1 666 ? -0.433 19.188 22.346 1.00 28.83 666 PRO A CA 1
ATOM 5288 C C . PRO A 1 666 ? -0.467 18.092 21.270 1.00 28.83 666 PRO A C 1
ATOM 5290 O O . PRO A 1 666 ? -1.508 17.707 20.748 1.00 28.83 666 PRO A O 1
ATOM 5293 N N . VAL A 1 667 ? 0.695 17.518 20.969 1.00 31.70 667 VAL A N 1
ATOM 5294 C CA . VAL A 1 667 ? 0.805 16.064 21.028 1.00 31.70 667 VAL A CA 1
ATOM 5295 C C . VAL A 1 667 ? 0.232 15.667 22.391 1.00 31.70 667 VAL A C 1
ATOM 5297 O O . VAL A 1 667 ? 0.363 16.426 23.354 1.00 31.70 667 VAL A O 1
ATOM 5300 N N . TYR A 1 668 ? -0.390 14.504 22.529 1.00 29.89 668 TYR A N 1
ATOM 5301 C CA . TYR A 1 668 ? -0.560 13.909 23.856 1.00 29.89 668 TYR A CA 1
ATOM 5302 C C . TYR A 1 668 ? 0.833 13.547 24.437 1.00 29.89 668 TYR A C 1
ATOM 5304 O O . TYR A 1 668 ? 1.122 12.409 24.766 1.00 29.89 668 TYR A O 1
ATOM 5312 N N . HIS A 1 669 ? 1.742 14.520 24.534 1.00 33.31 669 HIS A N 1
ATOM 5313 C CA . HIS A 1 669 ? 2.916 14.487 25.368 1.00 33.31 669 HIS A CA 1
ATOM 5314 C C . HIS A 1 669 ? 2.423 14.828 26.764 1.00 33.31 669 HIS A C 1
ATOM 5316 O O . HIS A 1 669 ? 2.135 15.984 27.094 1.00 33.31 669 HIS A O 1
ATOM 5322 N N . GLN A 1 670 ? 2.312 13.798 27.597 1.00 36.34 670 GLN A N 1
ATOM 5323 C CA . GLN A 1 670 ? 2.474 14.017 29.022 1.00 36.34 670 GLN A CA 1
ATOM 5324 C C . GLN A 1 670 ? 3.782 14.792 29.238 1.00 36.34 670 GLN A C 1
ATOM 5326 O O . GLN A 1 670 ? 4.813 14.490 28.639 1.00 36.34 670 GLN A O 1
ATOM 5331 N N . GLN A 1 671 ? 3.675 15.862 30.024 1.00 43.09 671 GLN A N 1
ATOM 5332 C CA . GLN A 1 671 ? 4.752 16.780 30.378 1.00 43.09 671 GLN A CA 1
ATOM 5333 C C . GLN A 1 671 ? 6.022 16.045 30.820 1.00 43.09 671 GLN A C 1
ATOM 5335 O O . GLN A 1 671 ? 5.947 14.981 31.426 1.00 43.09 671 GLN A O 1
ATOM 5340 N N . GLN A 1 672 ? 7.179 16.686 30.619 1.00 46.66 672 GLN A N 1
ATOM 5341 C CA . GLN A 1 672 ? 8.425 16.330 31.299 1.00 46.66 672 GLN A CA 1
ATOM 5342 C C . GLN A 1 672 ? 8.157 16.132 32.802 1.00 46.66 672 GLN A C 1
ATOM 5344 O O . GLN A 1 672 ? 7.820 17.081 33.513 1.00 46.66 672 GLN A O 1
ATOM 5349 N N . GLU A 1 673 ? 8.258 14.882 33.257 1.00 63.09 673 GLU A N 1
ATOM 5350 C CA . GLU A 1 673 ? 7.605 14.436 34.492 1.00 63.09 673 GLU A CA 1
ATOM 5351 C C . GLU A 1 673 ? 8.447 14.655 35.763 1.00 63.09 673 GLU A C 1
ATOM 5353 O O . GLU A 1 673 ? 7.893 14.615 36.857 1.00 63.09 673 GLU A O 1
ATOM 5358 N N . PHE A 1 674 ? 9.763 14.920 35.664 1.00 81.50 674 PHE A N 1
ATOM 5359 C CA . PHE A 1 674 ? 10.669 14.973 36.828 1.00 81.50 674 PHE A CA 1
ATOM 5360 C C . PHE A 1 674 ? 11.638 16.167 36.824 1.00 81.50 674 PHE A C 1
ATOM 5362 O O . PHE A 1 674 ? 12.344 16.410 35.849 1.00 81.50 674 PHE A O 1
ATOM 5369 N N . VAL A 1 675 ? 11.726 16.889 37.949 1.00 85.19 675 VAL A N 1
ATOM 5370 C CA . VAL A 1 675 ? 12.547 18.107 38.108 1.00 85.19 675 VAL A CA 1
ATOM 5371 C C . VAL A 1 675 ? 14.039 17.841 38.312 1.00 85.19 675 VAL A C 1
ATOM 5373 O O . VAL A 1 675 ? 14.842 18.768 38.242 1.00 85.19 675 VAL A O 1
ATOM 5376 N N . ASP A 1 676 ? 14.416 16.603 38.626 1.00 87.50 676 ASP A N 1
ATOM 5377 C CA . ASP A 1 676 ? 15.791 16.190 38.922 1.00 87.50 676 ASP A CA 1
ATOM 5378 C C . ASP A 1 676 ? 16.487 15.491 37.744 1.00 87.50 676 ASP A C 1
ATOM 5380 O O . ASP A 1 676 ? 17.646 15.098 37.873 1.00 87.50 676 ASP A O 1
ATOM 5384 N N . ILE A 1 677 ? 15.814 15.379 36.593 1.00 85.44 677 ILE A N 1
ATOM 5385 C CA . ILE A 1 677 ? 16.373 14.854 35.343 1.00 85.44 677 ILE A CA 1
ATOM 5386 C C . ILE A 1 677 ? 16.374 15.971 34.289 1.00 85.44 677 ILE A C 1
ATOM 5388 O O . ILE A 1 677 ? 15.362 16.251 33.643 1.00 85.44 677 ILE A O 1
ATOM 5392 N N . GLY A 1 678 ? 17.526 16.624 34.118 1.00 79.31 678 GLY A N 1
ATOM 5393 C CA . GLY A 1 678 ? 17.763 17.555 33.009 1.00 79.31 678 GLY A CA 1
ATOM 5394 C C . GLY A 1 678 ? 17.980 16.828 31.677 1.00 79.31 678 GLY A C 1
ATOM 5395 O O . GLY A 1 678 ? 18.308 15.644 31.673 1.00 79.31 678 GLY A O 1
ATOM 5396 N N . LEU A 1 679 ? 17.845 17.550 30.555 1.00 74.25 679 LEU A N 1
ATOM 5397 C CA . LEU A 1 679 ? 18.101 17.033 29.195 1.00 74.25 679 LEU A CA 1
ATOM 5398 C C . LEU A 1 679 ? 19.529 16.477 29.018 1.00 74.25 679 LEU A C 1
ATOM 5400 O O . LEU A 1 679 ? 19.784 15.670 28.137 1.00 74.25 679 LEU A O 1
ATOM 5404 N N . ASP A 1 680 ? 20.476 16.928 29.840 1.00 80.00 680 ASP A N 1
ATOM 5405 C CA . ASP A 1 680 ? 21.879 16.511 29.836 1.00 80.00 680 ASP A CA 1
ATOM 5406 C C . ASP A 1 680 ? 22.163 15.289 30.728 1.00 80.00 680 ASP A C 1
ATOM 5408 O O . ASP A 1 680 ? 23.306 14.830 30.817 1.00 80.00 680 ASP A O 1
ATOM 5412 N N . HIS A 1 681 ? 21.147 14.752 31.409 1.00 85.56 681 HIS A N 1
ATOM 5413 C CA . HIS A 1 681 ? 21.310 13.591 32.271 1.00 85.56 681 HIS A CA 1
ATOM 5414 C C . HIS A 1 681 ? 21.558 12.322 31.426 1.00 85.56 681 HIS A C 1
ATOM 5416 O O . HIS A 1 681 ? 20.808 12.058 30.490 1.00 85.56 681 HIS A O 1
ATOM 5422 N N . PRO A 1 682 ? 22.540 11.464 31.771 1.00 87.94 682 PRO A N 1
ATOM 5423 C CA . PRO A 1 682 ? 22.954 10.321 30.941 1.00 87.94 682 PRO A CA 1
ATOM 5424 C C . PRO A 1 682 ? 21.897 9.226 30.755 1.00 87.94 682 PRO A C 1
ATOM 5426 O O . PRO A 1 682 ? 22.122 8.312 29.974 1.00 87.94 682 PRO A O 1
ATOM 5429 N N . TYR A 1 683 ? 20.800 9.298 31.510 1.00 90.50 683 TYR A N 1
ATOM 5430 C CA . TYR A 1 683 ? 19.654 8.393 31.404 1.00 90.50 683 TYR A CA 1
ATOM 5431 C C . TYR A 1 683 ? 18.349 9.137 31.075 1.00 90.50 683 TYR A C 1
ATOM 5433 O O . TYR A 1 683 ? 17.271 8.626 31.366 1.00 90.50 683 TYR A O 1
ATOM 5441 N N . TYR A 1 684 ? 18.430 10.393 30.610 1.00 84.00 684 TYR A N 1
ATOM 5442 C CA . TYR A 1 684 ? 17.257 11.240 30.362 1.00 84.00 684 TYR A CA 1
ATOM 5443 C C . TYR A 1 684 ? 16.276 10.560 29.404 1.00 84.00 684 TYR A C 1
ATOM 5445 O O . TYR A 1 684 ? 15.104 10.399 29.748 1.00 84.00 684 TYR A O 1
ATOM 5453 N N . GLU A 1 685 ? 16.773 10.095 28.259 1.00 81.19 685 GLU A N 1
ATOM 5454 C CA . GLU A 1 685 ? 15.942 9.505 27.211 1.00 81.19 685 GLU A CA 1
ATOM 5455 C C . GLU A 1 685 ? 15.314 8.180 27.654 1.00 81.19 685 GLU A C 1
ATOM 5457 O O . GLU A 1 685 ? 14.112 7.971 27.486 1.00 81.19 685 GLU A O 1
ATOM 5462 N N . GLU A 1 686 ? 16.081 7.303 28.312 1.00 87.12 686 GLU A N 1
ATOM 5463 C CA . GLU A 1 686 ? 15.553 6.030 28.806 1.00 87.12 686 GLU A CA 1
ATOM 5464 C C . GLU A 1 686 ? 14.497 6.227 29.894 1.00 87.12 686 GLU A C 1
ATOM 5466 O O . GLU A 1 686 ? 13.489 5.518 29.915 1.00 87.12 686 GLU A O 1
ATOM 5471 N N . ILE A 1 687 ? 14.700 7.197 30.789 1.00 88.19 687 ILE A N 1
ATOM 5472 C CA . ILE A 1 687 ? 13.722 7.529 31.827 1.00 88.19 687 ILE A CA 1
ATOM 5473 C C . ILE A 1 687 ? 12.453 8.095 31.186 1.00 88.19 687 ILE A C 1
ATOM 5475 O O . ILE A 1 687 ? 11.357 7.670 31.547 1.00 88.19 687 ILE A O 1
ATOM 5479 N N . ASN A 1 688 ? 12.577 9.021 30.236 1.00 79.81 688 ASN A N 1
ATOM 5480 C CA . ASN A 1 688 ? 11.431 9.656 29.591 1.00 79.81 688 ASN A CA 1
ATOM 5481 C C . ASN A 1 688 ? 10.596 8.640 28.796 1.00 79.81 688 ASN A C 1
ATOM 5483 O O . ASN A 1 688 ? 9.388 8.540 29.014 1.00 79.81 688 ASN A O 1
ATOM 5487 N N . ALA A 1 689 ? 11.241 7.815 27.966 1.00 72.50 689 ALA A N 1
ATOM 5488 C CA . ALA A 1 689 ? 10.572 6.787 27.169 1.00 72.50 689 ALA A CA 1
ATOM 5489 C C . ALA A 1 689 ? 9.784 5.802 28.046 1.00 72.50 689 ALA A C 1
ATOM 5491 O O . ALA A 1 689 ? 8.600 5.553 27.831 1.00 72.50 689 ALA A O 1
ATOM 5492 N N . LEU A 1 690 ? 10.410 5.282 29.102 1.00 79.31 690 LEU A N 1
ATOM 5493 C CA . LEU A 1 690 ? 9.755 4.327 29.995 1.00 79.31 690 LEU A CA 1
ATOM 5494 C C . LEU A 1 690 ? 8.652 4.944 30.861 1.00 79.31 690 LEU A C 1
ATOM 5496 O O . LEU A 1 690 ? 7.743 4.233 31.296 1.00 79.31 690 LEU A O 1
ATOM 5500 N N . THR A 1 691 ? 8.751 6.240 31.146 1.00 77.19 691 THR A N 1
ATOM 5501 C CA . THR A 1 691 ? 7.731 6.985 31.890 1.00 77.19 691 THR A CA 1
ATOM 5502 C C . THR A 1 691 ? 6.485 7.170 31.030 1.00 77.19 691 THR A C 1
ATOM 5504 O O . THR A 1 691 ? 5.389 6.836 31.473 1.00 77.19 691 THR A O 1
ATOM 5507 N N . GLN A 1 692 ? 6.656 7.579 29.769 1.00 69.31 692 GLN A N 1
ATOM 5508 C CA . GLN A 1 692 ? 5.560 7.711 28.800 1.00 69.31 692 GLN A CA 1
ATOM 5509 C C . GLN A 1 692 ? 4.838 6.381 28.548 1.00 69.31 692 GLN A C 1
ATOM 5511 O O . GLN A 1 692 ? 3.617 6.349 28.435 1.00 69.31 692 GLN A O 1
ATOM 5516 N N . LEU A 1 693 ? 5.580 5.272 28.535 1.00 66.25 693 LEU A N 1
ATOM 5517 C CA . LEU A 1 693 ? 5.029 3.918 28.397 1.00 66.25 693 LEU A CA 1
ATOM 5518 C C . LEU A 1 693 ? 4.394 3.367 29.696 1.00 66.25 693 LEU A C 1
ATOM 5520 O O . LEU A 1 693 ? 3.906 2.235 29.730 1.00 66.25 693 LEU A O 1
ATOM 5524 N N . GLY A 1 694 ? 4.423 4.127 30.797 1.00 74.69 694 GLY A N 1
ATOM 5525 C CA . GLY A 1 694 ? 3.848 3.740 32.090 1.00 74.69 694 GLY A CA 1
ATOM 5526 C C . GLY A 1 694 ? 4.623 2.654 32.851 1.00 74.69 694 GLY A C 1
ATOM 5527 O O . GLY A 1 694 ? 4.162 2.167 33.891 1.00 74.69 694 GLY A O 1
ATOM 5528 N N . PHE A 1 695 ? 5.810 2.258 32.380 1.00 78.25 695 PHE A N 1
ATOM 5529 C CA . PHE A 1 695 ? 6.622 1.225 33.030 1.00 78.25 695 PHE A CA 1
ATOM 5530 C C . PHE A 1 695 ? 7.254 1.714 34.333 1.00 78.25 695 PHE A C 1
ATOM 5532 O O . PHE A 1 695 ? 7.375 0.940 35.288 1.00 78.25 695 PHE A O 1
ATOM 5539 N N . ILE A 1 696 ? 7.635 2.991 34.403 1.00 83.12 696 ILE A N 1
ATOM 5540 C CA . ILE A 1 696 ? 8.337 3.569 35.555 1.00 83.12 696 ILE A CA 1
ATOM 5541 C C . ILE A 1 696 ? 7.618 4.822 36.070 1.00 83.12 696 ILE A C 1
ATOM 5543 O O . ILE A 1 696 ? 6.809 5.414 35.372 1.00 83.12 696 ILE A O 1
ATOM 5547 N N . GLY A 1 697 ? 7.882 5.201 37.322 1.00 81.75 697 GLY A N 1
ATOM 5548 C CA . GLY A 1 697 ? 7.321 6.409 37.935 1.00 81.75 697 GLY A CA 1
ATOM 5549 C C . GLY A 1 697 ? 8.275 7.028 38.955 1.00 81.75 697 GLY A C 1
ATOM 5550 O O . GLY A 1 697 ? 9.295 6.420 39.304 1.00 81.75 697 GLY A O 1
ATOM 5551 N N . GLY A 1 698 ? 7.947 8.229 39.436 1.00 83.12 698 GLY A N 1
ATOM 5552 C CA . GLY A 1 698 ? 8.801 9.038 40.313 1.00 83.12 698 GLY A CA 1
ATOM 5553 C C . GLY A 1 698 ? 9.048 8.474 41.716 1.00 83.12 698 GLY A C 1
ATOM 5554 O O . GLY A 1 698 ? 8.296 7.654 42.237 1.00 83.12 698 GLY A O 1
ATOM 5555 N N . CYS A 1 699 ? 10.122 8.942 42.350 1.00 85.69 699 CYS A N 1
ATOM 5556 C CA . CYS A 1 699 ? 10.431 8.725 43.765 1.00 85.69 699 CYS A CA 1
ATOM 5557 C C . CYS A 1 699 ? 9.801 9.778 44.696 1.00 85.69 699 CYS A C 1
ATOM 5559 O O . CYS A 1 699 ? 9.717 9.542 45.901 1.00 85.69 699 CYS A O 1
ATOM 5561 N N . ASN A 1 700 ? 9.413 10.940 44.163 1.00 82.25 700 ASN A N 1
ATOM 5562 C CA . ASN A 1 700 ? 8.749 12.027 44.881 1.00 82.25 700 ASN A CA 1
ATOM 5563 C C . ASN A 1 700 ? 7.659 12.631 43.992 1.00 82.25 700 ASN A C 1
ATOM 5565 O O . ASN A 1 700 ? 7.822 12.664 42.774 1.00 82.25 700 ASN A O 1
ATOM 5569 N N . GLN A 1 701 ? 6.576 13.115 44.600 1.00 75.56 701 GLN A N 1
ATOM 5570 C CA . GLN A 1 701 ? 5.434 13.691 43.880 1.00 75.56 701 GLN A CA 1
ATOM 5571 C C . GLN A 1 701 ? 5.437 15.225 43.861 1.00 75.56 701 GLN A C 1
ATOM 5573 O O . GLN A 1 701 ? 4.872 15.804 42.941 1.00 75.56 701 GLN A O 1
ATOM 5578 N N . ASP A 1 702 ? 6.066 15.891 44.839 1.00 75.75 702 ASP A N 1
ATOM 5579 C CA . ASP A 1 702 ? 6.105 17.359 44.900 1.00 75.75 702 ASP A CA 1
ATOM 5580 C C . ASP A 1 702 ? 7.422 17.885 45.525 1.00 75.75 702 ASP A C 1
ATOM 5582 O O . ASP A 1 702 ? 7.662 17.680 46.722 1.00 75.75 702 ASP A O 1
ATOM 5586 N N . PRO A 1 703 ? 8.321 18.508 44.734 1.00 82.00 703 PRO A N 1
ATOM 5587 C CA . PRO A 1 703 ? 8.273 18.528 43.274 1.00 82.00 703 PRO A CA 1
ATOM 5588 C C . PRO A 1 703 ? 8.464 17.103 42.707 1.00 82.00 703 PRO A C 1
ATOM 5590 O O . PRO A 1 703 ? 9.194 16.308 43.319 1.00 82.00 703 PRO A O 1
ATOM 5593 N N . PRO A 1 704 ? 7.835 16.763 41.565 1.00 83.81 704 PRO A N 1
ATOM 5594 C CA . PRO A 1 704 ? 8.005 15.463 40.920 1.00 83.81 704 PRO A CA 1
ATOM 5595 C C . PRO A 1 704 ? 9.484 15.150 40.674 1.00 83.81 704 PRO A C 1
ATOM 5597 O O . PRO A 1 704 ? 10.174 15.951 40.055 1.00 83.81 704 PRO A O 1
ATOM 5600 N N . ALA A 1 705 ? 9.997 14.019 41.160 1.00 88.94 705 ALA A N 1
ATOM 5601 C CA . ALA A 1 705 ? 11.407 13.641 40.993 1.00 88.94 705 ALA A CA 1
ATOM 5602 C C . ALA A 1 705 ? 11.552 12.143 40.699 1.00 88.94 705 ALA A C 1
ATOM 5604 O O . ALA A 1 705 ? 10.777 11.341 41.223 1.00 88.94 705 ALA A O 1
ATOM 5605 N N . PHE A 1 706 ? 12.557 11.750 39.916 1.00 90.81 706 PHE A N 1
ATOM 5606 C CA . PHE A 1 706 ? 12.852 10.358 39.570 1.00 90.81 706 PHE A CA 1
ATOM 5607 C C . PHE A 1 706 ? 13.867 9.695 40.511 1.00 90.81 706 PHE A C 1
ATOM 5609 O O . PHE A 1 706 ? 13.798 8.483 40.724 1.00 90.81 706 PHE A O 1
ATOM 5616 N N . CYS A 1 707 ? 14.785 10.459 41.103 1.00 92.44 707 CYS A N 1
ATOM 5617 C CA . CYS A 1 707 ? 15.925 10.011 41.905 1.00 92.44 707 CYS A CA 1
ATOM 5618 C C . CYS A 1 707 ? 16.849 9.020 41.159 1.00 92.44 707 CYS A C 1
ATOM 5620 O O . CYS A 1 707 ? 16.996 7.877 41.613 1.00 92.44 707 CYS A O 1
ATOM 5622 N N . PRO A 1 708 ? 17.499 9.412 40.047 1.00 92.12 708 PRO A N 1
ATOM 5623 C CA . PRO A 1 708 ? 18.223 8.494 39.157 1.00 92.12 708 PRO A CA 1
ATOM 5624 C C . PRO A 1 708 ? 19.398 7.782 39.840 1.00 92.12 708 PRO A C 1
ATOM 5626 O O . PRO A 1 708 ? 19.648 6.608 39.571 1.00 92.12 708 PRO A O 1
ATOM 5629 N N . ASP A 1 709 ? 20.078 8.455 40.770 1.00 91.75 709 ASP A N 1
ATOM 5630 C CA . ASP A 1 709 ? 21.259 7.930 41.466 1.00 91.75 709 ASP A CA 1
ATOM 5631 C C . ASP A 1 709 ? 20.920 7.081 42.698 1.00 91.75 709 ASP A C 1
ATOM 5633 O O . ASP A 1 709 ? 21.796 6.465 43.314 1.00 91.75 709 ASP A O 1
ATOM 5637 N N . ARG A 1 710 ? 19.641 7.022 43.091 1.00 93.25 710 ARG A N 1
ATOM 5638 C CA . ARG A 1 710 ? 19.220 6.243 44.258 1.00 93.25 710 ARG A CA 1
ATOM 5639 C C . ARG A 1 710 ? 19.278 4.757 43.927 1.00 93.25 710 ARG A C 1
ATOM 5641 O O . ARG A 1 710 ? 18.784 4.321 42.891 1.00 93.25 710 ARG A O 1
ATOM 5648 N N . SER A 1 711 ? 19.845 3.966 44.836 1.00 93.69 711 SER A N 1
ATOM 5649 C CA . SER A 1 711 ? 19.825 2.505 44.718 1.00 93.69 711 SER A CA 1
ATOM 5650 C C . SER A 1 711 ? 18.396 1.966 44.834 1.00 93.69 711 SER A C 1
ATOM 5652 O O . SER A 1 711 ? 17.641 2.421 45.695 1.00 93.69 711 SER A O 1
ATOM 5654 N N . LEU A 1 712 ? 18.044 0.990 43.995 1.00 93.56 712 LEU A N 1
ATOM 5655 C CA . LEU A 1 712 ? 16.744 0.316 44.044 1.00 93.56 712 LEU A CA 1
ATOM 5656 C C . LEU A 1 712 ? 16.678 -0.686 45.196 1.00 93.56 712 LEU A C 1
ATOM 5658 O O . LEU A 1 712 ? 17.557 -1.541 45.343 1.00 93.56 712 LEU A O 1
ATOM 5662 N N . THR A 1 713 ? 15.606 -0.620 45.983 1.00 94.44 713 THR A N 1
ATOM 5663 C CA . THR A 1 713 ? 15.271 -1.692 46.928 1.00 94.44 713 THR A CA 1
ATOM 5664 C C . THR A 1 713 ? 14.630 -2.869 46.192 1.00 94.44 713 THR A C 1
ATOM 5666 O O . THR A 1 713 ? 14.113 -2.722 45.084 1.00 94.44 713 THR A O 1
ATOM 5669 N N . ARG A 1 714 ? 14.635 -4.059 46.796 1.00 94.88 714 ARG A N 1
ATOM 5670 C CA . ARG A 1 714 ? 13.985 -5.248 46.225 1.00 94.88 714 ARG A CA 1
ATOM 5671 C C . ARG A 1 714 ? 12.479 -5.065 46.065 1.00 94.88 714 ARG A C 1
ATOM 5673 O O . ARG A 1 714 ? 11.922 -5.562 45.094 1.00 94.88 714 ARG A O 1
ATOM 5680 N N . ALA A 1 715 ? 11.830 -4.343 46.978 1.00 93.25 715 ALA A N 1
ATOM 5681 C CA . ALA A 1 715 ? 10.413 -4.004 46.858 1.00 93.25 715 ALA A CA 1
ATOM 5682 C C . ALA A 1 715 ? 10.142 -3.090 45.653 1.00 93.25 715 ALA A C 1
ATOM 5684 O O . ALA A 1 715 ? 9.236 -3.356 44.871 1.00 93.25 715 ALA A O 1
ATOM 5685 N N . GLU A 1 716 ? 10.965 -2.058 45.453 1.00 92.00 716 GLU A N 1
ATOM 5686 C CA . GLU A 1 716 ? 10.841 -1.158 44.299 1.00 92.00 716 GLU A CA 1
ATOM 5687 C C . GLU A 1 716 ? 11.134 -1.886 42.986 1.00 92.00 716 GLU A C 1
ATOM 5689 O O . GLU A 1 716 ? 10.399 -1.724 42.015 1.00 92.00 716 GLU A O 1
ATOM 5694 N N . ALA A 1 717 ? 12.165 -2.732 42.970 1.00 92.81 717 ALA A N 1
ATOM 5695 C CA . ALA A 1 717 ? 12.513 -3.550 41.817 1.00 92.81 717 ALA A CA 1
ATOM 5696 C C . ALA A 1 717 ? 11.418 -4.569 41.467 1.00 92.81 717 ALA A C 1
ATOM 5698 O O . ALA A 1 717 ? 11.191 -4.815 40.289 1.00 92.81 717 ALA A O 1
ATOM 5699 N N . ALA A 1 718 ? 10.708 -5.125 42.457 1.00 93.62 718 ALA A N 1
ATOM 5700 C CA . ALA A 1 718 ? 9.592 -6.036 42.206 1.00 93.62 718 ALA A CA 1
ATOM 5701 C C . ALA A 1 718 ? 8.452 -5.356 41.436 1.00 93.62 718 ALA A C 1
ATOM 5703 O O . ALA A 1 718 ? 7.864 -5.959 40.547 1.00 93.62 718 ALA A O 1
ATOM 5704 N N . ILE A 1 719 ? 8.161 -4.092 41.742 1.00 90.81 719 ILE A N 1
ATOM 5705 C CA . ILE A 1 719 ? 7.153 -3.330 40.996 1.00 90.81 719 ILE A CA 1
ATOM 5706 C C . ILE A 1 719 ? 7.699 -2.932 39.629 1.00 90.81 719 ILE A C 1
ATOM 5708 O O . ILE A 1 719 ? 7.061 -3.192 38.614 1.00 90.81 719 ILE A O 1
ATOM 5712 N N . LEU A 1 720 ? 8.891 -2.331 39.608 1.00 89.19 720 LEU A N 1
ATOM 5713 C CA . LEU A 1 720 ? 9.512 -1.806 38.396 1.00 89.19 720 LEU A CA 1
ATOM 5714 C C . LEU A 1 720 ? 9.686 -2.902 37.343 1.00 89.19 720 LEU A C 1
ATOM 5716 O O . LEU A 1 720 ? 9.191 -2.790 36.230 1.00 89.19 720 LEU A O 1
ATOM 5720 N N . PHE A 1 721 ? 10.356 -3.990 37.712 1.00 90.62 721 PHE A N 1
ATOM 5721 C CA . PHE A 1 721 ? 10.596 -5.108 36.812 1.00 90.62 721 PHE A CA 1
ATOM 5722 C C . PHE A 1 721 ? 9.362 -5.988 36.630 1.00 90.62 721 PHE A C 1
ATOM 5724 O O . PHE A 1 721 ? 9.234 -6.622 35.589 1.00 90.62 721 PHE A O 1
ATOM 5731 N N . GLY A 1 722 ? 8.440 -6.007 37.594 1.00 88.69 722 GLY A N 1
ATOM 5732 C CA . GLY A 1 722 ? 7.152 -6.675 37.445 1.00 88.69 722 GLY A CA 1
ATOM 5733 C C . GLY A 1 722 ? 6.315 -6.063 36.328 1.00 88.69 722 GLY A C 1
ATOM 5734 O O . GLY A 1 722 ? 5.815 -6.796 35.484 1.00 88.69 722 GLY A O 1
ATOM 5735 N N . ARG A 1 723 ? 6.216 -4.731 36.262 1.00 85.94 723 ARG A N 1
ATOM 5736 C CA . ARG A 1 723 ? 5.531 -4.038 35.155 1.00 85.94 723 ARG A CA 1
ATOM 5737 C C . ARG A 1 723 ? 6.150 -4.361 33.803 1.00 85.94 723 ARG A C 1
ATOM 5739 O O . ARG A 1 723 ? 5.448 -4.451 32.810 1.00 85.94 723 ARG A O 1
ATOM 5746 N N . VAL A 1 724 ? 7.459 -4.572 33.765 1.00 86.94 724 VAL A N 1
ATOM 5747 C CA . VAL A 1 724 ? 8.151 -4.979 32.539 1.00 86.94 724 VAL A CA 1
ATOM 5748 C C . VAL A 1 724 ? 7.859 -6.447 32.202 1.00 86.94 724 VAL A C 1
ATOM 5750 O O . VAL A 1 724 ? 7.624 -6.772 31.047 1.00 86.94 724 VAL A O 1
ATOM 5753 N N . ALA A 1 725 ? 7.847 -7.338 33.196 1.00 86.44 725 ALA A N 1
ATOM 5754 C CA . ALA A 1 725 ? 7.616 -8.767 32.990 1.00 86.44 725 ALA A CA 1
ATOM 5755 C C . ALA A 1 725 ? 6.158 -9.115 32.643 1.00 86.44 725 ALA A C 1
ATOM 5757 O O . ALA A 1 725 ? 5.928 -10.090 31.933 1.00 86.44 725 ALA A O 1
ATOM 5758 N N . TYR A 1 726 ? 5.191 -8.340 33.142 1.00 83.50 726 TYR A N 1
ATOM 5759 C CA . TYR A 1 726 ? 3.758 -8.632 33.021 1.00 83.50 726 TYR A CA 1
ATOM 5760 C C . TYR A 1 726 ? 2.961 -7.597 32.208 1.00 83.50 726 TYR A C 1
ATOM 5762 O O . TYR A 1 726 ? 1.785 -7.827 31.938 1.00 83.50 726 TYR A O 1
ATOM 5770 N N . GLY A 1 727 ? 3.574 -6.473 31.823 1.00 76.75 727 GLY A N 1
ATOM 5771 C CA . GLY A 1 727 ? 2.918 -5.338 31.160 1.00 76.75 727 GLY A CA 1
ATOM 5772 C C . GLY A 1 727 ? 2.634 -4.165 32.110 1.00 76.75 727 GLY A C 1
ATOM 5773 O O . GLY A 1 727 ? 2.382 -4.352 33.304 1.00 76.75 727 GLY A O 1
ATOM 5774 N N . SER A 1 728 ? 2.674 -2.930 31.594 1.00 73.88 728 SER A N 1
ATOM 5775 C CA . SER A 1 728 ? 2.563 -1.699 32.398 1.00 73.88 728 SER A CA 1
ATOM 5776 C C . SER A 1 728 ? 1.187 -1.506 33.054 1.00 73.88 728 SER A C 1
ATOM 5778 O O . SER A 1 728 ? 1.098 -0.889 34.118 1.00 73.88 728 SER A O 1
ATOM 5780 N N . SER A 1 729 ? 0.131 -2.086 32.476 1.00 73.50 729 SER A N 1
ATOM 5781 C CA . SER A 1 729 ? -1.241 -2.080 33.003 1.00 73.50 729 SER A CA 1
ATOM 5782 C C . SER A 1 729 ? -1.546 -3.235 33.967 1.00 73.50 729 SER A C 1
ATOM 5784 O O . SER A 1 729 ? -2.595 -3.240 34.619 1.00 73.50 729 SER A O 1
ATOM 5786 N N . PHE A 1 730 ? -0.644 -4.214 34.097 1.00 79.19 730 PHE A N 1
ATOM 5787 C CA . PHE A 1 730 ? -0.865 -5.371 34.954 1.00 79.19 730 PHE A CA 1
ATOM 5788 C C . PHE A 1 730 ? -0.928 -4.962 36.428 1.00 79.19 730 PHE A C 1
ATOM 5790 O O . PHE A 1 730 ? -0.047 -4.281 36.954 1.00 79.19 730 PHE A O 1
ATOM 5797 N N . THR A 1 731 ? -1.971 -5.421 37.120 1.00 82.38 731 THR A N 1
ATOM 5798 C CA . THR A 1 731 ? -2.113 -5.268 38.570 1.00 82.38 731 THR A CA 1
ATOM 5799 C C . THR A 1 731 ? -2.178 -6.659 39.203 1.00 82.38 731 THR A C 1
ATOM 5801 O O . THR A 1 731 ? -3.190 -7.343 39.038 1.00 82.38 731 THR A O 1
ATOM 5804 N N . PRO A 1 732 ? -1.132 -7.110 39.922 1.00 85.06 732 PRO A N 1
ATOM 5805 C CA . PRO A 1 732 ? -1.136 -8.430 40.540 1.00 85.06 732 PRO A CA 1
ATOM 5806 C C . PRO A 1 732 ? -2.238 -8.548 41.603 1.00 85.06 732 PRO A C 1
ATOM 5808 O O . PRO A 1 732 ? -2.442 -7.613 42.387 1.00 85.06 732 PRO A O 1
ATOM 5811 N N . PRO A 1 733 ? -2.931 -9.699 41.680 1.00 84.00 733 PRO A N 1
ATOM 5812 C CA . PRO A 1 733 ? -3.945 -9.929 42.698 1.00 84.00 733 PRO A CA 1
ATOM 5813 C C . PRO A 1 733 ? -3.326 -9.924 44.100 1.00 84.00 733 PRO A C 1
ATOM 5815 O O . PRO A 1 733 ? -2.192 -10.361 44.306 1.00 84.00 733 PRO A O 1
ATOM 5818 N N . ILE A 1 734 ? -4.091 -9.458 45.091 1.00 84.75 734 ILE A N 1
ATOM 5819 C CA . ILE A 1 734 ? -3.665 -9.502 46.494 1.00 84.75 734 ILE A CA 1
ATOM 5820 C C . ILE A 1 734 ? -3.580 -10.978 46.932 1.00 84.75 734 ILE A C 1
ATOM 5822 O O . ILE A 1 734 ? -4.576 -11.694 46.810 1.00 84.75 734 ILE A O 1
ATOM 5826 N N . PRO A 1 735 ? -2.434 -11.455 47.457 1.00 86.75 735 PRO A N 1
ATOM 5827 C CA . PRO A 1 735 ? -2.289 -12.843 47.889 1.00 86.75 735 PRO A CA 1
ATOM 5828 C C . PRO A 1 735 ? -3.237 -13.204 49.044 1.00 86.75 735 PRO A C 1
ATOM 5830 O O . PRO A 1 735 ? -3.372 -12.449 50.005 1.00 86.75 735 PRO A O 1
ATOM 5833 N N . GLU A 1 736 ? -3.844 -14.395 49.000 1.00 85.88 736 GLU A N 1
ATOM 5834 C CA . GLU A 1 736 ? -4.766 -14.870 50.050 1.00 85.88 736 GLU A CA 1
ATOM 5835 C C . GLU A 1 736 ? -4.065 -15.204 51.380 1.00 85.88 736 GLU A C 1
ATOM 5837 O O . GLU A 1 736 ? -4.692 -15.225 52.440 1.00 85.88 736 GLU A O 1
ATOM 5842 N N . GLN A 1 737 ? -2.763 -15.505 51.332 1.00 88.69 737 GLN A N 1
ATOM 5843 C CA . GLN A 1 737 ? -1.960 -15.911 52.485 1.00 88.69 737 GLN A CA 1
ATOM 5844 C C . GLN A 1 737 ? -0.620 -15.183 52.496 1.00 88.69 737 GLN A C 1
ATOM 5846 O O . GLN A 1 737 ? -0.016 -14.935 51.451 1.00 88.69 737 GLN A O 1
ATOM 5851 N N . GLN A 1 738 ? -0.136 -14.864 53.697 1.00 91.44 738 GLN A N 1
ATOM 5852 C CA . GLN A 1 738 ? 1.151 -14.210 53.864 1.00 91.44 738 GLN A CA 1
ATOM 5853 C C . GLN A 1 738 ? 2.270 -15.222 53.596 1.00 91.44 738 GLN A C 1
ATOM 5855 O O . GLN A 1 738 ? 2.534 -16.088 54.428 1.00 91.44 738 GLN A O 1
ATOM 5860 N N . LEU A 1 739 ? 2.918 -15.109 52.434 1.00 92.06 739 LEU A N 1
ATOM 5861 C CA . LEU A 1 739 ? 4.008 -16.005 52.035 1.00 92.06 739 LEU A CA 1
ATOM 5862 C C . LEU A 1 739 ? 5.344 -15.624 52.682 1.00 92.06 739 LEU A C 1
ATOM 5864 O O . LEU A 1 739 ? 6.014 -16.474 53.265 1.00 92.06 739 LEU A O 1
ATOM 5868 N N . PHE A 1 740 ? 5.723 -14.346 52.614 1.00 95.06 740 PHE A N 1
ATOM 5869 C CA . PHE A 1 740 ? 6.957 -13.851 53.220 1.00 95.06 740 PHE A CA 1
ATOM 5870 C C . PHE A 1 740 ? 6.680 -13.255 54.601 1.00 95.06 740 PHE A C 1
ATOM 5872 O O . PHE A 1 740 ? 5.824 -12.381 54.759 1.00 95.06 740 PHE A O 1
ATOM 5879 N N . ILE A 1 741 ? 7.440 -13.680 55.612 1.00 94.56 741 ILE A N 1
ATOM 5880 C CA . ILE A 1 741 ? 7.252 -13.200 56.994 1.00 94.56 741 ILE A CA 1
ATOM 5881 C C . ILE A 1 741 ? 7.527 -11.693 57.142 1.00 94.56 741 ILE A C 1
ATOM 5883 O O . ILE A 1 741 ? 7.074 -11.069 58.097 1.00 94.56 741 ILE A O 1
ATOM 5887 N N . ASP A 1 742 ? 8.274 -11.110 56.206 1.00 93.94 742 ASP A N 1
ATOM 5888 C CA . ASP A 1 742 ? 8.655 -9.699 56.144 1.00 93.94 742 ASP A CA 1
ATOM 5889 C C . ASP A 1 742 ? 7.901 -8.893 55.069 1.00 93.94 742 ASP A C 1
ATOM 5891 O O . ASP A 1 742 ? 8.266 -7.747 54.827 1.00 93.94 742 ASP A O 1
ATOM 5895 N N . MET A 1 743 ? 6.844 -9.459 54.467 1.00 93.50 743 MET A N 1
ATOM 5896 C CA . MET A 1 743 ? 5.921 -8.760 53.559 1.00 93.50 743 MET A CA 1
ATOM 5897 C C . MET A 1 743 ? 4.479 -8.908 54.073 1.00 93.50 743 MET A C 1
ATOM 5899 O O . MET A 1 743 ? 3.860 -9.952 53.853 1.00 93.50 743 MET A O 1
ATOM 5903 N N . PRO A 1 744 ? 3.929 -7.922 54.802 1.00 90.88 744 PRO A N 1
ATOM 5904 C CA . PRO A 1 744 ? 2.562 -8.006 55.309 1.00 90.88 744 PRO A CA 1
ATOM 5905 C C . PRO A 1 744 ? 1.536 -7.967 54.165 1.00 90.88 744 PRO A C 1
ATOM 5907 O O . PRO A 1 744 ? 1.761 -7.332 53.136 1.00 90.88 744 PRO A O 1
ATOM 5910 N N . LEU A 1 745 ? 0.388 -8.632 54.348 1.00 87.56 745 LEU A N 1
ATOM 5911 C CA . LEU A 1 745 ? -0.700 -8.650 53.353 1.00 87.56 745 LEU A CA 1
ATOM 5912 C C . LEU A 1 745 ? -1.507 -7.350 53.289 1.00 87.56 745 LEU A C 1
ATOM 5914 O O . LEU A 1 745 ? -2.123 -7.073 52.267 1.00 87.56 745 LEU A O 1
ATOM 5918 N N . MET A 1 746 ? -1.556 -6.591 54.386 1.00 82.31 746 MET A N 1
ATOM 5919 C CA . MET A 1 746 ? -2.341 -5.361 54.501 1.00 82.31 746 MET A CA 1
ATOM 5920 C C . MET A 1 746 ? -1.605 -4.317 55.345 1.00 82.31 746 MET A C 1
ATOM 5922 O O . MET A 1 746 ? -0.731 -4.659 56.143 1.00 82.31 746 MET A O 1
ATOM 5926 N N . GLY A 1 747 ? -2.011 -3.055 55.197 1.00 80.44 747 GLY A N 1
ATOM 5927 C CA . GLY A 1 747 ? -1.398 -1.894 55.848 1.00 80.44 747 GLY A CA 1
ATOM 5928 C C . GLY A 1 747 ? -0.392 -1.181 54.945 1.00 80.44 747 GLY A C 1
ATOM 5929 O O . GLY A 1 747 ? -0.091 -1.651 53.848 1.00 80.44 747 GLY A O 1
ATOM 5930 N N . ASP A 1 748 ? 0.131 -0.050 55.413 1.00 76.44 748 ASP A N 1
ATOM 5931 C CA . ASP A 1 748 ? 0.965 0.852 54.604 1.00 76.44 748 ASP A CA 1
ATOM 5932 C C . ASP A 1 748 ? 2.255 0.188 54.083 1.00 76.44 748 ASP A C 1
ATOM 5934 O O . ASP A 1 748 ? 2.761 0.569 53.034 1.00 76.44 748 ASP A O 1
ATOM 5938 N N . ASP A 1 749 ? 2.737 -0.869 54.746 1.00 80.44 749 ASP A N 1
ATOM 5939 C CA . ASP A 1 749 ? 3.930 -1.633 54.354 1.00 80.44 749 ASP A CA 1
ATOM 5940 C C . ASP A 1 749 ? 3.657 -2.743 53.309 1.00 80.44 749 ASP A C 1
ATOM 5942 O O . ASP A 1 749 ? 4.577 -3.460 52.915 1.00 80.44 749 ASP A O 1
ATOM 5946 N N . SER A 1 750 ? 2.409 -2.922 52.851 1.00 88.19 750 SER A N 1
ATOM 5947 C CA . SER A 1 750 ? 2.009 -4.018 51.936 1.00 88.19 750 SER A CA 1
ATOM 5948 C C . SER A 1 750 ? 2.097 -3.688 50.436 1.00 88.19 750 SER A C 1
ATOM 5950 O O . SER A 1 750 ? 1.820 -4.542 49.594 1.00 88.19 750 SER A O 1
ATOM 5952 N N . TRP A 1 751 ? 2.515 -2.470 50.081 1.00 89.25 751 TRP A N 1
ATOM 5953 C CA . TRP A 1 751 ? 2.462 -1.913 48.719 1.00 89.25 751 TRP A CA 1
ATOM 5954 C C . TRP A 1 751 ? 3.198 -2.736 47.641 1.00 89.25 751 TRP A C 1
ATOM 5956 O O . TRP A 1 751 ? 2.781 -2.742 46.486 1.00 89.25 751 TRP A O 1
ATOM 5966 N N . ALA A 1 752 ? 4.260 -3.463 48.004 1.00 93.25 752 ALA A N 1
ATOM 5967 C CA . ALA A 1 752 ? 5.006 -4.336 47.090 1.00 93.25 752 ALA A CA 1
ATOM 5968 C C . ALA A 1 752 ? 4.675 -5.831 47.246 1.00 93.25 752 ALA A C 1
ATOM 5970 O O . ALA A 1 752 ? 5.201 -6.653 46.494 1.00 93.25 752 ALA A O 1
ATOM 5971 N N . THR A 1 753 ? 3.827 -6.209 48.209 1.00 94.94 753 THR A N 1
ATOM 5972 C CA . THR A 1 753 ? 3.542 -7.617 48.532 1.00 94.94 753 THR A CA 1
ATOM 5973 C C . THR A 1 753 ? 2.967 -8.394 47.342 1.00 94.94 753 THR A C 1
ATOM 5975 O O . THR A 1 753 ? 3.506 -9.463 47.050 1.00 94.94 753 THR A O 1
ATOM 5978 N N . PRO A 1 754 ? 1.958 -7.891 46.599 1.00 93.50 754 PRO A N 1
ATOM 5979 C CA . PRO A 1 754 ? 1.415 -8.611 45.443 1.00 93.50 754 PRO A CA 1
ATOM 5980 C C . PRO A 1 754 ? 2.453 -8.854 44.336 1.00 93.50 754 PRO A C 1
ATOM 5982 O O . PRO A 1 754 ? 2.571 -9.964 43.823 1.00 93.50 754 PRO A O 1
ATOM 5985 N N . TRP A 1 755 ? 3.269 -7.843 44.028 1.00 94.69 755 TRP A N 1
ATOM 5986 C CA . TRP A 1 755 ? 4.323 -7.920 43.011 1.00 94.69 755 TRP A CA 1
ATOM 5987 C C . TRP A 1 755 ? 5.438 -8.896 43.389 1.00 94.69 755 TRP A C 1
ATOM 5989 O O . TRP A 1 755 ? 5.855 -9.716 42.573 1.00 94.69 755 TRP A O 1
ATOM 5999 N N . ALA A 1 756 ? 5.902 -8.836 44.640 1.00 94.81 756 ALA A N 1
ATOM 6000 C CA . ALA A 1 756 ? 6.926 -9.740 45.150 1.00 94.81 756 ALA A CA 1
ATOM 6001 C C . ALA A 1 756 ? 6.465 -11.204 45.116 1.00 94.81 756 ALA A C 1
ATOM 6003 O O . ALA A 1 756 ? 7.257 -12.091 44.803 1.00 94.81 756 ALA A O 1
ATOM 6004 N N . VAL A 1 757 ? 5.189 -11.457 45.424 1.00 94.25 757 VAL A N 1
ATOM 6005 C CA . VAL A 1 757 ? 4.606 -12.801 45.362 1.00 94.25 757 VAL A CA 1
ATOM 6006 C C . VAL A 1 757 ? 4.498 -13.296 43.923 1.00 94.25 757 VAL A C 1
ATOM 6008 O O . VAL A 1 757 ? 4.951 -14.409 43.668 1.00 94.25 757 VAL A O 1
ATOM 6011 N N . ALA A 1 758 ? 3.981 -12.484 42.996 1.00 93.25 758 ALA A N 1
ATOM 6012 C CA . ALA A 1 758 ? 3.857 -12.860 41.586 1.00 93.25 758 ALA A CA 1
ATOM 6013 C C . ALA A 1 758 ? 5.221 -13.229 40.978 1.00 93.25 758 ALA A C 1
ATOM 6015 O O . ALA A 1 758 ? 5.421 -14.353 40.521 1.00 93.25 758 ALA A O 1
ATOM 6016 N N . LEU A 1 759 ? 6.212 -12.338 41.103 1.00 93.38 759 LEU A N 1
ATOM 6017 C CA . LEU A 1 759 ? 7.554 -12.575 40.562 1.00 93.38 759 LEU A CA 1
ATOM 6018 C C . LEU A 1 759 ? 8.256 -13.781 41.190 1.00 93.38 759 LEU A C 1
ATOM 6020 O O . LEU A 1 759 ? 9.079 -14.419 40.533 1.00 93.38 759 LEU A O 1
ATOM 6024 N N . TRP A 1 760 ? 7.976 -14.086 42.458 1.00 93.31 760 TRP A N 1
ATOM 6025 C CA . TRP A 1 760 ? 8.535 -15.261 43.118 1.00 93.31 760 TRP A CA 1
ATOM 6026 C C . TRP A 1 760 ? 7.863 -16.556 42.662 1.00 93.31 760 TRP A C 1
ATOM 6028 O O . TRP A 1 760 ? 8.561 -17.524 42.359 1.00 93.31 760 TRP A O 1
ATOM 6038 N N . GLN A 1 761 ? 6.530 -16.571 42.572 1.00 91.50 761 GLN A N 1
ATOM 6039 C CA . GLN A 1 761 ? 5.756 -17.728 42.108 1.00 91.50 761 GLN A CA 1
ATOM 6040 C C . GLN A 1 761 ? 6.116 -18.104 40.671 1.00 91.50 761 GLN A C 1
ATOM 6042 O O . GLN A 1 761 ? 6.319 -19.283 40.380 1.00 91.50 761 GLN A O 1
ATOM 6047 N N . ASP A 1 762 ? 6.286 -17.098 39.818 1.00 88.25 762 ASP A N 1
ATOM 6048 C CA . ASP A 1 762 ? 6.645 -17.286 38.414 1.00 88.25 762 ASP A CA 1
ATOM 6049 C C . ASP A 1 762 ? 8.155 -17.461 38.213 1.00 88.25 762 ASP A C 1
ATOM 6051 O O . ASP A 1 762 ? 8.622 -17.684 37.104 1.00 88.25 762 ASP A O 1
ATOM 6055 N N . GLY A 1 763 ? 8.956 -17.390 39.280 1.00 89.12 763 GLY A N 1
ATOM 6056 C CA . GLY A 1 763 ? 10.388 -17.674 39.232 1.00 89.12 763 GLY A CA 1
ATOM 6057 C C . GLY A 1 763 ? 11.253 -16.573 38.611 1.00 89.12 763 GLY A C 1
ATOM 6058 O O . GLY A 1 763 ? 12.427 -16.825 38.323 1.00 89.12 763 GLY A O 1
ATOM 6059 N N . TYR A 1 764 ? 10.730 -15.358 38.435 1.00 89.25 764 TYR A N 1
ATOM 6060 C CA . TYR A 1 764 ? 11.489 -14.189 37.982 1.00 89.25 764 TYR A CA 1
ATOM 6061 C C . TYR A 1 764 ? 12.456 -13.657 39.048 1.00 89.25 764 TYR A C 1
ATOM 6063 O O . TYR A 1 764 ? 13.587 -13.305 38.710 1.00 89.25 764 TYR A O 1
ATOM 6071 N N . LEU A 1 765 ? 12.052 -13.634 40.324 1.00 91.44 765 LEU A N 1
ATOM 6072 C CA . LEU A 1 765 ? 12.868 -13.119 41.431 1.00 91.44 765 LEU A CA 1
ATOM 6073 C C . LEU A 1 765 ? 12.852 -14.075 42.633 1.00 91.44 765 LEU A C 1
ATOM 6075 O O . LEU A 1 765 ? 11.798 -14.471 43.116 1.00 91.44 765 LEU A O 1
ATOM 6079 N N . SER A 1 766 ? 14.029 -14.449 43.137 1.00 90.19 766 SER A N 1
ATOM 6080 C CA . SER A 1 766 ? 14.165 -15.404 44.251 1.00 90.19 766 SER A CA 1
ATOM 6081 C C . SER A 1 766 ? 14.038 -14.743 45.626 1.00 90.19 766 SER A C 1
ATOM 6083 O O . SER A 1 766 ? 14.270 -13.545 45.774 1.00 90.19 766 SER A O 1
ATOM 6085 N N . GLU A 1 767 ? 13.704 -15.526 46.650 1.00 93.38 767 GLU A N 1
ATOM 6086 C CA . GLU A 1 767 ? 13.713 -15.124 48.062 1.00 93.38 767 GLU A CA 1
ATOM 6087 C C . GLU A 1 767 ? 15.121 -14.772 48.582 1.00 93.38 767 GLU A C 1
ATOM 6089 O O . GLU A 1 767 ? 16.124 -15.287 48.093 1.00 93.38 767 GLU A O 1
ATOM 6094 N N . CYS A 1 768 ? 15.211 -13.946 49.632 1.00 92.88 768 CYS A N 1
ATOM 6095 C CA . CYS A 1 768 ? 16.486 -13.650 50.308 1.00 92.88 768 CYS A CA 1
ATOM 6096 C C . CYS A 1 768 ? 16.780 -14.594 51.491 1.00 92.88 768 CYS A C 1
ATOM 6098 O O . CYS A 1 768 ? 17.905 -14.652 51.989 1.00 92.88 768 CYS A O 1
ATOM 6100 N N . GLY A 1 769 ? 15.767 -15.312 51.981 1.00 93.75 769 GLY A N 1
ATOM 6101 C CA . GLY A 1 769 ? 15.874 -16.258 53.088 1.00 93.75 769 GLY A CA 1
ATOM 6102 C C . GLY A 1 769 ? 14.780 -17.313 52.988 1.00 93.75 769 GLY A C 1
ATOM 6103 O O . GLY A 1 769 ? 13.665 -16.997 52.589 1.00 93.75 769 GLY A O 1
ATOM 6104 N N . ARG A 1 770 ? 15.105 -18.569 53.315 1.00 91.06 770 ARG A N 1
ATOM 6105 C CA . ARG A 1 770 ? 14.221 -19.730 53.085 1.00 91.06 770 ARG A CA 1
ATOM 6106 C C . ARG A 1 770 ? 13.532 -20.274 54.333 1.00 91.06 770 ARG A C 1
ATOM 6108 O O . ARG A 1 770 ? 12.525 -20.956 54.200 1.00 91.06 770 ARG A O 1
ATOM 6115 N N . ASP A 1 771 ? 14.060 -19.995 55.522 1.00 88.75 771 ASP A N 1
ATOM 6116 C CA . ASP A 1 771 ? 13.491 -20.486 56.780 1.00 88.75 771 ASP A CA 1
ATOM 6117 C C . ASP A 1 771 ? 13.772 -19.505 57.942 1.00 88.75 771 ASP A C 1
ATOM 6119 O O . ASP A 1 771 ? 14.894 -19.465 58.458 1.00 88.75 771 ASP A O 1
ATOM 6123 N N . PRO A 1 772 ? 12.800 -18.652 58.329 1.00 90.88 772 PRO A N 1
ATOM 6124 C CA . PRO A 1 772 ? 11.507 -18.452 57.665 1.00 90.88 772 PRO A CA 1
ATOM 6125 C C . PRO A 1 772 ? 11.668 -17.806 56.275 1.00 90.88 772 PRO A C 1
ATOM 6127 O O . PRO A 1 772 ? 12.654 -17.104 56.030 1.00 90.88 772 PRO A O 1
ATOM 6130 N N . LEU A 1 773 ? 10.694 -18.023 55.382 1.00 95.56 773 LEU A N 1
ATOM 6131 C CA . LEU A 1 773 ? 10.689 -17.456 54.028 1.00 95.56 773 LEU A CA 1
ATOM 6132 C C . LEU A 1 773 ? 10.627 -15.916 54.085 1.00 95.56 773 LEU A C 1
ATOM 6134 O O . LEU A 1 773 ? 9.730 -15.349 54.716 1.00 95.56 773 LEU A O 1
ATOM 6138 N N . ARG A 1 774 ? 11.595 -15.242 53.454 1.00 96.94 774 ARG A N 1
ATOM 6139 C CA . ARG A 1 774 ? 11.789 -13.781 53.492 1.00 96.94 774 ARG A CA 1
ATOM 6140 C C . ARG A 1 774 ? 12.058 -13.206 52.107 1.00 96.94 774 ARG A C 1
ATOM 6142 O O . ARG A 1 774 ? 12.841 -13.775 51.345 1.00 96.94 774 ARG A O 1
ATOM 6149 N N . PHE A 1 775 ? 11.476 -12.047 51.817 1.00 95.19 775 PHE A N 1
ATOM 6150 C CA . PHE A 1 775 ? 11.722 -11.302 50.582 1.00 95.19 775 PHE A CA 1
ATOM 6151 C C . PHE A 1 775 ? 12.797 -10.218 50.738 1.00 95.19 775 PHE A C 1
ATOM 6153 O O . PHE A 1 775 ? 13.456 -9.883 49.757 1.00 95.19 775 PHE A O 1
ATOM 6160 N N . CYS A 1 776 ? 13.020 -9.697 51.949 1.00 95.31 776 CYS A N 1
ATOM 6161 C CA . CYS A 1 776 ? 13.908 -8.569 52.251 1.00 95.31 776 CYS A CA 1
ATOM 6162 C C . CYS A 1 776 ? 13.566 -7.291 51.457 1.00 95.31 776 CYS A C 1
ATOM 6164 O O . CYS A 1 776 ? 14.427 -6.786 50.733 1.00 95.31 776 CYS A O 1
ATOM 6166 N N . PRO A 1 777 ? 12.352 -6.721 51.598 1.00 94.50 777 PRO A N 1
ATOM 6167 C CA . PRO A 1 777 ? 11.885 -5.594 50.777 1.00 94.50 777 PRO A CA 1
ATOM 6168 C C . PRO A 1 777 ? 12.815 -4.378 50.779 1.00 94.50 777 PRO A C 1
ATOM 6170 O O . PRO A 1 777 ? 12.994 -3.741 49.746 1.00 94.50 777 PRO A O 1
ATOM 6173 N N . ASN A 1 778 ? 13.435 -4.091 51.927 1.00 93.88 778 ASN A N 1
ATOM 6174 C CA . ASN A 1 778 ? 14.284 -2.915 52.134 1.00 93.88 778 ASN A CA 1
ATOM 6175 C C . ASN A 1 778 ? 15.758 -3.140 51.762 1.00 93.88 778 ASN A C 1
ATOM 6177 O O . ASN A 1 778 ? 16.552 -2.202 51.821 1.00 93.88 778 ASN A O 1
ATOM 6181 N N . ALA A 1 779 ? 16.156 -4.369 51.419 1.00 94.44 779 ALA A N 1
ATOM 6182 C CA . ALA A 1 779 ? 17.505 -4.617 50.923 1.00 94.44 779 ALA A CA 1
ATOM 6183 C C . ALA A 1 779 ? 17.625 -4.090 49.489 1.00 94.44 779 ALA A C 1
ATOM 6185 O O . ALA A 1 779 ? 16.664 -4.141 48.724 1.00 94.44 779 ALA A O 1
ATOM 6186 N N . ALA A 1 780 ? 18.802 -3.591 49.118 1.00 94.62 780 ALA A N 1
ATOM 6187 C CA . ALA A 1 780 ? 19.058 -3.206 47.737 1.00 94.62 780 ALA A CA 1
ATOM 6188 C C . ALA A 1 780 ? 19.069 -4.448 46.833 1.00 94.62 780 ALA A C 1
ATOM 6190 O O . ALA A 1 780 ? 19.609 -5.486 47.227 1.00 94.62 780 ALA A O 1
ATOM 6191 N N . ILE A 1 781 ? 18.488 -4.345 45.637 1.00 94.88 781 ILE A N 1
ATOM 6192 C CA . ILE A 1 781 ? 18.588 -5.423 44.649 1.00 94.88 781 ILE A CA 1
ATOM 6193 C C . ILE A 1 781 ? 20.001 -5.457 44.061 1.00 94.88 781 ILE A C 1
ATOM 6195 O O . ILE A 1 781 ? 20.609 -4.414 43.793 1.00 94.88 781 ILE A O 1
ATOM 6199 N N . SER A 1 782 ? 20.546 -6.662 43.895 1.00 94.94 782 SER A N 1
ATOM 6200 C CA . SER A 1 782 ? 21.891 -6.830 43.355 1.00 94.94 782 SER A CA 1
ATOM 6201 C C . SER A 1 782 ? 21.919 -6.731 41.826 1.00 94.94 782 SER A C 1
ATOM 6203 O O . SER A 1 782 ? 20.937 -7.036 41.147 1.00 94.94 782 SER A O 1
ATOM 6205 N N . ARG A 1 783 ? 23.069 -6.346 41.258 1.00 95.19 783 ARG A N 1
ATOM 6206 C CA . ARG A 1 783 ? 23.279 -6.296 39.796 1.00 95.19 783 ARG A CA 1
ATOM 6207 C C . ARG A 1 783 ? 22.975 -7.638 39.128 1.00 95.19 783 ARG A C 1
ATOM 6209 O O . ARG A 1 783 ? 22.376 -7.662 38.057 1.00 95.19 783 ARG A O 1
ATOM 6216 N N . VAL A 1 784 ? 23.376 -8.742 39.762 1.00 94.62 784 VAL A N 1
ATOM 6217 C CA . VAL A 1 784 ? 23.168 -10.098 39.232 1.00 94.62 784 VAL A CA 1
ATOM 6218 C C . VAL A 1 784 ? 21.702 -10.534 39.253 1.00 94.62 784 VAL A C 1
ATOM 6220 O O . VAL A 1 784 ? 21.255 -11.202 38.329 1.00 94.62 784 VAL A O 1
ATOM 6223 N N . GLU A 1 785 ? 20.920 -10.128 40.251 1.00 93.88 785 GLU A N 1
ATOM 6224 C CA . GLU A 1 785 ? 19.485 -10.435 40.274 1.00 93.88 785 GLU A CA 1
ATOM 6225 C C . GLU A 1 785 ? 18.734 -9.661 39.189 1.00 93.88 785 GLU A C 1
ATOM 6227 O O . GLU A 1 785 ? 17.942 -10.244 38.448 1.00 93.88 785 GLU A O 1
ATOM 6232 N N . SER A 1 786 ? 19.045 -8.371 39.038 1.00 94.69 786 SER A N 1
ATOM 6233 C CA . SER A 1 786 ? 18.432 -7.495 38.037 1.00 94.69 786 SER A CA 1
ATOM 6234 C C . SER A 1 786 ? 18.656 -7.994 36.603 1.00 94.69 786 SER A C 1
ATOM 6236 O O . SER A 1 786 ? 17.711 -8.055 35.820 1.00 94.69 786 SER A O 1
ATOM 6238 N N . LEU A 1 787 ? 19.879 -8.415 36.255 1.00 93.75 787 LEU A N 1
ATOM 6239 C CA . LEU A 1 787 ? 20.177 -8.893 34.898 1.00 93.75 787 LEU A CA 1
ATOM 6240 C C . LEU A 1 787 ? 19.559 -10.262 34.589 1.00 93.75 787 LEU A C 1
ATOM 6242 O O . LEU A 1 787 ? 19.182 -10.504 33.445 1.00 93.75 787 LEU A O 1
ATOM 6246 N N . ILE A 1 788 ? 19.462 -11.165 35.576 1.00 93.06 788 ILE A N 1
ATOM 6247 C CA . ILE A 1 788 ? 18.854 -12.489 35.362 1.00 93.06 788 ILE A CA 1
ATOM 6248 C C . ILE A 1 788 ? 17.378 -12.302 35.032 1.00 93.06 788 ILE A C 1
ATOM 6250 O O . ILE A 1 788 ? 16.872 -12.910 34.088 1.00 93.06 788 ILE A O 1
ATOM 6254 N N . LEU A 1 789 ? 16.713 -11.424 35.784 1.00 91.69 789 LEU A N 1
ATOM 6255 C CA . LEU A 1 789 ? 15.324 -11.071 35.547 1.00 91.69 789 LEU A CA 1
ATOM 6256 C C . LEU A 1 789 ? 15.157 -10.458 34.146 1.00 91.69 789 LEU A C 1
ATOM 6258 O O . LEU A 1 789 ? 14.352 -10.960 33.367 1.00 91.69 789 LEU A O 1
ATOM 6262 N N . MET A 1 790 ? 15.962 -9.460 33.772 1.00 92.94 790 MET A N 1
ATOM 6263 C CA . MET A 1 790 ? 15.861 -8.813 32.452 1.00 92.94 790 MET A CA 1
ATOM 6264 C C . MET A 1 790 ? 16.166 -9.744 31.275 1.00 92.94 790 MET A C 1
ATOM 6266 O O . MET A 1 790 ? 15.498 -9.674 30.247 1.00 92.94 790 MET A O 1
ATOM 6270 N N . LEU A 1 791 ? 17.125 -10.663 31.411 1.00 92.62 791 LEU A N 1
ATOM 6271 C CA . LEU A 1 791 ? 17.374 -11.673 30.378 1.00 92.62 791 LEU A CA 1
ATOM 6272 C C . LEU A 1 791 ? 16.186 -12.627 30.210 1.00 92.62 791 LEU A C 1
ATOM 6274 O O . LEU A 1 791 ? 15.906 -13.049 29.093 1.00 92.62 791 LEU A O 1
ATOM 6278 N N . ARG A 1 792 ? 15.473 -12.953 31.293 1.00 90.94 792 ARG A N 1
ATOM 6279 C CA . ARG A 1 792 ? 14.253 -13.777 31.244 1.00 90.94 792 ARG A CA 1
ATOM 6280 C C . ARG A 1 792 ? 13.044 -13.028 30.708 1.00 90.94 792 ARG A C 1
ATOM 6282 O O . ARG A 1 792 ? 12.191 -13.649 30.090 1.00 90.94 792 ARG A O 1
ATOM 6289 N N . VAL A 1 793 ? 12.970 -11.719 30.922 1.00 85.94 793 VAL A N 1
ATOM 6290 C CA . VAL A 1 793 ? 11.988 -10.865 30.241 1.00 85.94 793 VAL A CA 1
ATOM 6291 C C . VAL A 1 793 ? 12.248 -10.899 28.737 1.00 85.94 793 VAL A C 1
ATOM 6293 O O . VAL A 1 793 ? 11.349 -11.214 27.971 1.00 85.94 793 VAL A O 1
ATOM 6296 N N . ARG A 1 794 ? 13.496 -10.666 28.317 1.00 86.75 794 ARG A N 1
ATOM 6297 C CA . ARG A 1 794 ? 13.865 -10.584 26.897 1.00 86.75 794 ARG A CA 1
ATOM 6298 C C . ARG A 1 794 ? 13.752 -11.912 26.141 1.00 86.75 794 ARG A C 1
ATOM 6300 O O . ARG A 1 794 ? 13.358 -11.919 24.984 1.00 86.75 794 ARG A O 1
ATOM 6307 N N . TYR A 1 795 ? 14.142 -13.025 26.761 1.00 86.94 795 TYR A N 1
ATOM 6308 C CA . TYR A 1 795 ? 14.273 -14.328 26.087 1.00 86.94 795 TYR A CA 1
ATOM 6309 C C . TYR A 1 795 ? 13.311 -15.405 26.608 1.00 86.94 795 TYR A C 1
ATOM 6311 O O . TYR A 1 795 ? 13.405 -16.569 26.213 1.00 86.94 795 TYR A O 1
ATOM 6319 N N . GLY A 1 796 ? 12.396 -15.037 27.504 1.00 85.12 796 GLY A N 1
ATOM 6320 C CA . GLY A 1 796 ? 11.470 -15.949 28.166 1.00 85.12 796 GLY A CA 1
ATOM 6321 C C . GLY A 1 796 ? 12.036 -16.602 29.434 1.00 85.12 796 GLY A C 1
ATOM 6322 O O . GLY A 1 796 ? 13.246 -16.747 29.633 1.00 85.12 796 GLY A O 1
ATOM 6323 N N . LEU A 1 797 ? 11.131 -17.048 30.311 1.00 83.38 797 LEU A N 1
ATOM 6324 C CA . LEU A 1 797 ? 11.443 -17.564 31.652 1.00 83.38 797 LEU A CA 1
ATOM 6325 C C . LEU A 1 797 ? 12.377 -18.792 31.653 1.00 83.38 797 LEU A C 1
ATOM 6327 O O . LEU A 1 797 ? 13.151 -18.997 32.590 1.00 83.38 797 LEU A O 1
ATOM 6331 N N . HIS A 1 798 ? 12.327 -19.599 30.591 1.00 86.19 798 HIS A N 1
ATOM 6332 C CA . HIS A 1 798 ? 13.128 -20.818 30.436 1.00 86.19 798 HIS A CA 1
ATOM 6333 C C . HIS A 1 798 ? 14.490 -20.591 29.772 1.00 86.19 798 HIS A C 1
ATOM 6335 O O . HIS A 1 798 ? 15.219 -21.555 29.536 1.00 86.19 798 HIS A O 1
ATOM 6341 N N . TYR A 1 799 ? 14.846 -19.340 29.474 1.00 90.31 799 TYR A N 1
ATOM 6342 C CA . TYR A 1 799 ? 16.135 -19.013 28.886 1.00 90.31 799 TYR A CA 1
ATOM 6343 C C . TYR A 1 799 ? 17.297 -19.502 29.763 1.00 90.31 799 TYR A C 1
ATOM 6345 O O . TYR A 1 799 ? 17.331 -19.297 30.978 1.00 90.31 799 TYR A O 1
ATOM 6353 N N . THR A 1 800 ? 18.281 -20.130 29.121 1.00 89.31 800 THR A N 1
ATOM 6354 C CA . THR A 1 800 ? 19.555 -20.517 29.732 1.00 89.31 800 THR A CA 1
ATOM 6355 C C . THR A 1 800 ? 20.702 -19.944 28.903 1.00 89.31 800 THR A C 1
ATOM 6357 O O . THR A 1 800 ? 20.826 -20.317 27.735 1.00 89.31 800 THR A O 1
ATOM 6360 N N . PRO A 1 801 ? 21.560 -19.084 29.480 1.00 92.75 801 PRO A N 1
ATOM 6361 C CA . PRO A 1 801 ? 22.663 -18.489 28.738 1.00 92.75 801 PRO A CA 1
ATOM 6362 C C . PRO A 1 801 ? 23.748 -19.505 28.327 1.00 92.75 801 PRO A C 1
ATOM 6364 O O . PRO A 1 801 ? 23.859 -20.565 28.957 1.00 92.75 801 PRO A O 1
ATOM 6367 N N . PRO A 1 802 ? 24.589 -19.170 27.325 1.00 91.94 802 PRO A N 1
ATOM 6368 C CA . PRO A 1 802 ? 25.783 -19.941 26.961 1.00 91.94 802 PRO A CA 1
ATOM 6369 C C . PRO A 1 802 ? 26.749 -20.163 28.136 1.00 91.94 802 PRO A C 1
ATOM 6371 O O . PRO A 1 802 ? 26.656 -19.505 29.164 1.00 91.94 802 PRO A O 1
ATOM 6374 N N . SER A 1 803 ? 27.701 -21.091 28.000 1.00 91.81 803 SER A N 1
ATOM 6375 C CA . SER A 1 803 ? 28.716 -21.312 29.047 1.00 91.81 803 SER A CA 1
ATOM 6376 C C . SER A 1 803 ? 29.626 -20.093 29.217 1.00 91.81 803 SER A C 1
ATOM 6378 O O . SER A 1 803 ? 29.980 -19.458 28.231 1.00 91.81 803 SER A O 1
ATOM 6380 N N . ALA A 1 804 ? 30.030 -19.804 30.457 1.00 92.88 804 ALA A N 1
ATOM 6381 C CA . ALA A 1 804 ? 30.913 -18.680 30.758 1.00 92.88 804 ALA A CA 1
ATOM 6382 C C . ALA A 1 804 ? 32.338 -18.870 30.202 1.00 92.88 804 ALA A C 1
ATOM 6384 O O . ALA A 1 804 ? 32.909 -19.962 30.283 1.00 92.88 804 ALA A O 1
ATOM 6385 N N . GLU A 1 805 ? 32.928 -17.780 29.721 1.00 93.25 805 GLU A N 1
ATOM 6386 C CA . GLU A 1 805 ? 34.256 -17.686 29.107 1.00 93.25 805 GLU A CA 1
ATOM 6387 C C . GLU A 1 805 ? 35.305 -17.035 30.027 1.00 93.25 805 GLU A C 1
ATOM 6389 O O . GLU A 1 805 ? 36.507 -17.228 29.834 1.00 93.25 805 GLU A O 1
ATOM 6394 N N . GLY A 1 806 ? 34.886 -16.335 31.085 1.00 91.88 806 GLY A N 1
ATOM 6395 C CA . GLY A 1 806 ? 35.775 -15.793 32.116 1.00 91.88 806 GLY A CA 1
ATOM 6396 C C . GLY A 1 806 ? 36.154 -14.336 31.870 1.00 91.88 806 GLY A C 1
ATOM 6397 O O . GLY A 1 806 ? 37.314 -13.952 32.032 1.00 91.88 806 GLY A O 1
ATOM 6398 N N . LEU A 1 807 ? 35.172 -13.523 31.490 1.00 91.94 807 LEU A N 1
ATOM 6399 C CA . LEU A 1 807 ? 35.325 -12.118 31.118 1.00 91.94 807 LEU A CA 1
ATOM 6400 C C . LEU A 1 807 ? 35.657 -11.208 32.312 1.00 91.94 807 LEU A C 1
ATOM 6402 O O . LEU A 1 807 ? 36.441 -10.261 32.195 1.00 91.94 807 LEU A O 1
ATOM 6406 N N . PHE A 1 808 ? 35.060 -11.484 33.473 1.00 94.12 808 PHE A N 1
ATOM 6407 C CA . PHE A 1 808 ? 35.164 -10.644 34.666 1.00 94.12 808 PHE A CA 1
ATOM 6408 C C . PHE A 1 808 ? 36.056 -11.278 35.736 1.00 94.12 808 PHE A C 1
ATOM 6410 O O . PHE A 1 808 ? 35.966 -12.459 36.056 1.00 94.12 808 PHE A O 1
ATOM 6417 N N . SER A 1 809 ? 36.932 -10.465 36.328 1.00 93.00 809 SER A N 1
ATOM 6418 C CA . SER A 1 809 ? 37.977 -10.935 37.252 1.00 93.00 809 SER A CA 1
ATOM 6419 C C . SER A 1 809 ? 37.512 -11.213 38.684 1.00 93.00 809 SER A C 1
ATOM 6421 O O . SER A 1 809 ? 38.275 -11.770 39.474 1.00 93.00 809 SER A O 1
ATOM 6423 N N . ASP A 1 810 ? 36.302 -10.791 39.040 1.00 93.69 810 ASP A N 1
ATOM 6424 C CA . ASP A 1 810 ? 35.713 -10.887 40.378 1.00 93.69 810 ASP A CA 1
ATOM 6425 C C . ASP A 1 810 ? 34.601 -11.941 40.491 1.00 93.69 810 ASP A C 1
ATOM 6427 O O . ASP A 1 810 ? 33.968 -12.051 41.540 1.00 93.69 810 ASP A O 1
ATOM 6431 N N . VAL A 1 811 ? 34.405 -12.745 39.445 1.00 93.50 811 VAL A N 1
ATOM 6432 C CA . VAL A 1 811 ? 33.470 -13.875 39.412 1.00 93.50 811 VAL A CA 1
ATOM 6433 C C . VAL A 1 811 ? 34.190 -15.138 38.952 1.00 93.50 811 VAL A C 1
ATOM 6435 O O . VAL A 1 811 ? 35.118 -15.097 38.146 1.00 93.50 811 VAL A O 1
ATOM 6438 N N . SER A 1 812 ? 33.813 -16.283 39.517 1.00 94.00 812 SER A N 1
ATOM 6439 C CA . SER A 1 812 ? 34.436 -17.562 39.176 1.00 94.00 812 SER A CA 1
ATOM 6440 C C . SER A 1 812 ? 33.710 -18.222 38.008 1.00 94.00 812 SER A C 1
ATOM 6442 O O . SER A 1 812 ? 32.490 -18.315 38.031 1.00 94.00 812 SER A O 1
ATOM 6444 N N . LEU A 1 813 ? 34.442 -18.825 37.066 1.00 92.19 813 LEU A N 1
ATOM 6445 C CA . LEU A 1 813 ? 33.868 -19.706 36.031 1.00 92.19 813 LEU A CA 1
ATOM 6446 C C . LEU A 1 813 ? 33.054 -20.889 36.590 1.00 92.19 813 LEU A C 1
ATOM 6448 O O . LEU A 1 813 ? 32.327 -21.542 35.853 1.00 92.19 813 LEU A O 1
ATOM 6452 N N . ARG A 1 814 ? 33.198 -21.201 37.885 1.00 89.88 814 ARG A N 1
ATOM 6453 C CA . ARG A 1 814 ? 32.430 -22.256 38.561 1.00 89.88 814 ARG A CA 1
ATOM 6454 C C . ARG A 1 814 ? 31.091 -21.778 39.127 1.00 89.88 814 ARG A C 1
ATOM 6456 O O . ARG A 1 814 ? 30.360 -22.605 39.659 1.00 89.88 814 ARG A O 1
ATOM 6463 N N . TRP A 1 815 ? 30.813 -20.476 39.106 1.00 93.62 815 TRP A N 1
ATOM 6464 C CA . TRP A 1 815 ? 29.541 -19.924 39.567 1.00 93.62 815 TRP A CA 1
ATOM 6465 C C . TRP A 1 815 ? 28.525 -19.957 38.433 1.00 93.62 815 TRP A C 1
ATOM 6467 O O . TRP A 1 815 ? 28.835 -19.575 37.304 1.00 93.62 815 TRP A O 1
ATOM 6477 N N . GLU A 1 816 ? 27.316 -20.405 38.747 1.00 90.00 816 GLU A N 1
ATOM 6478 C CA . GLU A 1 816 ? 26.227 -20.537 37.779 1.00 90.00 816 GLU A CA 1
ATOM 6479 C C . GLU A 1 816 ? 25.791 -19.168 37.241 1.00 90.00 816 GLU A C 1
ATOM 6481 O O . GLU A 1 816 ? 25.374 -19.033 36.096 1.00 90.00 816 GLU A O 1
ATOM 6486 N N . GLU A 1 817 ? 25.948 -18.124 38.042 1.00 93.62 817 GLU A N 1
ATOM 6487 C CA . GLU A 1 817 ? 25.607 -16.749 37.711 1.00 93.62 817 GLU A CA 1
ATOM 6488 C C . GLU A 1 817 ? 26.587 -16.125 36.709 1.00 93.62 817 GLU A C 1
ATOM 6490 O O . GLU A 1 817 ? 26.229 -15.179 36.010 1.00 93.62 817 GLU A O 1
ATOM 6495 N N . THR A 1 818 ? 27.809 -16.657 36.580 1.00 95.94 818 THR A N 1
ATOM 6496 C CA . THR A 1 818 ? 28.834 -16.082 35.692 1.00 95.94 818 THR A CA 1
ATOM 6497 C C . THR A 1 818 ? 28.392 -16.094 34.231 1.00 95.94 818 THR A C 1
ATOM 6499 O O . THR A 1 818 ? 28.608 -15.113 33.526 1.00 95.94 818 THR A O 1
ATOM 6502 N N . LYS A 1 819 ? 27.688 -17.142 33.782 1.00 95.19 819 LYS A N 1
ATOM 6503 C CA . LYS A 1 819 ? 27.138 -17.178 32.415 1.00 95.19 819 LYS A CA 1
ATOM 6504 C C . LYS A 1 819 ? 26.048 -16.135 32.174 1.00 95.19 819 LYS A C 1
ATOM 6506 O O . LYS A 1 819 ? 25.946 -15.594 31.079 1.00 95.19 819 LYS A O 1
ATOM 6511 N N . TRP A 1 820 ? 25.243 -15.837 33.192 1.00 95.56 820 TRP A N 1
ATOM 6512 C CA . TRP A 1 820 ? 24.207 -14.811 33.104 1.00 95.56 820 TRP A CA 1
ATOM 6513 C C . TRP A 1 820 ? 24.833 -13.426 33.008 1.00 95.56 820 TRP A C 1
ATOM 6515 O O . TRP A 1 820 ? 24.449 -12.635 32.153 1.00 95.56 820 TRP A O 1
ATOM 6525 N N . ILE A 1 821 ? 25.843 -13.170 33.840 1.00 96.50 821 ILE A N 1
ATOM 6526 C CA . ILE A 1 821 ? 26.608 -11.922 33.852 1.00 96.50 821 ILE A CA 1
ATOM 6527 C C . ILE A 1 821 ? 27.238 -11.648 32.482 1.00 96.50 821 ILE A C 1
ATOM 6529 O O . ILE A 1 821 ? 27.099 -10.551 31.945 1.00 96.50 821 ILE A O 1
ATOM 6533 N N . GLU A 1 822 ? 27.912 -12.639 31.902 1.00 95.44 822 GLU A N 1
ATOM 6534 C CA . GLU A 1 822 ? 28.557 -12.481 30.596 1.00 95.44 822 GLU A CA 1
ATOM 6535 C C . GLU A 1 822 ? 27.539 -12.327 29.468 1.00 95.44 822 GLU A C 1
ATOM 6537 O O . GLU A 1 822 ? 27.694 -11.441 28.632 1.00 95.44 822 GLU A O 1
ATOM 6542 N N . ALA A 1 823 ? 26.449 -13.100 29.480 1.00 94.44 823 ALA A N 1
ATOM 6543 C CA . ALA A 1 823 ? 25.379 -12.931 28.505 1.00 94.44 823 ALA A CA 1
ATOM 6544 C C . ALA A 1 823 ? 24.751 -11.534 28.574 1.00 94.44 823 ALA A C 1
ATOM 6546 O O . ALA A 1 823 ? 24.594 -10.894 27.541 1.00 94.44 823 ALA A O 1
ATOM 6547 N N . ALA A 1 824 ? 24.454 -11.017 29.768 1.00 93.81 824 ALA A N 1
ATOM 6548 C CA . ALA A 1 824 ? 23.927 -9.663 29.925 1.00 93.81 824 ALA A CA 1
ATOM 6549 C C . ALA A 1 824 ? 24.906 -8.598 29.411 1.00 93.81 824 ALA A C 1
ATOM 6551 O O . ALA A 1 824 ? 24.476 -7.617 28.806 1.00 93.81 824 ALA A O 1
ATOM 6552 N N . TYR A 1 825 ? 26.212 -8.801 29.609 1.00 93.69 825 TYR A N 1
ATOM 6553 C CA . TYR A 1 825 ? 27.242 -7.913 29.077 1.00 93.69 825 TYR A CA 1
ATOM 6554 C C . TYR A 1 825 ? 27.287 -7.925 27.544 1.00 93.69 825 TYR A C 1
ATOM 6556 O O . TYR A 1 825 ? 27.276 -6.858 26.934 1.00 93.69 825 TYR A O 1
ATOM 6564 N N . TYR A 1 826 ? 27.287 -9.103 26.909 1.00 91.56 826 TYR A N 1
ATOM 6565 C CA . TYR A 1 826 ? 27.285 -9.209 25.442 1.00 91.56 826 TYR A CA 1
ATOM 6566 C C . TYR A 1 826 ? 26.017 -8.634 24.807 1.00 91.56 826 TYR A C 1
ATOM 6568 O O . TYR A 1 826 ? 26.057 -8.157 23.679 1.00 91.56 826 TYR A O 1
ATOM 6576 N N . GLN A 1 827 ? 24.907 -8.655 25.543 1.00 84.94 827 GLN A N 1
ATOM 6577 C CA . GLN A 1 827 ? 23.634 -8.055 25.144 1.00 84.94 827 GLN A CA 1
ATOM 6578 C C . GLN A 1 827 ? 23.545 -6.555 25.472 1.00 84.94 827 GLN A C 1
ATOM 6580 O O . GLN A 1 827 ? 22.505 -5.941 25.259 1.00 84.94 827 GLN A O 1
ATOM 6585 N N . GLY A 1 828 ? 24.600 -5.954 26.033 1.00 88.94 828 GLY A N 1
ATOM 6586 C CA . GLY A 1 828 ? 24.631 -4.531 26.378 1.00 88.94 828 GLY A CA 1
ATOM 6587 C C . GLY A 1 828 ? 23.713 -4.125 27.539 1.00 88.94 828 GLY A C 1
ATOM 6588 O O . GLY A 1 828 ? 23.585 -2.934 27.821 1.00 88.94 828 GLY A O 1
ATOM 6589 N N . LEU A 1 829 ? 23.096 -5.078 28.250 1.00 89.50 829 LEU A N 1
ATOM 6590 C CA . LEU A 1 829 ? 22.115 -4.781 29.300 1.00 89.50 829 LEU A CA 1
ATOM 6591 C C . LEU A 1 829 ? 22.752 -4.043 30.479 1.00 89.50 829 LEU A C 1
ATOM 6593 O O . LEU A 1 829 ? 22.199 -3.061 30.968 1.00 89.50 829 LEU A O 1
ATOM 6597 N N . LEU A 1 830 ? 23.931 -4.488 30.927 1.00 89.94 830 LEU A N 1
ATOM 6598 C CA . LEU A 1 830 ? 24.631 -3.868 32.049 1.00 89.94 830 LEU A CA 1
ATOM 6599 C C . LEU A 1 830 ? 26.156 -4.016 31.924 1.00 89.94 830 LEU A C 1
ATOM 6601 O O . LEU A 1 830 ? 26.681 -5.111 31.724 1.00 89.94 830 LEU A O 1
ATOM 6605 N N . GLY A 1 831 ? 26.877 -2.900 32.063 1.00 87.88 831 GLY A N 1
ATOM 6606 C CA . GLY A 1 831 ? 28.336 -2.842 31.915 1.00 87.88 831 GLY A CA 1
ATOM 6607 C C . GLY A 1 831 ? 29.144 -3.235 33.169 1.00 87.88 831 GLY A C 1
ATOM 6608 O O . GLY A 1 831 ? 28.576 -3.500 34.235 1.00 87.88 831 GLY A O 1
ATOM 6609 N N . PRO A 1 832 ? 30.492 -3.254 33.079 1.00 91.19 832 PRO A N 1
ATOM 6610 C CA . PRO A 1 832 ? 31.383 -3.448 34.226 1.00 91.19 832 PRO A CA 1
ATOM 6611 C C . PRO A 1 832 ? 31.215 -2.346 35.278 1.00 91.19 832 PRO A C 1
ATOM 6613 O O . PRO A 1 832 ? 31.110 -1.171 34.943 1.00 91.19 832 PRO A O 1
ATOM 6616 N N . CYS A 1 833 ? 31.329 -2.700 36.561 1.00 91.12 833 CYS A N 1
ATOM 6617 C CA . CYS A 1 833 ? 31.394 -1.715 37.648 1.00 91.12 833 CYS A CA 1
ATOM 6618 C C . CYS A 1 833 ? 32.756 -0.994 37.719 1.00 91.12 833 CYS A C 1
ATOM 6620 O O . CYS A 1 833 ? 32.853 0.094 38.284 1.00 91.12 833 CYS A O 1
ATOM 6622 N N . LYS A 1 834 ? 33.842 -1.613 37.219 1.00 88.06 834 LYS A N 1
ATOM 6623 C CA . LYS A 1 834 ? 35.204 -1.041 37.192 1.00 88.06 834 LYS A CA 1
ATOM 6624 C C . LYS A 1 834 ? 35.995 -1.534 35.979 1.00 88.06 834 LYS A C 1
ATOM 6626 O O . LYS A 1 834 ? 35.979 -2.729 35.680 1.00 88.06 834 LYS A O 1
ATOM 6631 N N . THR A 1 835 ? 36.764 -0.636 35.357 1.00 80.75 835 THR A N 1
ATOM 6632 C CA . THR A 1 835 ? 37.502 -0.883 34.097 1.00 80.75 835 THR A CA 1
ATOM 6633 C C . THR A 1 835 ? 39.020 -0.641 34.175 1.00 80.75 835 THR A C 1
ATOM 6635 O O . THR A 1 835 ? 39.705 -0.700 33.163 1.00 80.75 835 THR A O 1
ATOM 6638 N N . THR A 1 836 ? 39.599 -0.397 35.358 1.00 62.66 836 THR A N 1
ATOM 6639 C CA . THR A 1 836 ? 40.940 0.218 35.468 1.00 62.66 836 THR A CA 1
ATOM 6640 C C . THR A 1 836 ? 42.158 -0.706 35.294 1.00 62.66 836 THR A C 1
ATOM 6642 O O . THR A 1 836 ? 43.235 -0.192 35.012 1.00 62.66 836 THR A O 1
ATOM 6645 N N . VAL A 1 837 ? 42.044 -2.037 35.450 1.00 68.00 837 VAL A N 1
ATOM 6646 C CA . VAL A 1 837 ? 43.175 -2.990 35.236 1.00 68.00 837 VAL A CA 1
ATOM 6647 C C . VAL A 1 837 ? 42.710 -4.368 34.739 1.00 68.00 837 VAL A C 1
ATOM 6649 O O . VAL A 1 837 ? 43.337 -4.972 33.875 1.00 68.00 837 VAL A O 1
ATOM 6652 N N . ARG A 1 838 ? 41.605 -4.882 35.287 1.00 80.69 838 ARG A N 1
ATOM 6653 C CA . ARG A 1 838 ? 40.829 -6.024 34.778 1.00 80.69 838 ARG A CA 1
ATOM 6654 C C . ARG A 1 838 ? 39.360 -5.704 35.008 1.00 80.69 838 ARG A C 1
ATOM 6656 O O . ARG A 1 838 ? 39.045 -5.136 36.058 1.00 80.69 838 ARG A O 1
ATOM 6663 N N . MET A 1 839 ? 38.487 -6.050 34.063 1.00 91.38 839 MET A N 1
ATOM 6664 C CA . MET A 1 839 ? 37.057 -5.783 34.212 1.00 91.38 839 MET A CA 1
ATOM 6665 C C . MET A 1 839 ? 36.516 -6.500 35.450 1.00 91.38 839 MET A C 1
ATOM 6667 O O . MET A 1 839 ? 36.859 -7.657 35.727 1.00 91.38 839 MET A O 1
ATOM 6671 N N . ARG A 1 840 ? 35.714 -5.779 36.229 1.00 93.62 840 ARG A N 1
ATOM 6672 C CA . AR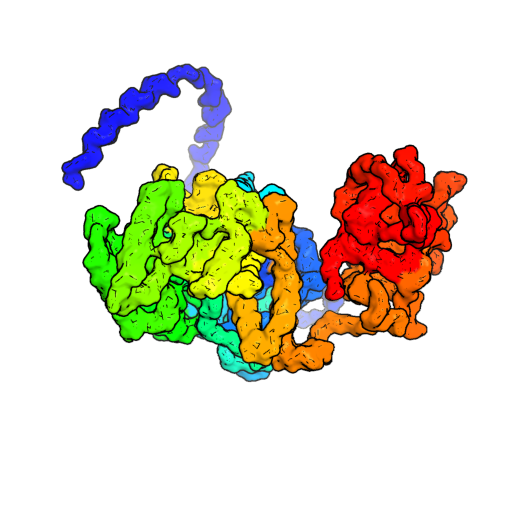G A 1 840 ? 34.961 -6.324 37.360 1.00 93.62 840 ARG A CA 1
ATOM 6673 C C . ARG A 1 840 ? 33.484 -6.052 37.150 1.00 93.62 840 ARG A C 1
ATOM 6675 O O . ARG A 1 840 ? 33.134 -4.957 36.706 1.00 93.62 840 ARG A O 1
ATOM 6682 N N . PHE A 1 841 ? 32.646 -7.026 37.475 1.00 94.25 841 PHE A N 1
ATOM 6683 C CA . PHE A 1 841 ? 31.198 -6.900 37.349 1.00 94.25 841 PHE A CA 1
ATOM 6684 C C . PHE A 1 841 ? 30.534 -6.387 38.632 1.00 94.25 841 PHE A C 1
ATOM 6686 O O . PHE A 1 841 ? 29.553 -5.650 38.567 1.00 94.25 841 PHE A O 1
ATOM 6693 N N . CYS A 1 842 ? 31.101 -6.723 39.795 1.00 94.69 842 CYS A N 1
ATOM 6694 C CA . CYS A 1 842 ? 30.529 -6.495 41.118 1.00 94.69 842 CYS A CA 1
ATOM 6695 C C . CYS A 1 842 ? 29.127 -7.128 41.257 1.00 94.69 842 CYS A C 1
ATOM 6697 O O . CYS A 1 842 ? 28.161 -6.394 41.446 1.00 94.69 842 CYS A O 1
ATOM 6699 N N . PRO A 1 843 ? 28.976 -8.467 41.198 1.00 94.44 843 PRO A N 1
ATOM 6700 C CA . PRO A 1 843 ? 27.661 -9.125 41.124 1.00 94.44 843 PRO A CA 1
ATOM 6701 C C . PRO A 1 843 ? 26.707 -8.747 42.264 1.00 94.44 843 PRO A C 1
ATOM 6703 O O . PRO A 1 843 ? 25.523 -8.536 42.027 1.00 94.44 843 PRO A O 1
ATOM 6706 N N . TYR A 1 844 ? 27.239 -8.589 43.479 1.00 92.81 844 TYR A N 1
ATOM 6707 C CA . TYR A 1 844 ? 26.488 -8.202 44.678 1.00 92.81 844 TYR A CA 1
ATOM 6708 C C . TYR A 1 844 ? 26.474 -6.685 44.938 1.00 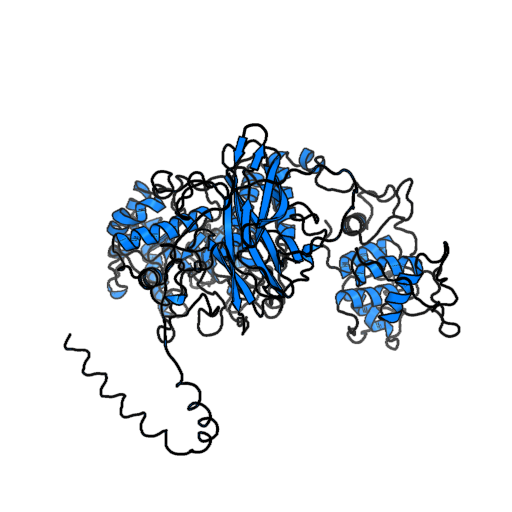92.81 844 TYR A C 1
ATOM 6710 O O . TYR A 1 844 ? 26.081 -6.244 46.015 1.00 92.81 844 TYR A O 1
ATOM 6718 N N . GLY A 1 845 ? 26.957 -5.881 43.985 1.00 92.94 845 GLY A N 1
ATOM 6719 C CA . GLY A 1 845 ? 26.785 -4.430 44.004 1.00 92.94 845 GLY A CA 1
ATOM 6720 C C . GLY A 1 845 ? 25.327 -4.048 43.753 1.00 92.94 845 GLY A C 1
ATOM 6721 O O . GLY A 1 845 ? 24.547 -4.867 43.269 1.00 92.94 845 GLY A O 1
ATOM 6722 N N . THR A 1 846 ? 24.964 -2.809 44.075 1.00 93.44 846 THR A N 1
ATOM 6723 C CA . THR A 1 846 ? 23.616 -2.281 43.834 1.00 93.44 846 THR A CA 1
ATOM 6724 C C . THR A 1 846 ? 23.485 -1.724 42.416 1.00 93.44 846 THR A C 1
ATOM 6726 O O . THR A 1 846 ? 24.490 -1.499 41.733 1.00 93.44 846 THR A O 1
ATOM 6729 N N . ILE A 1 847 ? 22.243 -1.532 41.971 1.00 93.62 847 ILE A N 1
ATOM 6730 C CA . ILE A 1 847 ? 21.900 -0.819 40.736 1.00 93.62 847 ILE A CA 1
ATOM 6731 C C . ILE A 1 847 ? 21.129 0.459 41.087 1.00 93.62 847 ILE A C 1
ATOM 6733 O O . ILE A 1 847 ? 20.283 0.445 41.994 1.00 93.62 847 ILE A O 1
ATOM 6737 N N . SER A 1 848 ? 21.443 1.567 40.416 1.00 93.31 848 SER A N 1
ATOM 6738 C CA . SER A 1 848 ? 20.671 2.806 40.546 1.00 93.31 848 SER A CA 1
ATOM 6739 C C . SER A 1 848 ? 19.356 2.741 39.759 1.00 93.31 848 SER A C 1
ATOM 6741 O O . SER A 1 848 ? 19.179 1.901 38.876 1.00 93.31 848 SER A O 1
ATOM 6743 N N . ARG A 1 849 ? 18.410 3.633 40.064 1.00 93.00 849 ARG A N 1
ATOM 6744 C CA . ARG A 1 849 ? 17.150 3.753 39.310 1.00 93.00 849 ARG A CA 1
ATOM 6745 C C . ARG A 1 849 ? 17.386 4.117 37.843 1.00 93.00 849 ARG A C 1
ATOM 6747 O O . ARG A 1 849 ? 16.704 3.576 36.981 1.00 93.00 849 ARG A O 1
ATOM 6754 N N . GLY A 1 850 ? 18.367 4.975 37.562 1.00 92.88 850 GLY A N 1
ATOM 6755 C CA . GLY A 1 850 ? 18.762 5.334 36.199 1.00 92.88 850 GLY A CA 1
ATOM 6756 C C . GLY A 1 850 ? 19.404 4.170 35.438 1.00 92.88 850 GLY A C 1
ATOM 6757 O O . GLY A 1 850 ? 19.008 3.882 34.315 1.00 92.88 850 GLY A O 1
ATOM 6758 N N . GLU A 1 851 ? 20.320 3.425 36.072 1.00 93.62 851 GLU A N 1
ATOM 6759 C CA . GLU A 1 851 ? 20.889 2.209 35.469 1.00 93.62 851 GLU A CA 1
ATOM 6760 C C . GLU A 1 851 ? 19.805 1.157 35.186 1.00 93.62 851 GLU A C 1
ATOM 6762 O O . GLU A 1 851 ? 19.868 0.464 34.173 1.00 93.62 851 GLU A O 1
ATOM 6767 N N . ALA A 1 852 ? 18.809 1.030 36.069 1.00 94.19 852 ALA A N 1
ATOM 6768 C CA . ALA A 1 852 ? 17.688 0.122 35.865 1.00 94.19 852 ALA A CA 1
ATOM 6769 C C . ALA A 1 852 ? 16.780 0.567 34.714 1.00 94.19 852 ALA A C 1
ATOM 6771 O O . ALA A 1 852 ? 16.392 -0.287 33.92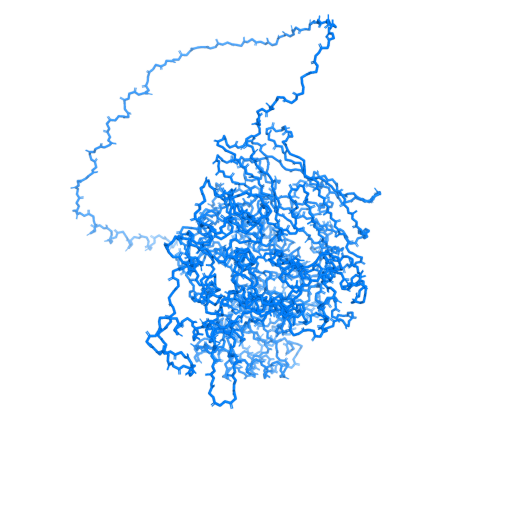5 1.00 94.19 852 ALA A O 1
ATOM 6772 N N . ALA A 1 853 ? 16.491 1.866 34.582 1.00 92.31 853 ALA A N 1
ATOM 6773 C CA . ALA A 1 853 ? 15.766 2.407 33.432 1.00 92.31 853 ALA A CA 1
ATOM 6774 C C . ALA A 1 853 ? 16.500 2.069 32.126 1.00 92.31 853 ALA A C 1
ATOM 6776 O O . ALA A 1 853 ? 15.943 1.398 31.264 1.00 92.31 853 ALA A O 1
ATOM 6777 N N . ALA A 1 854 ? 17.794 2.382 32.038 1.00 92.00 854 ALA A N 1
ATOM 6778 C CA . ALA A 1 854 ? 18.590 2.060 30.857 1.00 92.00 854 ALA A CA 1
ATOM 6779 C C . ALA A 1 854 ? 18.638 0.551 30.554 1.00 92.00 854 ALA A C 1
ATOM 6781 O O . ALA A 1 854 ? 18.554 0.130 29.400 1.00 92.00 854 ALA A O 1
ATOM 6782 N N . MET A 1 855 ? 18.749 -0.287 31.587 1.00 94.19 855 MET A N 1
ATOM 6783 C CA . MET A 1 855 ? 18.734 -1.741 31.435 1.00 94.19 855 MET A CA 1
ATOM 6784 C C . MET A 1 855 ? 17.378 -2.256 30.928 1.00 94.19 855 MET A C 1
ATOM 6786 O O . MET A 1 855 ? 17.367 -3.148 30.081 1.00 94.19 855 MET A O 1
ATOM 6790 N N . ILE A 1 856 ? 16.258 -1.703 31.408 1.00 91.38 856 ILE A N 1
ATOM 6791 C CA . ILE A 1 856 ? 14.903 -2.049 30.946 1.00 91.38 856 ILE A CA 1
ATOM 6792 C C . ILE A 1 856 ? 14.730 -1.650 29.482 1.00 91.38 856 ILE A C 1
ATOM 6794 O O . ILE A 1 856 ? 14.347 -2.492 28.676 1.00 91.38 856 ILE A O 1
ATOM 6798 N N . THR A 1 857 ? 15.072 -0.412 29.120 1.00 85.62 857 THR A N 1
ATOM 6799 C CA . THR A 1 857 ? 14.997 0.092 27.740 1.00 85.62 857 THR A CA 1
ATOM 6800 C C . THR A 1 857 ? 15.745 -0.827 26.778 1.00 85.62 857 THR A C 1
ATOM 6802 O O . THR A 1 857 ? 15.195 -1.261 25.769 1.00 85.62 857 THR A O 1
ATOM 6805 N N . ARG A 1 858 ? 16.969 -1.236 27.138 1.00 89.00 858 ARG A N 1
ATOM 6806 C CA . ARG A 1 858 ? 17.769 -2.180 26.340 1.00 89.00 858 ARG A CA 1
ATOM 6807 C C . ARG A 1 858 ? 17.191 -3.590 26.334 1.00 89.00 858 ARG A C 1
ATOM 6809 O O . ARG A 1 858 ? 17.276 -4.272 25.318 1.00 89.00 858 ARG A O 1
ATOM 6816 N N . ALA A 1 859 ? 16.623 -4.060 27.443 1.00 84.25 859 ALA A N 1
ATOM 6817 C CA . ALA A 1 859 ? 15.997 -5.380 27.510 1.00 84.25 859 ALA A CA 1
ATOM 6818 C C . ALA A 1 859 ? 14.764 -5.472 26.601 1.00 84.25 859 ALA A C 1
ATOM 6820 O O . ALA A 1 859 ? 14.582 -6.502 25.956 1.00 84.25 859 ALA A O 1
ATOM 6821 N N . LEU A 1 860 ? 13.993 -4.387 26.518 1.00 78.06 860 LEU A N 1
ATOM 6822 C CA . LEU A 1 860 ? 12.812 -4.233 25.671 1.00 78.06 860 LEU A CA 1
ATOM 6823 C C . LEU A 1 860 ? 13.135 -3.823 24.220 1.00 78.06 860 LEU A C 1
ATOM 6825 O O . LEU A 1 860 ? 12.221 -3.732 23.414 1.00 78.06 860 LEU A O 1
ATOM 6829 N N . ASN A 1 861 ? 14.410 -3.585 23.879 1.00 76.12 861 ASN A N 1
ATOM 6830 C CA . ASN A 1 861 ? 14.838 -3.019 22.590 1.00 76.12 861 ASN A CA 1
ATOM 6831 C C . ASN A 1 861 ? 14.119 -1.705 22.222 1.00 76.12 861 ASN A C 1
ATOM 6833 O O . ASN A 1 861 ? 13.878 -1.438 21.047 1.00 76.12 861 ASN A O 1
ATOM 6837 N N . LEU A 1 862 ? 13.791 -0.873 23.213 1.00 65.44 862 LEU A N 1
ATOM 6838 C CA . LEU A 1 862 ? 13.223 0.446 22.952 1.00 65.44 862 LEU A CA 1
ATOM 6839 C C . LEU A 1 862 ? 14.299 1.345 22.335 1.00 65.44 862 LEU A C 1
ATOM 6841 O O . LEU A 1 862 ? 15.408 1.448 22.868 1.00 65.44 862 LEU A O 1
ATOM 6845 N N . VAL A 1 863 ? 13.969 1.993 21.219 1.00 50.34 863 VAL A N 1
ATOM 6846 C CA . VAL A 1 863 ? 14.830 3.000 20.594 1.00 50.34 863 VAL A CA 1
ATOM 6847 C C . VAL A 1 863 ? 14.630 4.311 21.343 1.00 50.34 863 VAL A C 1
ATOM 6849 O O . VAL A 1 863 ? 13.521 4.834 21.407 1.00 50.34 863 VAL A O 1
ATOM 6852 N N . THR A 1 864 ? 15.701 4.822 21.936 1.00 49.78 864 THR A N 1
ATOM 6853 C CA . THR A 1 864 ? 15.734 6.144 22.568 1.00 49.78 864 THR A CA 1
ATOM 6854 C C . THR A 1 864 ? 16.556 7.102 21.700 1.00 49.78 864 THR A C 1
ATOM 6856 O O . THR A 1 864 ? 17.553 6.627 21.148 1.00 49.78 864 THR A O 1
ATOM 6859 N N . PRO A 1 865 ? 16.150 8.381 21.554 1.00 40.19 865 PRO A N 1
ATOM 6860 C CA . PRO A 1 865 ? 16.806 9.379 20.698 1.00 40.19 865 PRO A CA 1
ATOM 6861 C C . PRO A 1 865 ? 18.324 9.523 20.860 1.00 40.19 865 PRO A C 1
ATOM 6863 O O . PRO A 1 865 ? 18.837 9.330 21.990 1.00 40.19 865 PRO A O 1
#

Sequence (865 aa):
MQLEYSAALLRIGGYLNQMSRNQNQFMKYLGVFVAFVLLQTSAFDTVSATAWNAPLDHTASGLSMTDSALLDVSGITRVWAVDDGEKIKREDLQHPLADSPENIVWDGGKIHIFGARNEVVAFQLMIEAGMAGARGVDVWISDLTQGAYSISGSASGPSDPYDYRGRGVELFTEHYLHISERSRGGTSWTKSAAPSDYYYGWVPDALIPFSAPSGMGGAPFDIPANMNQGVWVDITIPRDAPAGTMIGEVQVTVGGNLSHRIPLELQIYPFTLTDETHFHNMFAISEIDISLRHGVELDSEEFYEVLARYYQMAHRHRMDLVQAVRNISQVRRFHNRYLTGSLYSQKNGYAGPGEGVGNSTFSIGLYGNLPTEYGSNPQNWSKELWWEGSDAWATWFAENAPHVSIHKFLLPDEPDSAADLRAVKAQADWSHSNTGIGGTIPTFVTHWIEPEYQGYVDFWSISTNHALAGTIPGTDPQAVQDEQEAGRQIGVYNGYRPATGSILIDTDAVDFRVIPWIGWKYNLDQYFYWNTTYWIEWANDSRRWNIFSNPETMQNHGNGEGTFFYPGQDKVYIEEDRGLAGPLASIRMKNWRRGMQDYEYLWLANEMGLGQEVEHIVNQAIPAALWDTNSRSDIAWSEHGYSFEVLRQELAKLIAYGWQEASSLPVYHQQQEFVDIGLDHPYYEEINALTQLGFIGGCNQDPPAFCPDRSLTRAEAAILFGRVAYGSSFTPPIPEQQLFIDMPLMGDDSWATPWAVALWQDGYLSECGRDPLRFCPNAAISRVESLILMLRVRYGLHYTPPSAEGLFSDVSLRWEETKWIEAAYYQGLLGPCKTTVRMRFCPYGTISRGEAAAMITRALNLVTP

Secondary structure (DSSP, 8-state):
--SSSSSTTSSSSSGGGS--S---S-SSS-SSSSSS------------------------------------SS-EEEEEEE-TT----TT-SS-GGGT-TT-TTB-SS-EEEEEEETEEEEEEEEEEE-TT-EEEEEEEEPPEEETTEEE--TT-S-SSTT--TT--EEEEEEEEEEE-SPPPGGGTB-STTPPPGGGSEEEEEEEEETTSPTTTTSSSEEE-TTEEEEEEEEEEE-TTPPSEEEEEEEEEEETTEEEEEEEEEEEEEEEE--SS-SSEEEEE--HHHHHHHHT--TTSHHHHHHHHHHHHHHHTTT--EE-----HHHIIIIIHHHHTSTTSSGGGT--STTTTPPPSEEEETGGG---GGGTSSGGG--HHHHHHHHHHHHHHHHHH-TTSEEEEE-SSSS--SHHHHHHHHHHHHHHHH--SGGGGSPEEEES---TTTTTT-SEEEEEGGGGSBT-SS---HHHHHHHHHTT-EEEEES--BTTS---SSSS-TTHHHHHHHHHHHTT-SEEEES-SB--EETTTTTEEP-TTT--B-STTT-BTTTBS-EESS-SSSGGG--S-SSEEEEHHHHHHHHHHHHHHHHHHHHHTT-HHHHHHHHHHH-SS-GGG-BTTPPP-S-SSHHHHHHHHHHHHHHHHHHHHHHTTS--S------TT--TTSTTHHHHHHHHHTTS---SEETTEE--TTSBPBHHHHHHHHHHHHH-TT--PPPPSS--STTS-SSSGGGTTHHHHHHHHHTTSS--SEETTEE--TTSBPBHHHHHHHHHHHHH-TT--PPPP----TTS-TTSTHHHHHHHHHHTTSS--SB-SSS-B--TTSB-BHHHHHHHHHHHTT----

Foldseek 3Di:
DPPPPPPVVPPVVPPVPPPDDDDDDPPDPDDPPPDPDDDDDDDDDDDDDDDDDDDDDDDDDDDDDPDDDDPQPQQWPDKWKAFLQFKDFFLDPPPPLRPDPLRPQTPNFAGEAEDAALAKGKMKMKTWGAQVWFAQKDKWKQWWDDPPDTQHIPVDDDLFPLQCPSPQKWKWWFFWEAAQDAFDQPAAEFPQADFDPVLHGTITWFTFTLSQDPPLRHGPDIRHHSTMIMMMMIGFRHNPHDFAKIKIWMWMATPNHTNDIGIYIYGYFPHHFALDFQQAEEAEADLVLLCQFLVHDRPDPLSLLQVLSVLLVQSSLVYDYEYQDAAVVSCVPRVLCQLQQVSQESVNSHDGRNRRPHHAEYEACPQNQHYVLQVRHPVPGDLVSLLSSLQVVLVCCVPRRVNHQYAYEFDDAAQDDPVSLVRLQVSLCSLCPRPHSSVPHFYEYAYADDPSCPPSGQEYAYELVQLEAPDVVHHDPVSVVVSVVVVGAYHYEAHYPPQAFHPASSHTLLRLLCRLLSCVLVVHNYYYYSAASLQFEPPPPRDGDPCSHAQDRYPSGGRQRRHFWDQCAGPPPNVNNSVRSHTTGISSSNSNSNSSSLNSLLVLLVVVVNPVVSNVLSCQQAVDHGHRHHSNDHHPHDSGPSSVSLSSVLSSLCNRPNDVVSVVDDPVDDPPQAPADDPPRPLNQLVSVCVVQQLDAAPDVVVGHNQQFDFAFLLNCLSNLLCLQPNNPDDADQDPDQQAPQADSDDPRNNSVRSLVVCPVLVLAHFPDVVSTHNRRGHGDFPLSLQSSLLCSQPNVPDQADQAPCQAPADDSPDSSRRSQVVCVVLVLDAFPDDDPGGHNRRRDTHGSSSSSSSSCSSVVPDTD